Protein AF-A0AA36BBN9-F1 (afdb_monomer_lite)

pLDDT: mean 85.28, std 12.27, range [26.47, 97.06]

Secondary structure (DSSP, 8-state):
-HHHHHHHHHHHHHHHHHHHHHHHHHHHTT--TTHHHHHHHHHHHHHHHH-GGGHHHHHTS---HHHHHHHHHHHHHHHHHHHHHHHTTEEEEEEEEEEEE-TTS-EEEEEEEEEEETT--EEEEEEEEEEEPS---HHHHHHHHHHHHHHTT--GGGEEEEEE---HHHH-TTTSHHHHHHHHHHHTTPPPPEEEE-HHHHHHHHHHTS--HHHHHHHHHHHHHHHSSHHHHHHHHHHHHHTT-S-S-PPPP-TT-TTHHHHHHHHHHHTHHHHHHHHHHTT---GGGG-HHHHHHHHHHHHHHHHHHHHHHHT-STT--HHHHHHHHHHHHHHHHHHHHHHHTT--TT-HHHHHHHTT-SS---HHHHHHHHHHHHHHHHHHTHHHHSS-S--EEEE-SSPPPHHHHHHHHHHHHTHHHHHHS-TT-----TTTEEEE--GGGGT-TTS---HHHHHHT-HHHHHHHHHHHTTS--EE--SS--HHHHHHHHHHT-EESS--HHHHHHHTSHHHHHHHHHHTT----SEEEEE-SHHHHHHHHHHHHHHTTT--EEEEEETT--GGGGEEEEEGGG-TTHHHHHHHHHHHGGGGGSGGGTHHHHHHHHHHHHHHHHHH-EES-TTT-SSHHHHHHHHHHH-EEEEEPPSSS-EEEEEEEEEE-TTS-EEEEEEEEEE--SSTT---EEEES--SS-HHHHHHHHHHHHHHHHHTT--EEEEEEEEEEE-TTT-PEEEEEEEEEES--HHHHHHHHHHHHHTEEE-TTT--EEEPP-----TTS------------PPP-EEEEEEEEEEEBGGGGGS-HHHHHHHHHHTT-SEETTTTEEEEEEE---TT--EEEEEEEESSHHHHHHHHHHHHHHHHHHH--TT----BSHHHHHHHHHHHHHHHHHHHHHHHHHTT-

Organism: Octopus vulgaris (NCBI:txid6645)

Radius of gyration: 38.48 Å; chains: 1; bounding box: 110×72×120 Å

Structure (mmCIF, N/CA/C/O backbone):
data_AF-A0AA36BBN9-F1
#
_entry.id   AF-A0AA36BBN9-F1
#
loop_
_atom_site.group_PDB
_atom_site.id
_atom_site.type_symbol
_atom_site.label_atom_id
_atom_site.label_alt_id
_atom_site.label_comp_id
_atom_site.label_asym_id
_atom_site.label_entity_id
_atom_site.label_seq_id
_atom_site.pdbx_PDB_ins_code
_atom_site.Cartn_x
_atom_site.Cartn_y
_atom_site.Cartn_z
_atom_site.occupancy
_atom_site.B_iso_or_equiv
_atom_site.auth_seq_id
_atom_site.auth_comp_id
_atom_site.auth_asym_id
_atom_site.auth_atom_id
_atom_site.pdbx_PDB_model_num
ATOM 1 N N . MET A 1 1 ? -50.040 -32.870 63.887 1.00 47.56 1 MET A N 1
ATOM 2 C CA . MET A 1 1 ? -49.467 -31.504 63.994 1.00 47.56 1 MET A CA 1
ATOM 3 C C . MET A 1 1 ? -48.294 -31.247 63.038 1.00 47.56 1 MET A C 1
ATOM 5 O O . MET A 1 1 ? -48.384 -30.289 62.285 1.00 47.56 1 MET A O 1
ATOM 9 N N . GLN A 1 2 ? -47.247 -32.084 62.971 1.00 43.38 2 GLN A N 1
ATOM 10 C CA . GLN A 1 2 ? -46.068 -31.866 62.095 1.00 43.38 2 GLN A CA 1
ATOM 11 C C . GLN A 1 2 ? -46.368 -31.659 60.588 1.00 43.38 2 GLN A C 1
ATOM 13 O O . GLN A 1 2 ? -45.693 -30.866 59.936 1.00 43.38 2 GLN A O 1
ATOM 18 N N . PHE A 1 3 ? -47.399 -32.311 60.034 1.00 49.91 3 PHE A N 1
ATOM 19 C CA . PHE A 1 3 ? -47.783 -32.176 58.615 1.00 49.91 3 PHE A CA 1
ATOM 20 C C . PHE A 1 3 ? -48.389 -30.798 58.272 1.00 49.91 3 PHE A C 1
ATOM 22 O O . PHE A 1 3 ? -48.121 -30.241 57.210 1.00 49.91 3 PHE A O 1
ATOM 29 N N . VAL A 1 4 ? -49.153 -30.210 59.201 1.00 56.53 4 VAL A N 1
ATOM 30 C CA . VAL A 1 4 ? -49.790 -28.888 59.038 1.00 56.53 4 VAL A CA 1
ATOM 31 C C . VAL A 1 4 ? -48.747 -27.768 59.097 1.00 56.53 4 VAL A C 1
ATOM 33 O O . VAL A 1 4 ? -48.808 -26.825 58.310 1.00 56.53 4 VAL A O 1
ATOM 36 N N . PHE A 1 5 ? -47.742 -27.903 59.971 1.00 54.38 5 PHE A N 1
ATOM 37 C CA . PHE A 1 5 ? -46.622 -26.959 60.050 1.00 54.38 5 PHE A CA 1
ATOM 38 C C . PHE A 1 5 ? -45.726 -27.005 58.803 1.00 54.38 5 PHE A C 1
ATOM 40 O O . PHE A 1 5 ? -45.338 -25.949 58.308 1.00 54.38 5 PHE A O 1
ATOM 47 N N . LYS A 1 6 ? -45.466 -28.194 58.233 1.00 59.38 6 LYS A N 1
ATOM 48 C CA . LYS A 1 6 ? -44.752 -28.318 56.947 1.00 59.38 6 LYS A CA 1
ATOM 49 C C . LYS A 1 6 ? -45.527 -27.681 55.788 1.00 59.38 6 LYS A C 1
ATOM 51 O O . LYS A 1 6 ? -44.927 -26.963 54.995 1.00 59.38 6 LYS A O 1
ATOM 56 N N . LYS A 1 7 ? -46.850 -27.880 55.709 1.00 67.12 7 LYS A N 1
ATOM 57 C CA . LYS A 1 7 ? -47.692 -27.302 54.644 1.00 67.12 7 LYS A CA 1
ATOM 58 C C . LYS A 1 7 ? -47.706 -25.764 54.680 1.00 67.12 7 LYS A C 1
ATOM 60 O O . LYS A 1 7 ? -47.400 -25.138 53.668 1.00 67.12 7 LYS A O 1
ATOM 65 N N . LYS A 1 8 ? -47.938 -25.160 55.855 1.00 66.06 8 LYS A N 1
ATOM 66 C CA . LYS A 1 8 ? -47.917 -23.692 56.025 1.00 66.06 8 LYS A CA 1
ATOM 67 C C . LYS A 1 8 ? -46.544 -23.067 55.743 1.00 66.06 8 LYS A C 1
ATOM 69 O O . LYS A 1 8 ? -46.470 -21.956 55.224 1.00 66.06 8 LYS A O 1
ATOM 74 N N . ALA A 1 9 ? -45.452 -23.764 56.067 1.00 69.25 9 ALA A N 1
ATOM 75 C CA . ALA A 1 9 ? -44.100 -23.297 55.756 1.00 69.25 9 ALA A CA 1
ATOM 76 C C . ALA A 1 9 ? -43.848 -23.230 54.236 1.00 69.25 9 ALA A C 1
ATOM 78 O O . ALA A 1 9 ? -43.342 -22.222 53.745 1.00 69.25 9 ALA A O 1
ATOM 79 N N . VAL A 1 10 ? -44.276 -24.256 53.491 1.00 75.69 10 VAL A N 1
ATOM 80 C CA . VAL A 1 10 ? -44.154 -24.313 52.023 1.00 75.69 10 VAL A CA 1
ATOM 81 C C . VAL A 1 10 ? -45.016 -23.245 51.339 1.00 75.69 10 VAL A C 1
ATOM 83 O O . VAL A 1 10 ? -44.577 -22.618 50.377 1.00 75.69 10 VAL A O 1
ATOM 86 N N . GLU A 1 11 ? -46.229 -22.991 51.834 1.00 78.69 11 GLU A N 1
ATOM 87 C CA . GLU A 1 11 ? -47.109 -21.933 51.310 1.00 78.69 11 GLU A CA 1
ATOM 88 C C . GLU A 1 11 ? -46.493 -20.535 51.493 1.00 78.69 11 GLU A C 1
ATOM 90 O O . GLU A 1 11 ? -46.463 -19.739 50.552 1.00 78.69 11 GLU A O 1
ATOM 95 N N . LYS A 1 12 ? -45.900 -20.260 52.663 1.00 80.25 12 LYS A N 1
ATOM 96 C CA . LYS A 1 12 ? -45.196 -18.996 52.939 1.00 80.25 12 LYS A CA 1
ATOM 97 C C . LYS A 1 12 ? -43.953 -18.809 52.060 1.00 80.25 12 LYS A C 1
ATOM 99 O O . LYS A 1 12 ? -43.673 -17.697 51.601 1.00 80.25 12 LYS A O 1
ATOM 104 N N . GLU A 1 13 ? -43.212 -19.884 51.801 1.00 86.06 13 GLU A N 1
ATOM 105 C CA . GLU A 1 13 ? -42.072 -19.871 50.880 1.00 86.06 13 GLU A CA 1
ATOM 106 C C . GLU A 1 13 ? -42.516 -19.562 49.442 1.00 86.06 13 GLU A C 1
ATOM 108 O O . GLU A 1 13 ? -41.934 -18.695 48.785 1.00 86.06 13 GLU A O 1
ATOM 113 N N . ARG A 1 14 ? -43.594 -20.199 48.965 1.00 87.19 14 ARG A N 1
ATOM 114 C CA . ARG A 1 14 ? -44.168 -19.942 47.633 1.00 87.19 14 ARG A CA 1
ATOM 115 C C . ARG A 1 14 ? -44.644 -18.500 47.481 1.00 87.19 14 ARG A C 1
ATOM 117 O O . ARG A 1 14 ? -44.308 -17.870 46.481 1.00 87.19 14 ARG A O 1
ATOM 124 N N . ALA A 1 15 ? -45.344 -17.953 48.476 1.00 88.12 15 ALA A N 1
ATOM 125 C CA . ALA A 1 15 ? -45.773 -16.552 48.468 1.00 88.12 15 ALA A CA 1
ATOM 126 C C . ALA A 1 15 ? -44.571 -15.589 48.433 1.00 88.12 15 ALA A C 1
ATOM 128 O O . ALA A 1 15 ? -44.564 -14.601 47.696 1.00 88.12 15 ALA A O 1
ATOM 129 N N . THR A 1 16 ? -43.504 -15.917 49.169 1.00 90.81 16 THR A N 1
ATOM 130 C CA . THR A 1 16 ? -42.250 -15.154 49.143 1.00 90.81 16 THR A CA 1
ATOM 131 C C . THR A 1 16 ? -41.602 -15.196 47.760 1.00 90.81 16 THR A C 1
ATOM 133 O O . THR A 1 16 ? -41.263 -14.146 47.214 1.00 90.81 16 THR A O 1
ATOM 136 N N . ARG A 1 17 ? -41.485 -16.376 47.142 1.00 91.25 17 ARG A N 1
ATOM 137 C CA . ARG A 1 17 ? -40.959 -16.520 45.775 1.00 91.25 17 ARG A CA 1
ATOM 138 C C . ARG A 1 17 ? -41.800 -15.759 44.752 1.00 91.25 17 ARG A C 1
ATOM 140 O O . ARG A 1 17 ? -41.236 -15.058 43.917 1.00 91.25 17 ARG A O 1
ATOM 147 N N . ALA A 1 18 ? -43.127 -15.832 44.851 1.00 92.19 18 ALA A N 1
ATOM 148 C CA . ALA A 1 18 ? -44.029 -15.061 43.999 1.00 92.19 18 ALA A CA 1
ATOM 149 C C . ALA A 1 18 ? -43.763 -13.550 44.125 1.00 92.19 18 ALA A C 1
ATOM 151 O O . ALA A 1 18 ? -43.643 -12.870 43.107 1.00 92.19 18 ALA A O 1
ATOM 152 N N . SER A 1 19 ? -43.554 -13.040 45.348 1.00 94.50 19 SER A N 1
ATOM 153 C CA . SER A 1 19 ? -43.208 -11.625 45.555 1.00 94.50 19 SER A CA 1
ATOM 154 C C . SER A 1 19 ? -41.896 -11.217 44.869 1.00 94.50 19 SER A C 1
ATOM 156 O O . SER A 1 19 ? -41.828 -10.146 44.272 1.00 94.50 19 SER A O 1
ATOM 158 N N . PHE A 1 20 ? -40.876 -12.086 44.871 1.00 94.94 20 PHE A N 1
ATOM 159 C CA . PHE A 1 20 ? -39.622 -11.854 44.144 1.00 94.94 20 PHE A CA 1
ATOM 160 C C . PHE A 1 20 ? -39.825 -11.824 42.625 1.00 94.94 20 PHE A C 1
ATOM 162 O O . PHE A 1 20 ? -39.244 -10.974 41.953 1.00 94.94 20 PHE A O 1
ATOM 169 N N . HIS A 1 21 ? -40.651 -12.718 42.074 1.00 93.75 21 HIS A N 1
ATOM 170 C CA . HIS A 1 21 ? -40.939 -12.740 40.638 1.00 93.75 21 HIS A CA 1
ATOM 171 C C . HIS A 1 21 ? -41.651 -11.463 40.176 1.00 93.75 21 HIS A C 1
ATOM 173 O O . HIS A 1 21 ? -41.251 -10.879 39.170 1.00 93.75 21 HIS A O 1
ATOM 179 N N . VAL A 1 22 ? -42.649 -10.993 40.933 1.00 93.88 22 VAL A N 1
ATOM 180 C CA . VAL A 1 22 ? -43.354 -9.737 40.630 1.00 93.88 22 VAL A CA 1
ATOM 181 C C . VAL A 1 22 ? -42.412 -8.536 40.758 1.00 93.88 22 VAL A C 1
ATOM 183 O O . VAL A 1 22 ? -42.361 -7.708 39.852 1.00 93.88 22 VAL A O 1
ATOM 186 N N . ALA A 1 23 ? -41.612 -8.465 41.826 1.00 94.50 23 ALA A N 1
ATOM 187 C CA . ALA A 1 23 ? -40.644 -7.383 42.014 1.00 94.50 23 ALA A CA 1
ATOM 188 C C . ALA A 1 23 ? -39.592 -7.327 40.889 1.00 94.50 23 ALA A C 1
ATOM 190 O O . ALA A 1 23 ? -39.297 -6.253 40.373 1.00 94.50 23 ALA A O 1
ATOM 191 N N . ASN A 1 24 ? -39.080 -8.482 40.447 1.00 93.69 24 ASN A N 1
ATOM 192 C CA . ASN A 1 24 ? -38.149 -8.569 39.318 1.00 93.69 24 ASN A CA 1
ATOM 193 C C . ASN A 1 24 ? -38.784 -8.081 38.003 1.00 93.69 24 ASN A C 1
ATOM 195 O O . ASN A 1 24 ? -38.138 -7.391 37.218 1.00 93.69 24 ASN A O 1
ATOM 199 N N . LEU A 1 25 ? -40.056 -8.416 37.757 1.00 93.56 25 LEU A N 1
ATOM 200 C CA . LEU A 1 25 ? -40.788 -7.940 36.578 1.00 93.56 25 LEU A CA 1
ATOM 201 C C . LEU A 1 25 ? -40.968 -6.419 36.596 1.00 93.56 25 LEU A C 1
ATOM 203 O O . LEU A 1 25 ? -40.727 -5.775 35.576 1.00 93.56 25 LEU A O 1
ATOM 207 N N . LEU A 1 26 ? -41.347 -5.853 37.746 1.00 92.94 26 LEU A N 1
ATOM 208 C CA . LEU A 1 26 ? -41.465 -4.404 37.923 1.00 92.94 26 LEU A CA 1
ATOM 209 C C . LEU A 1 26 ? -40.129 -3.702 37.656 1.00 92.94 26 LEU A C 1
ATOM 211 O O . LEU A 1 26 ? -40.083 -2.768 36.855 1.00 92.94 26 LEU A O 1
ATOM 215 N N . ALA A 1 27 ? -39.040 -4.206 38.246 1.00 90.50 27 ALA A N 1
ATOM 216 C CA . ALA A 1 27 ? -37.698 -3.660 38.061 1.00 90.50 27 ALA A CA 1
ATOM 217 C C . ALA A 1 27 ? -37.250 -3.707 36.590 1.00 90.50 27 ALA A C 1
ATOM 219 O O . ALA A 1 27 ? -36.863 -2.684 36.030 1.00 90.50 27 ALA A O 1
ATOM 220 N N . LYS A 1 28 ? -37.398 -4.857 35.915 1.00 89.00 28 LYS A N 1
ATOM 221 C CA . LYS A 1 28 ? -37.046 -5.014 34.489 1.00 89.00 28 LYS A CA 1
ATOM 222 C C . LYS A 1 28 ? -37.841 -4.108 33.548 1.00 89.00 28 LYS A C 1
ATOM 224 O O . LYS A 1 28 ? -37.398 -3.852 32.432 1.00 89.00 28 LYS A O 1
ATOM 229 N N . LYS A 1 29 ? -39.034 -3.668 33.954 1.00 92.19 29 LYS A N 1
ATOM 230 C CA . LYS A 1 29 ? -39.895 -2.770 33.171 1.00 92.19 29 LYS A CA 1
ATOM 231 C C . LYS A 1 29 ? -39.786 -1.304 33.600 1.00 92.19 29 LYS A C 1
ATOM 233 O O . LYS A 1 29 ? -40.516 -0.485 33.044 1.00 92.19 29 LYS A O 1
ATOM 238 N N . GLY A 1 30 ? -38.916 -0.978 34.562 1.00 88.75 30 GLY A N 1
ATOM 239 C CA . GLY A 1 30 ? -38.740 0.383 35.075 1.00 88.75 30 GLY A CA 1
ATOM 240 C C . GLY A 1 30 ? -40.017 0.962 35.688 1.00 88.75 30 GLY A C 1
ATOM 241 O O . GLY A 1 30 ? -40.307 2.142 35.504 1.00 88.75 30 GLY A O 1
ATOM 242 N N . LYS A 1 31 ? -40.836 0.124 36.337 1.00 92.88 31 LYS A N 1
ATOM 243 C CA . LYS A 1 31 ? -42.114 0.543 36.928 1.00 92.88 31 LYS A CA 1
ATOM 244 C C . LYS A 1 31 ? -41.944 1.011 38.380 1.00 92.88 31 LYS A C 1
ATOM 246 O O . LYS A 1 31 ? -41.100 0.455 39.085 1.00 92.88 31 LYS A O 1
ATOM 251 N N . PRO A 1 32 ? -42.740 1.996 38.845 1.00 92.06 32 PRO A N 1
ATOM 252 C CA . PRO A 1 32 ? -42.718 2.441 40.236 1.00 92.06 32 PRO A CA 1
ATOM 253 C C . PRO A 1 32 ? -42.975 1.294 41.221 1.00 92.06 32 PRO A C 1
ATOM 255 O O . PRO A 1 32 ? -43.804 0.420 40.971 1.00 92.06 32 PRO A O 1
ATOM 258 N N . PHE A 1 33 ? -42.327 1.316 42.389 1.00 92.06 33 PHE A N 1
ATOM 259 C CA . PHE A 1 33 ? -42.532 0.280 43.414 1.00 92.06 33 PHE A CA 1
ATOM 260 C C . PHE A 1 33 ? -43.967 0.244 43.959 1.00 92.06 33 PHE A C 1
ATOM 262 O O . PHE A 1 33 ? -44.446 -0.812 44.373 1.00 92.06 33 PHE A O 1
ATOM 269 N N . THR A 1 34 ? -44.668 1.377 43.914 1.00 92.50 34 THR A N 1
ATOM 270 C CA . THR A 1 34 ? -46.082 1.513 44.289 1.00 92.50 34 THR A CA 1
ATOM 271 C C . THR A 1 34 ? -47.017 0.665 43.428 1.00 92.50 34 THR A C 1
ATOM 273 O O . THR A 1 34 ? -48.067 0.246 43.910 1.00 92.50 34 THR A O 1
ATOM 276 N N . ASP A 1 35 ? -46.629 0.332 42.191 1.00 93.69 35 ASP A N 1
ATOM 277 C CA . ASP A 1 35 ? -47.438 -0.508 41.298 1.00 93.69 35 ASP A CA 1
ATOM 278 C C . ASP A 1 35 ? -47.636 -1.923 41.868 1.00 93.69 35 ASP A C 1
ATOM 280 O O . ASP A 1 35 ? -48.617 -2.592 41.540 1.00 93.69 35 ASP A O 1
ATOM 284 N N . GLY A 1 36 ? -46.757 -2.375 42.773 1.00 92.56 36 GLY A N 1
ATOM 285 C CA . GLY A 1 36 ? -46.918 -3.643 43.486 1.00 92.56 36 GLY A CA 1
ATOM 286 C C . GLY A 1 36 ? -48.242 -3.740 44.253 1.00 92.56 36 GLY A C 1
ATOM 287 O O . GLY A 1 36 ? -48.868 -4.803 44.275 1.00 92.56 36 GLY A O 1
ATOM 288 N N . GLU A 1 37 ? -48.724 -2.630 44.813 1.00 92.69 37 GLU A N 1
ATOM 289 C CA . GLU A 1 37 ? -49.988 -2.589 45.553 1.00 92.69 37 GLU A CA 1
ATOM 290 C C . GLU A 1 37 ? -51.193 -2.719 44.622 1.00 92.69 37 GLU A C 1
ATOM 292 O O . GLU A 1 37 ? -52.156 -3.418 44.949 1.00 92.69 37 GLU A O 1
ATOM 297 N N . LEU A 1 38 ? -51.127 -2.096 43.441 1.00 92.69 38 LEU A N 1
ATOM 298 C CA . LEU A 1 38 ? -52.146 -2.245 42.405 1.00 92.69 38 LEU A CA 1
ATOM 299 C C . LEU A 1 38 ? -52.182 -3.684 41.886 1.00 92.69 38 LEU A C 1
ATOM 301 O O . LEU A 1 38 ? -53.251 -4.285 41.835 1.00 92.69 38 LEU A O 1
ATOM 305 N N . ILE A 1 39 ? -51.019 -4.269 41.583 1.00 93.94 39 ILE A N 1
ATOM 306 C CA . ILE A 1 39 ? -50.917 -5.668 41.147 1.00 93.94 39 ILE A CA 1
ATOM 307 C C . ILE A 1 39 ? -51.513 -6.600 42.202 1.00 93.94 39 ILE A C 1
ATOM 309 O O . ILE A 1 39 ? -52.266 -7.508 41.858 1.00 93.94 39 ILE A O 1
ATOM 313 N N . LYS A 1 40 ? -51.238 -6.359 43.489 1.00 92.88 40 LYS A N 1
ATOM 314 C CA . LYS A 1 40 ? -51.826 -7.146 44.577 1.00 92.88 40 LYS A CA 1
ATOM 315 C C . LYS A 1 40 ? -53.352 -7.058 44.598 1.00 92.88 40 LYS A C 1
ATOM 317 O O . LYS A 1 40 ? -54.009 -8.085 44.753 1.00 92.88 40 LYS A O 1
ATOM 322 N N . LYS A 1 41 ? -53.918 -5.858 44.426 1.00 92.31 41 LYS A N 1
ATOM 323 C CA . LYS A 1 41 ? -55.375 -5.674 44.326 1.00 92.31 41 LYS A CA 1
ATOM 324 C C . LYS A 1 41 ? -55.944 -6.457 43.142 1.00 92.31 41 LYS A C 1
ATOM 326 O O . LYS A 1 41 ? -56.886 -7.216 43.335 1.00 92.31 41 LYS A O 1
ATOM 331 N N . CYS A 1 42 ? -55.327 -6.352 41.964 1.00 93.44 42 CYS A N 1
ATOM 332 C CA . CYS A 1 42 ? -55.748 -7.096 40.776 1.00 93.44 42 CYS A CA 1
ATOM 333 C C . CYS A 1 42 ? -55.704 -8.616 40.996 1.00 93.44 42 CYS A C 1
ATOM 335 O O . CYS A 1 42 ? -56.669 -9.304 40.680 1.00 93.44 42 CYS A O 1
ATOM 337 N N . LEU A 1 43 ? -54.616 -9.141 41.573 1.00 92.38 43 LEU A N 1
ATOM 338 C CA . LEU A 1 43 ? -54.477 -10.572 41.870 1.00 92.38 43 LEU A CA 1
ATOM 339 C C . LEU A 1 43 ? -55.568 -11.068 42.826 1.00 92.38 43 LEU A C 1
ATOM 341 O O . LEU A 1 43 ? -56.098 -12.156 42.626 1.00 92.38 43 LEU A O 1
ATOM 345 N N . ASN A 1 44 ? -55.921 -10.269 43.834 1.00 91.00 44 ASN A N 1
ATOM 346 C CA . ASN A 1 44 ? -56.964 -10.627 44.790 1.00 91.00 44 ASN A CA 1
ATOM 347 C C . ASN A 1 44 ? -58.366 -10.625 44.166 1.00 91.00 44 ASN A C 1
ATOM 349 O O . ASN A 1 44 ? -59.130 -11.544 44.443 1.00 91.00 44 ASN A O 1
ATOM 353 N N . GLU A 1 45 ? -58.713 -9.642 43.328 1.00 93.69 45 GLU A N 1
ATOM 354 C CA . GLU A 1 45 ? -60.015 -9.635 42.637 1.00 93.69 45 GLU A CA 1
ATOM 355 C C . GLU A 1 45 ? -60.144 -10.809 41.657 1.00 93.69 45 GLU A C 1
ATOM 357 O O . GLU A 1 45 ? -61.165 -11.491 41.650 1.00 93.69 45 GLU A O 1
ATOM 362 N N . VAL A 1 46 ? -59.082 -11.127 40.906 1.00 92.94 46 VAL A N 1
ATOM 363 C CA . VAL A 1 46 ? -59.063 -12.303 40.016 1.00 92.94 46 VAL A CA 1
ATOM 364 C C . VAL A 1 46 ? -59.196 -13.607 40.808 1.00 92.94 46 VAL A C 1
ATOM 366 O O . VAL A 1 46 ? -59.936 -14.499 40.396 1.00 92.94 46 VAL A O 1
ATOM 369 N N . ALA A 1 47 ? -58.507 -13.729 41.947 1.00 92.19 47 ALA A N 1
ATOM 370 C CA . ALA A 1 47 ? -58.569 -14.929 42.780 1.00 92.19 47 ALA A CA 1
ATOM 371 C C . ALA A 1 47 ? -59.963 -15.153 43.384 1.00 92.19 47 ALA A C 1
ATOM 373 O O . ALA A 1 47 ? -60.401 -16.296 43.465 1.00 92.19 47 ALA A O 1
ATOM 374 N N . LYS A 1 48 ? -60.676 -14.086 43.775 1.00 92.19 48 LYS A N 1
ATOM 375 C CA . LYS A 1 48 ? -62.045 -14.192 44.311 1.00 92.19 48 LYS A CA 1
ATOM 376 C C . LYS A 1 48 ? -63.012 -14.831 43.316 1.00 92.19 48 LYS A C 1
ATOM 378 O O . LYS A 1 48 ? -63.859 -15.608 43.738 1.00 92.19 48 LYS A O 1
ATOM 383 N N . GLU A 1 49 ? -62.868 -14.513 42.033 1.00 93.31 49 GLU A N 1
ATOM 384 C CA . GLU A 1 49 ? -63.759 -15.019 40.986 1.00 93.31 49 GLU A CA 1
ATOM 385 C C . GLU A 1 49 ? -63.331 -16.404 40.479 1.00 93.31 49 GLU A C 1
ATOM 387 O O . GLU A 1 49 ? -64.149 -17.308 40.342 1.00 93.31 49 GLU A O 1
ATOM 392 N N . MET A 1 50 ? -62.034 -16.593 40.211 1.00 92.31 50 MET A N 1
ATOM 393 C CA . MET A 1 50 ? -61.530 -17.794 39.531 1.00 92.31 50 MET A CA 1
ATOM 394 C C . MET A 1 50 ? -61.208 -18.957 40.480 1.00 92.31 50 MET A C 1
ATOM 396 O O . MET A 1 50 ? -61.251 -20.111 40.058 1.00 92.31 50 MET A O 1
ATOM 400 N N . CYS A 1 51 ? -60.810 -18.671 41.724 1.00 90.06 51 CYS A N 1
ATOM 401 C CA . CYS A 1 51 ? -60.393 -19.678 42.707 1.00 90.06 51 CYS A CA 1
ATOM 402 C C . CYS A 1 51 ? -60.622 -19.204 44.160 1.00 90.06 51 CYS A C 1
ATOM 404 O O . CYS A 1 51 ? -59.661 -19.033 44.928 1.00 90.06 51 CYS A O 1
ATOM 406 N N . PRO A 1 52 ? -61.890 -18.982 44.563 1.00 86.31 52 PRO A N 1
ATOM 407 C CA . PRO A 1 52 ? -62.254 -18.419 45.865 1.00 86.31 52 PRO A CA 1
ATOM 408 C C . PRO A 1 52 ? -61.681 -19.203 47.055 1.00 86.31 52 PRO A C 1
ATOM 410 O O . PRO A 1 52 ? -61.318 -18.613 48.072 1.00 86.31 52 PRO A O 1
ATOM 413 N N . GLU A 1 53 ? -61.517 -20.521 46.922 1.00 86.75 53 GLU A N 1
ATOM 414 C CA . GLU A 1 53 ? -60.923 -21.392 47.942 1.00 86.75 53 GLU A CA 1
ATOM 415 C C . GLU A 1 53 ? -59.431 -21.122 48.215 1.00 86.75 53 GLU A C 1
ATOM 417 O O . GLU A 1 53 ? -58.895 -21.585 49.221 1.00 86.75 53 GLU A O 1
ATOM 422 N N . ASN A 1 54 ? -58.759 -20.359 47.346 1.00 84.50 54 ASN A N 1
ATOM 423 C CA . ASN A 1 54 ? -57.327 -20.067 47.412 1.00 84.50 54 ASN A CA 1
ATOM 424 C C . ASN A 1 54 ? -57.002 -18.574 47.620 1.00 84.50 54 ASN A C 1
ATOM 426 O O . ASN A 1 54 ? -55.828 -18.200 47.604 1.00 84.50 54 ASN A O 1
ATOM 430 N N . VAL A 1 55 ? -57.996 -17.707 47.845 1.00 85.62 55 VAL A N 1
ATOM 431 C CA . VAL A 1 55 ? -57.818 -16.240 47.966 1.00 85.62 55 VAL A CA 1
ATOM 432 C C . VAL A 1 55 ? -56.816 -15.843 49.056 1.00 85.62 55 VAL A C 1
ATOM 434 O O . VAL A 1 55 ? -56.024 -14.910 48.872 1.00 85.62 55 VAL A O 1
ATOM 437 N N . ASP A 1 56 ? -56.788 -16.579 50.167 1.00 84.62 56 ASP A N 1
ATOM 438 C CA . ASP A 1 56 ? -55.849 -16.337 51.268 1.00 84.62 56 ASP A CA 1
ATOM 439 C C . ASP A 1 56 ? -54.383 -16.522 50.838 1.00 84.62 56 ASP A C 1
ATOM 441 O O . ASP A 1 56 ? -53.498 -15.808 51.320 1.00 84.62 56 ASP A O 1
ATOM 445 N N . LEU A 1 57 ? -54.110 -17.420 49.880 1.00 85.44 57 LEU A N 1
ATOM 446 C CA . LEU A 1 57 ? -52.762 -17.649 49.346 1.00 85.44 57 LEU A CA 1
ATOM 447 C C . LEU A 1 57 ? -52.260 -16.446 48.534 1.00 85.44 57 LEU A C 1
ATOM 449 O O . LEU A 1 57 ? -51.086 -16.087 48.640 1.00 85.44 57 LEU A O 1
ATOM 453 N N . PHE A 1 58 ? -53.136 -15.799 47.759 1.00 87.69 58 PHE A N 1
ATOM 454 C CA . PHE A 1 58 ? -52.805 -14.589 46.994 1.00 87.69 58 PHE A CA 1
ATOM 455 C C . PHE A 1 58 ? -52.679 -13.365 47.907 1.00 87.69 58 PHE A C 1
ATOM 457 O O . PHE A 1 58 ? -51.733 -12.582 47.785 1.00 87.69 58 PHE A O 1
ATOM 464 N N . SER A 1 59 ? -53.560 -13.258 48.904 1.00 86.19 59 SER A N 1
ATOM 465 C CA . SER A 1 59 ? -53.524 -12.186 49.903 1.00 86.19 59 SER A CA 1
ATOM 466 C C . SER A 1 59 ? -52.245 -12.211 50.748 1.00 86.19 59 SER A C 1
ATOM 468 O O . SER A 1 59 ? -51.741 -11.150 51.142 1.00 86.19 59 SER A O 1
ATOM 470 N N . ALA A 1 60 ? -51.673 -13.399 50.969 1.00 87.94 60 ALA A N 1
ATOM 471 C CA . ALA A 1 60 ? -50.409 -13.595 51.673 1.00 87.94 60 ALA A CA 1
ATOM 472 C C . ALA A 1 60 ? -49.167 -13.094 50.904 1.00 87.94 60 ALA A C 1
ATOM 474 O O . ALA A 1 60 ? -48.099 -12.958 51.505 1.00 87.94 60 ALA A O 1
ATOM 475 N N . ILE A 1 61 ? -49.266 -12.791 49.603 1.00 91.56 61 ILE A N 1
ATOM 476 C CA . ILE A 1 61 ? -48.142 -12.250 48.825 1.00 91.56 61 ILE A CA 1
ATOM 477 C C . ILE A 1 61 ? -47.909 -10.785 49.227 1.00 91.56 61 ILE A C 1
ATOM 479 O O . ILE A 1 61 ? -48.765 -9.916 49.044 1.00 91.56 61 ILE A O 1
ATOM 483 N N . SER A 1 62 ? -46.740 -10.479 49.785 1.00 91.31 62 SER A N 1
ATOM 484 C CA . SER A 1 62 ? -46.375 -9.108 50.170 1.00 91.31 62 SER A CA 1
ATOM 485 C C . SER A 1 62 ? -45.830 -8.325 48.974 1.00 91.31 62 SER A C 1
ATOM 487 O O . SER A 1 62 ? -44.768 -8.658 48.456 1.00 91.31 62 SER A O 1
ATOM 489 N N . LEU A 1 63 ? -46.545 -7.274 48.563 1.00 93.31 63 LEU A N 1
ATOM 490 C CA . LEU A 1 63 ? -46.197 -6.401 47.430 1.00 93.31 63 LEU A CA 1
ATOM 491 C C . LEU A 1 63 ? -46.359 -4.907 47.768 1.00 93.31 63 LEU A C 1
ATOM 493 O O . LEU A 1 63 ? -46.637 -4.105 46.885 1.00 93.31 63 LEU A O 1
ATOM 497 N N . SER A 1 64 ? -46.210 -4.518 49.041 1.00 93.50 64 SER A N 1
ATOM 498 C CA . SER A 1 64 ? -46.126 -3.087 49.378 1.00 93.50 64 SER A CA 1
ATOM 499 C C . SER A 1 64 ? -44.901 -2.457 48.718 1.00 93.50 64 SER A C 1
ATOM 501 O O . SER A 1 64 ? -43.919 -3.164 48.470 1.00 93.50 64 SER A O 1
ATOM 503 N N . ALA A 1 65 ? -44.916 -1.140 48.501 1.00 92.25 65 ALA A N 1
ATOM 504 C CA . ALA A 1 65 ? -43.788 -0.436 47.883 1.00 92.25 65 ALA A CA 1
ATOM 505 C C . ALA A 1 65 ? -42.441 -0.756 48.569 1.00 92.25 65 ALA A C 1
ATOM 507 O O . ALA A 1 65 ? -41.482 -1.141 47.901 1.00 92.25 65 ALA A O 1
ATOM 508 N N . ASN A 1 66 ? -42.400 -0.732 49.908 1.00 94.38 66 ASN A N 1
ATOM 509 C CA . ASN A 1 66 ? -41.208 -1.095 50.691 1.00 94.38 66 ASN A CA 1
ATOM 510 C C . ASN A 1 66 ? -40.800 -2.562 50.504 1.00 94.38 66 ASN A C 1
ATOM 512 O O . ASN A 1 66 ? -39.615 -2.880 50.453 1.00 94.38 66 ASN A O 1
ATOM 516 N N . THR A 1 67 ? -41.772 -3.475 50.390 1.00 92.56 67 THR A N 1
ATOM 517 C CA . THR A 1 67 ? -41.460 -4.887 50.139 1.00 92.56 67 THR A CA 1
ATOM 518 C C . THR A 1 67 ? -40.837 -5.049 48.761 1.00 92.56 67 THR A C 1
ATOM 520 O O . THR A 1 67 ? -39.809 -5.705 48.644 1.00 92.56 67 THR A O 1
ATOM 523 N N . VAL A 1 68 ? -41.436 -4.452 47.727 1.00 93.31 68 VAL A N 1
ATOM 524 C CA . VAL A 1 68 ? -40.911 -4.515 46.358 1.00 93.31 68 VAL A CA 1
ATOM 525 C C . VAL A 1 68 ? -39.489 -3.956 46.316 1.00 93.31 68 VAL A C 1
ATOM 527 O O . VAL A 1 68 ? -38.608 -4.650 45.815 1.00 93.31 68 VAL A O 1
ATOM 530 N N . ALA A 1 69 ? -39.243 -2.791 46.924 1.00 93.25 69 ALA A N 1
ATOM 531 C CA . ALA A 1 69 ? -37.907 -2.204 47.033 1.00 93.25 69 ALA A CA 1
ATOM 532 C C . ALA A 1 69 ? -36.902 -3.174 47.683 1.00 93.25 69 ALA A C 1
ATOM 534 O O . ALA A 1 69 ? -35.905 -3.537 47.062 1.00 93.25 69 ALA A O 1
ATOM 535 N N . HIS A 1 70 ? -37.210 -3.720 48.864 1.00 94.12 70 HIS A N 1
ATOM 536 C CA . HIS A 1 70 ? -36.333 -4.688 49.534 1.00 94.12 70 HIS A CA 1
ATOM 537 C C . HIS A 1 70 ? -36.107 -5.982 48.738 1.00 94.12 70 HIS A C 1
ATOM 539 O O . HIS A 1 70 ? -35.031 -6.584 48.814 1.00 94.12 70 HIS A O 1
ATOM 545 N N . ARG A 1 71 ? -37.110 -6.454 47.984 1.00 94.00 71 ARG A N 1
ATOM 546 C CA . ARG A 1 71 ? -36.954 -7.620 47.100 1.00 94.00 71 ARG A CA 1
ATOM 547 C C . ARG A 1 71 ? -35.996 -7.308 45.956 1.00 94.00 71 ARG A C 1
ATOM 549 O O . ARG A 1 71 ? -35.151 -8.151 45.663 1.00 94.00 71 ARG A O 1
ATOM 556 N N . VAL A 1 72 ? -36.095 -6.121 45.359 1.00 93.00 72 VAL A N 1
ATOM 557 C CA . VAL A 1 72 ? -35.170 -5.648 44.320 1.00 93.00 72 VAL A CA 1
ATOM 558 C C . VAL A 1 72 ? -33.749 -5.526 44.874 1.00 93.00 72 VAL A C 1
ATOM 560 O O . VAL A 1 72 ? -32.846 -6.109 44.285 1.00 93.00 72 VAL A O 1
ATOM 563 N N . GLU A 1 73 ? -33.550 -4.917 46.046 1.00 92.81 73 GLU A N 1
ATOM 564 C CA . GLU A 1 73 ? -32.232 -4.839 46.707 1.00 92.81 73 GLU A CA 1
ATOM 565 C C . GLU A 1 73 ? -31.628 -6.226 46.983 1.00 92.81 73 GLU A C 1
ATOM 567 O O . GLU A 1 73 ? -30.422 -6.440 46.889 1.00 92.81 73 GLU A O 1
ATOM 572 N N . HIS A 1 74 ? -32.453 -7.207 47.360 1.00 93.00 74 HIS A N 1
ATOM 573 C CA . HIS A 1 74 ? -31.968 -8.565 47.597 1.00 93.00 74 HIS A CA 1
ATOM 574 C C . HIS A 1 74 ? -31.595 -9.283 46.290 1.00 93.00 74 HIS A C 1
ATOM 576 O O . HIS A 1 74 ? -30.643 -10.065 46.273 1.00 93.00 74 HIS A O 1
ATOM 582 N N . ILE A 1 75 ? -32.318 -9.019 45.196 1.00 92.94 75 ILE A N 1
ATOM 583 C CA . ILE A 1 75 ? -31.946 -9.495 43.856 1.00 92.94 75 ILE A CA 1
ATOM 584 C C . ILE A 1 75 ? -30.623 -8.850 43.424 1.00 92.94 75 ILE A C 1
ATOM 586 O O . ILE A 1 75 ? -29.712 -9.568 43.020 1.00 92.94 75 ILE A O 1
ATOM 590 N N . GLU A 1 76 ? -30.494 -7.532 43.574 1.00 90.31 76 GLU A N 1
ATOM 591 C CA . GLU A 1 76 ? -29.281 -6.766 43.275 1.00 90.31 76 GLU A CA 1
ATOM 592 C C . GLU A 1 76 ? -28.071 -7.315 44.041 1.00 90.31 76 GLU A C 1
ATOM 594 O O . GLU A 1 76 ? -27.067 -7.667 43.426 1.00 90.31 76 GLU A O 1
ATOM 599 N N . ARG A 1 77 ? -28.180 -7.492 45.367 1.00 91.50 77 ARG A N 1
ATOM 600 C CA . ARG A 1 77 ? -27.104 -8.060 46.201 1.00 91.50 77 ARG A CA 1
ATOM 601 C C . ARG A 1 77 ? -26.656 -9.442 45.725 1.00 91.50 77 ARG A C 1
ATOM 603 O O . ARG A 1 77 ? -25.461 -9.730 45.728 1.00 91.50 77 ARG A O 1
ATOM 610 N N . ASN A 1 78 ? -27.595 -10.287 45.297 1.00 92.00 78 ASN A N 1
ATOM 611 C CA . ASN A 1 78 ? -27.278 -11.604 44.746 1.00 92.00 78 ASN A CA 1
ATOM 612 C C . ASN A 1 78 ? -26.538 -11.491 43.399 1.00 92.00 78 ASN A C 1
ATOM 614 O O . ASN A 1 78 ? -25.472 -12.083 43.239 1.00 92.00 78 ASN A O 1
ATOM 618 N N . ILE A 1 79 ? -27.050 -10.684 42.462 1.00 90.19 79 ILE A N 1
ATOM 619 C CA . ILE A 1 79 ? -26.403 -10.440 41.159 1.00 90.19 79 ILE A CA 1
ATOM 620 C C . ILE A 1 79 ? -24.987 -9.889 41.363 1.00 90.19 79 ILE A C 1
ATOM 622 O O . ILE A 1 79 ? -24.034 -10.389 40.766 1.00 90.19 79 ILE A O 1
ATOM 626 N N . LYS A 1 80 ? -24.829 -8.922 42.272 1.00 90.25 80 LYS A N 1
ATOM 627 C CA . LYS A 1 80 ? -23.541 -8.327 42.626 1.00 90.25 80 LYS A CA 1
ATOM 628 C C . LYS A 1 80 ? -22.562 -9.366 43.173 1.00 90.25 80 LYS A C 1
ATOM 630 O O . LYS A 1 80 ? -21.407 -9.375 42.760 1.00 90.25 80 LYS A O 1
ATOM 635 N N . SER A 1 81 ? -23.012 -10.273 44.044 1.00 91.56 81 SER A N 1
ATOM 636 C CA . SER A 1 81 ? -22.182 -11.381 44.542 1.00 91.56 81 SER A CA 1
ATOM 637 C C . SER A 1 81 ? -21.708 -12.294 43.409 1.00 91.56 81 SER A C 1
ATOM 639 O O . SER A 1 81 ? -20.516 -12.568 43.305 1.00 91.56 81 SER A O 1
ATOM 641 N N . GLN A 1 82 ? -22.614 -12.707 42.517 1.00 92.56 82 GLN A N 1
ATOM 642 C CA . GLN A 1 82 ? -22.261 -13.546 41.365 1.00 92.56 82 GLN A CA 1
ATOM 643 C C . GLN A 1 82 ? -21.267 -12.845 40.428 1.00 92.56 82 GLN A C 1
ATOM 645 O O . GLN A 1 82 ? -20.361 -13.481 39.888 1.00 92.56 82 GLN A O 1
ATOM 650 N N . LEU A 1 83 ? -21.416 -11.532 40.239 1.00 91.44 83 LEU A N 1
ATOM 651 C CA . LEU A 1 83 ? -20.504 -10.748 39.416 1.00 91.44 83 LEU A CA 1
ATOM 652 C C . LEU A 1 83 ? -19.117 -10.618 40.057 1.00 91.44 83 LEU A C 1
ATOM 654 O O . LEU A 1 83 ? -18.126 -10.750 39.346 1.00 91.44 83 LEU A O 1
ATOM 658 N N . LYS A 1 84 ? -19.022 -10.446 41.383 1.00 92.19 84 LYS A N 1
ATOM 659 C CA . LYS A 1 84 ? -17.736 -10.478 42.108 1.00 92.19 84 LYS A CA 1
ATOM 660 C C . LYS A 1 84 ? -17.025 -11.821 41.942 1.00 92.19 84 LYS A C 1
ATOM 662 O O . LYS A 1 84 ? -15.827 -11.852 41.656 1.00 92.19 84 LYS A O 1
ATOM 667 N N . ASP A 1 85 ? -17.767 -12.923 42.033 1.00 91.44 85 ASP A N 1
ATOM 668 C CA . ASP A 1 85 ? -17.213 -14.264 41.831 1.00 91.44 85 ASP A CA 1
ATOM 669 C C . ASP A 1 85 ? -16.660 -14.441 40.410 1.00 91.44 85 ASP A C 1
ATOM 671 O O . ASP A 1 85 ? -15.586 -15.018 40.231 1.00 91.44 85 ASP A O 1
ATOM 675 N N . LYS A 1 86 ? -17.350 -13.912 39.390 1.00 91.94 86 LYS A N 1
ATOM 676 C CA . LYS A 1 86 ? -16.852 -13.900 38.003 1.00 91.94 86 LYS A CA 1
ATOM 677 C C . LYS A 1 86 ? -15.633 -12.991 37.838 1.00 91.94 86 LYS A C 1
ATOM 679 O O . LYS A 1 86 ? -14.640 -13.424 37.258 1.00 91.94 86 LYS A O 1
ATOM 684 N N . ALA A 1 87 ? -15.689 -11.777 38.384 1.00 92.00 87 ALA A N 1
ATOM 685 C CA . ALA A 1 87 ? -14.638 -10.769 38.277 1.00 92.00 87 ALA A CA 1
ATOM 686 C C . ALA A 1 87 ? -13.295 -11.263 38.832 1.00 92.00 87 ALA A C 1
ATOM 688 O O . ALA A 1 87 ? -12.253 -11.070 38.205 1.00 92.00 87 ALA A O 1
ATOM 689 N N . SER A 1 88 ? -13.331 -12.002 39.947 1.00 90.06 88 SER A N 1
ATOM 690 C CA . SER A 1 88 ? -12.139 -12.610 40.553 1.00 90.06 88 SER A CA 1
ATOM 691 C C . SER A 1 88 ? -11.396 -13.587 39.624 1.00 90.06 88 SER A C 1
ATOM 693 O O . SER A 1 88 ? -10.189 -13.791 39.764 1.00 90.06 88 SER A O 1
ATOM 695 N N . LYS A 1 89 ? -12.097 -14.168 38.642 1.00 92.81 89 LYS A N 1
ATOM 696 C CA . LYS A 1 89 ? -11.566 -15.158 37.691 1.00 92.81 89 LYS A CA 1
ATOM 697 C C . LYS A 1 89 ? -11.070 -14.536 36.388 1.00 92.81 89 LYS A C 1
ATOM 699 O O . LYS A 1 89 ? -10.627 -15.268 35.500 1.00 92.81 89 LYS A O 1
ATOM 704 N N . PHE A 1 90 ? -11.148 -13.214 36.237 1.00 94.69 90 PHE A N 1
ATOM 705 C CA . PHE A 1 90 ? -10.668 -12.561 35.028 1.00 94.69 90 PHE A CA 1
ATOM 706 C C . PHE A 1 90 ? -9.146 -12.652 34.908 1.00 94.69 90 PHE A C 1
ATOM 708 O O . PHE A 1 90 ? -8.392 -12.358 35.843 1.00 94.69 90 PHE A O 1
ATOM 715 N N . VAL A 1 91 ? -8.703 -13.047 33.715 1.00 93.00 91 VAL A N 1
ATOM 716 C CA . VAL A 1 91 ? -7.301 -13.018 33.286 1.00 93.00 91 VAL A CA 1
ATOM 717 C C . VAL A 1 91 ? -6.931 -11.595 32.877 1.00 93.00 91 VAL A C 1
ATOM 719 O O . VAL A 1 91 ? -5.882 -11.082 33.264 1.00 93.00 91 VAL A O 1
ATOM 722 N N . CYS A 1 92 ? -7.827 -10.931 32.148 1.00 91.88 92 CYS A N 1
ATOM 723 C CA . CYS A 1 92 ? -7.767 -9.508 31.857 1.00 91.88 92 CYS A CA 1
ATOM 724 C C . CYS A 1 92 ? -9.173 -8.910 31.756 1.00 91.88 92 CYS A C 1
ATOM 726 O O . CYS A 1 92 ? -10.162 -9.629 31.588 1.00 91.88 92 CYS A O 1
ATOM 728 N N . PHE A 1 93 ? -9.253 -7.588 31.882 1.00 94.00 93 PHE A N 1
ATOM 729 C CA . PHE A 1 93 ? -10.502 -6.854 31.723 1.00 94.00 93 PHE A CA 1
ATOM 730 C C . PHE A 1 93 ? -10.272 -5.472 31.109 1.00 94.00 93 PHE A C 1
ATOM 732 O O . PHE A 1 93 ? -9.148 -4.966 31.049 1.00 94.00 93 PHE A O 1
ATOM 739 N N . SER A 1 94 ? -11.356 -4.862 30.655 1.00 92.75 94 SER A N 1
ATOM 740 C CA . SER A 1 94 ? -11.431 -3.481 30.201 1.00 92.75 94 SER A CA 1
ATOM 741 C C . SER A 1 94 ? -12.582 -2.761 30.882 1.00 92.75 94 SER A C 1
ATOM 743 O O . SER A 1 94 ? -13.552 -3.398 31.298 1.00 92.75 94 SER A O 1
ATOM 745 N N . VAL A 1 95 ? -12.483 -1.438 30.955 1.00 93.75 95 VAL A N 1
ATOM 746 C CA . VAL A 1 95 ? -13.543 -0.580 31.487 1.00 93.75 95 VAL A CA 1
ATOM 747 C C . VAL A 1 95 ? -14.025 0.395 30.424 1.00 93.75 95 VAL A C 1
ATOM 749 O O . VAL A 1 95 ? -13.223 0.922 29.651 1.00 93.75 95 VAL A O 1
ATOM 752 N N . ALA A 1 96 ? -15.329 0.637 30.392 1.00 91.56 96 ALA A N 1
ATOM 753 C CA . ALA A 1 96 ? -15.926 1.726 29.633 1.00 91.56 96 ALA A CA 1
ATOM 754 C C . ALA A 1 96 ? -16.668 2.644 30.601 1.00 91.56 96 ALA A C 1
ATOM 756 O O . ALA A 1 96 ? -17.367 2.173 31.500 1.00 91.56 96 ALA A O 1
ATOM 757 N N . LEU A 1 97 ? -16.454 3.945 30.442 1.00 91.25 97 LEU A N 1
ATOM 758 C CA . LEU A 1 97 ? -16.936 4.964 31.358 1.00 91.25 97 LEU A CA 1
ATOM 759 C C . LEU A 1 97 ? -17.724 6.014 30.598 1.00 91.25 97 LEU A C 1
ATOM 761 O O . LEU A 1 97 ? -17.254 6.508 29.571 1.00 91.25 97 LEU A O 1
ATOM 765 N N . ASP A 1 98 ? -18.875 6.373 31.149 1.00 87.56 98 ASP A N 1
ATOM 766 C CA . ASP A 1 98 ? -19.723 7.432 30.617 1.00 87.56 98 ASP A CA 1
ATOM 767 C C . ASP A 1 98 ? -20.231 8.311 31.761 1.00 87.56 98 ASP A C 1
ATOM 769 O O . ASP A 1 98 ? -20.647 7.802 32.805 1.00 87.56 98 ASP A O 1
ATOM 773 N N . GLU A 1 99 ? -20.155 9.625 31.579 1.00 86.88 99 GLU A N 1
ATOM 774 C CA . GLU A 1 99 ? -20.635 10.615 32.541 1.00 86.88 99 GLU A CA 1
ATOM 775 C C . GLU A 1 99 ? -21.869 11.304 31.952 1.00 86.88 99 GLU A C 1
ATOM 777 O O . GLU A 1 99 ? -21.821 11.858 30.855 1.00 86.88 99 GLU A O 1
ATOM 782 N N . SER A 1 100 ? -22.982 11.296 32.683 1.00 80.94 100 SER A N 1
ATOM 783 C CA . SER A 1 100 ? -24.212 11.971 32.253 1.00 80.94 100 SER A CA 1
ATOM 784 C C . SER A 1 100 ? -24.841 12.759 33.394 1.00 80.94 100 SER A C 1
ATOM 786 O O . SER A 1 100 ? -24.707 12.384 34.553 1.00 80.94 100 SER A O 1
ATOM 788 N N . ILE A 1 101 ? -25.530 13.855 33.080 1.00 77.75 101 ILE A N 1
ATOM 789 C CA . ILE A 1 101 ? -26.244 14.668 34.073 1.00 77.75 101 ILE A CA 1
ATOM 790 C C . ILE A 1 101 ? -27.695 14.188 34.133 1.00 77.75 101 ILE A C 1
ATOM 792 O O . ILE A 1 101 ? -28.361 14.085 33.099 1.00 77.75 101 ILE A O 1
ATOM 796 N N . ASP A 1 102 ? -28.175 13.871 35.333 1.00 74.62 102 ASP A N 1
ATOM 797 C CA . ASP A 1 102 ? -29.564 13.478 35.548 1.00 74.62 102 ASP A CA 1
ATOM 798 C C . ASP A 1 102 ? -30.522 14.682 35.632 1.00 74.62 102 ASP A C 1
ATOM 800 O O . ASP A 1 102 ? -30.126 15.843 35.590 1.00 74.62 102 ASP A O 1
ATOM 804 N N . VAL A 1 103 ? -31.825 14.410 35.744 1.00 70.94 103 VAL A N 1
ATOM 805 C CA . VAL A 1 103 ? -32.874 15.449 35.812 1.00 70.94 103 VAL A CA 1
ATOM 806 C C . VAL A 1 103 ? -32.811 16.331 37.065 1.00 70.94 103 VAL A C 1
ATOM 808 O O . VAL A 1 103 ? -33.540 17.316 37.144 1.00 70.94 103 VAL A O 1
ATOM 811 N N . SER A 1 104 ? -31.994 15.958 38.052 1.00 74.81 104 SER A N 1
ATOM 812 C CA . SER A 1 104 ? -31.753 16.709 39.286 1.00 74.81 104 SER A CA 1
ATOM 813 C C . SER A 1 104 ? -30.426 17.473 39.261 1.00 74.81 104 SER A C 1
ATOM 815 O O . SER A 1 104 ? -29.938 17.879 40.314 1.00 74.81 104 SER A O 1
ATOM 817 N N . ASP A 1 105 ? -29.838 17.642 38.070 1.00 76.56 105 ASP A N 1
ATOM 818 C CA . ASP A 1 105 ? -28.536 18.272 37.833 1.00 76.56 105 ASP A CA 1
ATOM 819 C C . ASP A 1 105 ? -27.367 17.581 38.566 1.00 76.56 105 ASP A C 1
ATOM 821 O O . ASP A 1 105 ? -26.310 18.175 38.786 1.00 76.56 105 ASP A O 1
ATOM 825 N N . THR A 1 106 ? -27.525 16.301 38.925 1.00 82.69 106 THR A N 1
ATOM 826 C CA . THR A 1 106 ? -26.459 15.494 39.531 1.00 82.69 106 THR A CA 1
ATOM 827 C C . THR A 1 106 ? -25.753 14.675 38.453 1.00 82.69 106 THR A C 1
ATOM 829 O O . THR A 1 106 ? -26.394 14.007 37.639 1.00 82.69 106 THR A O 1
ATOM 832 N N . SER A 1 107 ? -24.418 14.717 38.436 1.00 84.75 107 SER A N 1
ATOM 833 C CA . SER A 1 107 ? -23.618 13.911 37.509 1.00 84.75 107 SER A CA 1
ATOM 834 C C . SER A 1 107 ? -23.604 12.447 37.957 1.00 84.75 107 SER A C 1
ATOM 836 O O . SER A 1 107 ? -23.373 12.142 39.126 1.00 84.75 107 SER A O 1
ATOM 838 N N . GLN A 1 108 ? -23.871 11.539 37.027 1.00 89.38 108 GLN A N 1
ATOM 839 C CA . GLN A 1 108 ? -23.899 10.097 37.216 1.00 89.38 108 GLN A CA 1
ATOM 840 C C . GLN A 1 108 ? -22.787 9.475 36.370 1.00 89.38 108 GLN A C 1
ATOM 842 O O . GLN A 1 108 ? -22.808 9.557 35.138 1.00 89.38 108 GLN A O 1
ATOM 847 N N . LEU A 1 109 ? -21.829 8.831 37.035 1.00 90.81 109 LEU A N 1
ATOM 848 C CA . LEU A 1 109 ? -20.755 8.077 36.398 1.00 90.81 109 LEU A CA 1
ATOM 849 C C . LEU A 1 109 ? -21.166 6.610 36.253 1.00 90.81 109 LEU A C 1
ATOM 851 O O . LEU A 1 109 ? -21.336 5.897 37.245 1.00 90.81 109 LEU A O 1
ATOM 855 N N . LEU A 1 110 ? -21.270 6.149 35.012 1.00 91.88 110 LEU A N 1
ATOM 856 C CA . LEU A 1 110 ? -21.515 4.757 34.662 1.00 91.88 110 LEU A CA 1
ATOM 857 C C . LEU A 1 110 ? -20.182 4.047 34.422 1.00 91.88 110 LEU A C 1
ATOM 859 O O . LEU A 1 110 ? -19.356 4.514 33.640 1.00 91.88 110 LEU A O 1
ATOM 863 N N . LEU A 1 111 ? -19.984 2.898 35.070 1.00 92.50 111 LEU A N 1
ATOM 864 C CA . LEU A 1 111 ? -18.819 2.038 34.869 1.00 92.50 111 LEU A CA 1
ATOM 865 C C . LEU A 1 111 ? -19.262 0.670 34.358 1.00 92.50 111 LEU A C 1
ATOM 867 O O . LEU A 1 111 ? -19.839 -0.129 35.100 1.00 92.50 111 LEU A O 1
ATOM 871 N N . PHE A 1 112 ? -18.915 0.376 33.114 1.00 92.12 112 PHE A N 1
ATOM 872 C CA . PHE A 1 112 ? -19.073 -0.941 32.511 1.00 92.12 112 PHE A CA 1
ATOM 873 C C . PHE A 1 112 ? -17.750 -1.693 32.551 1.00 92.12 112 PHE A C 1
ATOM 875 O O . PHE A 1 112 ? -16.687 -1.098 32.347 1.00 92.12 112 PHE A O 1
ATOM 882 N N . ILE A 1 113 ? -17.809 -3.007 32.763 1.00 92.19 113 ILE A N 1
ATOM 883 C CA . ILE A 1 113 ? -16.634 -3.873 32.648 1.00 92.19 113 ILE A CA 1
ATOM 884 C C . ILE A 1 113 ? -16.868 -4.923 31.577 1.00 92.19 113 ILE A C 1
ATOM 886 O O . ILE A 1 113 ? -17.955 -5.484 31.468 1.00 92.19 113 ILE A O 1
ATOM 890 N N . ARG A 1 114 ? -15.805 -5.230 30.837 1.00 91.38 114 ARG A N 1
ATOM 891 C CA . ARG A 1 114 ? -15.715 -6.406 29.974 1.00 91.38 114 ARG A CA 1
ATOM 892 C C . ARG A 1 114 ? -14.523 -7.233 30.425 1.00 91.38 114 ARG A C 1
ATOM 894 O O . ARG A 1 114 ? -13.387 -6.774 30.334 1.00 91.38 114 ARG A O 1
ATOM 901 N N . GLY A 1 115 ? -14.772 -8.425 30.949 1.00 91.75 115 GLY A N 1
ATOM 902 C CA . GLY A 1 115 ? -13.741 -9.334 31.450 1.00 91.75 115 GLY A CA 1
ATOM 903 C C . GLY A 1 115 ? -13.730 -10.661 30.709 1.00 91.75 115 GLY A C 1
ATOM 904 O O . GLY A 1 115 ? -14.767 -11.110 30.222 1.00 91.75 115 GLY A O 1
ATOM 905 N N . ILE A 1 116 ? -12.557 -11.288 30.638 1.00 90.88 116 ILE A N 1
ATOM 906 C CA . ILE A 1 116 ? -12.382 -12.626 30.068 1.00 90.88 116 ILE A CA 1
ATOM 907 C C . ILE A 1 116 ? -11.711 -13.544 31.085 1.00 90.88 116 ILE A C 1
ATOM 909 O O . ILE A 1 116 ? -10.728 -13.168 31.733 1.00 90.88 116 ILE A O 1
ATOM 913 N N . ASN A 1 117 ? -12.249 -14.749 31.249 1.00 90.12 117 ASN A N 1
ATOM 914 C CA . ASN A 1 117 ? -11.655 -15.768 32.112 1.00 90.12 117 ASN A CA 1
ATOM 915 C C . ASN A 1 117 ? -10.722 -16.710 31.326 1.00 90.12 117 ASN A C 1
ATOM 917 O O . ASN A 1 117 ? -10.561 -16.594 30.112 1.00 90.12 117 ASN A O 1
ATOM 921 N N . ALA A 1 118 ? -10.094 -17.660 32.022 1.00 88.12 118 ALA A N 1
ATOM 922 C CA . ALA A 1 118 ? -9.163 -18.615 31.410 1.00 88.12 118 ALA A CA 1
ATOM 923 C C . ALA A 1 118 ? -9.812 -19.553 30.369 1.00 88.12 118 ALA A C 1
ATOM 925 O O . ALA A 1 118 ? -9.104 -20.128 29.548 1.00 88.12 118 ALA A O 1
ATOM 926 N N . ASN A 1 119 ? -11.143 -19.673 30.376 1.00 86.69 119 ASN A N 1
ATOM 927 C CA . ASN A 1 119 ? -11.912 -20.478 29.426 1.00 86.69 119 ASN A CA 1
ATOM 928 C C . ASN A 1 119 ? -12.388 -19.661 28.211 1.00 86.69 119 ASN A C 1
ATOM 930 O O . ASN A 1 119 ? -13.183 -20.161 27.422 1.00 86.69 119 ASN A O 1
ATOM 934 N N . PHE A 1 120 ? -11.918 -18.416 28.059 1.00 79.75 120 PHE A N 1
ATOM 935 C CA . PHE A 1 120 ? -12.351 -17.471 27.025 1.00 79.75 120 PHE A CA 1
ATOM 936 C C . PHE A 1 120 ? -13.834 -17.067 27.103 1.00 79.75 120 PHE A C 1
ATOM 938 O O . PHE A 1 120 ? -14.391 -16.550 26.136 1.00 79.75 120 PHE A O 1
ATOM 945 N N . GLU A 1 121 ? -14.477 -17.238 28.261 1.00 83.06 121 GLU A N 1
ATOM 946 C CA . GLU A 1 121 ? -15.835 -16.740 28.474 1.00 83.06 121 GLU A CA 1
ATOM 947 C C . GLU A 1 121 ? -15.787 -15.236 28.755 1.00 83.06 121 GLU A C 1
ATOM 949 O O . GLU A 1 121 ? -15.073 -14.776 29.654 1.00 83.06 121 GLU A O 1
ATOM 954 N N . ILE A 1 122 ? -16.558 -14.475 27.979 1.00 86.50 122 ILE A N 1
ATOM 955 C CA . ILE A 1 122 ? -16.649 -13.019 28.087 1.00 86.50 122 ILE A CA 1
ATOM 956 C C . ILE A 1 122 ? -17.815 -12.667 29.010 1.00 86.50 122 ILE A C 1
ATOM 958 O O . ILE A 1 122 ? -18.912 -13.203 28.881 1.00 86.50 122 ILE A O 1
ATOM 962 N N . THR A 1 123 ? -17.578 -11.756 29.948 1.00 88.94 123 THR A N 1
ATOM 963 C CA . THR A 1 123 ? -18.620 -11.152 30.786 1.00 88.94 123 THR A CA 1
ATOM 964 C C . THR A 1 123 ? -18.618 -9.649 30.556 1.00 88.94 123 THR A C 1
ATOM 966 O O . THR A 1 123 ? -17.586 -9.013 30.765 1.00 88.94 123 THR A O 1
ATOM 969 N N . GLU A 1 124 ? -19.757 -9.099 30.137 1.00 89.12 124 GLU A N 1
ATOM 970 C CA . GLU A 1 124 ? -19.980 -7.666 29.919 1.00 89.12 124 GLU A CA 1
ATOM 971 C C . GLU A 1 124 ? -21.130 -7.208 30.808 1.00 89.12 124 GLU A C 1
ATOM 973 O O . GLU A 1 124 ? -22.244 -7.691 30.644 1.00 89.12 124 GLU A O 1
ATOM 978 N N . GLU A 1 125 ? -20.870 -6.324 31.769 1.00 89.94 125 GLU A N 1
ATOM 979 C CA . GLU A 1 125 ? -21.890 -5.897 32.733 1.00 89.94 125 GLU A CA 1
ATOM 980 C C . GLU A 1 125 ? -21.688 -4.440 33.165 1.00 89.94 125 GLU A C 1
ATOM 982 O O . GLU A 1 125 ? -20.563 -3.928 33.190 1.00 89.94 125 GLU A O 1
ATOM 987 N N . LEU A 1 126 ? -22.786 -3.783 33.553 1.00 90.56 126 LEU A N 1
ATOM 988 C CA . LEU A 1 126 ? -22.749 -2.523 34.296 1.00 90.56 126 LEU A CA 1
ATOM 989 C C . LEU A 1 126 ? -22.446 -2.825 35.766 1.00 90.56 126 LEU A C 1
ATOM 991 O O . LEU A 1 126 ? -23.157 -3.584 36.419 1.00 90.56 126 LEU A O 1
ATOM 995 N N . VAL A 1 127 ? -21.389 -2.217 36.291 1.00 88.50 127 VAL A N 1
ATOM 996 C CA . VAL A 1 127 ? -20.788 -2.623 37.569 1.00 88.50 127 VAL A CA 1
ATOM 997 C C . VAL A 1 127 ? -21.032 -1.609 38.671 1.00 88.50 127 VAL A C 1
ATOM 999 O O . VAL A 1 127 ? -21.220 -1.981 39.832 1.00 88.50 127 VAL A O 1
ATOM 1002 N N . SER A 1 128 ? -21.075 -0.329 38.319 1.00 88.81 128 SER A N 1
ATOM 1003 C CA . SER A 1 128 ? -21.440 0.726 39.255 1.00 88.81 128 SER A CA 1
ATOM 1004 C C . SER A 1 128 ? -22.054 1.917 38.537 1.00 88.81 128 SER A C 1
ATOM 1006 O O . SER A 1 128 ? -21.650 2.261 37.425 1.00 88.81 128 SER A O 1
ATOM 1008 N N . VAL A 1 129 ? -22.993 2.556 39.228 1.00 90.88 129 VAL A N 1
ATOM 1009 C CA . VAL A 1 129 ? -23.503 3.892 38.926 1.00 90.88 129 VAL A CA 1
ATOM 1010 C C . VAL A 1 129 ? -23.179 4.748 40.142 1.00 90.88 129 VAL A C 1
ATOM 1012 O O . VAL A 1 129 ? -23.662 4.448 41.234 1.00 90.88 129 VAL A O 1
ATOM 1015 N N . HIS A 1 130 ? -22.332 5.759 39.975 1.00 89.69 130 HIS A N 1
ATOM 1016 C CA . HIS A 1 130 ? -21.920 6.639 41.069 1.00 89.69 130 HIS A CA 1
ATOM 1017 C C . HIS A 1 130 ? -22.480 8.037 40.867 1.00 89.69 130 HIS A C 1
ATOM 1019 O O . HIS A 1 130 ? -22.168 8.690 39.872 1.00 89.69 130 HIS A O 1
ATOM 1025 N N . SER A 1 131 ? -23.263 8.507 41.834 1.00 88.75 131 SER A N 1
ATOM 1026 C CA . SER A 1 131 ? -23.699 9.900 41.887 1.00 88.75 131 SER A CA 1
ATOM 1027 C C . SER A 1 131 ? -22.557 10.772 42.401 1.00 88.75 131 SER A C 1
ATOM 1029 O O . SER A 1 131 ? -22.069 10.580 43.515 1.00 88.75 131 SER A O 1
ATOM 1031 N N . MET A 1 132 ? -22.117 11.724 41.584 1.00 86.69 132 MET A N 1
ATOM 1032 C CA . MET A 1 132 ? -21.032 12.645 41.898 1.00 86.69 132 MET A CA 1
ATOM 1033 C C . MET A 1 132 ? -21.602 13.989 42.355 1.00 86.69 132 MET A C 1
ATOM 1035 O O . MET A 1 132 ? -22.274 14.691 41.598 1.00 86.69 132 MET A O 1
ATOM 1039 N N . HIS A 1 133 ? -21.320 14.358 43.606 1.00 81.75 133 HIS A N 1
ATOM 1040 C CA . HIS A 1 133 ? -21.772 15.613 44.204 1.00 81.75 133 HIS A CA 1
ATOM 1041 C C . HIS A 1 133 ? -20.643 16.654 44.199 1.00 81.75 133 HIS A C 1
ATOM 1043 O O . HIS A 1 133 ? -19.556 16.404 44.718 1.00 81.75 133 HIS A O 1
ATOM 1049 N N . GLY A 1 134 ? -20.906 17.844 43.651 1.00 81.81 134 GLY A N 1
ATOM 1050 C CA . GLY A 1 134 ? -19.941 18.947 43.615 1.00 81.81 134 GLY A CA 1
ATOM 1051 C C . GLY A 1 134 ? -19.137 19.004 42.315 1.00 81.81 134 GLY A C 1
ATOM 1052 O O . GLY A 1 134 ? -19.639 19.511 41.315 1.00 81.81 134 GLY A O 1
ATOM 1053 N N . THR A 1 135 ? -17.876 18.556 42.333 1.00 82.00 135 THR A N 1
ATOM 1054 C CA . THR A 1 135 ? -16.962 18.640 41.179 1.00 82.00 135 THR A CA 1
ATOM 1055 C C . THR A 1 135 ? -16.810 17.307 40.449 1.00 82.00 135 THR A C 1
ATOM 1057 O O . THR A 1 135 ? -16.805 16.247 41.063 1.00 82.00 135 THR A O 1
ATOM 1060 N N . THR A 1 136 ? -16.619 17.366 39.129 1.00 83.75 136 THR A N 1
ATOM 1061 C CA . THR A 1 136 ? -16.423 16.194 38.254 1.00 83.75 136 THR A CA 1
ATOM 1062 C C . THR A 1 136 ? -15.025 16.199 37.628 1.00 83.75 136 THR A C 1
ATOM 1064 O O . THR A 1 136 ? -14.826 16.011 36.424 1.00 83.75 136 THR A O 1
ATOM 1067 N N . THR A 1 137 ? -14.003 16.484 38.442 1.00 88.25 137 THR A N 1
ATOM 1068 C CA . THR A 1 137 ? -12.620 16.500 37.951 1.00 88.25 137 THR A CA 1
ATOM 1069 C C . THR A 1 137 ? -12.098 15.079 37.738 1.00 88.25 137 THR A C 1
ATOM 1071 O O . THR A 1 137 ? -12.582 14.124 38.340 1.00 88.25 137 THR A O 1
ATOM 1074 N N . GLY A 1 138 ? -11.047 14.914 36.930 1.00 87.06 138 GLY A N 1
ATOM 1075 C CA . GLY A 1 138 ? -10.480 13.587 36.665 1.00 87.06 138 GLY A CA 1
ATOM 1076 C C . GLY A 1 138 ? -9.995 12.832 37.907 1.00 87.06 138 GLY A C 1
ATOM 1077 O O . GLY A 1 138 ? -9.934 11.607 37.878 1.00 87.06 138 GLY A O 1
ATOM 1078 N N . ILE A 1 139 ? -9.681 13.534 39.005 1.00 89.00 139 ILE A N 1
ATOM 1079 C CA . ILE A 1 139 ? -9.331 12.887 40.276 1.00 89.00 139 ILE A CA 1
ATOM 1080 C C . ILE A 1 139 ? -10.565 12.421 41.051 1.00 89.00 139 ILE A C 1
ATOM 1082 O O . ILE A 1 139 ? -10.498 11.386 41.705 1.00 89.00 139 ILE A O 1
ATOM 1086 N N . ASP A 1 140 ? -11.679 13.149 40.958 1.00 90.44 140 ASP A N 1
ATOM 1087 C CA . ASP A 1 140 ? -12.941 12.765 41.597 1.00 90.44 140 ASP A CA 1
ATOM 1088 C C . ASP A 1 140 ? -13.482 11.498 40.928 1.00 90.44 140 ASP A C 1
ATOM 1090 O O . ASP A 1 140 ? -13.755 10.507 41.601 1.00 90.44 140 ASP A O 1
ATOM 1094 N N . ILE A 1 141 ? -13.467 11.477 39.591 1.00 91.38 141 ILE A N 1
ATOM 1095 C CA . ILE A 1 141 ? -13.836 10.303 38.793 1.00 91.38 141 ILE A CA 1
ATOM 1096 C C . ILE A 1 141 ? -12.911 9.123 39.111 1.00 91.38 141 ILE A C 1
ATOM 1098 O O . ILE A 1 141 ? -13.375 8.003 39.306 1.00 91.38 141 ILE A O 1
ATOM 1102 N N . PHE A 1 142 ? -11.598 9.359 39.216 1.00 93.19 142 PHE A N 1
ATOM 1103 C CA . PHE A 1 142 ? -10.641 8.306 39.558 1.00 93.19 142 PHE A CA 1
ATOM 1104 C C . PHE A 1 142 ? -10.947 7.647 40.908 1.00 93.19 142 PHE A C 1
ATOM 1106 O O . PHE A 1 142 ? -10.885 6.424 40.991 1.00 93.19 142 PHE A O 1
ATOM 1113 N N . ARG A 1 143 ? -11.319 8.418 41.939 1.00 92.56 143 ARG A N 1
ATOM 1114 C CA . ARG A 1 143 ? -11.664 7.867 43.262 1.00 92.56 143 ARG A CA 1
ATOM 1115 C C . ARG A 1 143 ? -12.880 6.944 43.203 1.00 92.56 143 ARG A C 1
ATOM 1117 O O . ARG A 1 143 ? -12.861 5.878 43.813 1.00 92.56 143 ARG A O 1
ATOM 1124 N N . GLU A 1 144 ? -13.912 7.316 42.449 1.00 92.94 144 GLU A N 1
ATOM 1125 C CA . GLU A 1 144 ? -15.097 6.464 42.286 1.00 92.94 144 GLU A CA 1
ATOM 1126 C C . GLU A 1 144 ? -14.788 5.194 41.474 1.00 92.94 144 GLU A C 1
ATOM 1128 O O . GLU A 1 144 ? -15.258 4.104 41.810 1.00 92.94 144 GLU A O 1
ATOM 1133 N N . VAL A 1 145 ? -13.923 5.287 40.455 1.00 93.62 145 VAL A N 1
ATOM 1134 C CA . VAL A 1 145 ? -13.435 4.106 39.720 1.00 93.62 145 VAL A CA 1
ATOM 1135 C C . VAL A 1 145 ? -12.588 3.204 40.619 1.00 93.62 145 VAL A C 1
ATOM 1137 O O . VAL A 1 145 ? -12.771 1.989 40.606 1.00 93.62 145 VAL A O 1
ATOM 1140 N N . GLU A 1 146 ? -11.693 3.771 41.428 1.00 93.81 146 GLU A N 1
ATOM 1141 C CA . GLU A 1 146 ? -10.854 3.031 42.374 1.00 93.81 146 GLU A CA 1
ATOM 1142 C C . GLU A 1 146 ? -11.695 2.279 43.409 1.00 93.81 146 GLU A C 1
ATOM 1144 O O . GLU A 1 146 ? -11.456 1.095 43.660 1.00 93.81 146 GLU A O 1
ATOM 1149 N N . LYS A 1 147 ? -12.743 2.921 43.931 1.00 93.38 147 LYS A N 1
ATOM 1150 C CA . LYS A 1 147 ? -13.725 2.297 44.820 1.00 93.38 147 LYS A CA 1
ATOM 1151 C C . LYS A 1 147 ? -14.415 1.101 44.163 1.00 93.38 147 LYS A C 1
ATOM 1153 O O . LYS A 1 147 ? -14.529 0.056 44.801 1.00 93.38 147 LYS A O 1
ATOM 1158 N N . SER A 1 148 ? -14.823 1.208 42.897 1.00 92.88 148 SER A N 1
ATOM 1159 C CA . SER A 1 148 ? -15.406 0.076 42.161 1.00 92.88 148 SER A CA 1
ATOM 1160 C C . SER A 1 148 ? -14.398 -1.042 41.904 1.00 92.88 148 SER A C 1
ATOM 1162 O O . SER A 1 148 ? -14.708 -2.211 42.116 1.00 92.88 148 SER A O 1
ATOM 1164 N N . VAL A 1 149 ? -13.176 -0.714 41.484 1.00 92.00 149 VAL A N 1
ATOM 1165 C CA . VAL A 1 149 ? -12.116 -1.709 41.258 1.00 92.00 149 VAL A CA 1
ATOM 1166 C C . VAL A 1 149 ? -11.827 -2.490 42.545 1.00 92.00 149 VAL A C 1
ATOM 1168 O O . VAL A 1 149 ? -11.768 -3.721 42.510 1.00 92.00 149 VAL A O 1
ATOM 1171 N N . ALA A 1 150 ? -11.744 -1.798 43.685 1.00 91.94 150 ALA A N 1
ATOM 1172 C CA . ALA A 1 150 ? -11.588 -2.420 44.995 1.00 91.94 150 ALA A CA 1
ATOM 1173 C C . ALA A 1 150 ? -12.812 -3.264 45.388 1.00 91.94 150 ALA A C 1
ATOM 1175 O O . ALA A 1 150 ? -12.662 -4.401 45.830 1.00 91.94 150 ALA A O 1
ATOM 1176 N N . GLU A 1 151 ? -14.030 -2.753 45.189 1.00 90.88 151 GLU A N 1
ATOM 1177 C CA . GLU A 1 151 ? -15.261 -3.455 45.560 1.00 90.88 151 GLU A CA 1
ATOM 1178 C C . GLU A 1 151 ? -15.426 -4.806 44.838 1.00 90.88 151 GLU A C 1
ATOM 1180 O O . GLU A 1 151 ? -15.961 -5.758 45.424 1.00 90.88 151 GLU A O 1
ATOM 1185 N N . TYR A 1 152 ? -14.974 -4.888 43.585 1.00 90.69 152 TYR A N 1
ATOM 1186 C CA . TYR A 1 152 ? -15.051 -6.087 42.749 1.00 90.69 152 TYR A CA 1
ATOM 1187 C C . TYR A 1 152 ? -13.768 -6.934 42.757 1.00 90.69 152 TYR A C 1
ATOM 1189 O O . TYR A 1 152 ? -13.678 -7.895 41.994 1.00 90.69 152 TYR A O 1
ATOM 1197 N N . ASN A 1 153 ? -12.805 -6.629 43.639 1.00 89.19 153 ASN A N 1
ATOM 1198 C CA . ASN A 1 153 ? -11.522 -7.334 43.760 1.00 89.19 153 ASN A CA 1
ATOM 1199 C C . ASN A 1 153 ? -10.755 -7.434 42.427 1.00 89.19 153 ASN A C 1
ATOM 1201 O O . ASN A 1 153 ? -10.138 -8.456 42.118 1.00 89.19 153 ASN A O 1
ATOM 1205 N N . LEU A 1 154 ? -10.818 -6.378 41.615 1.00 92.06 154 LEU A N 1
ATOM 1206 C CA . LEU A 1 154 ? -10.129 -6.304 40.334 1.00 92.06 154 LEU A CA 1
ATOM 1207 C C . LEU A 1 154 ? -8.693 -5.805 40.534 1.00 92.06 154 LEU A C 1
ATOM 1209 O O . LEU A 1 154 ? -8.433 -4.860 41.274 1.00 92.06 154 LEU A O 1
ATOM 1213 N N . GLU A 1 155 ? -7.739 -6.425 39.843 1.00 91.00 155 GLU A N 1
ATOM 1214 C CA . GLU A 1 155 ? -6.326 -6.043 39.931 1.00 91.00 155 GLU A CA 1
ATOM 1215 C C . GLU A 1 155 ? -5.949 -5.077 38.801 1.00 91.00 155 GLU A C 1
ATOM 1217 O O . GLU A 1 155 ? -6.052 -5.430 37.626 1.00 91.00 155 GLU A O 1
ATOM 1222 N N . TRP A 1 156 ? -5.406 -3.901 39.128 1.00 92.38 156 TRP A N 1
ATOM 1223 C CA . TRP A 1 156 ? -5.022 -2.878 38.142 1.00 92.38 156 TRP A CA 1
ATOM 1224 C C . TRP A 1 156 ? -4.113 -3.392 37.011 1.00 92.38 156 TRP A C 1
ATOM 1226 O O . TRP A 1 156 ? -4.320 -3.044 35.852 1.00 92.38 156 TRP A O 1
ATOM 1236 N N . LYS A 1 157 ? -3.171 -4.303 37.294 1.00 90.06 157 LYS A N 1
ATOM 1237 C CA . LYS A 1 157 ? -2.280 -4.913 36.279 1.00 90.06 157 LYS A CA 1
ATOM 1238 C C . LYS A 1 157 ? -3.012 -5.718 35.186 1.00 90.06 157 LYS A C 1
ATOM 1240 O O . LYS A 1 157 ? -2.456 -5.970 34.108 1.00 90.06 157 LYS A O 1
ATOM 1245 N N . LYS A 1 158 ? -4.242 -6.163 35.469 1.00 91.69 158 LYS A N 1
ATOM 1246 C CA . LYS A 1 158 ? -5.101 -6.920 34.547 1.00 91.69 158 LYS A CA 1
ATOM 1247 C C . LYS A 1 158 ? -5.964 -6.011 33.665 1.00 91.69 158 LYS A C 1
ATOM 1249 O O . LYS A 1 158 ? -6.550 -6.518 32.708 1.00 91.69 158 LYS A O 1
ATOM 1254 N N . LEU A 1 159 ? -6.008 -4.703 33.934 1.00 93.31 159 LEU A N 1
ATOM 1255 C CA . LEU A 1 159 ? -6.699 -3.730 33.092 1.00 93.31 159 LEU A CA 1
ATOM 1256 C C . LEU A 1 159 ? -5.932 -3.546 31.776 1.00 93.31 159 LEU A C 1
ATOM 1258 O O . LEU A 1 159 ? -4.755 -3.191 31.781 1.00 93.31 159 LEU A O 1
ATOM 1262 N N . LYS A 1 160 ? -6.586 -3.814 30.642 1.00 88.88 160 LYS A N 1
ATOM 1263 C CA . LYS A 1 160 ? -5.967 -3.738 29.306 1.00 88.88 160 LYS A CA 1
ATOM 1264 C C . LYS A 1 160 ? -6.521 -2.637 28.423 1.00 88.88 160 LYS A C 1
ATOM 1266 O O . LYS A 1 160 ? -5.825 -2.236 27.497 1.00 88.88 160 LYS A O 1
ATOM 1271 N N . CYS A 1 161 ? -7.723 -2.144 28.698 1.00 88.25 161 CYS A N 1
ATOM 1272 C CA . CYS A 1 161 ? -8.332 -1.093 27.896 1.00 88.25 161 CYS A CA 1
ATOM 1273 C C . CYS A 1 161 ? -9.260 -0.208 28.733 1.00 88.25 161 CYS A C 1
ATOM 1275 O O . CYS A 1 161 ? -9.957 -0.700 29.621 1.00 88.25 161 CYS A O 1
ATOM 1277 N N . ILE A 1 162 ? -9.275 1.083 28.418 1.00 90.19 162 ILE A N 1
ATOM 1278 C CA . ILE A 1 162 ? -10.147 2.109 28.982 1.00 90.19 162 ILE A CA 1
ATOM 1279 C C . ILE A 1 162 ? -10.850 2.785 27.809 1.00 90.19 162 ILE A C 1
ATOM 1281 O O . ILE A 1 162 ? -10.185 3.265 26.897 1.00 90.19 162 ILE A O 1
ATOM 1285 N N . THR A 1 163 ? -12.177 2.835 27.839 1.00 89.25 163 THR A N 1
ATOM 1286 C CA . THR A 1 163 ? -12.974 3.589 26.865 1.00 89.25 163 THR A CA 1
ATOM 1287 C C . THR A 1 163 ? -13.653 4.754 27.568 1.00 89.25 163 THR A C 1
ATOM 1289 O O . THR A 1 163 ? -14.312 4.541 28.585 1.00 89.25 163 THR A O 1
ATOM 1292 N N . THR A 1 164 ? -13.492 5.972 27.055 1.00 89.75 164 THR A N 1
ATOM 1293 C CA . THR A 1 164 ? -14.117 7.183 27.619 1.00 89.75 164 THR A CA 1
ATOM 1294 C C . THR A 1 164 ? -14.765 8.025 26.527 1.00 89.75 164 THR A C 1
ATOM 1296 O O . THR A 1 164 ? -14.514 7.838 25.336 1.00 89.75 164 THR A O 1
ATOM 1299 N N . ASP A 1 165 ? -15.582 8.994 26.915 1.00 82.94 165 ASP A N 1
ATOM 1300 C CA . ASP A 1 165 ? -16.197 9.970 26.016 1.00 82.94 165 ASP A CA 1
ATOM 1301 C C . ASP A 1 165 ? -15.218 11.037 25.477 1.00 82.94 165 ASP A C 1
ATOM 1303 O O . ASP A 1 165 ? -15.625 11.913 24.720 1.00 82.94 165 ASP A O 1
ATOM 1307 N N . GLY A 1 166 ? -13.926 10.996 25.810 1.00 77.62 166 GLY A N 1
ATOM 1308 C CA . GLY A 1 166 ? -12.973 12.004 25.337 1.00 77.62 166 GLY A CA 1
ATOM 1309 C C . GLY A 1 166 ? -12.993 13.331 26.111 1.00 77.62 166 GLY A C 1
ATOM 1310 O O . GLY A 1 166 ? -12.253 14.247 25.746 1.00 77.62 166 GLY A O 1
ATOM 1311 N N . GLY A 1 167 ? -13.796 13.461 27.175 1.00 81.56 167 GLY A N 1
ATOM 1312 C CA . GLY A 1 167 ? -13.843 14.660 28.014 1.00 81.56 167 GLY A CA 1
ATOM 1313 C C . GLY A 1 167 ? -12.474 15.021 28.608 1.00 81.56 167 GLY A C 1
ATOM 1314 O O . GLY A 1 167 ? -11.642 14.155 28.889 1.00 81.56 167 GLY A O 1
ATOM 1315 N N . ARG A 1 168 ? -12.194 16.317 28.830 1.00 80.94 168 ARG A N 1
ATOM 1316 C CA . ARG A 1 168 ? -10.885 16.756 29.377 1.00 80.94 168 ARG A CA 1
ATOM 1317 C C . ARG A 1 168 ? -10.613 16.189 30.775 1.00 80.94 168 ARG A C 1
ATOM 1319 O O . ARG A 1 168 ? -9.463 15.891 31.106 1.00 80.94 168 ARG A O 1
ATOM 1326 N N . ASN A 1 169 ? -11.658 16.052 31.587 1.00 83.44 169 ASN A N 1
ATOM 1327 C CA . ASN A 1 169 ? -11.628 15.398 32.895 1.00 83.44 169 ASN A CA 1
ATOM 1328 C C . ASN A 1 169 ? -11.320 13.892 32.783 1.00 83.44 169 ASN A C 1
ATOM 1330 O O . ASN A 1 169 ? -10.651 13.351 33.659 1.00 83.44 169 ASN A O 1
ATOM 1334 N N . MET A 1 170 ? -11.692 13.239 31.682 1.00 85.25 170 MET A N 1
ATOM 1335 C CA . MET A 1 170 ? -11.418 11.823 31.428 1.00 85.25 170 MET A CA 1
ATOM 1336 C C . MET A 1 170 ? -10.019 11.586 30.841 1.00 85.25 170 MET A C 1
ATOM 1338 O O . MET A 1 170 ? -9.224 10.828 31.397 1.00 85.25 170 MET A O 1
ATOM 1342 N N . CYS A 1 171 ? -9.678 12.265 29.745 1.00 81.38 171 CYS A N 1
ATOM 1343 C CA . CYS A 1 171 ? -8.504 11.946 28.919 1.00 81.38 171 CYS A CA 1
ATOM 1344 C C . CYS A 1 171 ? -7.219 12.702 29.284 1.00 81.38 171 CYS A C 1
ATOM 1346 O O . CYS A 1 171 ? -6.163 12.442 28.707 1.00 81.38 171 CYS A O 1
ATOM 1348 N N . GLY A 1 172 ? -7.268 13.649 30.225 1.00 78.06 172 GLY A N 1
ATOM 1349 C CA . GLY A 1 172 ? -6.094 14.433 30.612 1.00 78.06 172 GLY A CA 1
ATOM 1350 C C . GLY A 1 172 ? -4.916 13.567 31.091 1.00 78.06 172 GLY A C 1
ATOM 1351 O O . GLY A 1 172 ? -5.038 12.803 32.044 1.00 78.06 172 GLY A O 1
ATOM 1352 N N . THR A 1 173 ? -3.733 13.757 30.500 1.00 70.94 173 THR A N 1
ATOM 1353 C CA . THR A 1 173 ? -2.534 12.927 30.752 1.00 70.94 173 THR A CA 1
ATOM 1354 C C . THR A 1 173 ? -1.966 13.038 32.169 1.00 70.94 173 THR A C 1
ATOM 1356 O O . THR A 1 173 ? -1.342 12.101 32.658 1.00 70.94 173 THR A O 1
ATOM 1359 N N . LYS A 1 174 ? -2.171 14.178 32.847 1.00 74.12 174 LYS A N 1
ATOM 1360 C CA . LYS A 1 174 ? -1.659 14.425 34.210 1.00 74.12 174 LYS A CA 1
ATOM 1361 C C . LYS A 1 174 ? -2.737 14.374 35.290 1.00 74.12 174 LYS A C 1
ATOM 1363 O O . LYS A 1 174 ? -2.511 13.766 36.334 1.00 74.12 174 LYS A O 1
ATOM 1368 N N . LYS A 1 175 ? -3.850 15.081 35.065 1.00 81.06 175 LYS A N 1
ATOM 1369 C CA . LYS A 1 175 ? -4.946 15.270 36.035 1.00 81.06 175 LYS A CA 1
ATOM 1370 C C . LYS A 1 175 ? -6.258 14.597 35.619 1.00 81.06 175 LYS A C 1
ATOM 1372 O O . LYS A 1 175 ? -7.183 14.579 36.423 1.00 81.06 175 LYS A O 1
ATOM 1377 N N . GLY A 1 176 ? -6.349 14.097 34.387 1.00 86.75 176 GLY A N 1
ATOM 1378 C CA . GLY A 1 176 ? -7.524 13.367 33.923 1.00 86.75 176 GLY A CA 1
ATOM 1379 C C . GLY A 1 176 ? -7.535 11.935 34.450 1.00 86.75 176 GLY A C 1
ATOM 1380 O O . GLY A 1 176 ? -6.488 11.423 34.853 1.00 86.75 176 GLY A O 1
ATOM 1381 N N . LEU A 1 177 ? -8.704 11.297 34.424 1.00 89.69 177 LEU A N 1
ATOM 1382 C CA . LEU A 1 177 ? -8.910 9.918 34.874 1.00 89.69 177 LEU A CA 1
ATOM 1383 C C . LEU A 1 177 ? -7.862 8.953 34.304 1.00 89.69 177 LEU A C 1
ATOM 1385 O O . LEU A 1 177 ? -7.191 8.250 35.055 1.00 89.69 177 LEU A O 1
ATOM 1389 N N . VAL A 1 178 ? -7.686 8.954 32.980 1.00 89.19 178 VAL A N 1
ATOM 1390 C CA . VAL A 1 178 ? -6.728 8.090 32.272 1.00 89.19 178 VAL A CA 1
ATOM 1391 C C . VAL A 1 178 ? -5.306 8.314 32.786 1.00 89.19 178 VAL A C 1
ATOM 1393 O O . VAL A 1 178 ? -4.573 7.359 33.037 1.00 89.19 178 VAL A O 1
ATOM 1396 N N . GLY A 1 179 ? -4.915 9.575 32.997 1.00 87.31 179 GLY A N 1
ATOM 1397 C CA . GLY A 1 179 ? -3.617 9.923 33.569 1.00 87.31 179 GLY A CA 1
ATOM 1398 C C . GLY A 1 179 ? -3.419 9.378 34.986 1.00 87.31 179 GLY A C 1
ATOM 1399 O O . GLY A 1 179 ? -2.320 8.934 35.315 1.00 87.31 179 GLY A O 1
ATOM 1400 N N . GLN A 1 180 ? -4.465 9.374 35.817 1.00 91.25 180 GLN A N 1
ATOM 1401 C CA . GLN A 1 180 ? -4.400 8.807 37.170 1.00 91.25 180 GLN A CA 1
ATOM 1402 C C . GLN A 1 180 ? -4.333 7.277 37.150 1.00 91.25 180 GLN A C 1
ATOM 1404 O O . GLN A 1 180 ? -3.475 6.704 37.819 1.00 91.25 180 GLN A O 1
ATOM 1409 N N . ILE A 1 181 ? -5.155 6.617 36.326 1.00 91.56 181 ILE A N 1
ATOM 1410 C CA . ILE A 1 181 ? -5.120 5.156 36.168 1.00 91.56 181 ILE A CA 1
ATOM 1411 C C . ILE A 1 181 ? -3.738 4.701 35.683 1.00 91.56 181 ILE A C 1
ATOM 1413 O O . ILE A 1 181 ? -3.167 3.763 36.238 1.00 91.56 181 ILE A O 1
ATOM 1417 N N . ASN A 1 182 ? -3.158 5.400 34.702 1.00 88.62 182 ASN A N 1
ATOM 1418 C CA . ASN A 1 182 ? -1.824 5.086 34.192 1.00 88.62 182 ASN A CA 1
ATOM 1419 C C . ASN A 1 182 ? -0.753 5.137 35.287 1.00 88.62 182 ASN A C 1
ATOM 1421 O O . ASN A 1 182 ? 0.066 4.225 35.356 1.00 88.62 182 ASN A O 1
ATOM 1425 N N . LYS A 1 183 ? -0.784 6.143 36.171 1.00 88.62 183 LYS A N 1
ATOM 1426 C CA . LYS A 1 183 ? 0.160 6.241 37.299 1.00 88.62 183 LYS A CA 1
ATOM 1427 C C . LYS A 1 183 ? 0.031 5.065 38.262 1.00 88.62 183 LYS A C 1
ATOM 1429 O O . LYS A 1 183 ? 1.038 4.524 38.708 1.00 88.62 183 LYS A O 1
ATOM 1434 N N . VAL A 1 184 ? -1.195 4.658 38.593 1.00 90.75 184 VAL A N 1
ATOM 1435 C CA . VAL A 1 184 ? -1.422 3.519 39.498 1.00 90.75 184 VAL A CA 1
ATOM 1436 C C . VAL A 1 184 ? -0.942 2.212 38.871 1.00 90.75 184 VAL A C 1
ATOM 1438 O O . VAL A 1 184 ? -0.308 1.400 39.545 1.00 90.75 184 VAL A O 1
ATOM 1441 N N . ILE A 1 185 ? -1.167 2.031 37.570 1.00 87.88 185 ILE A N 1
ATOM 1442 C CA . ILE A 1 185 ? -0.697 0.852 36.839 1.00 87.88 185 ILE A CA 1
ATOM 1443 C C . ILE A 1 185 ? 0.832 0.817 36.763 1.00 87.88 185 ILE A C 1
ATOM 1445 O O . ILE A 1 185 ? 1.412 -0.225 37.072 1.00 87.88 185 ILE A O 1
ATOM 1449 N N . GLU A 1 186 ? 1.481 1.939 36.436 1.00 85.06 186 GLU A N 1
ATOM 1450 C CA . GLU A 1 186 ? 2.946 2.069 36.432 1.00 85.06 186 GLU A CA 1
ATOM 1451 C C . GLU A 1 186 ? 3.542 1.720 37.804 1.00 85.06 186 GLU A C 1
ATOM 1453 O O . GLU A 1 186 ? 4.443 0.885 37.886 1.00 85.06 186 GLU A O 1
ATOM 1458 N N . ASN A 1 187 ? 2.983 2.268 38.889 1.00 84.81 187 ASN A N 1
ATOM 1459 C CA . ASN A 1 187 ? 3.421 1.973 40.258 1.00 84.81 187 ASN A CA 1
ATOM 1460 C C . ASN A 1 187 ? 3.250 0.492 40.638 1.00 84.81 187 ASN A C 1
ATOM 1462 O O . ASN A 1 187 ? 3.983 -0.022 41.478 1.00 84.81 187 ASN A O 1
ATOM 1466 N N . SER A 1 188 ? 2.291 -0.203 40.020 1.00 80.38 188 SER A N 1
ATOM 1467 C CA . SER A 1 188 ? 2.053 -1.638 40.220 1.00 80.38 188 SER A CA 1
ATOM 1468 C C . SER A 1 188 ? 2.882 -2.553 39.300 1.00 80.38 188 SER A C 1
ATOM 1470 O O . SER A 1 188 ? 2.715 -3.772 39.348 1.00 80.38 188 SER A O 1
ATOM 1472 N N . GLY A 1 189 ? 3.759 -1.992 38.454 1.00 76.00 189 GLY A N 1
ATOM 1473 C CA . GLY A 1 189 ? 4.573 -2.740 37.486 1.00 76.00 189 GLY A CA 1
ATOM 1474 C C . GLY A 1 189 ? 3.792 -3.265 36.273 1.00 76.00 189 GLY A C 1
ATOM 1475 O O . GLY A 1 189 ? 4.235 -4.200 35.605 1.00 76.00 189 GLY A O 1
ATOM 1476 N N . GLY A 1 190 ? 2.607 -2.712 36.002 1.00 75.44 190 GLY A N 1
ATOM 1477 C CA . GLY A 1 190 ? 1.759 -3.093 34.874 1.00 75.44 190 GLY A CA 1
ATOM 1478 C C . GLY A 1 190 ? 2.057 -2.303 33.595 1.00 75.44 190 GLY A C 1
ATOM 1479 O O . GLY A 1 190 ? 2.624 -1.214 33.619 1.00 75.44 190 GLY A O 1
ATOM 1480 N N . LEU A 1 191 ? 1.631 -2.847 32.453 1.00 76.81 191 LEU A N 1
ATOM 1481 C CA . LEU A 1 191 ? 1.664 -2.145 31.167 1.00 76.81 191 LEU A CA 1
ATOM 1482 C C . LEU A 1 191 ? 0.494 -1.165 31.061 1.00 76.81 191 LEU A C 1
ATOM 1484 O O . LEU A 1 191 ? -0.625 -1.516 31.440 1.00 76.81 191 LEU A O 1
ATOM 1488 N N . LYS A 1 192 ? 0.738 0.015 30.477 1.00 81.06 192 LYS A N 1
ATOM 1489 C CA . LYS A 1 192 ? -0.313 1.007 30.213 1.00 81.06 192 LYS A CA 1
ATOM 1490 C C . LYS A 1 192 ? -1.461 0.389 29.402 1.00 81.06 192 LYS A C 1
ATOM 1492 O O . LYS A 1 192 ? -1.189 -0.265 28.391 1.00 81.06 192 LYS A O 1
ATOM 1497 N N . PRO A 1 193 ? -2.721 0.585 29.822 1.00 83.69 193 PRO A N 1
ATOM 1498 C CA . PRO A 1 193 ? -3.879 0.118 29.082 1.00 83.69 193 PRO A CA 1
ATOM 1499 C C . PRO A 1 193 ? -4.053 0.919 27.790 1.00 83.69 193 PRO A C 1
ATOM 1501 O O . PRO A 1 193 ? -3.670 2.086 27.700 1.00 83.69 193 PRO A O 1
ATOM 1504 N N . LEU A 1 194 ? -4.674 0.283 26.800 1.00 80.94 194 LEU A N 1
ATOM 1505 C CA . LEU A 1 194 ? -5.172 0.952 25.606 1.00 80.94 194 LEU A CA 1
ATOM 1506 C C . LEU A 1 194 ? -6.226 1.990 26.010 1.00 80.94 194 LEU A C 1
ATOM 1508 O O . LEU A 1 194 ? -7.080 1.702 26.847 1.00 80.94 194 LEU A O 1
ATOM 1512 N N . VAL A 1 195 ? -6.174 3.186 25.431 1.00 84.31 195 VAL A N 1
ATOM 1513 C CA . VAL A 1 195 ? -7.151 4.247 25.698 1.00 84.31 195 VAL A CA 1
ATOM 1514 C C . VAL A 1 195 ? -7.895 4.517 24.408 1.00 84.31 195 VAL A C 1
ATOM 1516 O O . VAL A 1 195 ? -7.287 4.924 23.424 1.00 84.31 195 VAL A O 1
ATOM 1519 N N . LEU A 1 196 ? -9.197 4.268 24.427 1.00 81.31 196 LEU A N 1
ATOM 1520 C CA . LEU A 1 196 ? -10.082 4.456 23.291 1.00 81.31 196 LEU A CA 1
ATOM 1521 C C . LEU A 1 196 ? -11.046 5.588 23.589 1.00 81.31 196 LEU A C 1
ATOM 1523 O O . LEU A 1 196 ? -11.635 5.660 24.672 1.00 81.31 196 LEU A O 1
ATOM 1527 N N . HIS A 1 197 ? -11.255 6.446 22.604 1.00 84.12 197 HIS A N 1
ATOM 1528 C CA . HIS A 1 197 ? -12.383 7.355 22.639 1.00 84.12 197 HIS A CA 1
ATOM 1529 C C . HIS A 1 197 ? -13.610 6.623 22.079 1.00 84.12 197 HIS A C 1
ATOM 1531 O O . HIS A 1 197 ? -13.547 5.905 21.084 1.00 84.12 197 HIS A O 1
ATOM 1537 N N . CYS A 1 198 ? -14.732 6.730 22.787 1.00 85.94 198 CYS A N 1
ATOM 1538 C CA . CYS A 1 198 ? -15.986 6.070 22.464 1.00 85.94 198 CYS A CA 1
ATOM 1539 C C . CYS A 1 198 ? -16.392 6.317 21.002 1.00 85.94 198 CYS A C 1
ATOM 1541 O O . CYS A 1 198 ? -16.688 7.447 20.611 1.00 85.94 198 CYS A O 1
ATOM 1543 N N . ILE A 1 199 ? -16.474 5.235 20.221 1.00 85.38 199 ILE A N 1
ATOM 1544 C CA . ILE A 1 199 ? -16.793 5.251 18.782 1.00 85.38 199 ILE A CA 1
ATOM 1545 C C . ILE A 1 199 ? -18.153 5.917 18.524 1.00 85.38 199 ILE A C 1
ATOM 1547 O O . ILE A 1 199 ? -18.304 6.675 17.566 1.00 85.38 199 ILE A O 1
ATOM 1551 N N . LEU A 1 200 ? -19.137 5.688 19.402 1.00 85.38 200 LEU A N 1
ATOM 1552 C CA . LEU A 1 200 ? -20.457 6.322 19.302 1.00 85.38 200 LEU A CA 1
ATOM 1553 C C . LEU A 1 200 ? -20.372 7.836 19.474 1.00 85.38 200 LEU A C 1
ATOM 1555 O O . LEU A 1 200 ? -21.021 8.579 18.738 1.00 85.38 200 LEU A O 1
ATOM 1559 N N . HIS A 1 201 ? -19.559 8.295 20.425 1.00 83.31 201 HIS A N 1
ATOM 1560 C CA . HIS A 1 201 ? -19.379 9.719 20.648 1.00 83.31 201 HIS A CA 1
ATOM 1561 C C . HIS A 1 201 ? -18.572 10.365 19.514 1.00 83.31 201 HIS A C 1
ATOM 1563 O O . HIS A 1 201 ? -18.977 11.412 19.015 1.00 83.31 201 HIS A O 1
ATOM 1569 N N . GLN A 1 202 ? -17.496 9.726 19.040 1.00 85.31 202 GLN A N 1
ATOM 1570 C CA . GLN A 1 202 ? -16.742 10.200 17.875 1.00 85.31 202 GLN A CA 1
ATOM 1571 C C . GLN A 1 202 ? -17.639 10.360 16.641 1.00 85.31 202 GLN A C 1
ATOM 1573 O O . GLN A 1 202 ? -17.645 11.426 16.027 1.00 85.31 202 GLN A O 1
ATOM 1578 N N . GLN A 1 203 ? -18.458 9.350 16.328 1.00 87.38 203 GLN A N 1
ATOM 1579 C CA . GLN A 1 203 ? -19.413 9.408 15.220 1.00 87.38 203 GLN A CA 1
ATOM 1580 C C . GLN A 1 203 ? -20.401 10.572 15.384 1.00 87.38 203 GLN A C 1
ATOM 1582 O O . GLN A 1 203 ? -20.668 11.298 14.425 1.00 87.38 203 GLN A O 1
ATOM 1587 N N . ALA A 1 204 ? -20.934 10.773 16.593 1.00 83.88 204 ALA A N 1
ATOM 1588 C CA . ALA A 1 204 ? -21.855 11.871 16.871 1.00 83.88 204 ALA A CA 1
ATOM 1589 C C . ALA A 1 204 ? -21.185 13.244 16.690 1.00 83.88 204 ALA A C 1
ATOM 1591 O O . ALA A 1 204 ? -21.811 14.184 16.193 1.00 83.88 204 ALA A O 1
ATOM 1592 N N . LEU A 1 205 ? -19.904 13.363 17.050 1.00 83.00 205 LEU A N 1
ATOM 1593 C CA . LEU A 1 205 ? -19.121 14.575 16.823 1.00 83.00 205 LEU A CA 1
ATOM 1594 C C . LEU A 1 205 ? -18.894 14.845 15.333 1.00 83.00 205 LEU A C 1
ATOM 1596 O O . LEU A 1 205 ? -18.959 16.013 14.953 1.00 83.00 205 LEU A O 1
ATOM 1600 N N . CYS A 1 206 ? -18.715 13.818 14.490 1.00 84.88 206 CYS A N 1
ATOM 1601 C CA . CYS A 1 206 ? -18.629 14.004 13.036 1.00 84.88 206 CYS A CA 1
ATOM 1602 C C . CYS A 1 206 ? -19.869 14.729 12.492 1.00 84.88 206 CYS A C 1
ATOM 1604 O O . CYS A 1 206 ? -19.734 15.667 11.718 1.00 84.88 206 CYS A O 1
ATOM 1606 N N . GLY A 1 207 ? -21.070 14.342 12.942 1.00 77.81 207 GLY A N 1
ATOM 1607 C CA . GLY A 1 207 ? -22.319 14.988 12.523 1.00 77.81 207 GLY A CA 1
ATOM 1608 C C . GLY A 1 207 ? -22.491 16.416 13.054 1.00 77.81 207 GLY A C 1
ATOM 1609 O O . GLY A 1 207 ? -23.022 17.266 12.348 1.00 77.81 207 GLY A O 1
ATOM 1610 N N . LYS A 1 208 ? -22.018 16.707 14.276 1.00 76.31 208 LYS A N 1
ATOM 1611 C CA . LYS A 1 208 ? -22.113 18.051 14.884 1.00 76.31 208 LYS A CA 1
ATOM 1612 C C . LYS A 1 208 ? -21.231 19.107 14.213 1.00 76.31 208 LYS A C 1
ATOM 1614 O O . LYS A 1 208 ? -21.525 20.286 14.354 1.00 76.31 208 LYS A O 1
ATOM 1619 N N . HIS A 1 209 ? -20.155 18.696 13.544 1.00 76.38 209 HIS A N 1
ATOM 1620 C CA . HIS A 1 209 ? -19.226 19.610 12.866 1.00 76.38 209 HIS A CA 1
ATOM 1621 C C . HIS A 1 209 ? -19.619 19.887 11.407 1.00 76.38 209 HIS A C 1
ATOM 1623 O O . HIS A 1 209 ? -18.930 20.643 10.731 1.00 76.38 209 HIS A O 1
ATOM 1629 N N . LEU A 1 210 ? -20.717 19.298 10.918 1.00 82.19 210 LEU A N 1
ATOM 1630 C CA . LEU A 1 210 ? -21.253 19.607 9.595 1.00 82.19 210 LEU A CA 1
ATOM 1631 C C . LEU A 1 210 ? -22.023 20.927 9.626 1.00 82.19 210 LEU A C 1
ATOM 1633 O O . LEU A 1 210 ? -22.943 21.091 10.431 1.00 82.19 210 LEU A O 1
ATOM 1637 N N . ASP A 1 211 ? -21.708 21.835 8.702 1.00 81.88 211 ASP A N 1
ATOM 1638 C CA . ASP A 1 211 ? -22.494 23.053 8.512 1.00 81.88 211 ASP A CA 1
ATOM 1639 C C . ASP A 1 211 ? -23.782 22.760 7.730 1.00 81.88 211 ASP A C 1
ATOM 1641 O O . ASP A 1 211 ? -23.870 22.890 6.510 1.00 81.88 211 ASP A O 1
ATOM 1645 N N . LEU A 1 212 ? -24.802 22.330 8.467 1.00 85.69 212 LEU A N 1
ATOM 1646 C CA . LEU A 1 212 ? -26.166 22.146 7.969 1.00 85.69 212 LEU A CA 1
ATOM 1647 C C . LEU A 1 212 ? -27.128 23.204 8.535 1.00 85.69 212 LEU A C 1
ATOM 1649 O O . LEU A 1 212 ? -28.346 23.032 8.467 1.00 85.69 212 LEU A O 1
ATOM 1653 N N . SER A 1 213 ? -26.593 24.291 9.102 1.00 85.62 213 SER A N 1
ATOM 1654 C CA . SER A 1 213 ? -27.353 25.363 9.768 1.00 85.62 213 SER A CA 1
ATOM 1655 C C . SER A 1 213 ? -28.435 25.961 8.860 1.00 85.62 213 SER A C 1
ATOM 1657 O O . SER A 1 213 ? -29.597 26.076 9.252 1.00 85.62 213 SER A O 1
ATOM 1659 N N . SER A 1 214 ? -28.083 26.199 7.592 1.00 88.44 214 SER A N 1
ATOM 1660 C CA . SER A 1 214 ? -28.978 26.731 6.552 1.00 88.44 214 SER A CA 1
ATOM 1661 C C . SER A 1 214 ? -30.253 25.904 6.313 1.00 88.44 214 SER A C 1
ATOM 1663 O O . SER A 1 214 ? -31.271 26.446 5.880 1.00 88.44 214 SER A O 1
ATOM 1665 N N . VAL A 1 215 ? -30.226 24.602 6.607 1.00 90.69 215 VAL A N 1
ATOM 1666 C CA . VAL A 1 215 ? -31.391 23.706 6.520 1.00 90.69 215 VAL A CA 1
ATOM 1667 C C . VAL A 1 215 ? -32.026 23.516 7.894 1.00 90.69 215 VAL A C 1
ATOM 1669 O O . VAL A 1 215 ? -33.248 23.523 8.031 1.00 90.69 215 VAL A O 1
ATOM 1672 N N . LEU A 1 216 ? -31.204 23.356 8.925 1.00 87.56 216 LEU A N 1
ATOM 1673 C CA . LEU A 1 216 ? -31.662 23.018 10.262 1.00 87.56 216 LEU A CA 1
ATOM 1674 C C . LEU A 1 216 ? -32.431 24.103 10.966 1.00 87.56 216 LEU A C 1
ATOM 1676 O O . LEU A 1 216 ? -33.478 23.814 11.538 1.00 87.56 216 LEU A O 1
ATOM 1680 N N . ASP A 1 217 ? -31.887 25.313 10.992 1.00 88.88 217 ASP A N 1
ATOM 1681 C CA . ASP A 1 217 ? -32.436 26.382 11.810 1.00 88.88 217 ASP A CA 1
ATOM 1682 C C . ASP A 1 217 ? -33.863 26.730 11.356 1.00 88.88 217 ASP A C 1
ATOM 1684 O O . ASP A 1 217 ? -34.751 26.817 12.214 1.00 88.88 217 ASP A O 1
ATOM 1688 N N . PRO A 1 218 ? -34.163 26.796 10.038 1.00 90.62 218 PRO A N 1
ATOM 1689 C CA . PRO A 1 218 ? -35.538 26.925 9.566 1.00 90.62 218 PRO A CA 1
ATOM 1690 C C . PRO A 1 218 ? -36.446 25.756 9.971 1.00 90.62 218 PRO A C 1
ATOM 1692 O O . PRO A 1 218 ? -37.586 25.985 10.388 1.00 90.62 218 PRO A O 1
ATOM 1695 N N . VAL A 1 219 ? -35.962 24.511 9.884 1.00 90.56 219 VAL A N 1
ATOM 1696 C CA . VAL A 1 219 ? -36.740 23.317 10.262 1.00 90.56 219 VAL A CA 1
ATOM 1697 C C . VAL A 1 219 ? -37.038 23.319 11.760 1.00 90.56 219 VAL A C 1
ATOM 1699 O O . VAL A 1 219 ? -38.191 23.160 12.158 1.00 90.56 219 VAL A O 1
ATOM 1702 N N . ILE A 1 220 ? -36.029 23.547 12.602 1.00 87.88 220 ILE A N 1
ATOM 1703 C CA . ILE A 1 220 ? -36.160 23.587 14.062 1.00 87.88 220 ILE A CA 1
ATOM 1704 C C . ILE A 1 220 ? -37.094 24.722 14.476 1.00 87.88 220 ILE A C 1
ATOM 1706 O O . ILE A 1 220 ? -37.978 24.502 15.302 1.00 87.88 220 ILE A O 1
ATOM 1710 N N . SER A 1 221 ? -36.949 25.912 13.887 1.00 88.94 221 SER A N 1
ATOM 1711 C CA . SER A 1 221 ? -37.841 27.049 14.140 1.00 88.94 221 SER A CA 1
ATOM 1712 C C . SER A 1 221 ? -39.301 26.696 13.838 1.00 88.94 221 SER A C 1
ATOM 1714 O O . SER A 1 221 ? -40.185 26.892 14.675 1.00 88.94 221 SER A O 1
ATOM 1716 N N . THR A 1 222 ? -39.543 26.061 12.689 1.00 89.50 222 THR A N 1
ATOM 1717 C CA . THR A 1 222 ? -40.883 25.640 12.262 1.00 89.50 222 THR A CA 1
ATOM 1718 C C . THR A 1 222 ? -41.465 24.564 13.184 1.00 89.50 222 THR A C 1
ATOM 1720 O O . THR A 1 222 ? -42.598 24.678 13.655 1.00 89.50 222 THR A O 1
ATOM 1723 N N . VAL A 1 223 ? -40.679 23.536 13.514 1.00 88.62 223 VAL A N 1
ATOM 1724 C CA . VAL A 1 223 ? -41.088 22.469 14.440 1.00 88.62 223 VAL A CA 1
ATOM 1725 C C . VAL A 1 223 ? -41.381 23.039 15.828 1.00 88.62 223 VAL A C 1
ATOM 1727 O O . VAL A 1 223 ? -42.386 22.675 16.439 1.00 88.62 223 VAL A O 1
ATOM 1730 N N . ASN A 1 224 ? -40.558 23.967 16.321 1.00 87.62 224 ASN A N 1
ATOM 1731 C CA . ASN A 1 224 ? -40.778 24.631 17.603 1.00 87.62 224 ASN A CA 1
ATOM 1732 C C . ASN A 1 224 ? -42.050 25.477 17.584 1.00 87.62 224 ASN A C 1
ATOM 1734 O O . ASN A 1 224 ? -42.801 25.449 18.557 1.00 87.62 224 ASN A O 1
ATOM 1738 N N . TYR A 1 225 ? -42.352 26.180 16.492 1.00 87.44 225 TYR A N 1
ATOM 1739 C CA . TYR A 1 225 ? -43.604 26.927 16.362 1.00 87.44 225 TYR A CA 1
ATOM 1740 C C . TYR A 1 225 ? -44.835 26.017 16.506 1.00 87.44 225 TYR A C 1
ATOM 1742 O O . TYR A 1 225 ? -45.770 26.354 17.240 1.00 87.44 225 TYR A O 1
ATOM 1750 N N . ILE A 1 226 ? -44.810 24.846 15.861 1.00 87.06 226 ILE A N 1
ATOM 1751 C CA . ILE A 1 226 ? -45.903 23.864 15.901 1.00 87.06 226 ILE A CA 1
ATOM 1752 C C . ILE A 1 226 ? -45.994 23.193 17.281 1.00 87.06 226 ILE A C 1
ATOM 1754 O O . ILE A 1 226 ? -47.085 23.048 17.834 1.00 87.06 226 ILE A O 1
ATOM 1758 N N . ARG A 1 227 ? -44.855 22.796 17.862 1.00 85.06 227 ARG A N 1
ATOM 1759 C CA . ARG A 1 227 ? -44.809 21.923 19.047 1.00 85.06 227 ARG A CA 1
ATOM 1760 C C . ARG A 1 227 ? -44.713 22.629 20.398 1.00 85.06 227 ARG A C 1
ATOM 1762 O O . ARG A 1 227 ? -45.065 22.017 21.402 1.00 85.06 227 ARG A O 1
ATOM 1769 N N . SER A 1 228 ? -44.246 23.875 20.458 1.00 78.81 228 SER A N 1
ATOM 1770 C CA . SER A 1 228 ? -44.057 24.602 21.729 1.00 78.81 228 SER A CA 1
ATOM 1771 C C . SER A 1 228 ? -45.367 24.900 22.465 1.00 78.81 228 SER A C 1
ATOM 1773 O O . SER A 1 228 ? -45.366 25.040 23.684 1.00 78.81 228 SER A O 1
ATOM 1775 N N . HIS A 1 229 ? -46.491 24.980 21.745 1.00 79.25 229 HIS A N 1
ATOM 1776 C CA . HIS A 1 229 ? -47.801 25.298 22.308 1.00 79.25 229 HIS A CA 1
ATOM 1777 C C . HIS A 1 229 ? -48.766 24.122 22.128 1.00 79.25 229 HIS A C 1
ATOM 1779 O O . HIS A 1 229 ? -49.146 23.791 21.005 1.00 79.25 229 HIS A O 1
ATOM 1785 N N . GLY A 1 230 ? -49.244 23.538 23.232 1.00 80.06 230 GLY A N 1
ATOM 1786 C CA . GLY A 1 230 ? -50.095 22.338 23.204 1.00 80.06 230 GLY A CA 1
ATOM 1787 C C . GLY A 1 230 ? -51.424 22.484 22.444 1.00 80.06 230 GLY A C 1
ATOM 1788 O O . GLY A 1 230 ? -52.002 21.486 22.021 1.00 80.06 230 GLY A O 1
ATOM 1789 N N . LEU A 1 231 ? -51.927 23.708 22.239 1.00 84.62 231 LEU A N 1
ATOM 1790 C CA . LEU A 1 231 ? -53.081 23.951 21.363 1.00 84.62 231 LEU A CA 1
ATOM 1791 C C . LEU A 1 231 ? -52.711 23.823 19.877 1.00 84.62 231 LEU A C 1
ATOM 1793 O O . LEU A 1 231 ? -53.416 23.141 19.144 1.00 84.62 231 LEU A O 1
ATOM 1797 N N . LYS A 1 232 ? -51.595 24.429 19.447 1.00 84.25 232 LYS A N 1
ATOM 1798 C CA . LYS A 1 232 ? -51.125 24.372 18.052 1.00 84.25 232 LYS A CA 1
ATOM 1799 C C . LYS A 1 232 ? -50.738 22.953 17.650 1.00 84.25 232 LYS A C 1
ATOM 1801 O O . LYS A 1 232 ? -51.067 22.528 16.551 1.00 84.25 232 LYS A O 1
ATOM 1806 N N . HIS A 1 233 ? -50.106 22.213 18.561 1.00 87.62 233 HIS A N 1
ATOM 1807 C CA . HIS A 1 233 ? -49.731 20.821 18.323 1.00 87.62 233 HIS A CA 1
ATOM 1808 C C . HIS A 1 233 ? -50.951 19.920 18.107 1.00 87.62 233 HIS A C 1
ATOM 1810 O O . HIS A 1 233 ? -50.956 19.131 17.170 1.00 87.62 233 HIS A O 1
ATOM 1816 N N . ARG A 1 234 ? -52.005 20.075 18.923 1.00 89.19 234 ARG A N 1
ATOM 1817 C CA . ARG A 1 234 ? -53.269 19.345 18.727 1.00 89.19 234 ARG A CA 1
ATOM 1818 C C . ARG A 1 234 ? -53.924 19.702 17.395 1.00 89.19 234 ARG A C 1
ATOM 1820 O O . ARG A 1 234 ? -54.190 18.803 16.619 1.00 89.19 234 ARG A O 1
ATOM 1827 N N . GLN A 1 235 ? -54.042 20.995 17.088 1.00 89.25 235 GLN A N 1
ATOM 1828 C CA . GLN A 1 235 ? -54.589 21.455 15.805 1.00 89.25 235 GLN A CA 1
ATOM 1829 C C . GLN A 1 235 ? -53.819 20.911 14.596 1.00 89.25 235 GLN A C 1
ATOM 1831 O O . GLN A 1 235 ? -54.431 20.569 13.597 1.00 89.25 235 GLN A O 1
ATOM 1836 N N . PHE A 1 236 ? -52.489 20.829 14.677 1.00 90.12 236 PHE A N 1
ATOM 1837 C CA . PHE A 1 236 ? -51.679 20.255 13.606 1.00 90.12 236 PHE A CA 1
ATOM 1838 C C . PHE A 1 236 ? -51.898 18.744 13.462 1.00 90.12 236 PHE A C 1
ATOM 1840 O O . PHE A 1 236 ? -51.973 18.246 12.347 1.00 90.12 236 PHE A O 1
ATOM 1847 N N . ARG A 1 237 ? -52.029 18.008 14.572 1.00 90.69 237 ARG A N 1
ATOM 1848 C CA . ARG A 1 237 ? -52.329 16.569 14.533 1.00 90.69 237 ARG A CA 1
ATOM 1849 C C . ARG A 1 237 ? -53.706 16.279 13.945 1.00 90.69 237 ARG A C 1
ATOM 1851 O O . ARG A 1 237 ? -53.804 15.398 13.101 1.00 90.69 237 ARG A O 1
ATOM 1858 N N . ASP A 1 238 ? -54.717 17.033 14.366 1.00 89.62 238 ASP A N 1
ATOM 1859 C CA . ASP A 1 238 ? -56.079 16.908 13.840 1.00 89.62 238 ASP A CA 1
ATOM 1860 C C . ASP A 1 238 ? -56.081 17.209 12.326 1.00 89.62 238 ASP A C 1
ATOM 1862 O O . ASP A 1 238 ? -56.625 16.444 11.538 1.00 89.62 238 ASP A O 1
ATOM 1866 N N . PHE A 1 239 ? -55.350 18.248 11.900 1.00 91.00 239 PHE A N 1
ATOM 1867 C CA . PHE A 1 239 ? -55.164 18.591 10.487 1.00 91.00 239 PHE A CA 1
ATOM 1868 C C . PHE A 1 239 ? -54.476 17.479 9.671 1.00 91.00 239 PHE A C 1
ATOM 1870 O O . PHE A 1 239 ? -54.909 17.168 8.564 1.00 91.00 239 PHE A O 1
ATOM 1877 N N . LEU A 1 240 ? -53.422 16.847 10.201 1.00 91.25 240 LEU A N 1
ATOM 1878 C CA . LEU A 1 240 ? -52.761 15.721 9.526 1.00 91.25 240 LEU A CA 1
ATOM 1879 C C . LEU A 1 240 ? -53.687 14.504 9.380 1.00 91.25 240 LEU A C 1
ATOM 1881 O O . LEU A 1 240 ? -53.610 13.800 8.373 1.00 91.25 240 LEU A O 1
ATOM 1885 N N . GLU A 1 241 ? -54.551 14.260 10.367 1.00 90.06 241 GLU A N 1
ATOM 1886 C CA . GLU A 1 241 ? -55.558 13.197 10.316 1.00 90.06 241 GLU A CA 1
ATOM 1887 C C . GLU A 1 241 ? -56.633 13.500 9.260 1.00 90.06 241 GLU A C 1
ATOM 1889 O O . GLU A 1 241 ? -56.957 12.631 8.453 1.00 90.06 241 GLU A O 1
ATOM 1894 N N . GLU A 1 242 ? -57.107 14.747 9.181 1.00 89.88 242 GLU A N 1
ATOM 1895 C CA . GLU A 1 242 ? -58.044 15.204 8.144 1.00 89.88 242 GLU A CA 1
ATOM 1896 C C . GLU A 1 242 ? -57.455 15.108 6.726 1.00 89.88 242 GLU A C 1
ATOM 1898 O O . GLU A 1 242 ? -58.146 14.696 5.792 1.00 89.88 242 GLU A O 1
ATOM 1903 N N . MET A 1 243 ? -56.169 15.437 6.559 1.00 86.94 243 MET A N 1
ATOM 1904 C CA . MET A 1 243 ? -55.453 15.306 5.284 1.00 86.94 243 MET A CA 1
ATOM 1905 C C . MET A 1 243 ? -55.061 13.863 4.938 1.00 86.94 243 MET A C 1
ATOM 1907 O O . MET A 1 243 ? -54.557 13.622 3.840 1.00 86.94 243 MET A O 1
ATOM 1911 N N . ASN A 1 244 ? -55.301 12.901 5.837 1.00 86.31 244 ASN A N 1
ATOM 1912 C CA . ASN A 1 244 ? -54.906 11.501 5.673 1.00 86.31 244 ASN A CA 1
ATOM 1913 C C . ASN A 1 244 ? -53.387 11.345 5.417 1.00 86.31 244 ASN A C 1
ATOM 1915 O O . ASN A 1 244 ? -52.953 10.539 4.589 1.00 86.31 244 ASN A O 1
ATOM 1919 N N . ALA A 1 245 ? -52.578 12.158 6.106 1.00 86.12 245 ALA A N 1
ATOM 1920 C CA . ALA A 1 245 ? -51.132 12.222 5.914 1.00 86.12 245 ALA A CA 1
ATOM 1921 C C . ALA A 1 245 ? -50.425 10.919 6.339 1.00 86.12 245 ALA A C 1
ATOM 1923 O O . ALA A 1 245 ? -50.844 10.230 7.270 1.00 86.12 245 ALA A O 1
ATOM 1924 N N . GLU A 1 246 ? -49.290 10.607 5.701 1.00 85.81 246 GLU A N 1
ATOM 1925 C CA . GLU A 1 246 ? -48.522 9.374 5.965 1.00 85.81 246 GLU A CA 1
ATOM 1926 C C . GLU A 1 246 ? -48.034 9.276 7.424 1.00 85.81 246 GLU A C 1
ATOM 1928 O O . GLU A 1 246 ? -47.935 8.186 7.995 1.00 85.81 246 GLU A O 1
ATOM 1933 N N . PHE A 1 247 ? -47.736 10.419 8.048 1.00 87.69 247 PHE A N 1
ATOM 1934 C CA . PHE A 1 247 ? -47.276 10.485 9.431 1.00 87.69 247 PHE A CA 1
ATOM 1935 C C . PHE A 1 247 ? -48.264 11.258 10.308 1.00 87.69 247 PHE A C 1
ATOM 1937 O O . PHE A 1 247 ? -48.636 12.370 9.952 1.00 87.69 247 PHE A O 1
ATOM 1944 N N . PRO A 1 248 ? -48.603 10.747 11.508 1.00 86.44 248 PRO A N 1
ATOM 1945 C CA . PRO A 1 248 ? -49.605 11.369 12.377 1.00 86.44 248 PRO A CA 1
ATOM 1946 C C . PRO A 1 248 ? -49.074 12.547 13.214 1.00 86.44 248 PRO A C 1
ATOM 1948 O O . PRO A 1 248 ? -49.840 13.162 13.955 1.00 86.44 248 PRO A O 1
ATOM 1951 N N . ASP A 1 249 ? -47.757 12.807 13.207 1.00 87.25 249 ASP A N 1
ATOM 1952 C CA . ASP A 1 249 ? -47.128 13.876 13.998 1.00 87.25 249 ASP A CA 1
ATOM 1953 C C . ASP A 1 249 ? -45.674 14.170 13.564 1.00 87.25 249 ASP A C 1
ATOM 1955 O O . ASP A 1 249 ? -44.976 13.298 13.036 1.00 87.25 249 ASP A O 1
ATOM 1959 N N . LEU A 1 250 ? -45.168 15.364 13.895 1.00 85.44 250 LEU A N 1
ATOM 1960 C CA . LEU A 1 250 ? -43.757 15.757 13.771 1.00 85.44 250 LEU A CA 1
ATOM 1961 C C . LEU A 1 250 ? -42.976 15.462 15.061 1.00 85.44 250 LEU A C 1
ATOM 1963 O O . LEU A 1 250 ? -43.494 15.724 16.143 1.00 85.44 250 LEU A O 1
ATOM 1967 N N . PRO A 1 251 ? -41.713 14.990 15.028 1.00 82.56 251 PRO A N 1
ATOM 1968 C CA . PRO A 1 251 ? -40.915 14.777 16.241 1.00 82.56 251 PRO A CA 1
ATOM 1969 C C . PRO A 1 251 ? -40.423 16.109 16.845 1.00 82.56 251 PRO A C 1
ATOM 1971 O O . PRO A 1 251 ? -40.178 17.063 16.115 1.00 82.56 251 PRO A O 1
ATOM 1974 N N . TYR A 1 252 ? -40.238 16.179 18.171 1.00 76.38 252 TYR A N 1
ATOM 1975 C CA . TYR A 1 252 ? -39.613 17.340 18.827 1.00 76.38 252 TYR A CA 1
ATOM 1976 C C . TYR A 1 252 ? -38.095 17.273 18.687 1.00 76.38 252 TYR A C 1
ATOM 1978 O O . TYR A 1 252 ? -37.513 16.193 18.821 1.00 76.38 252 TYR A O 1
ATOM 1986 N N . TYR A 1 253 ? -37.456 18.424 18.489 1.00 71.62 253 TYR A N 1
ATOM 1987 C CA . TYR A 1 253 ? -36.002 18.521 18.476 1.00 71.62 253 TYR A CA 1
ATOM 1988 C C . TYR A 1 253 ? -35.414 18.397 19.882 1.00 71.62 253 TYR A C 1
ATOM 1990 O O . TYR A 1 253 ? -35.811 19.106 20.802 1.00 71.62 253 TYR A O 1
ATOM 1998 N N . THR A 1 254 ? -34.431 17.509 20.047 1.00 65.69 254 THR A N 1
ATOM 1999 C CA . THR A 1 254 ? -33.646 17.415 21.283 1.00 65.69 254 THR A CA 1
ATOM 2000 C C . THR A 1 254 ? -32.165 17.319 20.944 1.00 65.69 254 THR A C 1
ATOM 2002 O O . THR A 1 254 ? -31.731 16.313 20.383 1.00 65.69 254 THR A O 1
ATOM 2005 N N . SER A 1 255 ? -31.373 18.310 21.355 1.00 59.03 255 SER A N 1
ATOM 2006 C CA . SER A 1 255 ? -29.910 18.326 21.170 1.00 59.03 255 SER A CA 1
ATOM 2007 C C . SER A 1 255 ? -29.194 17.145 21.846 1.00 59.03 255 SER A C 1
ATOM 2009 O O . SER A 1 255 ? -28.096 16.764 21.444 1.00 59.03 255 SER A O 1
ATOM 2011 N N . VAL A 1 256 ? -29.831 16.548 22.859 1.00 55.00 256 VAL A N 1
ATOM 2012 C CA . VAL A 1 256 ? -29.281 15.458 23.679 1.00 55.00 256 VAL A CA 1
ATOM 2013 C C . VAL A 1 256 ? -29.407 14.085 23.001 1.00 55.00 256 VAL A C 1
ATOM 2015 O O . VAL A 1 256 ? -28.566 13.220 23.219 1.00 55.00 256 VAL A O 1
ATOM 2018 N N . ARG A 1 257 ? -30.417 13.857 22.145 1.00 62.91 257 ARG A N 1
ATOM 2019 C CA . ARG A 1 257 ? -30.642 12.551 21.488 1.00 62.91 257 ARG A CA 1
ATOM 2020 C C . ARG A 1 257 ? -30.192 12.605 20.035 1.00 62.91 257 ARG A C 1
ATOM 2022 O O . ARG A 1 257 ? -30.935 13.065 19.171 1.00 62.91 257 ARG A O 1
ATOM 2029 N N . TRP A 1 258 ? -28.995 12.101 19.761 1.00 64.12 258 TRP A N 1
ATOM 2030 C CA . TRP A 1 258 ? -28.283 12.303 18.491 1.00 64.12 258 TRP A CA 1
ATOM 2031 C C . TRP A 1 258 ? -29.033 11.793 17.249 1.00 64.12 258 TRP A C 1
ATOM 2033 O O . TRP A 1 258 ? -28.992 12.435 16.206 1.00 64.12 258 TRP A O 1
ATOM 2043 N N . LEU A 1 259 ? -29.828 10.724 17.377 1.00 74.44 259 LEU A N 1
ATOM 2044 C CA . LEU A 1 259 ? -30.651 10.191 16.278 1.00 74.44 259 LEU A CA 1
ATOM 2045 C C . LEU A 1 259 ? -31.863 11.072 15.910 1.00 74.44 259 LEU A C 1
ATOM 2047 O O . LEU A 1 259 ? -32.522 10.826 14.898 1.00 74.44 259 LEU A O 1
ATOM 2051 N N . SER A 1 260 ? -32.216 12.058 16.746 1.00 77.62 260 SER A N 1
ATOM 2052 C CA . SER A 1 260 ? -33.409 12.895 16.544 1.00 77.62 260 SER A CA 1
ATOM 2053 C C . SER A 1 260 ? -33.294 13.783 15.308 1.00 77.62 260 SER A C 1
ATOM 2055 O O . SER A 1 260 ? -34.278 13.956 14.597 1.00 77.62 260 SER A O 1
ATOM 2057 N N . TYR A 1 261 ? -32.083 14.250 15.011 1.00 78.62 261 TYR A N 1
ATOM 2058 C CA . TYR A 1 261 ? -31.770 15.129 13.894 1.00 78.62 261 TYR A CA 1
ATOM 2059 C C . TYR A 1 261 ? -32.264 14.577 12.551 1.00 78.62 261 TYR A C 1
ATOM 2061 O O . TYR A 1 261 ? -33.136 15.165 11.911 1.00 78.62 261 TYR A O 1
ATOM 2069 N N . GLY A 1 262 ? -31.772 13.393 12.164 1.00 83.88 262 GLY A N 1
ATOM 2070 C CA . GLY A 1 262 ? -32.136 12.789 10.882 1.00 83.88 262 GLY A CA 1
ATOM 2071 C C . GLY A 1 262 ? -33.610 12.402 10.816 1.00 83.88 262 GLY A C 1
ATOM 2072 O O . GLY A 1 262 ? -34.242 12.556 9.778 1.00 83.88 262 GLY A O 1
ATOM 2073 N N . LYS A 1 263 ? -34.206 11.992 11.947 1.00 87.38 263 LYS A N 1
ATOM 2074 C CA . LYS A 1 263 ? -35.641 11.672 12.019 1.00 87.38 263 LYS A CA 1
ATOM 2075 C C . LYS A 1 263 ? -36.523 12.901 11.801 1.00 87.38 263 LYS A C 1
ATOM 2077 O O . LYS A 1 263 ? -37.578 12.775 11.185 1.00 87.38 263 LYS A O 1
ATOM 2082 N N . ILE A 1 264 ? -36.114 14.063 12.311 1.00 89.69 264 ILE A N 1
ATOM 2083 C CA . ILE A 1 264 ? -36.848 15.320 12.137 1.00 89.69 264 ILE A CA 1
ATOM 2084 C C . ILE A 1 264 ? -36.746 15.789 10.696 1.00 89.69 264 ILE A C 1
ATOM 2086 O O . ILE A 1 264 ? -37.787 16.018 10.097 1.00 89.69 264 ILE A O 1
ATOM 2090 N N . LEU A 1 265 ? -35.540 15.864 10.123 1.00 91.19 265 LEU A N 1
ATOM 2091 C CA . LEU A 1 265 ? -35.370 16.268 8.724 1.00 91.19 265 LEU A CA 1
ATOM 2092 C C . LEU A 1 265 ? -36.121 15.338 7.771 1.00 91.19 265 LEU A C 1
ATOM 2094 O O . LEU A 1 265 ? -36.846 15.810 6.900 1.00 91.19 265 LEU A O 1
ATOM 2098 N N . ALA A 1 266 ? -36.007 14.023 7.982 1.00 91.81 266 ALA A N 1
ATOM 2099 C CA . ALA A 1 266 ? -36.731 13.035 7.198 1.00 91.81 266 ALA A CA 1
ATOM 2100 C C . ALA A 1 266 ? -38.243 13.260 7.273 1.00 91.81 266 ALA A C 1
ATOM 2102 O O . ALA A 1 266 ? -38.888 13.338 6.235 1.00 91.81 266 ALA A O 1
ATOM 2103 N N . ARG A 1 267 ? -38.812 13.408 8.478 1.00 92.31 267 ARG A N 1
ATOM 2104 C CA . ARG A 1 267 ? -40.263 13.579 8.635 1.00 92.31 267 ARG A CA 1
ATOM 2105 C C . ARG A 1 267 ? -40.766 14.939 8.164 1.00 92.31 267 ARG A C 1
ATOM 2107 O O . ARG A 1 267 ? -41.850 15.016 7.603 1.00 92.31 267 ARG A O 1
ATOM 2114 N N . PHE A 1 268 ? -39.984 15.990 8.378 1.00 93.69 268 PHE A N 1
ATOM 2115 C CA . PHE A 1 268 ? -40.293 17.331 7.898 1.00 93.69 268 PHE A CA 1
ATOM 2116 C C . PHE A 1 268 ? -40.332 17.374 6.368 1.00 93.69 268 PHE A C 1
ATOM 2118 O O . PHE A 1 268 ? -41.220 17.999 5.805 1.00 93.69 268 PHE A O 1
ATOM 2125 N N . PHE A 1 269 ? -39.412 16.673 5.695 1.00 94.06 269 PHE A N 1
ATOM 2126 C CA . PHE A 1 269 ? -39.415 16.567 4.237 1.00 94.06 269 PHE A CA 1
ATOM 2127 C C . PHE A 1 269 ? -40.663 15.847 3.700 1.00 94.06 269 PHE A C 1
ATOM 2129 O O . PHE A 1 269 ? -41.249 16.304 2.717 1.00 94.06 269 PHE A O 1
ATOM 2136 N N . GLU A 1 270 ? -41.091 14.751 4.340 1.00 93.06 270 GLU A N 1
ATOM 2137 C CA . GLU A 1 270 ? -42.299 14.030 3.910 1.00 93.06 270 GLU A CA 1
ATOM 2138 C C . GLU A 1 270 ? -43.570 14.861 4.114 1.00 93.06 270 GLU A C 1
ATOM 2140 O O . GLU A 1 270 ? -44.406 14.888 3.223 1.00 93.06 270 GLU A O 1
ATOM 2145 N N . LEU A 1 271 ? -43.672 15.586 5.235 1.00 92.81 271 LEU A N 1
ATOM 2146 C CA . LEU A 1 271 ? -44.833 16.418 5.583 1.00 92.81 271 LEU A CA 1
ATOM 2147 C C . LEU A 1 271 ? -44.752 17.860 5.048 1.00 92.81 271 LEU A C 1
ATOM 2149 O O . LEU A 1 271 ? -45.477 18.738 5.516 1.00 92.81 271 LEU A O 1
ATOM 2153 N N . ARG A 1 272 ? -43.817 18.168 4.140 1.00 92.12 272 ARG A N 1
ATOM 2154 C CA . ARG A 1 272 ? -43.513 19.560 3.749 1.00 92.12 272 ARG A CA 1
ATOM 2155 C C . ARG A 1 272 ? -44.732 20.299 3.187 1.00 92.12 272 ARG A C 1
ATOM 2157 O O . ARG A 1 272 ? -44.885 21.488 3.454 1.00 92.12 272 ARG A O 1
ATOM 2164 N N . THR A 1 273 ? -45.596 19.597 2.453 1.00 89.56 273 THR A N 1
ATOM 2165 C CA . THR A 1 273 ? -46.794 20.159 1.819 1.00 89.56 273 THR A CA 1
ATOM 2166 C C . THR A 1 273 ? -47.866 20.464 2.863 1.00 89.56 273 THR A C 1
ATOM 2168 O O . THR A 1 273 ? -48.412 21.563 2.888 1.00 89.56 273 THR A O 1
ATOM 2171 N N . GLU A 1 274 ? -48.117 19.537 3.783 1.00 91.88 274 GLU A N 1
ATOM 2172 C CA . GLU A 1 274 ? -49.054 19.700 4.894 1.00 91.88 274 GLU A CA 1
ATOM 2173 C C . GLU A 1 274 ? -48.592 20.812 5.842 1.00 91.88 274 GLU A C 1
ATOM 2175 O O . GLU A 1 274 ? -49.387 21.652 6.266 1.00 91.88 274 GLU A O 1
ATOM 2180 N N . ILE A 1 275 ? -47.289 20.866 6.138 1.00 91.44 275 ILE A N 1
ATOM 2181 C CA . ILE A 1 275 ? -46.688 21.934 6.943 1.00 91.44 275 ILE A CA 1
ATOM 2182 C C . ILE A 1 275 ? -46.889 23.286 6.259 1.00 91.44 275 ILE A C 1
ATOM 2184 O O . ILE A 1 275 ? -47.280 24.243 6.924 1.00 91.44 275 ILE A O 1
ATOM 2188 N N . GLU A 1 276 ? -46.654 23.384 4.950 1.00 90.38 276 GLU A N 1
ATOM 2189 C CA . GLU A 1 276 ? -46.852 24.630 4.209 1.00 90.38 276 GLU A CA 1
ATOM 2190 C C . GLU A 1 276 ? -48.307 25.114 4.288 1.00 90.38 276 GLU A C 1
ATOM 2192 O O . GLU A 1 276 ? -48.548 26.281 4.611 1.00 90.38 276 GLU A O 1
ATOM 2197 N N . ILE A 1 277 ? -49.276 24.226 4.045 1.00 89.25 277 ILE A N 1
ATOM 2198 C CA . ILE A 1 277 ? -50.707 24.559 4.097 1.00 89.25 277 ILE A CA 1
ATOM 2199 C C . ILE A 1 277 ? -51.092 25.026 5.504 1.00 89.25 277 ILE A C 1
ATOM 2201 O O . ILE A 1 277 ? -51.638 26.120 5.661 1.00 89.25 277 ILE A O 1
ATOM 2205 N N . PHE A 1 278 ? -50.730 24.257 6.533 1.00 89.94 278 PHE A N 1
ATOM 2206 C CA . PHE A 1 278 ? -51.041 24.595 7.921 1.00 89.94 278 PHE A CA 1
ATOM 2207 C C . PHE A 1 278 ? -50.431 25.938 8.344 1.00 89.94 278 PHE A C 1
ATOM 2209 O O . PHE A 1 278 ? -51.077 26.752 9.006 1.00 89.94 278 PHE A O 1
ATOM 2216 N N . LEU A 1 279 ? -49.183 26.212 7.959 1.00 89.38 279 LEU A N 1
ATOM 2217 C CA . LEU A 1 279 ? -48.529 27.484 8.262 1.00 89.38 279 LEU A CA 1
ATOM 2218 C C . LEU A 1 279 ? -49.207 28.667 7.563 1.00 89.38 279 LEU A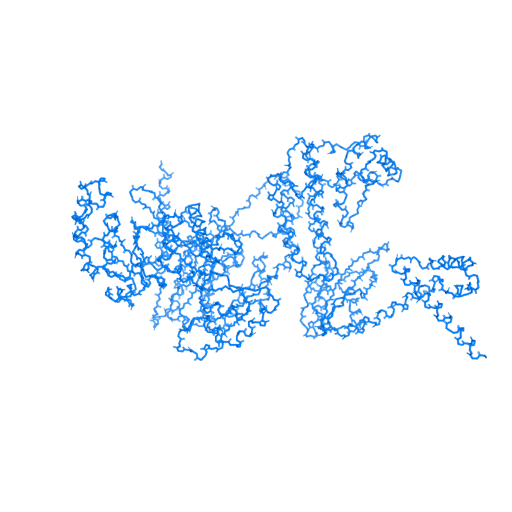 C 1
ATOM 2220 O O . LEU A 1 279 ? -49.333 29.734 8.172 1.00 89.38 279 LEU A O 1
ATOM 2224 N N . ASN A 1 280 ? -49.675 28.487 6.326 1.00 87.38 280 ASN A N 1
ATOM 2225 C CA . ASN A 1 280 ? -50.426 29.511 5.601 1.00 87.38 280 ASN A CA 1
ATOM 2226 C C . ASN A 1 280 ? -51.764 29.821 6.292 1.00 87.38 280 ASN A C 1
ATOM 2228 O O . ASN A 1 280 ? -52.069 30.994 6.502 1.00 87.38 280 ASN A O 1
ATOM 2232 N N . GLU A 1 281 ? -52.508 28.805 6.745 1.00 87.12 281 GLU A N 1
ATOM 2233 C CA . GLU A 1 281 ? -53.748 28.995 7.520 1.00 87.12 281 GLU A CA 1
ATOM 2234 C C . GLU A 1 281 ? -53.523 29.756 8.835 1.00 87.12 281 GLU A C 1
ATOM 2236 O O . GLU A 1 281 ? -54.383 30.512 9.293 1.00 87.12 281 GLU A O 1
ATOM 2241 N N . LYS A 1 282 ? -52.350 29.586 9.457 1.00 85.81 282 LYS A N 1
ATOM 2242 C CA . LYS A 1 282 ? -51.970 30.279 10.699 1.00 85.81 282 LYS A CA 1
ATOM 2243 C C . LYS A 1 282 ? -51.305 31.640 10.470 1.00 85.81 282 LYS A C 1
ATOM 2245 O O . LYS A 1 282 ? -50.813 32.225 11.436 1.00 85.81 282 LYS A O 1
ATOM 2250 N N . ASN A 1 283 ? -51.292 32.156 9.236 1.00 82.56 283 ASN A N 1
ATOM 2251 C CA . ASN A 1 283 ? -50.593 33.389 8.848 1.00 82.56 283 ASN A CA 1
ATOM 2252 C C . ASN A 1 283 ? -49.099 33.388 9.246 1.00 82.56 283 ASN A C 1
ATOM 2254 O O . ASN A 1 283 ? -48.539 34.418 9.621 1.00 82.56 283 ASN A O 1
ATOM 2258 N N . HIS A 1 284 ? -48.450 32.222 9.186 1.00 82.44 284 HIS A N 1
ATOM 2259 C CA . HIS A 1 284 ? -47.039 32.011 9.525 1.00 82.44 284 HIS A CA 1
ATOM 2260 C C . HIS A 1 284 ? -46.274 31.350 8.365 1.00 82.44 284 HIS A C 1
ATOM 2262 O O . HIS A 1 284 ? -45.493 30.424 8.569 1.00 82.44 284 HIS A O 1
ATOM 2268 N N . SER A 1 285 ? -46.533 31.809 7.135 1.00 76.44 285 SER A N 1
ATOM 2269 C CA . SER A 1 285 ? -45.927 31.278 5.905 1.00 76.44 285 SER A CA 1
ATOM 2270 C C . SER A 1 285 ? -44.397 31.255 5.986 1.00 76.44 285 SER A C 1
ATOM 2272 O O . SER A 1 285 ? -43.768 32.282 6.241 1.00 76.44 285 SER A O 1
ATOM 2274 N N . GLN A 1 286 ? -43.796 30.106 5.674 1.00 76.75 286 GLN A N 1
ATOM 2275 C CA . GLN A 1 286 ? -42.347 29.939 5.574 1.00 76.75 286 GLN A CA 1
ATOM 2276 C C . GLN A 1 286 ? -41.917 29.984 4.102 1.00 76.75 286 GLN A C 1
ATOM 2278 O O . GLN A 1 286 ? -42.208 29.065 3.340 1.00 76.75 286 GLN A O 1
ATOM 2283 N N . VAL A 1 287 ? -41.207 31.042 3.694 1.00 79.69 287 VAL A N 1
ATOM 2284 C CA . VAL A 1 287 ? -40.826 31.275 2.282 1.00 79.69 287 VAL A CA 1
ATOM 2285 C C . VAL A 1 287 ? -39.924 30.160 1.741 1.00 79.69 287 VAL A C 1
ATOM 2287 O O . VAL A 1 287 ? -40.037 29.788 0.577 1.00 79.69 287 VAL A O 1
ATOM 2290 N N . LEU A 1 288 ? -39.087 29.572 2.600 1.00 85.12 288 LEU A N 1
ATOM 2291 C CA . LEU A 1 288 ? -38.151 28.505 2.233 1.00 85.12 288 LEU A CA 1
ATOM 2292 C C . LEU A 1 288 ? -38.837 27.206 1.780 1.00 85.12 288 LEU A C 1
ATOM 2294 O O . LEU A 1 288 ? -38.245 26.458 1.012 1.00 85.12 288 LEU A O 1
ATOM 2298 N N . LEU A 1 289 ? -40.091 26.951 2.179 1.00 85.94 289 LEU A N 1
ATOM 2299 C CA . LEU A 1 289 ? -40.849 25.787 1.691 1.00 85.94 289 LEU A CA 1
ATOM 2300 C C . LEU A 1 289 ? -41.206 25.900 0.199 1.00 85.94 289 LEU A C 1
ATOM 2302 O O . LEU A 1 289 ? -41.497 24.887 -0.427 1.00 85.94 289 LEU A O 1
ATOM 2306 N N . LYS A 1 290 ? -41.128 27.108 -0.376 1.00 83.94 290 LYS A N 1
ATOM 2307 C CA . LYS A 1 290 ? -41.321 27.374 -1.811 1.00 83.94 290 LYS A CA 1
ATOM 2308 C C . LYS A 1 290 ? -40.002 27.485 -2.584 1.00 83.94 290 LYS A C 1
ATOM 2310 O O . LYS A 1 290 ? -40.025 27.588 -3.808 1.00 83.94 290 LYS A O 1
ATOM 2315 N N . ASP A 1 291 ? -38.860 27.491 -1.895 1.00 90.00 291 ASP A N 1
ATOM 2316 C CA . ASP A 1 291 ? -37.538 27.593 -2.512 1.00 90.00 291 ASP A CA 1
ATOM 2317 C C . ASP A 1 291 ? -37.053 26.208 -2.963 1.00 90.00 291 ASP A C 1
ATOM 2319 O O . ASP A 1 291 ? -36.745 25.328 -2.155 1.00 90.00 291 ASP A O 1
ATOM 2323 N N . SER A 1 292 ? -36.965 26.027 -4.283 1.00 90.50 292 SER A N 1
ATOM 2324 C CA . SER A 1 292 ? -36.570 24.751 -4.876 1.00 90.50 292 SER A CA 1
ATOM 2325 C C . SER A 1 292 ? -35.122 24.359 -4.558 1.00 90.50 292 SER A C 1
ATOM 2327 O O . SER A 1 292 ? -34.837 23.176 -4.373 1.00 90.50 292 SER A O 1
ATOM 2329 N N . GLU A 1 293 ? -34.201 25.322 -4.433 1.00 91.56 293 GLU A N 1
ATOM 2330 C CA . GLU A 1 293 ? -32.820 25.026 -4.037 1.00 91.56 293 GLU A CA 1
ATOM 2331 C C . GLU A 1 293 ? -32.754 24.599 -2.563 1.00 91.56 293 GLU A C 1
ATOM 2333 O O . GLU A 1 293 ? -32.040 23.653 -2.214 1.00 91.56 293 GLU A O 1
ATOM 2338 N N . TRP A 1 294 ? -33.526 25.249 -1.688 1.00 94.38 294 TRP A N 1
ATOM 2339 C CA . TRP A 1 294 ? -33.579 24.886 -0.270 1.00 94.38 294 TRP A CA 1
ATOM 2340 C C . TRP A 1 294 ? -34.177 23.489 -0.051 1.00 94.38 294 TRP A C 1
ATOM 2342 O O . TRP A 1 294 ? -33.632 22.703 0.727 1.00 94.38 294 TRP A O 1
ATOM 2352 N N . LEU A 1 295 ? -35.236 23.132 -0.785 1.00 94.50 295 LEU A N 1
ATOM 2353 C CA . LEU A 1 295 ? -35.838 21.795 -0.732 1.00 94.50 295 LEU A CA 1
ATOM 2354 C C . LEU A 1 295 ? -34.871 20.687 -1.179 1.00 94.50 295 LEU A C 1
ATOM 2356 O O . LEU A 1 295 ? -34.860 19.612 -0.574 1.00 94.50 295 LEU A O 1
ATOM 2360 N N . TRP A 1 296 ? -33.995 20.956 -2.154 1.00 94.50 296 TRP A N 1
ATOM 2361 C CA . TRP A 1 296 ? -32.902 20.041 -2.491 1.00 94.50 296 TRP A CA 1
ATOM 2362 C C . TRP A 1 296 ? -31.930 19.833 -1.327 1.00 94.50 296 TRP A C 1
ATOM 2364 O O . TRP A 1 296 ? -31.575 18.694 -1.012 1.00 94.50 296 TRP A O 1
ATOM 2374 N N . LYS A 1 297 ? -31.502 20.924 -0.676 1.00 94.62 297 LYS A N 1
ATOM 2375 C CA . LYS A 1 297 ? -30.602 20.859 0.488 1.00 94.62 297 LYS A CA 1
ATOM 2376 C C . LYS A 1 297 ? -31.259 20.107 1.645 1.00 94.62 297 LYS A C 1
ATOM 2378 O O . LYS A 1 297 ? -30.586 19.310 2.299 1.00 94.62 297 LYS A O 1
ATOM 2383 N N . LEU A 1 298 ? -32.564 20.294 1.859 1.00 95.00 298 LEU A N 1
ATOM 2384 C CA . LEU A 1 298 ? -33.354 19.549 2.840 1.00 95.00 298 LEU A CA 1
ATOM 2385 C C . LEU A 1 298 ? -33.390 18.048 2.526 1.00 95.00 298 LEU A C 1
ATOM 2387 O O . LEU A 1 298 ? -33.078 17.247 3.407 1.00 95.00 298 LEU A O 1
ATOM 2391 N N . ALA A 1 299 ? -33.721 17.667 1.288 1.00 95.00 299 ALA A N 1
ATOM 2392 C CA . ALA A 1 299 ? -33.775 16.270 0.855 1.00 95.00 299 ALA A CA 1
ATOM 2393 C C . ALA A 1 299 ? -32.425 15.559 1.055 1.00 95.00 299 ALA A C 1
ATOM 2395 O O . ALA A 1 299 ? -32.359 14.489 1.666 1.00 95.00 299 ALA A O 1
ATOM 2396 N N . PHE A 1 300 ? -31.338 16.203 0.621 1.00 95.19 300 PHE A N 1
ATOM 2397 C CA . PHE A 1 300 ? -29.977 15.696 0.783 1.00 95.19 300 PHE A CA 1
ATOM 2398 C C . PHE A 1 300 ? -29.583 15.558 2.256 1.00 95.19 300 PHE A C 1
ATOM 2400 O O . PHE A 1 300 ? -29.094 14.505 2.669 1.00 95.19 300 PHE A O 1
ATOM 2407 N N . SER A 1 301 ? -29.830 16.595 3.060 1.00 93.38 301 SER A N 1
ATOM 2408 C CA . SER A 1 301 ? -29.494 16.590 4.488 1.00 93.38 301 SER A CA 1
ATOM 2409 C C . SER A 1 301 ? -30.271 15.505 5.235 1.00 93.38 301 SER A C 1
ATOM 2411 O O . SER A 1 301 ? -29.710 14.820 6.093 1.00 93.38 301 SER A O 1
ATOM 2413 N N . ALA A 1 302 ? -31.545 15.297 4.890 1.00 93.31 302 ALA A N 1
ATOM 2414 C CA . ALA A 1 302 ? -32.368 14.238 5.458 1.00 93.31 302 ALA A CA 1
ATOM 2415 C C . ALA A 1 302 ? -31.801 12.844 5.145 1.00 93.31 302 ALA A C 1
ATOM 2417 O O . ALA A 1 302 ? -31.629 12.038 6.058 1.00 93.31 302 ALA A O 1
ATOM 2418 N N . ASP A 1 303 ? -31.455 12.562 3.888 1.00 95.06 303 ASP A N 1
ATOM 2419 C CA . ASP A 1 303 ? -30.902 11.259 3.505 1.00 95.06 303 ASP A CA 1
ATOM 2420 C C . ASP A 1 303 ? -29.505 11.016 4.099 1.00 95.06 303 ASP A C 1
ATOM 2422 O O . ASP A 1 303 ? -29.262 9.957 4.682 1.00 95.06 303 ASP A O 1
ATOM 2426 N N . LEU A 1 304 ? -28.597 11.999 4.038 1.00 93.06 304 LEU A N 1
ATOM 2427 C CA . LEU A 1 304 ? -27.250 11.874 4.607 1.00 93.06 304 LEU A CA 1
ATOM 2428 C C . LEU A 1 304 ? -27.297 11.604 6.116 1.00 93.06 304 LEU A C 1
ATOM 2430 O O . LEU A 1 304 ? -26.588 10.737 6.631 1.00 93.06 304 LEU A O 1
ATOM 2434 N N . THR A 1 305 ? -28.153 12.322 6.840 1.00 90.38 305 THR A N 1
ATOM 2435 C CA . THR A 1 305 ? -28.262 12.142 8.292 1.00 90.38 305 THR A CA 1
ATOM 2436 C C . THR A 1 305 ? -29.018 10.879 8.681 1.00 90.38 305 THR A C 1
ATOM 2438 O O . THR A 1 305 ? -28.739 10.304 9.734 1.00 90.38 305 THR A O 1
ATOM 2441 N N . MET A 1 306 ? -29.885 10.357 7.811 1.00 91.69 306 MET A N 1
ATOM 2442 C CA . MET A 1 306 ? -30.426 9.007 7.959 1.00 91.69 306 MET A CA 1
ATOM 2443 C C . MET A 1 306 ? -29.358 7.923 7.756 1.00 91.69 306 MET A C 1
ATOM 2445 O O . MET A 1 306 ? -29.346 6.960 8.522 1.00 91.69 306 MET A O 1
ATOM 2449 N N . HIS A 1 307 ? -28.414 8.096 6.824 1.00 93.31 307 HIS A N 1
ATOM 2450 C CA . HIS A 1 307 ? -27.251 7.199 6.705 1.00 93.31 307 HIS A CA 1
ATOM 2451 C C . HIS A 1 307 ? -26.361 7.239 7.948 1.00 93.31 307 HIS A C 1
ATOM 2453 O O . HIS A 1 307 ? -25.912 6.191 8.409 1.00 93.31 307 HIS A O 1
ATOM 2459 N N . LEU A 1 308 ? -26.137 8.424 8.527 1.00 90.31 308 LEU A N 1
ATOM 2460 C CA . LEU A 1 308 ? -25.417 8.565 9.798 1.00 90.31 308 LEU A CA 1
ATOM 2461 C C . LEU A 1 308 ? -26.159 7.883 10.956 1.00 90.31 308 LEU A C 1
ATOM 2463 O O . LEU A 1 308 ? -25.523 7.230 11.782 1.00 90.31 308 LEU A O 1
ATOM 2467 N N . ASN A 1 309 ? -27.490 7.981 10.999 1.00 89.69 309 ASN A N 1
ATOM 2468 C CA . ASN A 1 309 ? -28.316 7.294 11.992 1.00 89.69 309 ASN A CA 1
ATOM 2469 C C . ASN A 1 309 ? -28.243 5.766 11.852 1.00 89.69 309 ASN A C 1
ATOM 2471 O O . ASN A 1 309 ? -28.071 5.072 12.851 1.00 89.69 309 ASN A O 1
ATOM 2475 N N . ASP A 1 310 ? -28.362 5.239 10.631 1.00 90.69 310 ASP A N 1
ATOM 2476 C CA . ASP A 1 310 ? -28.223 3.804 10.352 1.00 90.69 310 ASP A CA 1
ATOM 2477 C C . ASP A 1 310 ? -26.822 3.306 10.725 1.00 90.69 310 ASP A C 1
ATOM 2479 O O . ASP A 1 310 ? -26.676 2.292 11.405 1.00 90.69 310 ASP A O 1
ATOM 2483 N N . PHE A 1 311 ? -25.780 4.061 10.366 1.00 90.69 311 PHE A N 1
ATOM 2484 C CA . PHE A 1 311 ? -24.416 3.748 10.774 1.00 90.69 311 PHE A CA 1
ATOM 2485 C C . PHE A 1 311 ? -24.267 3.717 12.298 1.00 90.69 311 PHE A C 1
ATOM 2487 O O . PHE A 1 311 ? -23.760 2.727 12.822 1.00 90.69 311 PHE A O 1
ATOM 2494 N N . ASN A 1 312 ? -24.764 4.740 13.003 1.00 89.25 312 ASN A N 1
ATOM 2495 C CA . ASN A 1 312 ? -24.743 4.807 14.464 1.00 89.25 312 ASN A CA 1
ATOM 2496 C C . ASN A 1 312 ? -25.424 3.581 15.098 1.00 89.25 312 ASN A C 1
ATOM 2498 O O . ASN A 1 312 ? -24.855 2.967 15.992 1.00 89.25 312 ASN A O 1
ATOM 2502 N N . LEU A 1 313 ? -26.589 3.164 14.594 1.00 88.19 313 LEU A N 1
ATOM 2503 C CA . LEU A 1 313 ? -27.281 1.967 15.083 1.00 88.19 313 LEU A CA 1
ATOM 2504 C C . LEU A 1 313 ? -26.489 0.675 14.821 1.00 88.19 313 LEU A C 1
ATOM 2506 O O . LEU A 1 313 ? -26.492 -0.220 15.659 1.00 88.19 313 LEU A O 1
ATOM 2510 N N . ARG A 1 314 ? -25.771 0.572 13.695 1.00 87.00 314 ARG A N 1
ATOM 2511 C CA . ARG A 1 314 ? -24.956 -0.613 13.356 1.00 87.00 314 ARG A CA 1
ATOM 2512 C C . ARG A 1 314 ? -23.700 -0.769 14.209 1.00 87.00 314 ARG A C 1
ATOM 2514 O O . ARG A 1 314 ? -23.181 -1.885 14.308 1.00 87.00 314 ARG A O 1
ATOM 2521 N N . ILE A 1 315 ? -23.168 0.324 14.752 1.00 85.94 315 ILE A N 1
ATOM 2522 C CA . ILE A 1 315 ? -22.012 0.302 15.663 1.00 85.94 315 ILE A CA 1
ATOM 2523 C C . ILE A 1 315 ? -22.426 0.160 17.137 1.00 85.94 315 ILE A C 1
ATOM 2525 O O . ILE A 1 315 ? -21.558 0.061 17.999 1.00 85.94 315 ILE A O 1
ATOM 2529 N N . GLN A 1 316 ? -23.731 0.111 17.425 1.00 84.31 316 GLN A N 1
ATOM 2530 C CA . GLN A 1 316 ? -24.273 -0.305 18.719 1.00 84.31 316 GLN A CA 1
ATOM 2531 C C . GLN A 1 316 ? -24.494 -1.823 18.754 1.00 84.31 316 GLN A C 1
ATOM 2533 O O . GLN A 1 316 ? -24.654 -2.470 17.717 1.00 84.31 316 GLN A O 1
ATOM 2538 N N . GLY A 1 317 ? -24.560 -2.379 19.962 1.00 73.69 317 GLY A N 1
ATOM 2539 C CA . GLY A 1 317 ? -24.945 -3.767 20.201 1.00 73.69 317 GLY A CA 1
ATOM 2540 C C . GLY A 1 317 ? -23.939 -4.534 21.049 1.00 73.69 317 GLY A C 1
ATOM 2541 O O . GLY A 1 317 ? -22.760 -4.190 21.128 1.00 73.69 317 GLY A O 1
ATOM 2542 N N . GLU A 1 318 ? -24.432 -5.592 21.681 1.00 68.44 318 GLU A N 1
ATOM 2543 C CA . GLU A 1 318 ? -23.624 -6.516 22.475 1.00 68.44 318 GLU A CA 1
ATOM 2544 C C . GLU A 1 318 ? -22.663 -7.306 21.568 1.00 68.44 318 GLU A C 1
ATOM 2546 O O . GLU A 1 318 ? -22.889 -7.436 20.362 1.00 68.44 318 GLU A O 1
ATOM 2551 N N . THR A 1 319 ? -21.587 -7.860 22.133 1.00 66.75 319 THR A N 1
ATOM 2552 C CA . THR A 1 319 ? -20.654 -8.803 21.473 1.00 66.75 319 THR A CA 1
ATOM 2553 C C . THR A 1 319 ? -19.787 -8.286 20.316 1.00 66.75 319 THR A C 1
ATOM 2555 O O . THR A 1 319 ? -18.869 -8.998 19.914 1.00 66.75 319 THR A O 1
ATOM 2558 N N . SER A 1 320 ? -19.971 -7.055 19.823 1.00 69.88 320 SER A N 1
ATOM 2559 C CA . SER A 1 320 ? -19.110 -6.503 18.761 1.00 69.88 320 SER A CA 1
ATOM 2560 C C . SER A 1 320 ? -17.675 -6.297 19.261 1.00 69.88 320 SER A C 1
ATOM 2562 O O . SER A 1 320 ? -17.457 -5.684 20.310 1.00 69.88 320 SER A O 1
ATOM 2564 N N . LEU A 1 321 ? -16.686 -6.800 18.520 1.00 75.44 321 LEU A N 1
ATOM 2565 C CA . LEU A 1 321 ? -15.276 -6.535 18.794 1.00 75.44 321 LEU A CA 1
ATOM 2566 C C . LEU A 1 321 ? -14.861 -5.195 18.182 1.00 75.44 321 LEU A C 1
ATOM 2568 O O . LEU A 1 321 ? -15.465 -4.698 17.232 1.00 75.44 321 LEU A O 1
ATOM 2572 N N . ILE A 1 322 ? -13.772 -4.619 18.691 1.00 74.56 322 ILE A N 1
ATOM 2573 C CA . ILE A 1 322 ? -13.237 -3.360 18.159 1.00 74.56 322 ILE A CA 1
ATOM 2574 C C . ILE A 1 322 ? -12.876 -3.459 16.668 1.00 74.56 322 ILE A C 1
ATOM 2576 O O . ILE A 1 322 ? -13.101 -2.510 15.924 1.00 74.56 322 ILE A O 1
ATOM 2580 N N . CYS A 1 323 ? -12.390 -4.618 16.212 1.00 70.12 323 CYS A N 1
ATOM 2581 C CA . CYS A 1 323 ? -12.091 -4.872 14.802 1.00 70.12 323 CYS A CA 1
ATOM 2582 C C . CYS A 1 323 ? -13.356 -4.867 13.930 1.00 70.12 323 CYS A C 1
ATOM 2584 O O . CYS A 1 323 ? -13.327 -4.329 12.821 1.00 70.12 323 CYS A O 1
ATOM 2586 N N . ASP A 1 324 ? -14.480 -5.380 14.438 1.00 74.75 324 ASP A N 1
ATOM 2587 C CA . ASP A 1 324 ? -15.767 -5.341 13.738 1.00 74.75 324 ASP A CA 1
ATOM 2588 C C . ASP A 1 324 ? -16.270 -3.901 13.617 1.00 74.75 324 ASP A C 1
ATOM 2590 O O . ASP A 1 324 ? -16.701 -3.463 12.548 1.00 74.75 324 ASP A O 1
ATOM 2594 N N . LEU A 1 325 ? -16.190 -3.141 14.714 1.00 81.00 325 LEU A N 1
ATOM 2595 C CA . LEU A 1 325 ? -16.594 -1.736 14.750 1.00 81.00 325 LEU A CA 1
ATOM 2596 C C . LEU A 1 325 ? -15.732 -0.890 13.808 1.00 81.00 325 LEU A C 1
ATOM 2598 O O . LEU A 1 325 ? -16.268 -0.105 13.028 1.00 81.00 325 LEU A O 1
ATOM 2602 N N . TYR A 1 326 ? -14.419 -1.111 13.804 1.00 80.00 326 TYR A N 1
ATOM 2603 C CA . TYR A 1 326 ? -13.497 -0.451 12.888 1.00 80.00 326 TYR A CA 1
ATOM 2604 C C . TYR A 1 326 ? -13.786 -0.796 11.421 1.00 80.00 326 TYR A C 1
ATOM 2606 O O . TYR A 1 326 ? -13.843 0.091 10.570 1.00 80.00 326 TYR A O 1
ATOM 2614 N N . SER A 1 327 ? -14.062 -2.067 11.118 1.00 77.56 327 SER A N 1
ATOM 2615 C CA . SER A 1 327 ? -14.450 -2.498 9.767 1.00 77.56 327 SER A CA 1
ATOM 2616 C C . SER A 1 327 ? -15.729 -1.798 9.302 1.00 77.56 327 SER A C 1
ATOM 2618 O O . SER A 1 327 ? -15.810 -1.345 8.159 1.00 77.56 327 SER A O 1
ATOM 2620 N N . LYS A 1 328 ? -16.711 -1.622 10.198 1.00 85.12 328 LYS A N 1
ATOM 2621 C CA . LYS A 1 328 ? -17.934 -0.847 9.926 1.00 85.12 328 LYS A CA 1
ATOM 2622 C C . LYS A 1 328 ? -17.624 0.632 9.663 1.00 85.12 328 LYS A C 1
ATOM 2624 O O . LYS A 1 328 ? -18.175 1.183 8.711 1.00 85.12 328 LYS A O 1
ATOM 2629 N N . VAL A 1 329 ? -16.743 1.260 10.453 1.00 85.19 329 VAL A N 1
ATOM 2630 C CA . VAL A 1 329 ? -16.279 2.648 10.235 1.00 85.19 329 VAL A CA 1
ATOM 2631 C C . VAL A 1 329 ? -15.650 2.777 8.847 1.00 85.19 329 VAL A C 1
ATOM 2633 O O . VAL A 1 329 ? -16.069 3.622 8.058 1.00 85.19 329 VAL A O 1
ATOM 2636 N N . LYS A 1 330 ? -14.714 1.890 8.490 1.00 83.19 330 LYS A N 1
ATOM 2637 C CA . LYS A 1 330 ? -14.054 1.919 7.177 1.00 83.19 330 LYS A CA 1
ATOM 2638 C C . LYS A 1 330 ? -15.003 1.656 6.021 1.00 83.19 330 LYS A C 1
ATOM 2640 O O . LYS A 1 330 ? -14.916 2.348 5.005 1.00 83.19 330 LYS A O 1
ATOM 2645 N N . ALA A 1 331 ? -15.946 0.733 6.175 1.00 82.25 331 ALA A N 1
ATOM 2646 C CA . ALA A 1 331 ? -17.001 0.533 5.191 1.00 82.25 331 ALA A CA 1
ATOM 2647 C C . ALA A 1 331 ? -17.841 1.807 4.997 1.00 82.25 331 ALA A C 1
ATOM 2649 O O . ALA A 1 331 ? -18.176 2.149 3.863 1.00 82.25 331 ALA A O 1
ATOM 2650 N N . PHE A 1 332 ? -18.144 2.545 6.070 1.00 89.38 332 PHE A N 1
ATOM 2651 C CA . PHE A 1 332 ? -18.857 3.818 5.971 1.00 89.38 332 PHE A CA 1
ATOM 2652 C C . PHE A 1 332 ? -18.022 4.904 5.277 1.00 89.38 332 PHE A C 1
ATOM 2654 O O . PHE A 1 332 ? -18.533 5.553 4.368 1.00 89.38 332 PHE A O 1
ATOM 2661 N N . CYS A 1 333 ? -16.725 5.034 5.579 1.00 86.31 333 CYS A N 1
ATOM 2662 C CA . CYS A 1 333 ? -15.827 5.937 4.841 1.00 86.31 333 CYS A CA 1
ATOM 2663 C C . CYS A 1 333 ? -15.820 5.627 3.331 1.00 86.31 333 CYS A C 1
ATOM 2665 O O . CYS A 1 333 ? -15.883 6.535 2.505 1.00 86.31 333 CYS A O 1
ATOM 2667 N N . LYS A 1 334 ? -15.808 4.340 2.946 1.00 85.94 334 LYS A N 1
ATOM 2668 C CA . LYS A 1 334 ? -15.920 3.932 1.533 1.00 85.94 334 LYS A CA 1
ATOM 2669 C C . LYS A 1 334 ? -17.284 4.278 0.928 1.00 85.94 334 LYS A C 1
ATOM 2671 O O . LYS A 1 334 ? -17.332 4.695 -0.228 1.00 85.94 334 LYS A O 1
ATOM 2676 N N . LYS A 1 335 ? -18.376 4.172 1.694 1.00 90.88 335 LYS A N 1
ATOM 2677 C CA . LYS A 1 335 ? -19.700 4.646 1.255 1.00 90.88 335 LYS A CA 1
ATOM 2678 C C . LYS A 1 335 ? -19.714 6.150 0.996 1.00 90.88 335 LYS A C 1
ATOM 2680 O O . LYS A 1 335 ? -20.316 6.554 0.013 1.00 90.88 335 LYS A O 1
ATOM 2685 N N . LEU A 1 336 ? -19.030 6.967 1.800 1.00 89.38 336 LEU A N 1
ATOM 2686 C CA . LEU A 1 336 ? -18.952 8.414 1.557 1.00 89.38 336 LEU A CA 1
ATOM 2687 C C . LEU A 1 336 ? -18.290 8.740 0.210 1.00 89.38 336 LEU A C 1
ATOM 2689 O O . LEU A 1 336 ? -18.793 9.584 -0.525 1.00 89.38 336 LEU A O 1
ATOM 2693 N N . ILE A 1 337 ? -17.225 8.018 -0.157 1.00 87.50 337 ILE A N 1
ATOM 2694 C CA . ILE A 1 337 ? -16.580 8.145 -1.479 1.00 87.50 337 ILE A CA 1
ATOM 2695 C C . ILE A 1 337 ? -17.551 7.745 -2.601 1.00 87.50 337 ILE A C 1
ATOM 2697 O O . ILE A 1 337 ? -17.648 8.417 -3.628 1.00 87.50 337 ILE A O 1
ATOM 2701 N N . LEU A 1 338 ? -18.303 6.657 -2.402 1.00 88.12 338 LEU A N 1
ATOM 2702 C CA . LEU A 1 338 ? -19.335 6.237 -3.349 1.00 88.12 338 LEU A CA 1
ATOM 2703 C C . LEU A 1 338 ? -20.433 7.304 -3.496 1.00 88.12 338 LEU A C 1
ATOM 2705 O O . LEU A 1 338 ? -20.825 7.615 -4.619 1.00 88.12 338 LEU A O 1
ATOM 2709 N N . PHE A 1 339 ? -20.906 7.874 -2.386 1.00 92.62 339 PHE A N 1
ATOM 2710 C CA . PHE A 1 339 ? -21.936 8.912 -2.370 1.00 92.62 339 PHE A CA 1
ATOM 2711 C C . PHE A 1 339 ? -21.482 10.169 -3.114 1.00 92.62 339 PHE A C 1
ATOM 2713 O O . PHE A 1 339 ? -22.218 10.665 -3.960 1.00 92.62 339 PHE A O 1
ATOM 2720 N N . GLU A 1 340 ? -20.258 10.637 -2.870 1.00 88.50 340 GLU A N 1
ATOM 2721 C CA . GLU A 1 340 ? -19.653 11.767 -3.584 1.00 88.50 340 GLU A CA 1
ATOM 2722 C C . GLU A 1 340 ? -19.632 11.537 -5.106 1.00 88.50 340 GLU A C 1
ATOM 2724 O O . GLU A 1 340 ? -20.082 12.384 -5.886 1.00 88.50 340 GLU A O 1
ATOM 2729 N N . SER A 1 341 ? -19.173 10.356 -5.534 1.00 87.81 341 SER A N 1
ATOM 2730 C CA . SER A 1 341 ? -19.115 9.979 -6.951 1.00 87.81 341 SER A CA 1
ATOM 2731 C C . SER A 1 341 ? -20.503 9.916 -7.598 1.00 87.81 341 SER A C 1
ATOM 2733 O O . SER A 1 341 ? -20.699 10.407 -8.712 1.00 87.81 341 SER A O 1
ATOM 2735 N N . GLN A 1 342 ? -21.481 9.333 -6.900 1.00 88.12 342 GLN A N 1
ATOM 2736 C CA . GLN A 1 342 ? -22.853 9.202 -7.388 1.00 88.12 342 GLN A CA 1
ATOM 2737 C C . GLN A 1 342 ? -23.563 10.555 -7.484 1.00 88.12 342 GLN A C 1
ATOM 2739 O O . GLN A 1 342 ? -24.155 10.851 -8.522 1.00 88.12 342 GLN A O 1
ATOM 2744 N N . LEU A 1 343 ? -23.461 11.401 -6.457 1.00 88.00 343 LEU A N 1
ATOM 2745 C CA . LEU A 1 343 ? -24.097 12.720 -6.448 1.00 88.00 343 LEU A CA 1
ATOM 2746 C C . LEU A 1 343 ? -23.529 13.632 -7.537 1.00 88.00 343 LEU A C 1
ATOM 2748 O O . LEU A 1 343 ? -24.304 14.262 -8.251 1.00 88.00 343 LEU A O 1
ATOM 2752 N N . THR A 1 344 ? -22.212 13.593 -7.767 1.00 84.56 344 THR A N 1
ATOM 2753 C CA . THR A 1 344 ? -21.559 14.333 -8.867 1.00 84.56 344 THR A CA 1
ATOM 2754 C C . THR A 1 344 ? -22.108 13.933 -10.244 1.00 84.56 344 THR A C 1
ATOM 2756 O O . THR A 1 344 ? -22.147 14.743 -11.166 1.00 84.56 344 THR A O 1
ATOM 2759 N N . ARG A 1 345 ? -22.585 12.690 -10.387 1.00 86.19 345 ARG A N 1
ATOM 2760 C CA . ARG A 1 345 ? -23.240 12.170 -11.600 1.00 86.19 345 ARG A CA 1
ATOM 2761 C C . ARG A 1 345 ? -24.768 12.302 -11.569 1.00 86.19 345 ARG A C 1
ATOM 2763 O O . ARG A 1 345 ? -25.438 11.732 -12.426 1.00 86.19 345 ARG A O 1
ATOM 2770 N N . SER A 1 346 ? -25.325 12.999 -10.575 1.00 85.62 346 SER A N 1
ATOM 2771 C CA . SER A 1 346 ? -26.772 13.110 -10.324 1.00 85.62 346 SER A CA 1
ATOM 2772 C C . SER A 1 346 ? -27.480 11.749 -10.234 1.00 85.62 346 SER A C 1
ATOM 2774 O O . SER A 1 346 ? -28.604 11.567 -10.706 1.00 85.62 346 SER A O 1
ATOM 2776 N N . CYS A 1 347 ? -26.795 10.771 -9.641 1.00 88.81 347 CYS A N 1
ATOM 2777 C CA . CYS A 1 347 ? -27.289 9.427 -9.385 1.00 88.81 347 CYS A CA 1
ATOM 2778 C C . CYS A 1 347 ? -27.751 9.325 -7.924 1.00 88.81 347 CYS A C 1
ATOM 2780 O O . CYS A 1 347 ? -26.930 9.337 -7.010 1.00 88.81 347 CYS A O 1
ATOM 2782 N N . PHE A 1 348 ? -29.060 9.194 -7.696 1.00 92.62 348 PHE A N 1
ATOM 2783 C CA . PHE A 1 348 ? -29.665 9.242 -6.355 1.00 92.62 348 PHE A CA 1
ATOM 2784 C C . PHE A 1 348 ? -30.053 7.867 -5.791 1.00 92.62 348 PHE A C 1
ATOM 2786 O O . PHE A 1 348 ? -30.863 7.780 -4.877 1.00 92.62 348 PHE A O 1
ATOM 2793 N N . THR A 1 349 ? -29.448 6.778 -6.274 1.00 90.44 349 THR A N 1
ATOM 2794 C CA . THR A 1 349 ? -29.762 5.393 -5.858 1.00 90.44 349 THR A CA 1
ATOM 2795 C C . THR A 1 349 ? -29.740 5.173 -4.339 1.00 90.44 349 THR A C 1
ATOM 2797 O O . THR A 1 349 ? -30.481 4.341 -3.823 1.00 90.44 349 THR A O 1
ATOM 2800 N N . HIS A 1 350 ? -28.890 5.901 -3.607 1.00 91.25 350 HIS A N 1
ATOM 2801 C CA . HIS A 1 350 ? -28.802 5.841 -2.141 1.00 91.25 350 HIS A CA 1
ATOM 2802 C C . HIS A 1 350 ? -29.441 7.046 -1.432 1.00 91.25 350 HIS A C 1
ATOM 2804 O O . HIS A 1 350 ? -29.348 7.151 -0.213 1.00 91.25 350 HIS A O 1
ATOM 2810 N N . PHE A 1 351 ? -30.090 7.940 -2.172 1.00 94.88 351 PHE A N 1
ATOM 2811 C CA . PHE A 1 351 ? -30.688 9.181 -1.686 1.00 94.88 351 PHE A CA 1
ATOM 2812 C C . PHE A 1 351 ? -32.162 9.235 -2.107 1.00 94.88 351 PHE A C 1
ATOM 2814 O O . PHE A 1 351 ? -32.540 9.936 -3.043 1.00 94.88 351 PHE A O 1
ATOM 2821 N N . SER A 1 352 ? -32.999 8.449 -1.421 1.00 93.56 352 SER A N 1
ATOM 2822 C CA . SER A 1 352 ? -34.422 8.278 -1.743 1.00 93.56 352 SER A CA 1
ATOM 2823 C C . SER A 1 352 ? -35.229 9.578 -1.762 1.00 93.56 352 SER A C 1
ATOM 2825 O O . SER A 1 352 ? -36.125 9.724 -2.588 1.00 93.56 352 SER A O 1
ATOM 2827 N N . ARG A 1 353 ? -34.933 10.534 -0.872 1.00 94.56 353 ARG A N 1
ATOM 2828 C CA . ARG A 1 353 ? -35.644 11.820 -0.818 1.00 94.56 353 ARG A CA 1
ATOM 2829 C C . ARG A 1 353 ? -35.179 12.745 -1.920 1.00 94.56 353 ARG A C 1
ATOM 2831 O O . ARG A 1 353 ? -36.010 13.431 -2.505 1.00 94.56 353 ARG A O 1
ATOM 2838 N N . CYS A 1 354 ? -33.885 12.731 -2.239 1.00 94.38 354 CYS A N 1
ATOM 2839 C CA . CYS A 1 354 ? -33.384 13.422 -3.425 1.00 94.38 354 CYS A CA 1
ATOM 2840 C C . CYS A 1 354 ? -34.042 12.869 -4.695 1.00 94.38 354 CYS A C 1
ATOM 2842 O O . CYS A 1 354 ? -34.468 13.647 -5.541 1.00 94.38 354 CYS A O 1
ATOM 2844 N N . ASP A 1 355 ? -34.172 11.545 -4.816 1.00 92.69 355 ASP A N 1
ATOM 2845 C CA . ASP A 1 355 ? -34.818 10.917 -5.972 1.00 92.69 355 ASP A CA 1
ATOM 2846 C C . ASP A 1 355 ? -36.320 11.243 -6.053 1.00 92.69 355 ASP A C 1
ATOM 2848 O O . ASP A 1 355 ? -36.824 11.564 -7.128 1.00 92.69 355 ASP A O 1
ATOM 2852 N N . LYS A 1 356 ? -37.019 11.268 -4.908 1.00 92.06 356 LYS A N 1
ATOM 2853 C CA . LYS A 1 356 ? -38.418 11.720 -4.813 1.00 92.06 356 LYS A CA 1
ATOM 2854 C C . LYS A 1 356 ? -38.556 13.185 -5.239 1.00 92.06 356 LYS A C 1
ATOM 2856 O O . LYS A 1 356 ? -39.371 13.495 -6.102 1.00 92.06 356 LYS A O 1
ATOM 2861 N N . TYR A 1 357 ? -37.725 14.079 -4.696 1.00 93.50 357 TYR A N 1
ATOM 2862 C CA . TYR A 1 357 ? -37.791 15.508 -5.019 1.00 93.50 357 TYR A CA 1
ATOM 2863 C C . TYR A 1 357 ? -37.397 15.818 -6.464 1.00 93.50 357 TYR A C 1
ATOM 2865 O O . TYR A 1 357 ? -37.911 16.765 -7.052 1.00 93.50 357 TYR A O 1
ATOM 2873 N N . ARG A 1 358 ? -36.533 14.998 -7.076 1.00 91.06 358 ARG A N 1
ATOM 2874 C CA . ARG A 1 358 ? -36.110 15.149 -8.474 1.00 91.06 358 ARG A CA 1
ATOM 2875 C C . ARG A 1 358 ? -37.283 15.274 -9.447 1.00 91.06 358 ARG A C 1
ATOM 2877 O O . ARG A 1 358 ? -37.147 15.949 -10.460 1.00 91.06 358 ARG A O 1
ATOM 2884 N N . GLN A 1 359 ? -38.400 14.610 -9.157 1.00 87.94 359 GLN A N 1
ATOM 2885 C CA . GLN A 1 359 ? -39.593 14.609 -10.007 1.00 87.94 359 GLN A CA 1
ATOM 2886 C C . GLN A 1 359 ? -40.374 15.932 -9.933 1.00 87.94 359 GLN A C 1
ATOM 2888 O O . GLN A 1 359 ? -41.117 16.255 -10.854 1.00 87.94 359 GLN A O 1
ATOM 2893 N N . GLU A 1 360 ? -40.187 16.698 -8.857 1.00 88.12 360 GLU A N 1
ATOM 2894 C CA . GLU A 1 360 ? -40.917 17.934 -8.552 1.00 88.12 360 GLU A CA 1
ATOM 2895 C C . GLU A 1 360 ? -40.038 19.194 -8.673 1.00 88.12 360 GLU A C 1
ATOM 2897 O O . GLU A 1 360 ? -40.548 20.314 -8.694 1.00 88.12 360 GLU A O 1
ATOM 2902 N N . ALA A 1 361 ? -38.714 19.031 -8.711 1.00 86.25 361 ALA A N 1
ATOM 2903 C CA . ALA A 1 361 ? -37.762 20.128 -8.616 1.00 86.25 361 ALA A CA 1
ATOM 2904 C C . ALA A 1 361 ? -37.738 21.024 -9.866 1.00 86.25 361 ALA A C 1
ATOM 2906 O O . ALA A 1 361 ? -37.654 20.548 -10.998 1.00 86.25 361 ALA A O 1
ATOM 2907 N N . ALA A 1 362 ? -37.712 22.342 -9.647 1.00 83.38 362 ALA A N 1
ATOM 2908 C CA . ALA A 1 362 ? -37.565 23.340 -10.708 1.00 83.38 362 ALA A CA 1
ATOM 2909 C C . ALA A 1 362 ? -36.092 23.692 -10.994 1.00 83.38 362 ALA A C 1
ATOM 2911 O O . ALA A 1 362 ? -35.768 24.177 -12.078 1.00 83.38 362 ALA A O 1
ATOM 2912 N N . THR A 1 363 ? -35.197 23.464 -10.029 1.00 89.62 363 THR A N 1
ATOM 2913 C CA . THR A 1 363 ? -33.758 23.757 -10.121 1.00 89.62 363 THR A CA 1
ATOM 2914 C C . THR A 1 363 ? -32.920 22.472 -10.136 1.00 89.62 363 THR A C 1
ATOM 2916 O O . THR A 1 363 ? -33.384 21.423 -9.681 1.00 89.62 363 THR A O 1
ATOM 2919 N N . PRO A 1 364 ? -31.682 22.499 -10.670 1.00 90.00 364 PRO A N 1
ATOM 2920 C CA . PRO A 1 364 ? -30.778 21.353 -10.601 1.00 90.00 364 PRO A CA 1
ATOM 2921 C C . PRO A 1 364 ? -30.281 21.099 -9.169 1.00 90.00 364 PRO A C 1
ATOM 2923 O O . PRO A 1 364 ? -30.254 21.998 -8.330 1.00 90.00 364 PRO A O 1
ATOM 2926 N N . PHE A 1 365 ? -29.828 19.869 -8.912 1.00 93.25 365 PHE A N 1
ATOM 2927 C CA . PHE A 1 365 ? -29.266 19.475 -7.620 1.00 93.25 365 PHE A CA 1
ATOM 2928 C C . PHE A 1 365 ? -28.035 20.334 -7.243 1.00 93.25 365 PHE A C 1
ATOM 2930 O O . PHE A 1 365 ? -27.124 20.479 -8.068 1.00 93.25 365 PHE A O 1
ATOM 2937 N N . PRO A 1 366 ? -27.952 20.871 -6.007 1.00 92.00 366 PRO A N 1
ATOM 2938 C CA . PRO A 1 366 ? -26.863 21.734 -5.557 1.00 92.00 366 PRO A CA 1
ATOM 2939 C C . PRO A 1 366 ? -25.596 20.918 -5.248 1.00 92.00 366 PRO A C 1
ATOM 2941 O O . PRO A 1 366 ? -25.242 20.685 -4.092 1.00 92.00 366 PRO A O 1
ATOM 2944 N N . ASN A 1 367 ? -24.892 20.497 -6.304 1.00 89.94 367 ASN A N 1
ATOM 2945 C CA . ASN A 1 367 ? -23.697 19.650 -6.217 1.00 89.94 367 ASN A CA 1
ATOM 2946 C C . ASN A 1 367 ? -22.611 20.216 -5.295 1.00 89.94 367 ASN A C 1
ATOM 2948 O O . ASN A 1 367 ? -22.049 19.461 -4.513 1.00 89.94 367 ASN A O 1
ATOM 2952 N N . LEU A 1 368 ? -22.345 21.526 -5.360 1.00 89.06 368 LEU A N 1
ATOM 2953 C CA . LEU A 1 368 ? -21.306 22.163 -4.540 1.00 89.06 368 LEU A CA 1
ATOM 2954 C C . LEU A 1 368 ? -21.601 22.012 -3.043 1.00 89.06 368 LEU A C 1
ATOM 2956 O O . LEU A 1 368 ? -20.750 21.545 -2.299 1.00 89.06 368 LEU A O 1
ATOM 2960 N N . PHE A 1 369 ? -22.839 22.293 -2.623 1.00 90.88 369 PHE A N 1
ATOM 2961 C CA . PHE A 1 369 ? -23.255 22.123 -1.229 1.00 90.88 369 PHE A CA 1
ATOM 2962 C C . PHE A 1 369 ? -23.104 20.669 -0.763 1.00 90.88 369 PHE A C 1
ATOM 2964 O O . PHE A 1 369 ? -22.576 20.407 0.314 1.00 90.88 369 PHE A O 1
ATOM 2971 N N . ALA A 1 370 ? -23.543 19.708 -1.581 1.00 91.00 370 ALA A N 1
ATOM 2972 C CA . ALA A 1 370 ? -23.445 18.296 -1.229 1.00 91.00 370 ALA A CA 1
ATOM 2973 C C . ALA A 1 370 ? -21.989 17.801 -1.156 1.00 91.00 370 ALA A C 1
ATOM 2975 O O . ALA A 1 370 ? -21.656 17.014 -0.268 1.00 91.00 370 ALA A O 1
ATOM 2976 N N . GLN A 1 371 ? -21.128 18.267 -2.066 1.00 88.56 371 GLN A N 1
ATOM 2977 C CA . GLN A 1 371 ? -19.697 17.959 -2.072 1.00 88.56 371 GLN A CA 1
ATOM 2978 C C . GLN A 1 371 ? -19.001 18.532 -0.837 1.00 88.56 371 GLN A C 1
ATOM 2980 O O . GLN A 1 371 ? -18.309 17.780 -0.158 1.00 88.56 371 GLN A O 1
ATOM 2985 N N . ASP A 1 372 ? -19.248 19.798 -0.494 1.00 89.44 372 ASP A N 1
ATOM 2986 C CA . ASP A 1 372 ? -18.660 20.444 0.686 1.00 89.44 372 ASP A CA 1
ATOM 2987 C C . ASP A 1 372 ? -19.035 19.695 1.976 1.00 89.44 372 ASP A C 1
ATOM 2989 O O . ASP A 1 372 ? -18.176 19.392 2.806 1.00 89.44 372 ASP A O 1
ATOM 2993 N N . VAL A 1 373 ? -20.308 19.303 2.118 1.00 90.75 373 VAL A N 1
ATOM 2994 C CA . VAL A 1 373 ? -20.785 18.542 3.284 1.00 90.75 373 VAL A CA 1
ATOM 2995 C C . VAL A 1 373 ? -20.166 17.140 3.344 1.00 90.75 373 VAL A C 1
ATOM 2997 O O . VAL A 1 373 ? -19.756 16.700 4.420 1.00 90.75 373 VAL A O 1
ATOM 3000 N N . ILE A 1 374 ? -20.091 16.410 2.223 1.00 90.56 374 ILE A N 1
ATOM 3001 C CA . ILE A 1 374 ? -19.489 15.064 2.208 1.00 90.56 374 ILE A CA 1
ATOM 3002 C C . ILE A 1 374 ? -17.983 15.133 2.452 1.00 90.56 374 ILE A C 1
ATOM 3004 O O . ILE A 1 374 ? -17.454 14.283 3.170 1.00 90.56 374 ILE A O 1
ATOM 3008 N N . LEU A 1 375 ? -17.299 16.128 1.891 1.00 86.69 375 LEU A N 1
ATOM 3009 C CA . LEU A 1 375 ? -15.875 16.346 2.108 1.00 86.69 375 LEU A CA 1
ATOM 3010 C C . LEU A 1 375 ? -15.590 16.624 3.586 1.00 86.69 375 LEU A C 1
ATOM 3012 O O . LEU A 1 375 ? -14.779 15.917 4.183 1.00 86.69 375 LEU A O 1
ATOM 3016 N N . ALA A 1 376 ? -16.334 17.552 4.199 1.00 86.88 376 ALA A N 1
ATOM 3017 C CA . ALA A 1 376 ? -16.237 17.832 5.629 1.00 86.88 376 ALA A CA 1
ATOM 3018 C C . ALA A 1 376 ? -16.512 16.576 6.473 1.00 86.88 376 ALA A C 1
ATOM 3020 O O . ALA A 1 376 ? -15.807 16.297 7.441 1.00 86.88 376 ALA A O 1
ATOM 3021 N N . LEU A 1 377 ? -17.502 15.763 6.088 1.00 89.12 377 LEU A N 1
ATOM 3022 C CA . LEU A 1 377 ? -17.800 14.515 6.785 1.00 89.12 377 LEU A CA 1
ATOM 3023 C C . LEU A 1 377 ? -16.660 13.494 6.667 1.00 89.12 377 LEU A C 1
ATOM 3025 O O . LEU A 1 377 ? -16.315 12.862 7.662 1.00 89.12 377 LEU A O 1
ATOM 3029 N N . LYS A 1 378 ? -16.061 13.335 5.480 1.00 87.19 378 LYS A N 1
ATOM 3030 C CA . LYS A 1 378 ? -14.900 12.456 5.264 1.00 87.19 378 LYS A CA 1
ATOM 3031 C C . LYS A 1 378 ? -13.729 12.885 6.146 1.00 87.19 378 LYS A C 1
ATOM 3033 O O . LYS A 1 378 ? -13.218 12.048 6.885 1.00 87.19 378 LYS A O 1
ATOM 3038 N N . GLN A 1 379 ? -13.394 14.175 6.139 1.00 82.06 379 GLN A N 1
ATOM 3039 C CA . GLN A 1 379 ? -12.348 14.752 6.984 1.00 82.06 379 GLN A CA 1
ATOM 3040 C C . GLN A 1 379 ? -12.619 14.481 8.469 1.00 82.06 379 GLN A C 1
ATOM 3042 O O . GLN A 1 379 ? -11.762 13.958 9.175 1.00 82.06 379 GLN A O 1
ATOM 3047 N N . GLN A 1 380 ? -13.842 14.736 8.946 1.00 84.31 380 GLN A N 1
ATOM 3048 C CA . GLN A 1 380 ? -14.197 14.481 10.343 1.00 84.31 380 GLN A CA 1
ATOM 3049 C C . GLN A 1 380 ? -14.105 13.001 10.726 1.00 84.31 380 GLN A C 1
ATOM 3051 O O . GLN A 1 380 ? -13.776 12.693 11.870 1.00 84.31 380 GLN A O 1
ATOM 3056 N N . PHE A 1 381 ? -14.409 12.077 9.813 1.00 84.31 381 PHE A N 1
ATOM 3057 C CA . PHE A 1 381 ? -14.206 10.651 10.061 1.00 84.31 381 PHE A CA 1
ATOM 3058 C C . PHE A 1 381 ? -12.711 10.293 10.095 1.00 84.31 381 PHE A C 1
ATOM 3060 O O . PHE A 1 381 ? -12.285 9.550 10.974 1.00 84.31 381 PHE A O 1
ATOM 3067 N N . GLU A 1 382 ? -11.900 10.824 9.183 1.00 77.88 382 GLU A N 1
ATOM 3068 C CA . GLU A 1 382 ? -10.453 10.570 9.159 1.00 77.88 382 GLU A CA 1
ATOM 3069 C C . GLU A 1 382 ? -9.746 11.122 10.403 1.00 77.88 382 GLU A C 1
ATOM 3071 O O . GLU A 1 382 ? -8.969 10.412 11.036 1.00 77.88 382 GLU A O 1
ATOM 3076 N N . GLU A 1 383 ? -10.061 12.351 10.812 1.00 77.25 383 GLU A N 1
ATOM 3077 C CA . GLU A 1 383 ? -9.480 12.980 12.000 1.00 77.25 383 GLU A CA 1
ATOM 3078 C C . GLU A 1 383 ? -9.894 12.270 13.290 1.00 77.25 383 GLU A C 1
ATOM 3080 O O . GLU A 1 383 ? -9.057 12.000 14.155 1.00 77.25 383 GLU A O 1
ATOM 3085 N N . ARG A 1 384 ? -11.191 11.977 13.456 1.00 77.69 384 ARG A N 1
ATOM 3086 C CA . ARG A 1 384 ? -11.719 11.497 14.742 1.00 77.69 384 ARG A CA 1
ATOM 3087 C C . ARG A 1 384 ? -11.418 10.036 14.992 1.00 77.69 384 ARG A C 1
ATOM 3089 O O . ARG A 1 384 ? -11.035 9.722 16.109 1.00 77.69 384 ARG A O 1
ATOM 3096 N N . PHE A 1 385 ? -11.511 9.202 13.959 1.00 75.25 385 PHE A N 1
ATOM 3097 C CA . PHE A 1 385 ? -11.153 7.785 14.039 1.00 75.25 385 PHE A CA 1
ATOM 3098 C C . PHE A 1 385 ? -9.658 7.548 13.765 1.00 75.25 385 PHE A C 1
ATOM 3100 O O . PHE A 1 385 ? -9.236 6.404 13.574 1.00 75.25 385 PHE A O 1
ATOM 3107 N N . SER A 1 386 ? -8.841 8.611 13.754 1.00 65.69 386 SER A N 1
ATOM 3108 C CA . SER A 1 386 ? -7.390 8.513 13.566 1.00 65.69 386 SER A CA 1
ATOM 3109 C C . SER A 1 386 ? -6.705 7.722 14.678 1.00 65.69 386 SER A C 1
ATOM 3111 O O . SER A 1 386 ? -5.654 7.135 14.444 1.00 65.69 386 SER A O 1
ATOM 3113 N N . ASP A 1 387 ? -7.295 7.658 15.874 1.00 57.22 387 ASP A N 1
ATOM 3114 C CA . ASP A 1 387 ? -6.825 6.815 16.971 1.00 57.22 387 ASP A CA 1
ATOM 3115 C C . ASP A 1 387 ? -6.958 5.329 16.633 1.00 57.22 387 ASP A C 1
ATOM 3117 O O . ASP A 1 387 ? -6.062 4.557 16.953 1.00 57.22 387 ASP A O 1
ATOM 3121 N N . LEU A 1 388 ? -8.005 4.935 15.906 1.00 58.53 388 LEU A N 1
ATOM 3122 C CA . LEU A 1 388 ? -8.139 3.586 15.360 1.00 58.53 388 LEU A CA 1
ATOM 3123 C C . LEU A 1 388 ? -7.222 3.346 14.141 1.00 58.53 388 LEU A C 1
ATOM 3125 O O . LEU A 1 388 ? -6.822 2.210 13.906 1.00 58.53 388 LEU A O 1
ATOM 3129 N N . ASP A 1 389 ? -6.859 4.397 13.393 1.00 53.00 389 ASP A N 1
ATOM 3130 C CA . ASP A 1 389 ? -5.938 4.341 12.236 1.00 53.00 389 ASP A CA 1
ATOM 3131 C C . ASP A 1 389 ? -4.453 4.397 12.605 1.00 53.00 389 ASP A C 1
ATOM 3133 O O . ASP A 1 389 ? -3.604 3.897 11.861 1.00 53.00 389 ASP A O 1
ATOM 3137 N N . ALA A 1 390 ? -4.129 4.959 13.772 1.00 46.53 390 ALA A N 1
ATOM 3138 C CA . ALA A 1 390 ? -2.799 4.942 14.380 1.00 46.53 390 ALA A CA 1
ATOM 3139 C C . ALA A 1 390 ? -2.316 3.512 14.672 1.00 46.53 390 ALA A C 1
ATOM 3141 O O . ALA A 1 390 ? -1.144 3.293 14.989 1.00 46.53 390 ALA A O 1
ATOM 3142 N N . TYR A 1 391 ? -3.205 2.536 14.504 1.00 53.34 391 TYR A N 1
ATOM 3143 C CA . TYR A 1 391 ? -2.914 1.121 14.477 1.00 53.34 391 TYR A CA 1
ATOM 3144 C C . TYR A 1 391 ? -3.108 0.607 13.044 1.00 53.34 391 TYR A C 1
ATOM 3146 O O . TYR A 1 391 ? -4.188 0.133 12.698 1.00 53.34 391 TYR A O 1
ATOM 3154 N N . PRO A 1 392 ? -2.084 0.672 12.169 1.00 50.78 392 PRO A N 1
ATOM 3155 C CA . PRO A 1 392 ? -2.181 0.001 10.887 1.00 50.78 392 PRO A CA 1
ATOM 3156 C C . PRO A 1 392 ? -2.364 -1.494 11.165 1.00 50.78 392 PRO A C 1
ATOM 3158 O O . PRO A 1 392 ? -1.451 -2.130 11.698 1.00 50.78 392 PRO A O 1
ATOM 3161 N N . ASN A 1 393 ? -3.541 -2.021 10.806 1.00 53.91 393 ASN A N 1
ATOM 3162 C CA . ASN A 1 393 ? -4.032 -3.401 10.983 1.00 53.91 393 ASN A CA 1
ATOM 3163 C C . ASN A 1 393 ? -3.187 -4.491 10.289 1.00 53.91 393 ASN A C 1
ATOM 3165 O O . ASN A 1 393 ? -3.680 -5.579 10.002 1.00 53.91 393 ASN A O 1
ATOM 3169 N N . VAL A 1 394 ? -1.934 -4.198 9.953 1.00 65.56 394 VAL A N 1
ATOM 3170 C CA . VAL A 1 394 ? -1.060 -5.061 9.166 1.00 65.56 394 VAL A CA 1
ATOM 3171 C C . VAL A 1 394 ? 0.252 -5.234 9.912 1.00 65.56 394 VAL A C 1
ATOM 3173 O O . VAL A 1 394 ? 1.113 -4.348 9.887 1.00 65.56 394 VAL A O 1
ATOM 3176 N N . ASP A 1 395 ? 0.400 -6.378 10.569 1.00 77.69 395 ASP A N 1
ATOM 3177 C CA . ASP A 1 395 ? 1.692 -6.839 11.070 1.00 77.69 395 ASP A CA 1
ATOM 3178 C C . ASP A 1 395 ? 2.535 -7.342 9.891 1.00 77.69 395 ASP A C 1
ATOM 3180 O O . ASP A 1 395 ? 2.030 -8.009 8.987 1.00 77.69 395 ASP A O 1
ATOM 3184 N N . VAL A 1 396 ? 3.828 -7.022 9.892 1.00 81.94 396 VAL A N 1
ATOM 3185 C CA . VAL A 1 396 ? 4.768 -7.431 8.844 1.00 81.94 396 VAL A CA 1
ATOM 3186 C C . VAL A 1 396 ? 5.731 -8.457 9.419 1.00 81.94 396 VAL A C 1
ATOM 3188 O O . VAL A 1 396 ? 6.459 -8.185 10.372 1.00 81.94 396 VAL A O 1
ATOM 3191 N N . ILE A 1 397 ? 5.768 -9.641 8.816 1.00 88.69 397 ILE A N 1
ATOM 3192 C CA . ILE A 1 397 ? 6.782 -10.653 9.109 1.00 88.69 397 ILE A CA 1
ATOM 3193 C C . ILE A 1 397 ? 7.819 -10.584 7.993 1.00 88.69 397 ILE A C 1
ATOM 3195 O O . ILE A 1 397 ? 7.532 -10.957 6.857 1.00 88.69 397 ILE A O 1
ATOM 3199 N N . TYR A 1 398 ? 9.015 -10.096 8.308 1.00 87.38 398 TYR A N 1
ATOM 3200 C CA . TYR A 1 398 ? 10.111 -10.021 7.350 1.00 87.38 398 TYR A CA 1
ATOM 3201 C C . TYR A 1 398 ? 11.018 -11.239 7.507 1.00 87.38 398 TYR A C 1
ATOM 3203 O O . TYR A 1 398 ? 11.604 -11.465 8.570 1.00 87.38 398 TYR A O 1
ATOM 3211 N N . ILE A 1 399 ? 11.136 -12.030 6.444 1.00 88.44 399 ILE A N 1
ATOM 3212 C CA . ILE A 1 399 ? 12.041 -13.176 6.407 1.00 88.44 399 ILE A CA 1
ATOM 3213 C C . ILE A 1 399 ? 13.380 -12.675 5.874 1.00 88.44 399 ILE A C 1
ATOM 3215 O O . ILE A 1 399 ? 13.447 -12.148 4.766 1.00 88.44 399 ILE A O 1
ATOM 3219 N N . SER A 1 400 ? 14.441 -12.832 6.661 1.00 85.75 400 SER A N 1
ATOM 3220 C CA . SER A 1 400 ? 15.773 -12.334 6.314 1.00 85.75 400 SER A CA 1
ATOM 3221 C C . SER A 1 400 ? 16.760 -13.485 6.076 1.00 85.75 400 SER A C 1
ATOM 3223 O O . SER A 1 400 ? 16.743 -14.456 6.836 1.00 85.75 400 SER A O 1
ATOM 3225 N N . PRO A 1 401 ? 17.652 -13.396 5.066 1.00 81.06 401 PRO A N 1
ATOM 3226 C CA . PRO A 1 401 ? 18.730 -14.368 4.851 1.00 81.06 401 PRO A CA 1
ATOM 3227 C C . PRO A 1 401 ? 19.882 -14.238 5.866 1.00 81.06 401 PRO A C 1
ATOM 3229 O O . PRO A 1 401 ? 20.812 -15.042 5.859 1.00 81.06 401 PRO A O 1
ATOM 3232 N N . THR A 1 402 ? 19.867 -13.214 6.712 1.00 79.62 402 THR A N 1
ATOM 3233 C CA . THR A 1 402 ? 20.905 -12.927 7.709 1.00 79.62 402 THR A CA 1
ATOM 3234 C C . THR A 1 402 ? 20.272 -12.304 8.949 1.00 79.62 402 THR A C 1
ATOM 3236 O O . THR A 1 402 ? 19.216 -11.673 8.877 1.00 79.62 402 THR A O 1
ATOM 3239 N N . HIS A 1 403 ? 20.913 -12.476 10.106 1.00 80.81 403 HIS A N 1
ATOM 3240 C CA . HIS A 1 403 ? 20.550 -11.702 11.292 1.00 80.81 403 HIS A CA 1
ATOM 3241 C C . HIS A 1 403 ? 20.919 -10.238 11.062 1.00 80.81 403 HIS A C 1
ATOM 3243 O O . HIS A 1 403 ? 22.051 -9.945 10.674 1.00 80.81 403 HIS A O 1
ATOM 3249 N N . LEU A 1 404 ? 19.955 -9.346 11.282 1.00 79.62 404 LEU A N 1
ATOM 3250 C CA . LEU A 1 404 ? 20.199 -7.912 11.268 1.00 79.62 404 LEU A CA 1
ATOM 3251 C C . LEU A 1 404 ? 21.093 -7.548 12.452 1.00 79.62 404 LEU A C 1
ATOM 3253 O O . LEU A 1 404 ? 21.022 -8.157 13.522 1.00 79.62 404 LEU A O 1
ATOM 3257 N N . THR A 1 405 ? 21.960 -6.563 12.248 1.00 83.44 405 THR A N 1
ATOM 3258 C CA . THR A 1 405 ? 22.722 -5.988 13.356 1.00 83.44 405 THR A CA 1
ATOM 3259 C C . THR A 1 405 ? 21.786 -5.217 14.290 1.00 83.44 405 THR A C 1
ATOM 3261 O O . THR A 1 405 ? 20.818 -4.610 13.834 1.00 83.44 405 THR A O 1
ATOM 3264 N N . GLU A 1 406 ? 22.087 -5.186 15.592 1.00 82.88 406 GLU A N 1
ATOM 3265 C CA . GLU A 1 406 ? 21.285 -4.434 16.573 1.00 82.88 406 GLU A CA 1
ATOM 3266 C C . GLU A 1 406 ? 21.166 -2.947 16.183 1.00 82.88 406 GLU A C 1
ATOM 3268 O O . GLU A 1 406 ? 20.104 -2.341 16.308 1.00 82.88 406 GLU A O 1
ATOM 3273 N N . GLU A 1 407 ? 22.232 -2.369 15.613 1.00 83.88 407 GLU A N 1
ATOM 3274 C CA . GLU A 1 407 ? 22.228 -1.000 15.081 1.00 83.88 407 GLU A CA 1
ATOM 3275 C C . GLU A 1 407 ? 21.218 -0.822 13.928 1.00 83.88 407 GLU A C 1
ATOM 3277 O O . GLU A 1 407 ? 20.540 0.207 13.863 1.00 83.88 407 GLU A O 1
ATOM 3282 N N . ALA A 1 408 ? 21.091 -1.810 13.034 1.00 83.62 408 ALA A N 1
ATOM 3283 C CA . ALA A 1 408 ? 20.152 -1.767 11.916 1.00 83.62 408 ALA A CA 1
ATOM 3284 C C . ALA A 1 408 ? 18.700 -1.978 12.365 1.00 83.62 408 ALA A C 1
ATOM 3286 O O . ALA A 1 408 ? 17.813 -1.260 11.900 1.00 83.62 408 ALA A O 1
ATOM 3287 N N . GLU A 1 409 ? 18.452 -2.905 13.295 1.00 81.06 409 GLU A N 1
ATOM 3288 C CA . GLU A 1 409 ? 17.121 -3.102 13.888 1.00 81.06 409 GLU A CA 1
ATOM 3289 C C . GLU A 1 409 ? 16.644 -1.816 14.572 1.00 81.06 409 GLU A C 1
ATOM 3291 O O . GLU A 1 409 ? 15.584 -1.292 14.226 1.00 81.06 409 GLU A O 1
ATOM 3296 N N . GLN A 1 410 ? 17.479 -1.220 15.431 1.00 83.69 410 GLN A N 1
ATOM 3297 C CA . GLN A 1 410 ? 17.168 0.050 16.094 1.00 83.69 410 GLN A CA 1
ATOM 3298 C C . GLN A 1 410 ? 16.941 1.199 15.099 1.00 83.69 410 GLN A C 1
ATOM 3300 O O . GLN A 1 410 ? 16.122 2.087 15.353 1.00 83.69 410 GLN A O 1
ATOM 3305 N N . TYR A 1 411 ? 17.671 1.224 13.978 1.00 86.56 411 TYR A N 1
ATOM 3306 C CA . TYR A 1 411 ? 17.482 2.228 12.931 1.00 86.56 411 TYR A CA 1
ATOM 3307 C C . TYR A 1 411 ? 16.099 2.109 12.281 1.00 86.56 411 TYR A C 1
ATOM 3309 O O . TYR A 1 411 ? 15.362 3.098 12.223 1.00 86.56 411 TYR A O 1
ATOM 3317 N N . TYR A 1 412 ? 15.721 0.909 11.832 1.00 81.75 412 TYR A N 1
ATOM 3318 C CA . TYR A 1 412 ? 14.433 0.688 11.176 1.00 81.75 412 TYR A CA 1
ATOM 3319 C C . TYR A 1 412 ? 13.252 0.804 12.145 1.00 81.75 412 TYR A C 1
ATOM 3321 O O . TYR A 1 412 ? 12.226 1.368 11.769 1.00 81.75 412 TYR A O 1
ATOM 3329 N N . GLU A 1 413 ? 13.393 0.368 13.399 1.00 79.38 413 GLU A N 1
ATOM 3330 C CA . GLU A 1 413 ? 12.381 0.589 14.438 1.00 79.38 413 GLU A CA 1
ATOM 3331 C C . GLU A 1 413 ? 12.111 2.079 14.647 1.00 79.38 413 GLU A C 1
ATOM 3333 O O . GLU A 1 413 ? 10.956 2.509 14.598 1.00 79.38 413 GLU A O 1
ATOM 3338 N N . LYS A 1 414 ? 13.171 2.886 14.802 1.00 81.75 414 LYS A N 1
ATOM 3339 C CA . LYS A 1 414 ? 13.047 4.344 14.923 1.00 81.75 414 LYS A CA 1
ATOM 3340 C C . LYS A 1 414 ? 12.401 4.946 13.687 1.00 81.75 414 LYS A C 1
ATOM 3342 O O . LYS A 1 414 ? 11.479 5.736 13.834 1.00 81.75 414 LYS A O 1
ATOM 3347 N N . LEU A 1 415 ? 12.849 4.568 12.489 1.00 82.12 415 LEU A N 1
ATOM 3348 C CA . LEU A 1 415 ? 12.326 5.102 11.232 1.00 82.12 415 LEU A CA 1
ATOM 3349 C C . LEU A 1 415 ? 10.827 4.818 11.079 1.00 82.12 415 LEU A C 1
ATOM 3351 O O . LEU A 1 415 ? 10.051 5.715 10.746 1.00 82.12 415 LEU A O 1
ATOM 3355 N N . LEU A 1 416 ? 10.404 3.584 11.353 1.00 77.56 416 LEU A N 1
ATOM 3356 C CA . LEU A 1 416 ? 9.002 3.189 11.265 1.00 77.56 416 LEU A CA 1
ATOM 3357 C C . LEU A 1 416 ? 8.154 3.887 12.335 1.00 77.56 416 LEU A C 1
ATOM 3359 O O . LEU A 1 416 ? 7.007 4.246 12.066 1.00 77.56 416 LEU A O 1
ATOM 3363 N N . ALA A 1 417 ? 8.724 4.143 13.512 1.00 76.44 417 ALA A N 1
ATOM 3364 C CA . ALA A 1 417 ? 8.075 4.838 14.617 1.00 76.44 417 ALA A CA 1
ATOM 3365 C C . ALA A 1 417 ? 7.818 6.339 14.370 1.00 76.44 417 ALA A C 1
ATOM 3367 O O . ALA A 1 417 ? 7.050 6.953 15.114 1.00 76.44 417 ALA A O 1
ATOM 3368 N N . LEU A 1 418 ? 8.407 6.934 13.322 1.00 75.12 418 LEU A N 1
ATOM 3369 C CA . LEU A 1 418 ? 8.233 8.353 12.978 1.00 75.12 418 LEU A CA 1
ATOM 3370 C C . LEU A 1 418 ? 6.880 8.683 12.337 1.00 75.12 418 LEU A C 1
ATOM 3372 O O . LEU A 1 418 ? 6.567 9.860 12.162 1.00 75.12 418 LEU A O 1
ATOM 3376 N N . ARG A 1 419 ? 6.067 7.690 11.954 1.00 73.25 419 ARG A N 1
ATOM 3377 C CA . ARG A 1 419 ? 4.830 7.935 11.190 1.00 73.25 419 ARG A CA 1
ATOM 3378 C C . ARG A 1 419 ? 3.867 8.917 11.870 1.00 73.25 419 ARG A C 1
ATOM 3380 O O . ARG A 1 419 ? 3.416 9.824 11.172 1.00 73.25 419 ARG A O 1
ATOM 3387 N N . PRO A 1 420 ? 3.578 8.828 13.182 1.00 66.88 420 PRO A N 1
ATOM 3388 C CA . PRO A 1 420 ? 2.719 9.810 13.836 1.00 66.88 420 PRO A CA 1
ATOM 3389 C C . PRO A 1 420 ? 3.339 11.211 13.832 1.00 66.88 420 PRO A C 1
ATOM 3391 O O . PRO A 1 420 ? 2.635 12.170 13.536 1.00 66.88 420 PRO A O 1
ATOM 3394 N N . ALA A 1 421 ? 4.652 11.328 14.066 1.00 67.94 421 ALA A N 1
ATOM 3395 C CA . ALA A 1 421 ? 5.372 12.601 14.007 1.00 67.94 421 ALA A CA 1
ATOM 3396 C C . ALA A 1 421 ? 5.311 13.249 12.613 1.00 67.94 421 ALA A C 1
ATOM 3398 O O . ALA A 1 421 ? 5.141 14.460 12.503 1.00 67.94 421 ALA A O 1
ATOM 3399 N N . ILE A 1 422 ? 5.394 12.452 11.544 1.00 68.69 422 ILE A N 1
ATOM 3400 C CA . ILE A 1 422 ? 5.282 12.916 10.150 1.00 68.69 422 ILE A CA 1
ATOM 3401 C C . ILE A 1 422 ? 3.860 13.405 9.829 1.00 68.69 422 ILE A C 1
ATOM 3403 O O . ILE A 1 422 ? 3.683 14.391 9.106 1.00 68.69 422 ILE A O 1
ATOM 3407 N N . LEU A 1 423 ? 2.841 12.719 10.354 1.00 66.88 423 LEU A N 1
ATOM 3408 C CA . LEU A 1 423 ? 1.439 13.095 10.166 1.00 66.88 423 LEU A CA 1
ATOM 3409 C C . LEU A 1 423 ? 1.060 14.331 10.992 1.00 66.88 423 LEU A C 1
ATOM 3411 O O . LEU A 1 423 ? 0.317 15.175 10.510 1.00 66.88 423 LEU A O 1
ATOM 3415 N N . SER A 1 424 ? 1.592 14.488 12.204 1.00 63.06 424 SER A N 1
ATOM 3416 C CA . SER A 1 424 ? 1.225 15.602 13.085 1.00 63.06 424 SER A CA 1
ATOM 3417 C C . SER A 1 424 ? 2.178 16.800 13.044 1.00 63.06 424 SER A C 1
ATOM 3419 O O . SER A 1 424 ? 1.876 17.818 13.657 1.00 63.06 424 SER A O 1
ATOM 3421 N N . GLY A 1 425 ? 3.357 16.669 12.426 1.00 60.41 425 GLY A N 1
ATOM 3422 C CA . GLY A 1 425 ? 4.427 17.678 12.468 1.00 60.41 425 GLY A CA 1
ATOM 3423 C C . GLY A 1 425 ? 5.106 17.844 13.839 1.00 60.41 425 GLY A C 1
ATOM 3424 O O . GLY A 1 425 ? 5.909 18.759 14.021 1.00 60.41 425 GLY A O 1
ATOM 3425 N N . ASP A 1 426 ? 4.806 16.969 14.806 1.00 61.97 426 ASP A N 1
ATOM 3426 C CA . ASP A 1 426 ? 5.313 17.033 16.185 1.00 61.97 426 ASP A CA 1
ATOM 3427 C C . ASP A 1 426 ? 6.323 15.909 16.422 1.00 61.97 426 ASP A C 1
ATOM 3429 O O . ASP A 1 426 ? 5.971 14.731 16.448 1.00 61.97 426 ASP A O 1
ATOM 3433 N N . ILE A 1 427 ? 7.583 16.289 16.628 1.00 62.12 427 ILE A N 1
ATOM 3434 C CA . ILE A 1 427 ? 8.720 15.371 16.777 1.00 62.12 427 ILE A CA 1
ATOM 3435 C C . ILE A 1 427 ? 8.571 14.472 18.019 1.00 62.12 427 ILE A C 1
ATOM 3437 O O . ILE A 1 427 ? 9.138 13.383 18.058 1.00 62.12 427 ILE A O 1
ATOM 3441 N N . ASN A 1 428 ? 7.782 14.880 19.019 1.00 59.34 428 ASN A N 1
ATOM 3442 C CA . ASN A 1 428 ? 7.616 14.114 20.256 1.00 59.34 428 ASN A CA 1
ATOM 3443 C C . ASN A 1 428 ? 6.595 12.969 20.141 1.00 59.34 428 ASN A C 1
ATOM 3445 O O . ASN A 1 428 ? 6.486 12.151 21.057 1.00 59.34 428 ASN A O 1
ATOM 3449 N N . LYS A 1 429 ? 5.837 12.891 19.039 1.00 59.81 429 LYS A N 1
ATOM 3450 C CA . LYS A 1 429 ? 4.837 11.840 18.808 1.00 59.81 429 LYS A CA 1
ATOM 3451 C C . LYS A 1 429 ? 5.460 10.652 18.077 1.00 59.81 429 LYS A C 1
ATOM 3453 O O . LYS A 1 429 ? 5.385 10.539 16.859 1.00 59.81 429 LYS A O 1
ATOM 3458 N N . ILE A 1 430 ? 6.062 9.751 18.845 1.00 60.75 430 ILE A N 1
ATOM 3459 C CA . ILE A 1 430 ? 6.677 8.516 18.345 1.00 60.75 430 ILE A CA 1
ATOM 3460 C C . ILE A 1 430 ? 5.793 7.327 18.747 1.00 60.75 430 ILE A C 1
ATOM 3462 O O . ILE A 1 430 ? 5.409 7.210 19.912 1.00 60.75 430 ILE A O 1
ATOM 3466 N N . SER A 1 431 ? 5.445 6.455 17.796 1.00 63.59 431 SER A N 1
ATOM 3467 C CA . SER A 1 431 ? 4.696 5.216 18.072 1.00 63.59 431 SER A CA 1
ATOM 3468 C C . SER A 1 431 ? 5.634 4.062 18.409 1.00 63.59 431 SER A C 1
ATOM 3470 O O . SER A 1 431 ? 6.652 3.890 17.748 1.00 63.59 431 SER A O 1
ATOM 3472 N N . ASP A 1 432 ? 5.263 3.208 19.360 1.00 60.12 432 ASP A N 1
ATOM 3473 C CA . ASP A 1 432 ? 5.982 1.953 19.590 1.00 60.12 432 ASP A CA 1
ATOM 3474 C C . ASP A 1 432 ? 5.669 0.939 18.473 1.00 60.12 432 ASP A C 1
ATOM 3476 O O . ASP A 1 432 ? 4.528 0.500 18.316 1.00 60.12 432 ASP A O 1
ATOM 3480 N N . MET A 1 433 ? 6.686 0.592 17.679 1.00 57.94 433 MET A N 1
ATOM 3481 C CA . MET A 1 433 ? 6.578 -0.310 16.524 1.00 57.94 433 MET A CA 1
ATOM 3482 C C . MET A 1 433 ? 7.151 -1.708 16.787 1.00 57.94 433 MET A C 1
ATOM 3484 O O . MET A 1 433 ? 7.011 -2.574 15.922 1.00 57.94 433 MET A O 1
ATOM 3488 N N . THR A 1 434 ? 7.726 -1.965 17.973 1.00 54.78 434 THR A N 1
ATOM 3489 C CA . THR A 1 434 ? 8.390 -3.245 18.317 1.00 54.78 434 THR A CA 1
ATOM 3490 C C . THR A 1 434 ? 7.477 -4.469 18.201 1.00 54.78 434 THR A C 1
ATOM 3492 O O . THR A 1 434 ? 7.949 -5.593 18.062 1.00 54.78 434 THR A O 1
ATOM 3495 N N . LYS A 1 435 ? 6.151 -4.280 18.219 1.00 58.91 435 LYS A N 1
ATOM 3496 C CA . LYS A 1 435 ? 5.167 -5.367 18.066 1.00 58.91 435 LYS A CA 1
ATOM 3497 C C . LYS A 1 435 ? 4.667 -5.586 16.635 1.00 58.91 435 LYS A C 1
ATOM 3499 O O . LYS A 1 435 ? 4.005 -6.590 16.399 1.00 58.91 435 LYS A O 1
ATOM 3504 N N . ARG A 1 436 ? 4.957 -4.669 15.703 1.00 69.62 436 ARG A N 1
ATOM 3505 C CA . ARG A 1 436 ? 4.374 -4.641 14.347 1.00 69.62 436 ARG A CA 1
ATOM 3506 C C . ARG A 1 436 ? 5.251 -5.274 13.274 1.00 69.62 436 ARG A C 1
ATOM 3508 O O . ARG A 1 436 ? 4.724 -5.758 12.276 1.00 69.62 436 ARG A O 1
ATOM 3515 N N . VAL A 1 437 ? 6.572 -5.236 13.438 1.00 74.75 437 VAL A N 1
ATOM 3516 C CA . VAL A 1 437 ? 7.514 -5.868 12.506 1.00 74.75 437 VAL A CA 1
ATOM 3517 C C . VAL A 1 437 ? 8.228 -6.991 13.232 1.00 74.75 437 VAL A C 1
ATOM 3519 O O . VAL A 1 437 ? 8.866 -6.767 14.252 1.00 74.75 437 VAL A O 1
ATOM 3522 N N . THR A 1 438 ? 8.104 -8.211 12.720 1.00 83.62 438 THR A N 1
ATOM 3523 C CA . THR A 1 438 ? 8.825 -9.370 13.248 1.00 83.62 438 THR A CA 1
ATOM 3524 C C . THR A 1 438 ? 9.841 -9.842 12.225 1.00 83.62 438 THR A C 1
ATOM 3526 O O . THR A 1 438 ? 9.471 -10.300 11.145 1.00 83.62 438 THR A O 1
ATOM 3529 N N . PHE A 1 439 ? 11.119 -9.784 12.583 1.00 83.62 439 PHE A N 1
ATOM 3530 C CA . PHE A 1 439 ? 12.191 -10.370 11.788 1.00 83.62 439 PHE A CA 1
ATOM 3531 C C . PHE A 1 439 ? 12.341 -11.857 12.118 1.00 83.62 439 PHE A C 1
ATOM 3533 O O . PHE A 1 439 ? 12.401 -12.259 13.287 1.00 83.62 439 PHE A O 1
ATOM 3540 N N . ILE A 1 440 ? 12.376 -12.695 11.083 1.00 89.06 440 ILE A N 1
ATOM 3541 C CA . ILE A 1 440 ? 12.599 -14.136 11.210 1.00 89.06 440 ILE A CA 1
ATOM 3542 C C . ILE A 1 440 ? 13.737 -14.537 10.287 1.00 89.06 440 ILE A C 1
ATOM 3544 O O . ILE A 1 440 ? 13.692 -14.320 9.080 1.00 89.06 440 ILE A O 1
ATOM 3548 N N . VAL A 1 441 ? 14.743 -15.169 10.878 1.00 88.88 441 VAL A N 1
ATOM 3549 C CA . VAL A 1 441 ? 15.858 -15.768 10.153 1.00 88.88 441 VAL A CA 1
ATOM 3550 C C . VAL A 1 441 ? 15.663 -17.284 10.168 1.00 88.88 441 VAL A C 1
ATOM 3552 O O . VAL A 1 441 ? 15.546 -17.854 11.257 1.00 88.88 441 VAL A O 1
ATOM 3555 N N . PRO A 1 442 ? 15.579 -17.943 8.999 1.00 90.12 442 PRO A N 1
ATOM 3556 C CA . PRO A 1 442 ? 15.569 -19.400 8.905 1.00 90.12 442 PRO A CA 1
ATOM 3557 C C . PRO A 1 442 ? 16.754 -20.022 9.669 1.00 90.12 442 PRO A C 1
ATOM 3559 O O . PRO A 1 442 ? 17.907 -19.662 9.444 1.00 90.12 442 PRO A O 1
ATOM 3562 N N . GLU A 1 443 ? 16.513 -20.972 10.573 1.00 88.31 443 GLU A N 1
ATOM 3563 C CA . GLU A 1 443 ? 17.587 -21.550 11.402 1.00 88.31 443 GLU A CA 1
ATOM 3564 C C . GLU A 1 443 ? 18.634 -22.331 10.582 1.00 88.31 443 GLU A C 1
ATOM 3566 O O . GLU A 1 443 ? 19.805 -22.444 10.957 1.00 88.31 443 GLU A O 1
ATOM 3571 N N . VAL A 1 444 ? 18.225 -22.819 9.411 1.00 85.88 444 VAL A N 1
ATOM 3572 C CA . VAL A 1 444 ? 19.022 -23.644 8.495 1.00 85.88 444 VAL A CA 1
ATOM 3573 C C . VAL A 1 444 ? 20.195 -22.890 7.859 1.00 85.88 444 VAL A C 1
ATOM 3575 O O . VAL A 1 444 ? 21.125 -23.514 7.342 1.00 85.88 444 VAL A O 1
ATOM 3578 N N . ILE A 1 445 ? 20.216 -21.558 7.949 1.00 78.06 445 ILE A N 1
ATOM 3579 C CA . ILE A 1 445 ? 21.285 -20.706 7.403 1.00 78.06 445 ILE A CA 1
ATOM 3580 C C . ILE A 1 445 ? 22.660 -21.085 7.963 1.00 78.06 445 ILE A C 1
ATOM 3582 O O . ILE A 1 445 ? 23.649 -21.105 7.229 1.00 78.06 445 ILE A O 1
ATOM 3586 N N . THR A 1 446 ? 22.717 -21.476 9.235 1.00 73.31 446 THR A N 1
ATOM 3587 C CA . THR A 1 446 ? 23.955 -21.931 9.886 1.00 73.31 446 THR A CA 1
ATOM 3588 C C . THR A 1 446 ? 24.475 -23.258 9.319 1.00 73.31 446 THR A C 1
ATOM 3590 O O . THR A 1 446 ? 25.685 -23.468 9.238 1.00 73.31 446 THR A O 1
ATOM 3593 N N . HIS A 1 447 ? 23.576 -24.132 8.855 1.00 73.81 447 HIS A N 1
ATOM 3594 C CA . HIS A 1 447 ? 23.896 -25.477 8.373 1.00 73.81 447 HIS A CA 1
ATOM 3595 C C . HIS A 1 447 ? 24.270 -25.527 6.885 1.00 73.81 447 HIS A C 1
ATOM 3597 O O . HIS A 1 447 ? 25.071 -26.369 6.482 1.00 73.81 447 HIS A O 1
ATOM 3603 N N . PHE A 1 448 ? 23.732 -24.618 6.064 1.00 69.69 448 PHE A N 1
ATOM 3604 C CA . PHE A 1 448 ? 23.975 -24.578 4.614 1.00 69.69 448 PHE A CA 1
ATOM 3605 C C . PHE A 1 448 ? 24.817 -23.382 4.161 1.00 69.69 448 PHE A C 1
ATOM 3607 O O . PHE A 1 448 ? 24.797 -23.035 2.984 1.00 69.69 448 PHE A O 1
ATOM 3614 N N . SER A 1 449 ? 25.630 -22.806 5.047 1.00 61.94 449 SER A N 1
ATOM 3615 C CA . SER A 1 449 ? 26.480 -21.631 4.776 1.00 61.94 449 SER A CA 1
ATOM 3616 C C . SER A 1 449 ? 27.361 -21.727 3.515 1.00 61.94 449 SER A C 1
ATOM 3618 O O . SER A 1 449 ? 27.752 -20.705 2.956 1.00 61.94 449 SER A O 1
ATOM 3620 N N . ARG A 1 450 ? 27.652 -22.941 3.021 1.00 59.62 450 ARG A N 1
ATOM 3621 C CA . ARG A 1 450 ? 28.424 -23.186 1.786 1.00 59.62 450 ARG A CA 1
ATOM 3622 C C . ARG A 1 450 ? 27.584 -23.390 0.515 1.00 59.62 450 ARG A C 1
ATOM 3624 O O . ARG A 1 450 ? 28.153 -23.368 -0.575 1.00 59.62 450 ARG A O 1
ATOM 3631 N N . LYS A 1 451 ? 26.266 -23.608 0.608 1.00 61.88 451 LYS A N 1
ATOM 3632 C CA . LYS A 1 451 ? 25.375 -23.790 -0.555 1.00 61.88 451 LYS A CA 1
ATOM 3633 C C . LYS A 1 451 ? 24.549 -22.523 -0.785 1.00 61.88 451 LYS A C 1
ATOM 3635 O O . LYS A 1 451 ? 23.836 -22.072 0.101 1.00 61.88 451 LYS A O 1
ATOM 3640 N N . LYS A 1 452 ? 24.608 -21.975 -2.001 1.00 64.75 452 LYS A N 1
ATOM 3641 C CA . LYS A 1 452 ? 23.758 -20.851 -2.420 1.00 64.75 452 LYS A CA 1
ATOM 3642 C C . LYS A 1 452 ? 22.348 -21.375 -2.707 1.00 64.75 452 LYS A C 1
ATOM 3644 O O . LYS A 1 452 ? 22.111 -21.918 -3.780 1.00 64.75 452 LYS A O 1
ATOM 3649 N N . MET A 1 453 ? 21.448 -21.261 -1.737 1.00 76.62 453 MET A N 1
ATOM 3650 C CA . MET A 1 453 ? 20.021 -21.564 -1.893 1.00 76.62 453 MET A CA 1
ATOM 3651 C C . MET A 1 453 ? 19.225 -20.257 -1.855 1.00 76.62 453 MET A C 1
ATOM 3653 O O . MET A 1 453 ? 19.678 -19.289 -1.242 1.00 76.62 453 MET A O 1
ATOM 3657 N N . CYS A 1 454 ? 18.067 -20.201 -2.518 1.00 83.19 454 CYS A N 1
ATOM 3658 C CA . CYS A 1 454 ? 17.190 -19.041 -2.377 1.00 83.19 454 CYS A CA 1
ATOM 3659 C C . CYS A 1 454 ? 16.520 -19.051 -0.994 1.00 83.19 454 CYS A C 1
ATOM 3661 O O . CYS A 1 454 ? 16.417 -20.092 -0.338 1.00 83.19 454 CYS A O 1
ATOM 3663 N N . LEU A 1 455 ? 16.064 -17.881 -0.546 1.00 87.62 455 LEU A N 1
ATOM 3664 C CA . LEU A 1 455 ? 15.501 -17.708 0.792 1.00 87.62 455 LEU A CA 1
ATOM 3665 C C . LEU A 1 455 ? 14.270 -18.597 1.034 1.00 87.62 455 LEU A C 1
ATOM 3667 O O . LEU A 1 455 ? 14.123 -19.150 2.123 1.00 87.62 455 LEU A O 1
ATOM 3671 N N . ALA A 1 456 ? 13.441 -18.799 0.007 1.00 89.88 456 ALA A N 1
ATOM 3672 C CA . ALA A 1 456 ? 12.295 -19.702 0.062 1.00 89.88 456 ALA A CA 1
ATOM 3673 C C . ALA A 1 456 ? 12.720 -21.153 0.339 1.00 89.88 456 ALA A C 1
ATOM 3675 O O . ALA A 1 456 ? 12.163 -21.790 1.232 1.00 89.88 456 ALA A O 1
ATOM 3676 N N . SER A 1 457 ? 13.763 -21.660 -0.335 1.00 90.06 457 SER A N 1
ATOM 3677 C CA . SER A 1 457 ? 14.309 -22.992 -0.044 1.00 90.06 457 SER A CA 1
ATOM 3678 C C . SER A 1 457 ? 14.835 -23.081 1.389 1.00 90.06 457 SER A C 1
ATOM 3680 O O . SER A 1 457 ? 14.609 -24.077 2.072 1.00 90.06 457 SER A O 1
ATOM 3682 N N . MET A 1 458 ? 15.534 -22.046 1.867 1.00 89.25 458 MET A N 1
ATOM 3683 C CA . MET A 1 458 ? 16.055 -22.025 3.239 1.00 89.25 458 MET A CA 1
ATOM 3684 C C . MET A 1 458 ? 14.920 -22.073 4.263 1.00 89.25 458 MET A C 1
ATOM 3686 O O . MET A 1 458 ? 15.000 -22.828 5.233 1.00 89.25 458 MET A O 1
ATOM 3690 N N . LEU A 1 459 ? 13.847 -21.313 4.033 1.00 91.50 459 LEU A N 1
ATOM 3691 C CA . LEU A 1 459 ? 12.672 -21.304 4.894 1.00 91.50 459 LEU A CA 1
ATOM 3692 C C . LEU A 1 459 ? 11.914 -22.637 4.848 1.00 91.50 459 LEU A C 1
ATOM 3694 O O . LEU A 1 459 ? 11.548 -23.156 5.898 1.00 91.50 459 LEU A O 1
ATOM 3698 N N . LYS A 1 460 ? 11.745 -23.230 3.662 1.00 91.88 460 LYS A N 1
ATOM 3699 C CA . LYS A 1 460 ? 11.118 -24.548 3.466 1.00 91.88 460 LYS A CA 1
ATOM 3700 C C . LYS A 1 460 ? 11.763 -25.643 4.314 1.00 91.88 460 LYS A C 1
ATOM 3702 O O . LYS A 1 460 ? 11.063 -26.499 4.845 1.00 91.88 460 LYS A O 1
ATOM 3707 N N . TYR A 1 461 ? 13.087 -25.620 4.456 1.00 90.38 461 TYR A N 1
ATOM 3708 C CA . TYR A 1 461 ? 13.809 -26.590 5.282 1.00 90.38 461 TYR A CA 1
ATOM 3709 C C . TYR A 1 461 ? 13.924 -26.188 6.760 1.00 90.38 461 TYR A C 1
ATOM 3711 O O . TYR A 1 461 ? 14.524 -26.937 7.526 1.00 90.38 461 TYR A O 1
ATOM 3719 N N . SER A 1 462 ? 13.348 -25.051 7.170 1.00 92.38 462 SER A N 1
ATOM 3720 C CA . SER A 1 462 ? 13.451 -24.473 8.518 1.00 92.38 462 SER A CA 1
ATOM 3721 C C . SER A 1 462 ? 12.160 -24.669 9.337 1.00 92.38 462 SER A C 1
ATOM 3723 O O . SER A 1 462 ? 11.317 -23.765 9.401 1.00 92.38 462 SER A O 1
ATOM 3725 N N . PRO A 1 463 ? 11.949 -25.843 9.971 1.00 91.81 463 PRO A N 1
ATOM 3726 C CA . PRO A 1 463 ? 10.719 -26.156 10.699 1.00 91.81 463 PRO A CA 1
ATOM 3727 C C . PRO A 1 463 ? 10.452 -25.254 11.915 1.00 91.81 463 PRO A C 1
ATOM 3729 O O . PRO A 1 463 ? 9.290 -25.055 12.277 1.00 91.81 463 PRO A O 1
ATOM 3732 N N . VAL A 1 464 ? 11.484 -24.722 12.574 1.00 92.81 464 VAL A N 1
ATOM 3733 C CA . VAL A 1 464 ? 11.348 -23.813 13.722 1.00 92.81 464 VAL A CA 1
ATOM 3734 C C . VAL A 1 464 ? 10.850 -22.453 13.245 1.00 92.81 464 VAL A C 1
ATOM 3736 O O . VAL A 1 464 ? 9.851 -21.960 13.778 1.00 92.81 464 VAL A O 1
ATOM 3739 N N . ALA A 1 465 ? 11.473 -21.881 12.210 1.00 92.94 465 ALA A N 1
ATOM 3740 C CA . ALA A 1 465 ? 11.009 -20.646 11.585 1.00 92.94 465 ALA A CA 1
ATOM 3741 C C . ALA A 1 465 ? 9.575 -20.784 11.052 1.00 92.94 465 ALA A C 1
ATOM 3743 O O . ALA A 1 465 ? 8.728 -19.950 11.372 1.00 92.94 465 ALA A O 1
ATOM 3744 N N . LEU A 1 466 ? 9.259 -21.866 10.332 1.00 94.19 466 LEU A N 1
ATOM 3745 C CA . LEU A 1 466 ? 7.906 -22.124 9.824 1.00 94.19 466 LEU A CA 1
ATOM 3746 C C . LEU A 1 466 ? 6.872 -22.243 10.947 1.00 94.19 466 LEU A C 1
ATOM 3748 O O . LEU A 1 466 ? 5.797 -21.654 10.860 1.00 94.19 466 LEU A O 1
ATOM 3752 N N . ARG A 1 467 ? 7.190 -22.949 12.041 1.00 92.94 467 ARG A N 1
ATOM 3753 C CA . ARG A 1 467 ? 6.293 -23.049 13.205 1.00 92.94 467 ARG A CA 1
ATOM 3754 C C . ARG A 1 467 ? 6.073 -21.689 13.863 1.00 92.94 467 ARG A C 1
ATOM 3756 O O . ARG A 1 467 ? 4.953 -21.384 14.266 1.00 92.94 467 ARG A O 1
ATOM 3763 N N . ARG A 1 468 ? 7.122 -20.866 13.955 1.00 94.19 468 ARG A N 1
ATOM 3764 C CA . ARG A 1 468 ? 7.027 -19.497 14.473 1.00 94.19 468 ARG A CA 1
ATOM 3765 C C . ARG A 1 468 ? 6.119 -18.641 13.592 1.00 94.19 468 ARG A C 1
ATOM 3767 O O . ARG A 1 468 ? 5.209 -18.020 14.130 1.00 94.19 468 ARG A O 1
ATOM 3774 N N . ILE A 1 469 ? 6.303 -18.665 12.270 1.00 93.88 469 ILE A N 1
ATOM 3775 C CA . ILE A 1 469 ? 5.437 -17.948 11.320 1.00 93.88 469 ILE A CA 1
ATOM 3776 C C . ILE A 1 469 ? 3.994 -18.433 11.459 1.00 93.88 469 ILE A C 1
ATOM 3778 O O . ILE A 1 469 ? 3.102 -17.619 11.671 1.00 93.88 469 ILE A O 1
ATOM 3782 N N . LYS A 1 470 ? 3.771 -19.753 11.446 1.00 93.38 470 LYS A N 1
ATOM 3783 C CA . LYS A 1 470 ? 2.443 -20.363 11.590 1.00 93.38 470 LYS A CA 1
ATOM 3784 C C . LYS A 1 470 ? 1.731 -19.917 12.866 1.00 93.38 470 LYS A C 1
ATOM 3786 O O . LYS A 1 470 ? 0.533 -19.666 12.835 1.00 93.38 470 LYS A O 1
ATOM 3791 N N . ASN A 1 471 ? 2.457 -19.782 13.975 1.00 90.88 471 ASN A N 1
ATOM 3792 C CA . ASN A 1 471 ? 1.901 -19.270 15.227 1.00 90.88 471 ASN A CA 1
ATOM 3793 C C . ASN A 1 471 ? 1.554 -17.776 15.156 1.00 90.88 471 ASN A C 1
ATOM 3795 O O . ASN A 1 471 ? 0.540 -17.378 15.721 1.00 90.88 471 ASN A O 1
ATOM 3799 N N . LEU A 1 472 ? 2.368 -16.963 14.474 1.00 87.19 472 LEU A N 1
ATOM 3800 C CA . LEU A 1 472 ? 2.136 -15.521 14.325 1.00 87.19 472 LEU A CA 1
ATOM 3801 C C . LEU A 1 472 ? 0.933 -15.208 13.426 1.00 87.19 472 LEU A C 1
ATOM 3803 O O . LEU A 1 472 ? 0.214 -14.249 13.692 1.00 87.19 472 LEU A O 1
ATOM 3807 N N . VAL A 1 473 ? 0.698 -16.019 12.390 1.00 87.94 473 VAL A N 1
ATOM 3808 C CA . VAL A 1 473 ? -0.419 -15.829 11.444 1.00 87.94 473 VAL A CA 1
ATOM 3809 C C . VAL A 1 473 ? -1.695 -16.573 11.849 1.00 87.94 473 VAL A C 1
ATOM 3811 O O . VAL A 1 473 ? -2.741 -16.387 11.235 1.00 87.94 473 VAL A O 1
ATOM 3814 N N . LYS A 1 474 ? -1.648 -17.424 12.882 1.00 84.81 474 LYS A N 1
ATOM 3815 C CA . LYS A 1 474 ? -2.786 -18.264 13.277 1.00 84.81 474 LYS A CA 1
ATOM 3816 C C . LYS A 1 474 ? -4.016 -17.416 13.617 1.00 84.81 474 LYS A C 1
ATOM 3818 O O . LYS A 1 474 ? -3.986 -16.620 14.552 1.00 84.81 474 LYS A O 1
ATOM 3823 N N . GLY A 1 475 ? -5.118 -17.659 12.905 1.00 77.38 475 GLY A N 1
ATOM 3824 C CA . GLY A 1 475 ? -6.388 -16.955 13.114 1.00 77.38 475 GLY A CA 1
ATOM 3825 C C . GLY A 1 475 ? -6.400 -15.517 12.588 1.00 77.38 475 GLY A C 1
ATOM 3826 O O . GLY A 1 475 ? -7.239 -14.732 13.021 1.00 77.38 475 GLY A O 1
ATOM 3827 N N . ARG A 1 476 ? -5.467 -15.162 11.694 1.00 81.38 476 ARG A N 1
ATOM 3828 C CA . ARG A 1 476 ? -5.368 -13.848 11.052 1.00 81.38 476 ARG A CA 1
ATOM 3829 C C . ARG A 1 476 ? -5.400 -14.004 9.535 1.00 81.38 476 ARG A C 1
ATOM 3831 O O . ARG A 1 476 ? -4.904 -14.997 9.008 1.00 81.38 476 ARG A O 1
ATOM 3838 N N . GLU A 1 477 ? -5.945 -13.013 8.839 1.00 80.31 477 GLU A N 1
ATOM 3839 C CA . GLU A 1 477 ? -5.815 -12.921 7.384 1.00 80.31 477 GLU A CA 1
ATOM 3840 C C . GLU A 1 477 ? -4.372 -12.534 7.038 1.00 80.31 477 GLU A C 1
ATOM 3842 O O . GLU A 1 477 ? -3.874 -11.497 7.481 1.00 80.31 477 GLU A O 1
ATOM 3847 N N . ALA A 1 478 ? -3.680 -13.388 6.286 1.00 88.25 478 ALA A N 1
ATOM 3848 C CA . ALA A 1 478 ? -2.285 -13.190 5.918 1.00 88.25 478 ALA A CA 1
ATOM 3849 C C . ALA A 1 478 ? -2.011 -13.711 4.503 1.00 88.25 478 ALA A C 1
ATOM 3851 O O . ALA A 1 478 ? -2.664 -14.635 4.017 1.00 88.25 478 ALA A O 1
ATOM 3852 N N . TYR A 1 479 ? -1.022 -13.115 3.845 1.00 91.06 479 TYR A N 1
ATOM 3853 C CA . TYR A 1 479 ? -0.536 -13.530 2.533 1.00 91.06 479 TYR A CA 1
ATOM 3854 C C . TYR A 1 479 ? 0.967 -13.259 2.425 1.00 91.06 479 TYR A C 1
ATOM 3856 O O . TYR A 1 479 ? 1.533 -12.480 3.193 1.00 91.06 479 TYR A O 1
ATOM 3864 N N . ILE A 1 480 ? 1.620 -13.928 1.479 1.00 91.56 480 ILE A N 1
ATOM 3865 C CA . ILE A 1 480 ? 3.058 -13.840 1.233 1.00 91.56 480 ILE A CA 1
ATOM 3866 C C . ILE A 1 480 ? 3.305 -12.898 0.055 1.00 91.56 480 ILE A C 1
ATOM 3868 O O . ILE A 1 480 ? 2.682 -13.036 -0.997 1.00 91.56 480 ILE A O 1
ATOM 3872 N N . VAL A 1 481 ? 4.249 -11.971 0.218 1.00 89.56 481 VAL A N 1
ATOM 3873 C CA . VAL A 1 481 ? 4.781 -11.138 -0.870 1.00 89.56 481 VAL A CA 1
ATOM 3874 C C . VAL A 1 481 ? 6.205 -11.608 -1.177 1.00 89.56 481 VAL A C 1
ATOM 3876 O O . VAL A 1 481 ? 7.126 -11.258 -0.437 1.00 89.56 481 VAL A O 1
ATOM 3879 N N . PRO A 1 482 ? 6.410 -12.434 -2.214 1.00 86.56 482 PRO A N 1
ATOM 3880 C CA . PRO A 1 482 ? 7.740 -12.889 -2.588 1.00 86.56 482 PRO A CA 1
ATOM 3881 C C . PRO A 1 482 ? 8.470 -11.818 -3.406 1.00 86.56 482 PRO A C 1
ATOM 3883 O O . PRO A 1 482 ? 7.852 -11.027 -4.120 1.00 86.56 482 PRO A O 1
ATOM 3886 N N . GLY A 1 483 ? 9.804 -11.824 -3.348 1.00 78.56 483 GLY A N 1
ATOM 3887 C CA . GLY A 1 483 ? 10.618 -10.996 -4.245 1.00 78.56 483 GLY A CA 1
ATOM 3888 C C . GLY A 1 483 ? 10.489 -11.454 -5.702 1.00 78.56 483 GLY A C 1
ATOM 3889 O O . GLY A 1 483 ? 10.246 -10.648 -6.591 1.00 78.56 483 GLY A O 1
ATOM 3890 N N . MET A 1 484 ? 10.584 -12.764 -5.930 1.00 81.44 484 MET A N 1
ATOM 3891 C CA . MET A 1 484 ? 10.313 -13.434 -7.202 1.00 81.44 484 MET A CA 1
ATOM 3892 C C . MET A 1 484 ? 9.638 -14.763 -6.877 1.00 81.44 484 MET A C 1
ATOM 3894 O O . MET A 1 484 ? 10.112 -15.472 -5.994 1.00 81.44 484 MET A O 1
ATOM 3898 N N . VAL A 1 485 ? 8.539 -15.090 -7.556 1.00 87.31 485 VAL A N 1
ATOM 3899 C CA . VAL A 1 485 ? 7.808 -16.336 -7.290 1.00 87.31 485 VAL A CA 1
ATOM 3900 C C . VAL A 1 485 ? 8.595 -17.529 -7.828 1.00 87.31 485 VAL A C 1
ATOM 3902 O O . VAL A 1 485 ? 8.927 -17.571 -9.013 1.00 87.31 485 VAL A O 1
ATOM 3905 N N . TYR A 1 486 ? 8.847 -18.519 -6.973 1.00 88.00 486 TYR A N 1
ATOM 3906 C CA . TYR A 1 486 ? 9.444 -19.793 -7.352 1.00 88.00 486 TYR A CA 1
ATOM 3907 C C . TYR A 1 486 ? 8.670 -20.989 -6.772 1.00 88.00 486 TYR A C 1
ATOM 3909 O O . TYR A 1 486 ? 7.799 -20.849 -5.914 1.00 88.00 486 TYR A O 1
ATOM 3917 N N . MET A 1 487 ? 9.002 -22.201 -7.226 1.00 90.19 487 MET A N 1
ATOM 3918 C CA . MET A 1 487 ? 8.360 -23.444 -6.770 1.00 90.19 487 MET A CA 1
ATOM 3919 C C . MET A 1 487 ? 8.463 -23.650 -5.252 1.00 90.19 487 MET A C 1
ATOM 3921 O O . MET A 1 487 ? 7.536 -24.160 -4.624 1.00 90.19 487 MET A O 1
ATOM 3925 N N . ASP A 1 488 ? 9.576 -23.234 -4.643 1.00 91.94 488 ASP A N 1
ATOM 3926 C CA . ASP A 1 488 ? 9.747 -23.337 -3.193 1.00 91.94 488 ASP A CA 1
ATOM 3927 C C . ASP A 1 488 ? 8.895 -22.318 -2.419 1.00 91.94 488 ASP A C 1
ATOM 3929 O O . ASP A 1 488 ? 8.477 -22.636 -1.307 1.00 91.94 488 ASP A O 1
ATOM 3933 N N . ASP A 1 489 ? 8.572 -21.147 -2.987 1.00 91.69 489 ASP A N 1
ATOM 3934 C CA . ASP A 1 489 ? 7.626 -20.205 -2.369 1.00 91.69 489 ASP A CA 1
ATOM 3935 C C . ASP A 1 489 ? 6.236 -20.831 -2.270 1.00 91.69 489 ASP A C 1
ATOM 3937 O O . ASP A 1 489 ? 5.589 -20.738 -1.228 1.00 91.69 489 ASP A O 1
ATOM 3941 N N . MET A 1 490 ? 5.805 -21.538 -3.321 1.00 91.50 490 MET A N 1
ATOM 3942 C CA . MET A 1 490 ? 4.527 -22.252 -3.331 1.00 91.50 490 MET A CA 1
ATOM 3943 C C . MET A 1 490 ? 4.480 -23.367 -2.281 1.00 91.50 490 MET A C 1
ATOM 3945 O O . MET A 1 490 ? 3.463 -23.555 -1.614 1.00 91.50 490 MET A O 1
ATOM 3949 N N . GLU A 1 491 ? 5.587 -24.081 -2.082 1.00 92.06 491 GLU A N 1
ATOM 3950 C CA . GLU A 1 491 ? 5.673 -25.112 -1.047 1.00 92.06 491 GLU A CA 1
ATOM 3951 C C . GLU A 1 491 ? 5.646 -24.510 0.369 1.00 92.06 491 GLU A C 1
ATOM 3953 O O . GLU A 1 491 ? 4.935 -25.014 1.238 1.00 92.06 491 GLU A O 1
ATOM 3958 N N . VAL A 1 492 ? 6.350 -23.395 0.603 1.00 94.06 492 VAL A N 1
ATOM 3959 C CA . VAL A 1 492 ? 6.263 -22.645 1.870 1.00 94.06 492 VAL A CA 1
ATOM 3960 C C . VAL A 1 492 ? 4.832 -22.164 2.119 1.00 94.06 492 VAL A C 1
ATOM 3962 O O . VAL A 1 492 ? 4.298 -22.361 3.212 1.00 94.06 492 VAL A O 1
ATOM 3965 N N . ALA A 1 493 ? 4.191 -21.579 1.106 1.00 93.75 493 ALA A N 1
ATOM 3966 C CA . ALA A 1 493 ? 2.815 -21.099 1.175 1.00 93.75 493 ALA A CA 1
ATOM 3967 C C . ALA A 1 493 ? 1.835 -22.225 1.527 1.00 93.75 493 ALA A C 1
ATOM 3969 O O . ALA A 1 493 ? 1.014 -22.068 2.430 1.00 93.75 493 ALA A O 1
ATOM 3970 N N . LYS A 1 494 ? 1.992 -23.400 0.906 1.00 92.50 494 LYS A N 1
ATOM 3971 C CA . LYS A 1 494 ? 1.200 -24.601 1.198 1.00 92.50 494 LYS A CA 1
ATOM 3972 C C . LYS A 1 494 ? 1.379 -25.093 2.637 1.00 92.50 494 LYS A C 1
ATOM 3974 O O . LYS A 1 494 ? 0.408 -25.498 3.269 1.00 92.50 494 LYS A O 1
ATOM 3979 N N . GLN A 1 495 ? 2.596 -25.060 3.180 1.00 92.69 495 GLN A N 1
ATOM 3980 C CA . GLN A 1 495 ? 2.849 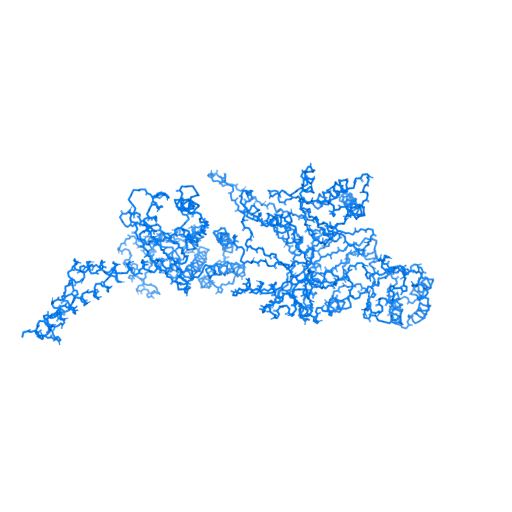-25.477 4.568 1.00 92.69 495 GLN A CA 1
ATOM 3981 C C . GLN A 1 495 ? 2.271 -24.500 5.605 1.00 92.69 495 GLN A C 1
ATOM 3983 O O . GLN A 1 495 ? 1.869 -24.914 6.705 1.00 92.69 495 GLN A O 1
ATOM 3988 N N . LEU A 1 496 ? 2.235 -23.211 5.261 1.00 93.19 496 LEU A N 1
ATOM 3989 C CA . LEU A 1 496 ? 1.682 -22.146 6.096 1.00 93.19 496 LEU A CA 1
ATOM 3990 C C . LEU A 1 496 ? 0.172 -21.939 5.906 1.00 93.19 496 LEU A C 1
ATOM 3992 O O . LEU A 1 496 ? -0.427 -21.303 6.769 1.00 93.19 496 LEU A O 1
ATOM 3996 N N . ASP A 1 497 ? -0.421 -22.515 4.855 1.00 92.00 497 ASP A N 1
ATOM 3997 C CA . ASP A 1 497 ? -1.811 -22.295 4.425 1.00 92.00 497 ASP A CA 1
ATOM 3998 C C . ASP A 1 497 ? -2.096 -20.816 4.104 1.00 92.00 497 ASP A C 1
ATOM 4000 O O . ASP A 1 497 ? -3.056 -20.217 4.581 1.00 92.00 497 ASP A O 1
ATOM 4004 N N . LEU A 1 498 ? -1.193 -20.196 3.334 1.00 93.31 498 LEU A N 1
ATOM 4005 C CA . LEU A 1 498 ? -1.251 -18.780 2.962 1.00 93.31 498 LEU A CA 1
ATOM 4006 C C . LEU A 1 498 ? -1.291 -18.603 1.444 1.00 93.31 498 LEU A C 1
ATOM 4008 O O . LEU A 1 498 ? -0.676 -19.365 0.701 1.00 93.31 498 LEU A O 1
ATOM 4012 N N . ALA A 1 499 ? -1.960 -17.546 0.981 1.00 91.00 499 ALA A N 1
ATOM 4013 C CA . ALA A 1 499 ? -1.919 -17.140 -0.421 1.00 91.00 499 ALA A CA 1
ATOM 4014 C C . ALA A 1 499 ? -0.608 -16.406 -0.755 1.00 91.00 499 ALA A C 1
ATOM 4016 O O . ALA A 1 499 ? -0.026 -15.736 0.100 1.00 91.00 499 ALA A O 1
ATOM 4017 N N . ILE A 1 500 ? -0.173 -16.484 -2.014 1.00 90.81 500 ILE A N 1
ATOM 4018 C CA . ILE A 1 500 ? 0.950 -15.705 -2.552 1.00 90.81 500 ILE A CA 1
ATOM 4019 C C . ILE A 1 500 ? 0.389 -14.565 -3.404 1.00 90.81 500 ILE A C 1
ATOM 4021 O O . ILE A 1 500 ? -0.437 -14.795 -4.285 1.00 90.81 500 ILE A O 1
ATOM 4025 N N . LEU A 1 501 ? 0.866 -13.341 -3.179 1.00 89.81 501 LEU A N 1
ATOM 4026 C CA . LEU A 1 501 ? 0.617 -12.216 -4.079 1.00 89.81 501 LEU A CA 1
ATOM 4027 C C . LEU A 1 501 ? 1.612 -12.264 -5.248 1.00 89.81 501 LEU A C 1
ATOM 4029 O O . LEU A 1 501 ? 2.626 -11.568 -5.256 1.00 89.81 501 LEU A O 1
ATOM 4033 N N . GLY A 1 502 ? 1.328 -13.117 -6.225 1.00 88.81 502 GLY A N 1
ATOM 4034 C CA . GLY A 1 502 ? 2.128 -13.286 -7.432 1.00 88.81 502 GLY A CA 1
ATOM 4035 C C . GLY A 1 502 ? 1.492 -14.286 -8.404 1.00 88.81 502 GLY A C 1
ATOM 4036 O O . GLY A 1 502 ? 0.533 -14.962 -8.025 1.00 88.81 502 GLY A O 1
ATOM 4037 N N . PRO A 1 503 ? 1.993 -14.383 -9.649 1.00 90.44 503 PRO A N 1
ATOM 4038 C CA . PRO A 1 503 ? 1.555 -15.414 -10.593 1.00 90.44 503 PRO A CA 1
ATOM 4039 C C . PRO A 1 503 ? 1.840 -16.822 -10.061 1.00 90.44 503 PRO A C 1
ATOM 4041 O O . PRO A 1 503 ? 2.642 -16.996 -9.142 1.00 90.44 503 PRO A O 1
ATOM 4044 N N . ASP A 1 504 ? 1.255 -17.842 -10.688 1.00 89.88 504 ASP A N 1
ATOM 4045 C CA . ASP A 1 504 ? 1.723 -19.210 -10.476 1.00 89.88 504 ASP A CA 1
ATOM 4046 C C . ASP A 1 504 ? 3.200 -19.355 -10.922 1.00 89.88 504 ASP A C 1
ATOM 4048 O O . ASP A 1 504 ? 3.643 -18.645 -11.832 1.00 89.88 504 ASP A O 1
ATOM 4052 N N . PRO A 1 505 ? 3.998 -20.246 -10.302 1.00 90.69 505 PRO A N 1
ATOM 4053 C CA . PRO A 1 505 ? 5.424 -20.361 -10.606 1.00 90.69 505 PRO A CA 1
ATOM 4054 C C . PRO A 1 505 ? 5.756 -20.740 -12.055 1.00 90.69 505 PRO A C 1
ATOM 4056 O O . PRO A 1 505 ? 6.819 -20.352 -12.535 1.00 90.69 505 PRO A O 1
ATOM 4059 N N . GLU A 1 506 ? 4.890 -21.475 -12.761 1.00 90.50 506 GLU A N 1
ATOM 4060 C CA . GLU A 1 506 ? 5.136 -21.867 -14.157 1.00 90.50 506 GLU A CA 1
ATOM 4061 C C . GLU A 1 506 ? 5.004 -20.651 -15.083 1.00 90.50 506 GLU A C 1
ATOM 4063 O O . GLU A 1 506 ? 5.907 -20.355 -15.873 1.00 90.50 506 GLU A O 1
ATOM 4068 N N . THR A 1 507 ? 3.936 -19.872 -14.903 1.00 91.50 507 THR A N 1
ATOM 4069 C CA . THR A 1 507 ? 3.736 -18.570 -15.550 1.00 91.50 507 THR A CA 1
ATOM 4070 C C . THR A 1 507 ? 4.851 -17.597 -15.177 1.00 91.50 507 THR A C 1
ATOM 4072 O O . THR A 1 507 ? 5.403 -16.926 -16.053 1.00 91.50 507 THR A O 1
ATOM 4075 N N . ALA A 1 508 ? 5.238 -17.539 -13.898 1.00 90.31 508 ALA A N 1
ATOM 4076 C CA . ALA A 1 508 ? 6.340 -16.705 -13.430 1.00 90.31 508 ALA A CA 1
ATOM 4077 C C . ALA A 1 508 ? 7.644 -17.058 -14.152 1.00 90.31 508 ALA A C 1
ATOM 4079 O O . ALA A 1 508 ? 8.333 -16.166 -14.644 1.00 90.31 508 ALA A O 1
ATOM 4080 N N . GLN A 1 509 ? 7.973 -18.347 -14.259 1.00 89.44 509 GLN A N 1
ATOM 4081 C CA . GLN A 1 509 ? 9.189 -18.820 -14.913 1.00 89.44 509 GLN A CA 1
ATOM 4082 C C . GLN A 1 509 ? 9.196 -18.484 -16.406 1.00 89.44 509 GLN A C 1
ATOM 4084 O O . GLN A 1 509 ? 10.212 -18.009 -16.913 1.00 89.44 509 GLN A O 1
ATOM 4089 N N . LEU A 1 510 ? 8.069 -18.669 -17.099 1.00 90.69 510 LEU A N 1
ATOM 4090 C CA . LEU A 1 510 ? 7.950 -18.350 -18.520 1.00 90.69 510 LEU A CA 1
ATOM 4091 C C . LEU A 1 510 ? 8.101 -16.845 -18.776 1.00 90.69 510 LEU A C 1
ATOM 4093 O O . LEU A 1 510 ? 8.891 -16.436 -19.628 1.00 90.69 510 LEU A O 1
ATOM 4097 N N . TYR A 1 511 ? 7.370 -16.012 -18.033 1.00 91.88 511 TYR A N 1
ATOM 4098 C CA . TYR A 1 511 ? 7.296 -14.566 -18.271 1.00 91.88 511 TYR A CA 1
ATOM 4099 C C . TYR A 1 511 ? 8.342 -13.737 -17.518 1.00 91.88 511 TYR A C 1
ATOM 4101 O O . TYR A 1 511 ? 8.419 -12.529 -17.725 1.00 91.88 511 TYR A O 1
ATOM 4109 N N . SER A 1 512 ? 9.198 -14.375 -16.716 1.00 89.44 512 SER A N 1
ATOM 4110 C CA . SER A 1 512 ? 10.437 -13.760 -16.217 1.00 89.44 512 SER A CA 1
ATOM 4111 C C . SER A 1 512 ? 11.572 -13.797 -17.247 1.00 89.44 512 SER A C 1
ATOM 4113 O O . SER A 1 512 ? 12.587 -13.128 -17.053 1.00 89.44 512 SER A O 1
ATOM 4115 N N . THR A 1 513 ? 11.423 -14.564 -18.337 1.00 92.56 513 THR A N 1
ATOM 4116 C CA . THR A 1 513 ? 12.396 -14.587 -19.442 1.00 92.56 513 THR A CA 1
ATOM 4117 C C . THR A 1 513 ? 12.226 -13.396 -20.381 1.00 92.56 513 THR A C 1
ATOM 4119 O O . THR A 1 513 ? 11.110 -12.913 -20.583 1.00 92.56 513 THR A O 1
ATOM 4122 N N . LYS A 1 514 ? 13.309 -12.947 -21.027 1.00 92.94 514 LYS A N 1
ATOM 4123 C CA . LYS A 1 514 ? 13.240 -11.872 -22.035 1.00 92.94 514 LYS A CA 1
ATOM 4124 C C . LYS A 1 514 ? 12.328 -12.236 -23.204 1.00 92.94 514 LYS A C 1
ATOM 4126 O O . LYS A 1 514 ? 11.483 -11.424 -23.578 1.00 92.94 514 LYS A O 1
ATOM 4131 N N . SER A 1 515 ? 12.425 -13.456 -23.721 1.00 94.38 515 SER A N 1
ATOM 4132 C CA . SER A 1 515 ? 11.540 -13.958 -24.776 1.00 94.38 515 SER A CA 1
ATOM 4133 C C . SER A 1 515 ? 10.073 -13.987 -24.324 1.00 94.38 515 SER A C 1
ATOM 4135 O O . SER A 1 515 ? 9.186 -13.530 -25.047 1.00 94.38 515 SER A O 1
ATOM 4137 N N . GLY A 1 516 ? 9.795 -14.414 -23.087 1.00 94.00 516 GLY A N 1
ATOM 4138 C CA . GLY A 1 516 ? 8.459 -14.347 -22.483 1.00 94.00 516 GLY A CA 1
ATOM 4139 C C . GLY A 1 516 ? 7.897 -12.926 -22.417 1.00 94.00 516 GLY A C 1
ATOM 4140 O O . GLY A 1 516 ? 6.755 -12.695 -22.823 1.00 94.00 516 GLY A O 1
ATOM 4141 N N . VAL A 1 517 ? 8.708 -11.961 -21.983 1.00 93.88 517 VAL A N 1
ATOM 4142 C CA . VAL A 1 517 ? 8.340 -10.538 -21.953 1.00 93.88 517 VAL A CA 1
ATOM 4143 C C . VAL A 1 517 ? 8.010 -10.015 -23.356 1.00 93.88 517 VAL A C 1
ATOM 4145 O O . VAL A 1 517 ? 7.001 -9.327 -23.529 1.00 93.88 517 VAL A O 1
ATOM 4148 N N . LYS A 1 518 ? 8.789 -10.383 -24.383 1.00 94.69 518 LYS A N 1
ATOM 4149 C CA . LYS A 1 518 ? 8.508 -9.971 -25.769 1.00 94.69 518 LYS A CA 1
ATOM 4150 C C . LYS A 1 518 ? 7.159 -10.481 -26.275 1.00 94.69 518 LYS A C 1
ATOM 4152 O O . LYS A 1 518 ? 6.443 -9.716 -26.918 1.00 94.69 518 LYS A O 1
ATOM 4157 N N . ARG A 1 519 ? 6.740 -11.697 -25.901 1.00 94.50 519 ARG A N 1
ATOM 4158 C CA . ARG A 1 519 ? 5.389 -12.207 -26.223 1.00 94.50 519 ARG A CA 1
ATOM 4159 C C . ARG A 1 519 ? 4.279 -11.351 -25.605 1.00 94.50 519 ARG A C 1
ATOM 4161 O O . ARG A 1 519 ? 3.244 -11.140 -26.238 1.00 94.50 519 ARG A O 1
ATOM 4168 N N . ILE A 1 520 ? 4.481 -10.844 -24.384 1.00 95.38 520 ILE A N 1
ATOM 4169 C CA . ILE A 1 520 ? 3.524 -9.933 -23.737 1.00 95.38 520 ILE A CA 1
ATOM 4170 C C . ILE A 1 520 ? 3.451 -8.625 -24.516 1.00 95.38 520 ILE A C 1
ATOM 4172 O O . ILE A 1 520 ? 2.351 -8.207 -24.880 1.00 95.38 520 ILE A O 1
ATOM 4176 N N . PHE A 1 521 ? 4.594 -8.011 -24.825 1.00 95.69 521 PHE A N 1
ATOM 4177 C CA . PHE A 1 521 ? 4.641 -6.750 -25.570 1.00 95.69 521 PHE A CA 1
ATOM 4178 C C . PHE A 1 521 ? 4.002 -6.870 -26.953 1.00 95.69 521 PHE A C 1
ATOM 4180 O O . PHE A 1 521 ? 3.143 -6.055 -27.286 1.00 95.69 521 PHE A O 1
ATOM 4187 N N . GLN A 1 522 ? 4.315 -7.934 -27.696 1.00 93.88 522 GLN A N 1
ATOM 4188 C CA . GLN A 1 522 ? 3.731 -8.190 -29.012 1.00 93.88 522 GLN A CA 1
ATOM 4189 C C . GLN A 1 522 ? 2.201 -8.292 -28.945 1.00 93.88 522 GLN A C 1
ATOM 4191 O O . GLN A 1 522 ? 1.509 -7.675 -29.746 1.00 93.88 522 GLN A O 1
ATOM 4196 N N . SER A 1 523 ? 1.658 -9.001 -27.951 1.00 93.44 523 SER A N 1
ATOM 4197 C CA . SER A 1 523 ? 0.200 -9.105 -27.776 1.00 93.44 523 SER A CA 1
ATOM 4198 C C . SER A 1 523 ? -0.473 -7.857 -27.203 1.00 93.44 523 SER A C 1
ATOM 4200 O O . SER A 1 523 ? -1.689 -7.737 -27.276 1.00 93.44 523 SER A O 1
ATOM 4202 N N . SER A 1 524 ? 0.305 -6.954 -26.601 1.00 93.94 524 SER A N 1
ATOM 4203 C CA . SER A 1 524 ? -0.201 -5.700 -26.034 1.00 93.94 524 SER A CA 1
ATOM 4204 C C . SER A 1 524 ? -0.273 -4.583 -27.070 1.00 93.94 524 SER A C 1
ATOM 4206 O O . SER A 1 524 ? -0.740 -3.496 -26.736 1.00 93.94 524 SER A O 1
ATOM 4208 N N . GLU A 1 525 ? 0.234 -4.817 -28.288 1.00 93.31 525 GLU A N 1
ATOM 4209 C CA . GLU A 1 525 ? 0.326 -3.813 -29.355 1.00 93.31 525 GLU A CA 1
ATOM 4210 C C . GLU A 1 525 ? 1.000 -2.519 -28.869 1.00 93.31 525 GLU A C 1
ATOM 4212 O O . GLU A 1 525 ? 0.558 -1.398 -29.145 1.00 93.31 525 GLU A O 1
ATOM 4217 N N . VAL A 1 526 ? 2.050 -2.680 -28.060 1.00 95.00 526 VAL A N 1
ATOM 4218 C CA . VAL A 1 526 ? 2.901 -1.577 -27.615 1.00 95.00 526 VAL A CA 1
ATOM 4219 C C . VAL A 1 526 ? 4.121 -1.479 -28.514 1.00 95.00 526 VAL A C 1
ATOM 4221 O O . VAL A 1 526 ? 4.646 -2.484 -28.991 1.00 95.00 526 VAL A O 1
ATOM 4224 N N . ASN A 1 527 ? 4.603 -0.257 -28.720 1.00 93.81 527 ASN A N 1
ATOM 4225 C CA . ASN A 1 527 ? 5.831 -0.039 -29.470 1.00 93.81 527 ASN A CA 1
ATOM 4226 C C . ASN A 1 527 ? 7.001 -0.700 -28.734 1.00 93.81 527 ASN A C 1
ATOM 4228 O O . ASN A 1 527 ? 7.234 -0.431 -27.554 1.00 93.81 527 ASN A O 1
ATOM 4232 N N . MET A 1 528 ? 7.747 -1.543 -29.437 1.00 93.94 528 MET A N 1
ATOM 4233 C CA . MET A 1 528 ? 8.934 -2.228 -28.934 1.00 93.94 528 MET A CA 1
ATOM 4234 C C . MET A 1 528 ? 10.069 -2.115 -29.959 1.00 93.94 528 MET A C 1
ATOM 4236 O O . MET A 1 528 ? 9.789 -1.899 -31.141 1.00 93.94 528 MET A O 1
ATOM 4240 N N . PRO A 1 529 ? 11.337 -2.250 -29.535 1.00 94.69 529 PRO A N 1
ATOM 4241 C CA . PRO A 1 529 ? 12.452 -2.266 -30.470 1.00 94.69 529 PRO A CA 1
ATOM 4242 C C . PRO A 1 529 ? 12.301 -3.431 -31.464 1.00 94.69 529 PRO A C 1
ATOM 4244 O O . PRO A 1 529 ? 11.892 -4.519 -31.035 1.00 94.69 529 PRO A O 1
ATOM 4247 N N . PRO A 1 530 ? 12.660 -3.243 -32.749 1.00 95.12 530 PRO A N 1
ATOM 4248 C CA . PRO A 1 530 ? 12.804 -4.346 -33.694 1.00 95.12 530 PRO A CA 1
ATOM 4249 C C . PRO A 1 530 ? 13.693 -5.441 -33.106 1.00 95.12 530 PRO A C 1
ATOM 4251 O O . PRO A 1 530 ? 14.752 -5.146 -32.548 1.00 95.12 530 PRO A O 1
ATOM 4254 N N . GLY A 1 531 ? 13.266 -6.697 -33.194 1.00 95.19 531 GLY A N 1
ATOM 4255 C CA . GLY A 1 531 ? 13.996 -7.795 -32.576 1.00 95.19 531 GLY A CA 1
ATOM 4256 C C . GLY A 1 531 ? 13.364 -9.163 -32.788 1.00 95.19 531 GLY A C 1
ATOM 4257 O O . GLY A 1 531 ? 12.190 -9.272 -33.139 1.00 95.19 531 GLY A O 1
ATOM 4258 N N . ILE A 1 532 ? 14.165 -10.197 -32.545 1.00 96.38 532 ILE A N 1
ATOM 4259 C CA . ILE A 1 532 ? 13.802 -11.617 -32.624 1.00 96.38 532 ILE A CA 1
ATOM 4260 C C . ILE A 1 532 ? 14.162 -12.272 -31.286 1.00 96.38 532 ILE A C 1
ATOM 4262 O O . ILE A 1 532 ? 15.154 -11.913 -30.652 1.00 96.38 532 ILE A O 1
ATOM 4266 N N . PHE A 1 533 ? 13.335 -13.207 -30.833 1.00 95.06 533 PHE A N 1
ATOM 4267 C CA . PHE A 1 533 ? 13.462 -13.894 -29.547 1.00 95.06 533 PHE A CA 1
ATOM 4268 C C . PHE A 1 533 ? 13.374 -15.418 -29.719 1.00 95.06 533 PHE A C 1
ATOM 4270 O O . PHE A 1 533 ? 13.152 -15.883 -30.833 1.00 95.06 533 PHE A O 1
ATOM 4277 N N . ASP A 1 534 ? 13.571 -16.186 -28.639 1.00 94.50 534 ASP A N 1
ATOM 4278 C CA . ASP A 1 534 ? 13.671 -17.658 -28.659 1.00 94.50 534 ASP A CA 1
ATOM 4279 C C . ASP A 1 534 ? 14.851 -18.200 -29.498 1.00 94.50 534 ASP A C 1
ATOM 4281 O O . ASP A 1 534 ? 14.722 -19.179 -30.235 1.00 94.50 534 ASP A O 1
ATOM 4285 N N . ILE A 1 535 ? 16.026 -17.570 -29.392 1.00 95.94 535 ILE A N 1
ATOM 4286 C CA . ILE A 1 535 ? 17.226 -17.985 -30.134 1.00 95.94 535 ILE A CA 1
ATOM 4287 C C . ILE A 1 535 ? 18.053 -18.960 -29.292 1.00 95.94 535 ILE A C 1
ATOM 4289 O O . ILE A 1 535 ? 18.586 -18.578 -28.248 1.00 95.94 535 ILE A O 1
ATOM 4293 N N . TYR A 1 536 ? 18.211 -20.197 -29.775 1.00 95.56 536 TYR A N 1
ATOM 4294 C CA . TYR A 1 536 ? 18.913 -21.276 -29.057 1.00 95.56 536 TYR A CA 1
ATOM 4295 C C . TYR A 1 536 ? 20.060 -21.910 -29.848 1.00 95.56 536 TYR A C 1
ATOM 4297 O O . TYR A 1 536 ? 20.888 -22.619 -29.277 1.00 95.56 536 TYR A O 1
ATOM 4305 N N . THR A 1 537 ? 20.134 -21.663 -31.157 1.00 96.81 537 THR A N 1
ATOM 4306 C CA . THR A 1 537 ? 21.170 -22.230 -32.031 1.00 96.81 537 THR A CA 1
ATOM 4307 C C . THR A 1 537 ? 22.000 -21.140 -32.698 1.00 96.81 537 THR A C 1
ATOM 4309 O O . THR A 1 537 ? 21.570 -19.996 -32.846 1.00 96.81 537 THR A O 1
ATOM 4312 N N . GLU A 1 538 ? 23.228 -21.491 -33.070 1.00 95.19 538 GLU A N 1
ATOM 4313 C CA . GLU A 1 538 ? 24.151 -20.560 -33.721 1.00 95.19 538 GLU A CA 1
ATOM 4314 C C . GLU A 1 538 ? 23.666 -20.150 -35.119 1.00 95.19 538 GLU A C 1
ATOM 4316 O O . GLU A 1 538 ? 23.795 -18.990 -35.496 1.00 95.19 538 GLU A O 1
ATOM 4321 N N . GLU A 1 539 ? 23.042 -21.072 -35.852 1.00 95.00 539 GLU A N 1
ATOM 4322 C CA . GLU A 1 539 ? 22.405 -20.795 -37.144 1.00 95.00 539 GLU A CA 1
ATOM 4323 C C . GLU A 1 539 ? 21.288 -19.757 -36.991 1.00 95.00 539 GLU A C 1
ATOM 4325 O O . GLU A 1 539 ? 21.354 -18.693 -37.604 1.00 95.00 539 GLU A O 1
ATOM 4330 N N . GLN A 1 540 ? 20.354 -19.985 -36.057 1.00 95.75 540 GLN A N 1
ATOM 4331 C CA . GLN A 1 540 ? 19.295 -19.020 -35.747 1.00 95.75 540 GLN A CA 1
ATOM 4332 C C . GLN A 1 540 ? 19.852 -17.653 -35.353 1.00 95.75 540 GLN A C 1
ATOM 4334 O O . GLN A 1 540 ? 19.282 -16.637 -35.738 1.00 95.75 540 GLN A O 1
ATOM 4339 N N . LEU A 1 541 ? 20.944 -17.606 -34.581 1.00 95.56 541 LEU A N 1
ATOM 4340 C CA . LEU A 1 541 ? 21.567 -16.350 -34.170 1.00 95.56 541 LEU A CA 1
ATOM 4341 C C . LEU A 1 541 ? 22.035 -15.535 -35.382 1.00 95.56 541 LEU A C 1
ATOM 4343 O O . LEU A 1 541 ? 21.737 -14.343 -35.468 1.00 95.56 541 LEU A O 1
ATOM 4347 N N . HIS A 1 542 ? 22.755 -16.168 -36.309 1.00 95.75 542 HIS A N 1
ATOM 4348 C CA . HIS A 1 542 ? 23.285 -15.497 -37.492 1.00 95.75 542 HIS A CA 1
ATOM 4349 C C . HIS A 1 542 ? 22.180 -15.104 -38.476 1.00 95.75 542 HIS A C 1
ATOM 4351 O O . HIS A 1 542 ? 22.158 -13.961 -38.929 1.00 95.75 542 HIS A O 1
ATOM 4357 N N . GLU A 1 543 ? 21.237 -16.004 -38.758 1.00 95.44 543 GLU A N 1
ATOM 4358 C CA . GLU A 1 543 ? 20.108 -15.731 -39.654 1.00 95.44 543 GLU A CA 1
ATOM 4359 C C . GLU A 1 543 ? 19.216 -14.607 -39.121 1.00 95.44 543 GLU A C 1
ATOM 4361 O O . GLU A 1 543 ? 18.888 -13.671 -39.853 1.00 95.44 543 GLU A O 1
ATOM 4366 N N . SER A 1 544 ? 18.886 -14.651 -37.825 1.00 96.12 544 SER A N 1
ATOM 4367 C CA . SER A 1 544 ? 18.058 -13.630 -37.177 1.00 96.12 544 SER A CA 1
ATOM 4368 C C . SER A 1 544 ? 18.739 -12.266 -37.205 1.00 96.12 544 SER A C 1
ATOM 4370 O O . SER A 1 544 ? 18.101 -11.264 -37.524 1.00 96.12 544 SER A O 1
ATOM 4372 N N . LEU A 1 545 ? 20.041 -12.208 -36.902 1.00 95.50 545 LEU A N 1
ATOM 4373 C CA . LEU A 1 545 ? 20.792 -10.955 -36.946 1.00 95.50 545 LEU A CA 1
ATOM 4374 C C . LEU A 1 545 ? 20.898 -10.405 -38.376 1.00 95.50 545 LEU A C 1
ATOM 4376 O O . LEU A 1 545 ? 20.716 -9.205 -38.576 1.00 95.50 545 LEU A O 1
ATOM 4380 N N . ALA A 1 546 ? 21.150 -11.266 -39.368 1.00 94.75 546 ALA A N 1
ATOM 4381 C CA . ALA A 1 546 ? 21.218 -10.867 -40.772 1.00 94.75 546 ALA A CA 1
ATOM 4382 C C . ALA A 1 546 ? 19.892 -10.267 -41.251 1.00 94.75 546 ALA A C 1
ATOM 4384 O O . ALA A 1 546 ? 19.875 -9.186 -41.844 1.00 94.75 546 ALA A O 1
ATOM 4385 N N . GLN A 1 547 ? 18.781 -10.943 -40.946 1.00 94.56 547 GLN A N 1
ATOM 4386 C CA . GLN A 1 547 ? 17.444 -10.479 -41.297 1.00 94.56 547 GLN A CA 1
ATOM 4387 C C . GLN A 1 547 ? 17.151 -9.119 -40.653 1.00 94.56 547 GLN A C 1
ATOM 4389 O O . GLN A 1 547 ? 16.750 -8.176 -41.336 1.00 94.56 547 GLN A O 1
ATOM 4394 N N . LEU A 1 548 ? 17.415 -8.997 -39.351 1.00 94.88 548 LEU A N 1
ATOM 4395 C CA . LEU A 1 548 ? 17.174 -7.777 -38.588 1.00 94.88 548 LEU A CA 1
ATOM 4396 C C . LEU A 1 548 ? 17.958 -6.574 -39.126 1.00 94.88 548 LEU A C 1
ATOM 4398 O O . LEU A 1 548 ? 17.382 -5.493 -39.267 1.00 94.88 548 LEU A O 1
ATOM 4402 N N . ILE A 1 549 ? 19.237 -6.762 -39.469 1.00 93.88 549 ILE A N 1
ATOM 4403 C CA . ILE A 1 549 ? 20.085 -5.716 -40.060 1.00 93.88 549 ILE A CA 1
ATOM 4404 C C . ILE A 1 549 ? 19.519 -5.243 -41.405 1.00 93.88 549 ILE A C 1
ATOM 4406 O O . ILE A 1 549 ? 19.455 -4.040 -41.648 1.00 93.88 549 ILE A O 1
ATOM 4410 N N . ILE A 1 550 ? 19.096 -6.166 -42.271 1.00 92.31 550 ILE A N 1
ATOM 4411 C CA . ILE A 1 550 ? 18.625 -5.844 -43.629 1.00 92.31 550 ILE A CA 1
ATOM 4412 C C . ILE A 1 550 ? 17.275 -5.132 -43.619 1.00 92.31 550 ILE A C 1
ATOM 4414 O O . ILE A 1 550 ? 17.061 -4.190 -44.388 1.00 92.31 550 ILE A O 1
ATOM 4418 N N . GLU A 1 551 ? 16.378 -5.559 -42.734 1.00 91.12 551 GLU A N 1
ATOM 4419 C CA . GLU A 1 551 ? 15.068 -4.935 -42.559 1.00 91.12 551 GLU A CA 1
ATOM 4420 C C . GLU A 1 551 ? 15.173 -3.556 -41.882 1.00 91.12 551 GLU A C 1
ATOM 4422 O O . GLU A 1 551 ? 14.314 -2.703 -42.096 1.00 91.12 551 GLU A O 1
ATOM 4427 N N . ASN A 1 552 ? 16.234 -3.302 -41.101 1.00 91.50 552 ASN A N 1
ATOM 4428 C CA . ASN A 1 552 ? 16.375 -2.102 -40.269 1.00 91.50 552 ASN A CA 1
ATOM 4429 C C . ASN A 1 552 ? 17.748 -1.422 -40.438 1.00 91.50 552 ASN A C 1
ATOM 4431 O O . ASN A 1 552 ? 18.486 -1.227 -39.471 1.00 91.50 552 ASN A O 1
ATOM 4435 N N . LEU A 1 553 ? 18.075 -1.001 -41.665 1.00 88.75 553 LEU A N 1
ATOM 4436 C CA . LEU A 1 553 ? 19.377 -0.405 -42.021 1.00 88.75 553 LEU A CA 1
ATOM 4437 C C . LEU A 1 553 ? 19.735 0.891 -41.269 1.00 88.75 553 LEU A C 1
ATOM 4439 O O . LEU A 1 553 ? 20.882 1.326 -41.307 1.00 88.75 553 LEU A O 1
ATOM 4443 N N . THR A 1 554 ? 18.771 1.535 -40.612 1.00 86.50 554 THR A N 1
ATOM 4444 C CA . THR A 1 554 ? 18.985 2.757 -39.821 1.00 86.50 554 THR A CA 1
ATOM 4445 C C . THR A 1 554 ? 19.507 2.481 -38.409 1.00 86.50 554 THR A C 1
ATOM 4447 O O . THR A 1 554 ? 19.967 3.404 -37.739 1.00 86.50 554 THR A O 1
ATOM 4450 N N . ILE A 1 555 ? 19.442 1.234 -37.934 1.00 91.12 555 ILE A N 1
ATOM 4451 C CA . ILE A 1 555 ? 19.897 0.852 -36.595 1.00 91.12 555 ILE A CA 1
ATOM 4452 C C . ILE A 1 555 ? 21.408 0.650 -36.611 1.00 91.12 555 ILE A C 1
ATOM 4454 O O . ILE A 1 555 ? 21.895 -0.240 -37.288 1.00 91.12 555 ILE A O 1
ATOM 4458 N N . GLY A 1 556 ? 22.164 1.432 -35.839 1.00 90.31 556 GLY A N 1
ATOM 4459 C CA . GLY A 1 556 ? 23.627 1.301 -35.785 1.00 90.31 556 GLY A CA 1
ATOM 4460 C C . GLY A 1 556 ? 24.139 0.187 -34.864 1.00 90.31 556 GLY A C 1
ATOM 4461 O O . GLY A 1 556 ? 25.230 -0.338 -35.089 1.00 90.31 556 GLY A O 1
ATOM 4462 N N . ARG A 1 557 ? 23.360 -0.184 -33.840 1.00 93.75 557 ARG A N 1
ATOM 4463 C CA . ARG A 1 557 ? 23.768 -1.096 -32.763 1.00 93.75 557 ARG A CA 1
ATOM 4464 C C . ARG A 1 557 ? 22.685 -2.124 -32.456 1.00 93.75 557 ARG A C 1
ATOM 4466 O O . ARG A 1 557 ? 21.528 -1.767 -32.238 1.00 93.75 557 ARG A O 1
ATOM 4473 N N . TRP A 1 558 ? 23.090 -3.384 -32.343 1.00 95.69 558 TRP A N 1
ATOM 4474 C CA . TRP A 1 558 ? 22.229 -4.497 -31.941 1.00 95.69 558 TRP A CA 1
ATOM 4475 C C . TRP A 1 558 ? 22.633 -5.032 -30.576 1.00 95.69 558 TRP A C 1
ATOM 4477 O O . TRP A 1 558 ? 23.821 -5.145 -30.274 1.00 95.69 558 TRP A O 1
ATOM 4487 N N . LEU A 1 559 ? 21.639 -5.359 -29.754 1.00 94.94 559 LEU A N 1
ATOM 4488 C CA . LEU A 1 559 ? 21.807 -5.940 -28.429 1.00 94.94 559 LEU A CA 1
ATOM 4489 C C . LEU A 1 559 ? 21.446 -7.418 -28.461 1.00 94.94 559 LEU A C 1
ATOM 4491 O O . LEU A 1 559 ? 20.394 -7.790 -28.968 1.00 94.94 559 LEU A O 1
ATOM 4495 N N . LEU A 1 560 ? 22.274 -8.233 -27.826 1.00 95.12 560 LEU A N 1
ATOM 4496 C CA . LEU A 1 560 ? 21.998 -9.625 -27.518 1.00 95.12 560 LEU A CA 1
ATOM 4497 C C . LEU A 1 560 ? 21.774 -9.742 -26.016 1.00 95.12 560 LEU A C 1
ATOM 4499 O O . LEU A 1 560 ? 22.592 -9.253 -25.235 1.00 95.12 560 LEU A O 1
ATOM 4503 N N . LYS A 1 561 ? 20.666 -10.355 -25.597 1.00 93.62 561 LYS A N 1
ATOM 4504 C CA . LYS A 1 561 ? 20.297 -10.471 -24.178 1.00 93.62 561 LYS A CA 1
ATOM 4505 C C . LYS A 1 561 ? 19.903 -11.902 -23.833 1.00 93.62 561 LYS A C 1
ATOM 4507 O O . LYS A 1 561 ? 19.068 -12.481 -24.518 1.00 93.62 561 LYS A O 1
ATOM 4512 N N . PHE A 1 562 ? 20.455 -12.45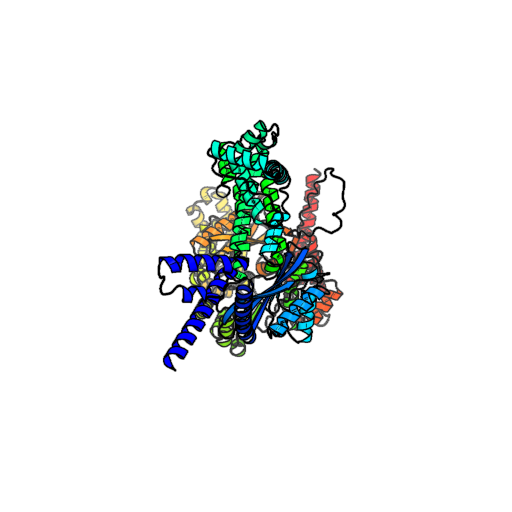5 -22.752 1.00 91.00 562 PHE A N 1
ATOM 4513 C CA . PHE A 1 562 ? 20.027 -13.767 -22.247 1.00 91.00 562 PHE A CA 1
ATOM 4514 C C . PHE A 1 562 ? 18.619 -13.705 -21.670 1.00 91.00 562 PHE A C 1
ATOM 4516 O O . PHE A 1 562 ? 18.245 -12.720 -21.030 1.00 91.00 562 PHE A O 1
ATOM 4523 N N . ASP A 1 563 ? 17.898 -14.816 -21.779 1.00 89.44 563 ASP A N 1
ATOM 4524 C CA . ASP A 1 563 ? 16.560 -14.931 -21.215 1.00 89.44 563 ASP A CA 1
ATOM 4525 C C . ASP A 1 563 ? 16.536 -14.811 -19.688 1.00 89.44 563 ASP A C 1
ATOM 4527 O O . ASP A 1 563 ? 15.669 -14.132 -19.148 1.00 89.44 563 ASP A O 1
ATOM 4531 N N . THR A 1 564 ? 17.490 -15.418 -18.976 1.00 81.31 564 THR A N 1
ATOM 4532 C CA . THR A 1 564 ? 17.394 -15.616 -17.515 1.00 81.31 564 THR A CA 1
ATOM 4533 C C . THR A 1 564 ? 18.299 -14.713 -16.668 1.00 81.31 564 THR A C 1
ATOM 4535 O O . THR A 1 564 ? 18.511 -14.981 -15.484 1.00 81.31 564 THR A O 1
ATOM 4538 N N . THR A 1 565 ? 18.889 -13.651 -17.228 1.00 68.69 565 THR A N 1
ATOM 4539 C CA . THR A 1 565 ? 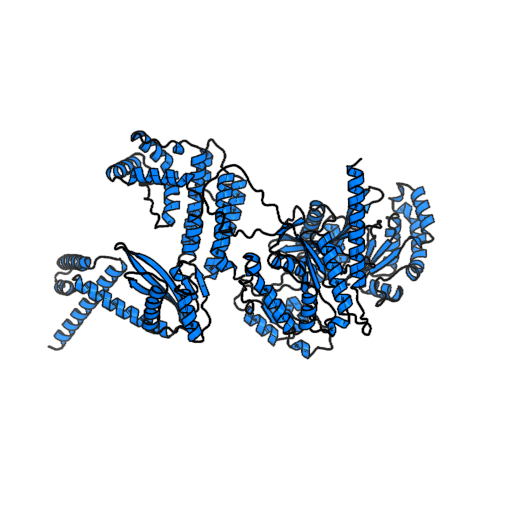19.853 -12.823 -16.475 1.00 68.69 565 THR A CA 1
ATOM 4540 C C . THR A 1 565 ? 19.281 -11.600 -15.788 1.00 68.69 565 THR A C 1
ATOM 4542 O O . THR A 1 565 ? 18.423 -10.893 -16.311 1.00 68.69 565 THR A O 1
ATOM 4545 N N . VAL A 1 566 ? 19.902 -11.285 -14.650 1.00 63.22 566 VAL A N 1
ATOM 4546 C CA . VAL A 1 566 ? 19.697 -10.051 -13.896 1.00 63.22 566 VAL A CA 1
ATOM 4547 C C . VAL A 1 566 ? 20.704 -8.983 -14.339 1.00 63.22 566 VAL A C 1
ATOM 4549 O O . VAL A 1 566 ? 21.920 -9.212 -14.311 1.00 63.22 566 VAL A O 1
ATOM 4552 N N . SER A 1 567 ? 20.185 -7.797 -14.661 1.00 68.56 567 SER A N 1
ATOM 4553 C CA . SER A 1 567 ? 20.939 -6.601 -15.074 1.00 68.56 567 SER A CA 1
ATOM 4554 C C . SER A 1 567 ? 21.755 -6.778 -16.369 1.00 68.56 567 SER A C 1
ATOM 4556 O O . SER A 1 567 ? 21.518 -7.697 -17.153 1.00 68.56 567 SER A O 1
ATOM 4558 N N . SER A 1 568 ? 22.739 -5.903 -16.575 1.00 73.88 568 SER A N 1
ATOM 4559 C CA . SER A 1 568 ? 23.699 -5.862 -17.690 1.00 73.88 568 SER A CA 1
ATOM 4560 C C . SER A 1 568 ? 24.521 -7.144 -17.910 1.00 73.88 568 SER A C 1
ATOM 4562 O O . SER A 1 568 ? 25.161 -7.313 -18.946 1.00 73.88 568 SER A O 1
ATOM 4564 N N . ASN A 1 569 ? 24.498 -8.086 -16.961 1.00 79.44 569 ASN A N 1
ATOM 4565 C CA . ASN A 1 569 ? 25.341 -9.283 -16.960 1.00 79.44 569 ASN A CA 1
ATOM 4566 C C . ASN A 1 569 ? 25.141 -10.210 -18.162 1.00 79.44 569 ASN A C 1
ATOM 4568 O O . ASN A 1 569 ? 26.058 -10.953 -18.490 1.00 79.44 569 ASN A O 1
ATOM 4572 N N . GLY A 1 570 ? 23.948 -10.242 -18.752 1.00 86.25 570 GLY A N 1
ATOM 4573 C CA . GLY A 1 570 ? 23.644 -11.088 -19.908 1.00 86.25 570 GLY A CA 1
ATOM 4574 C C . GLY A 1 570 ? 23.590 -10.331 -21.223 1.00 86.25 570 GLY A C 1
ATOM 4575 O O . GLY A 1 570 ? 23.042 -10.871 -22.178 1.00 86.25 570 GLY A O 1
ATOM 4576 N N . ILE A 1 571 ? 24.098 -9.098 -21.273 1.00 91.94 571 ILE A N 1
ATOM 4577 C CA . ILE A 1 571 ? 24.010 -8.241 -22.454 1.00 91.94 571 ILE A CA 1
ATOM 4578 C C . ILE A 1 571 ? 25.344 -8.254 -23.203 1.00 91.94 571 ILE A C 1
ATOM 4580 O O . ILE A 1 571 ? 26.408 -8.094 -22.601 1.00 91.94 571 ILE A O 1
ATOM 4584 N N . ALA A 1 572 ? 25.280 -8.430 -24.516 1.00 93.88 572 ALA A N 1
ATOM 4585 C CA . ALA A 1 572 ? 26.345 -8.086 -25.445 1.00 93.88 572 ALA A CA 1
ATOM 4586 C C . ALA A 1 572 ? 25.790 -7.139 -26.508 1.00 93.88 572 ALA A C 1
ATOM 4588 O O . ALA A 1 572 ? 24.583 -7.102 -26.737 1.00 93.88 572 ALA A O 1
ATOM 4589 N N . TYR A 1 573 ? 26.658 -6.368 -27.149 1.00 93.88 573 TYR A N 1
ATOM 4590 C CA . TYR A 1 573 ? 26.264 -5.518 -28.265 1.00 93.88 573 TYR A CA 1
ATOM 4591 C C . TYR A 1 573 ? 27.252 -5.627 -29.422 1.00 93.88 573 TYR A C 1
ATOM 4593 O O . TYR A 1 573 ? 28.420 -5.968 -29.224 1.00 93.88 573 TYR A O 1
ATOM 4601 N N . CYS A 1 574 ? 26.786 -5.326 -30.628 1.00 94.06 574 CYS A N 1
ATOM 4602 C CA . CYS A 1 574 ? 27.618 -5.230 -31.822 1.00 94.06 574 CYS A CA 1
ATOM 4603 C C . CYS A 1 574 ? 27.186 -4.039 -32.689 1.00 94.06 574 CYS A C 1
ATOM 4605 O O . CYS A 1 574 ? 25.989 -3.779 -32.844 1.00 94.06 574 CYS A O 1
ATOM 4607 N N . ASP A 1 575 ? 28.171 -3.328 -33.242 1.00 92.62 575 ASP A N 1
ATOM 4608 C CA . ASP A 1 575 ? 27.977 -2.104 -34.025 1.00 92.62 575 ASP A CA 1
ATOM 4609 C C . ASP A 1 575 ? 28.195 -2.358 -35.521 1.00 92.62 575 ASP A C 1
ATOM 4611 O O . ASP A 1 575 ? 29.262 -2.822 -35.943 1.00 92.62 575 ASP A O 1
ATOM 4615 N N . ILE A 1 576 ? 27.199 -2.022 -36.341 1.00 89.19 576 ILE A N 1
ATOM 4616 C CA . ILE A 1 576 ? 27.176 -2.329 -37.781 1.00 89.19 576 ILE A CA 1
ATOM 4617 C C . ILE A 1 576 ? 28.324 -1.656 -38.539 1.00 89.19 576 ILE A C 1
ATOM 4619 O O . ILE A 1 576 ? 28.771 -2.170 -39.558 1.00 89.19 576 ILE A O 1
ATOM 4623 N N . MET A 1 577 ? 28.860 -0.544 -38.030 1.00 84.81 577 MET A N 1
ATOM 4624 C CA . MET A 1 577 ? 29.934 0.223 -38.674 1.00 84.81 577 MET A CA 1
ATOM 4625 C C . MET A 1 577 ? 31.198 -0.588 -39.015 1.00 84.81 577 MET A C 1
ATOM 4627 O O . MET A 1 577 ? 31.989 -0.151 -39.848 1.00 84.81 577 MET A O 1
ATOM 4631 N N . HIS A 1 578 ? 31.399 -1.758 -38.398 1.00 85.44 578 HIS A N 1
ATOM 4632 C CA . HIS A 1 578 ? 32.532 -2.639 -38.693 1.00 85.44 578 HIS A CA 1
ATOM 4633 C C . HIS A 1 578 ? 32.237 -3.737 -39.736 1.00 85.44 578 HIS A C 1
ATOM 4635 O O . HIS A 1 578 ? 33.149 -4.482 -40.090 1.00 85.44 578 HIS A O 1
ATOM 4641 N N . LEU A 1 579 ? 31.004 -3.836 -40.249 1.00 88.38 579 LEU A N 1
ATOM 4642 C CA . LEU A 1 579 ? 30.631 -4.756 -41.331 1.00 88.38 579 LEU A CA 1
ATOM 4643 C C . LEU A 1 579 ? 31.071 -4.199 -42.689 1.00 88.38 579 LEU A C 1
ATOM 4645 O O . LEU A 1 579 ? 30.621 -3.136 -43.122 1.00 88.38 579 LEU A O 1
ATOM 4649 N N . LYS A 1 580 ? 31.918 -4.940 -43.406 1.00 88.62 580 LYS A N 1
ATOM 4650 C CA . LYS A 1 580 ? 32.460 -4.530 -44.710 1.00 88.62 580 LYS A CA 1
ATOM 4651 C C . LYS A 1 580 ? 31.384 -4.542 -45.788 1.00 88.62 580 LYS A C 1
ATOM 4653 O O . LYS A 1 580 ? 31.335 -3.627 -46.612 1.00 88.62 580 LYS A O 1
ATOM 4658 N N . CYS A 1 581 ? 30.502 -5.542 -45.772 1.00 89.31 581 CYS A N 1
ATOM 4659 C CA . CYS A 1 581 ? 29.396 -5.638 -46.721 1.00 89.31 581 CYS A CA 1
ATOM 4660 C C . CYS A 1 581 ? 28.340 -4.535 -46.554 1.00 89.31 581 CYS A C 1
ATOM 4662 O O . CYS A 1 581 ? 27.583 -4.283 -47.492 1.00 89.31 581 CYS A O 1
ATOM 4664 N N . PHE A 1 582 ? 28.296 -3.826 -45.419 1.00 88.25 582 PHE A N 1
ATOM 4665 C CA . PHE A 1 582 ? 27.208 -2.893 -45.119 1.00 88.25 582 PHE A CA 1
ATOM 4666 C C . PHE A 1 582 ? 27.093 -1.748 -46.134 1.00 88.25 582 PHE A C 1
ATOM 4668 O O . PHE A 1 582 ? 25.993 -1.404 -46.556 1.00 88.25 582 PHE A O 1
ATOM 4675 N N . VAL A 1 583 ? 28.218 -1.204 -46.613 1.00 86.81 583 VAL A N 1
ATOM 4676 C CA . VAL A 1 583 ? 28.211 -0.149 -47.646 1.00 86.81 583 VAL A CA 1
ATOM 4677 C C . VAL A 1 583 ? 27.599 -0.654 -48.957 1.00 86.81 583 VAL A C 1
ATOM 4679 O O . VAL A 1 583 ? 26.915 0.098 -49.654 1.00 86.81 583 VAL A O 1
ATOM 4682 N N . GLN A 1 584 ? 27.841 -1.918 -49.310 1.00 87.69 584 GLN A N 1
ATOM 4683 C CA . GLN A 1 584 ? 27.266 -2.540 -50.502 1.00 87.69 584 GLN A CA 1
ATOM 4684 C C . GLN A 1 584 ? 25.761 -2.764 -50.330 1.00 87.69 584 GLN A C 1
ATOM 4686 O O . GLN A 1 584 ? 24.998 -2.379 -51.214 1.00 87.69 584 GLN A O 1
ATOM 4691 N N . ILE A 1 585 ? 25.344 -3.302 -49.182 1.00 88.88 585 ILE A N 1
ATOM 4692 C CA . ILE A 1 585 ? 23.933 -3.534 -48.842 1.00 88.88 585 ILE A CA 1
ATOM 4693 C C . ILE A 1 585 ? 23.159 -2.211 -48.848 1.00 88.88 585 ILE A C 1
ATOM 4695 O O . ILE A 1 585 ? 22.096 -2.111 -49.452 1.00 88.88 585 ILE A O 1
ATOM 4699 N N . TYR A 1 586 ? 23.720 -1.153 -48.258 1.00 86.94 586 TYR A N 1
ATOM 4700 C CA . TYR A 1 586 ? 23.084 0.163 -48.212 1.00 86.94 586 TYR A CA 1
ATOM 4701 C C . TYR A 1 586 ? 22.895 0.774 -49.612 1.00 86.94 586 TYR A C 1
ATOM 4703 O O . TYR A 1 586 ? 21.844 1.336 -49.919 1.00 86.94 586 TYR A O 1
ATOM 4711 N N . LYS A 1 587 ? 23.881 0.620 -50.509 1.00 87.62 587 LYS A N 1
ATOM 4712 C CA . LYS A 1 587 ? 23.746 1.031 -51.920 1.00 87.62 587 LYS A CA 1
ATOM 4713 C C . LYS A 1 587 ? 22.684 0.219 -52.657 1.00 87.62 587 LYS A C 1
ATOM 4715 O O . LYS A 1 587 ? 21.964 0.770 -53.488 1.00 87.62 587 LYS A O 1
ATOM 4720 N N . GLU A 1 588 ? 22.599 -1.078 -52.376 1.00 87.69 588 GLU A N 1
ATOM 4721 C CA . GLU A 1 588 ? 21.595 -1.964 -52.960 1.00 87.69 588 GLU A CA 1
ATOM 4722 C C . GLU A 1 588 ? 20.181 -1.586 -52.484 1.00 87.69 588 GLU A C 1
ATOM 4724 O O . GLU A 1 588 ? 19.276 -1.460 -53.309 1.00 87.69 588 GLU A O 1
ATOM 4729 N N . ALA A 1 589 ? 20.015 -1.251 -51.204 1.00 88.38 589 ALA A N 1
ATOM 4730 C CA . ALA A 1 589 ? 18.762 -0.739 -50.655 1.00 88.38 589 ALA A CA 1
ATOM 4731 C C . ALA A 1 589 ? 18.309 0.565 -51.327 1.00 88.38 589 ALA A C 1
ATOM 4733 O O . ALA A 1 589 ? 17.160 0.678 -51.755 1.00 88.38 589 ALA A O 1
ATOM 4734 N N . ILE A 1 590 ? 19.228 1.520 -51.523 1.00 88.44 590 ILE A N 1
ATOM 4735 C CA . ILE A 1 590 ? 18.945 2.758 -52.269 1.00 88.44 590 ILE A CA 1
ATOM 4736 C C . ILE A 1 590 ? 18.530 2.449 -53.715 1.00 88.44 590 ILE A C 1
ATOM 4738 O O . ILE A 1 590 ? 17.628 3.093 -54.248 1.00 88.44 590 ILE A O 1
ATOM 4742 N N . ARG A 1 591 ? 19.160 1.457 -54.358 1.00 89.12 591 ARG A N 1
ATOM 4743 C CA . ARG A 1 591 ? 18.841 1.053 -55.737 1.00 89.12 591 ARG A CA 1
ATOM 4744 C C . ARG A 1 591 ? 17.427 0.482 -55.864 1.00 89.12 591 ARG A C 1
ATOM 4746 O O . ARG A 1 591 ? 16.764 0.749 -56.865 1.00 89.12 591 ARG A O 1
ATOM 4753 N N . TYR A 1 592 ? 16.984 -0.324 -54.901 1.00 87.62 592 TYR A N 1
ATOM 4754 C CA . TYR A 1 592 ? 15.642 -0.911 -54.913 1.00 87.62 592 TYR A CA 1
ATOM 4755 C C . TYR A 1 592 ? 14.553 0.059 -54.427 1.00 87.62 592 TYR A C 1
ATOM 4757 O O . TYR A 1 592 ? 13.391 -0.119 -54.805 1.00 87.62 592 TYR A O 1
ATOM 4765 N N . GLY A 1 593 ? 14.908 1.090 -53.651 1.00 88.44 593 GLY A N 1
ATOM 4766 C CA . GLY A 1 593 ? 13.968 2.093 -53.144 1.00 88.44 593 GLY A CA 1
ATOM 4767 C C . GLY A 1 593 ? 12.815 1.437 -52.381 1.00 88.44 593 GLY A C 1
ATOM 4768 O O . GLY A 1 593 ? 13.034 0.540 -51.570 1.00 88.44 593 GLY A O 1
ATOM 4769 N N . ASP A 1 594 ? 11.574 1.802 -52.705 1.00 85.56 594 ASP A N 1
ATOM 4770 C CA . ASP A 1 594 ? 10.370 1.259 -52.052 1.00 85.56 594 ASP A CA 1
ATOM 4771 C C . ASP A 1 594 ? 10.233 -0.271 -52.180 1.00 85.56 594 ASP A C 1
ATOM 4773 O O . ASP A 1 594 ? 9.631 -0.928 -51.326 1.00 85.56 594 ASP A O 1
ATOM 4777 N N . LYS A 1 595 ? 10.835 -0.872 -53.220 1.00 87.75 595 LYS A N 1
ATOM 4778 C CA . LYS A 1 595 ? 10.821 -2.331 -53.425 1.00 87.75 595 LYS A CA 1
ATOM 4779 C C . LYS A 1 595 ? 11.674 -3.080 -52.401 1.00 87.75 595 LYS A C 1
ATOM 4781 O O . LYS A 1 595 ? 11.506 -4.290 -52.273 1.00 87.75 595 LYS A O 1
ATOM 4786 N N . TRP A 1 596 ? 12.531 -2.382 -51.648 1.00 88.50 596 TRP A N 1
ATOM 4787 C CA . TRP A 1 596 ? 13.301 -2.949 -50.536 1.00 88.50 596 TRP A CA 1
ATOM 4788 C C . TRP A 1 596 ? 12.415 -3.448 -49.389 1.00 88.50 596 TRP A C 1
ATOM 4790 O O . TRP A 1 596 ? 12.881 -4.147 -48.504 1.00 88.50 596 TRP A O 1
ATOM 4800 N N . THR A 1 597 ? 11.121 -3.138 -49.390 1.00 84.31 597 THR A N 1
ATOM 4801 C CA . THR A 1 597 ? 10.169 -3.715 -48.430 1.00 84.31 597 THR A CA 1
ATOM 4802 C C . THR A 1 597 ? 9.840 -5.188 -48.716 1.00 84.31 597 THR A C 1
ATOM 4804 O O . THR A 1 597 ? 9.329 -5.886 -47.840 1.00 84.31 597 THR A O 1
ATOM 4807 N N . HIS A 1 598 ? 10.134 -5.699 -49.919 1.00 87.31 598 HIS A N 1
ATOM 4808 C CA . HIS A 1 598 ? 9.850 -7.082 -50.296 1.00 87.31 598 HIS A CA 1
ATOM 4809 C C . HIS A 1 598 ? 11.033 -8.025 -50.037 1.00 87.31 598 HIS A C 1
ATOM 4811 O O . HIS A 1 598 ? 12.149 -7.766 -50.474 1.00 87.31 598 HIS A O 1
ATOM 4817 N N . LYS A 1 599 ? 10.754 -9.200 -49.452 1.00 85.50 599 LYS A N 1
ATOM 4818 C CA . LYS A 1 599 ? 11.768 -10.212 -49.090 1.00 85.50 599 LYS A CA 1
ATOM 4819 C C . LYS A 1 599 ? 12.678 -10.664 -50.240 1.00 85.50 599 LYS A C 1
ATOM 4821 O O . LYS A 1 599 ? 13.848 -10.936 -50.015 1.00 85.50 599 LYS A O 1
ATOM 4826 N N . TRP A 1 600 ? 12.174 -10.734 -51.474 1.00 86.94 600 TRP A N 1
ATOM 4827 C CA . TRP A 1 600 ? 12.992 -11.142 -52.626 1.00 86.94 600 TRP A CA 1
ATOM 4828 C C . TRP A 1 600 ? 14.097 -10.122 -52.958 1.00 86.94 600 TRP A C 1
ATOM 4830 O O . TRP A 1 600 ? 15.123 -10.497 -53.514 1.00 86.94 600 TRP A O 1
ATOM 4840 N N . ALA A 1 601 ? 13.927 -8.844 -52.594 1.00 85.12 601 ALA A N 1
ATOM 4841 C CA . ALA A 1 601 ? 14.954 -7.819 -52.795 1.00 85.12 601 ALA A CA 1
ATOM 4842 C C . ALA A 1 601 ? 16.134 -7.981 -51.818 1.00 85.12 601 ALA A C 1
ATOM 4844 O O . ALA A 1 601 ? 17.207 -7.428 -52.050 1.00 85.12 601 ALA A O 1
ATOM 4845 N N . HIS A 1 602 ? 15.947 -8.754 -50.742 1.00 89.50 602 HIS A N 1
ATOM 4846 C CA . HIS A 1 602 ? 16.945 -8.976 -49.696 1.00 89.50 602 HIS A CA 1
ATOM 4847 C C . HIS A 1 602 ? 17.881 -10.143 -49.982 1.00 89.50 602 HIS A C 1
ATOM 4849 O O . HIS A 1 602 ? 18.962 -10.176 -49.414 1.00 89.50 602 HIS A O 1
ATOM 4855 N N . GLU A 1 603 ? 17.504 -11.088 -50.845 1.00 87.88 603 GLU A N 1
ATOM 4856 C CA . GLU A 1 603 ? 18.158 -12.401 -50.967 1.00 87.88 603 GLU A CA 1
ATOM 4857 C C . GLU A 1 603 ? 19.669 -12.311 -51.258 1.00 87.88 603 GLU A C 1
ATOM 4859 O O . GLU A 1 603 ? 20.481 -12.973 -50.609 1.00 87.88 603 GLU A O 1
ATOM 4864 N N . SER A 1 604 ? 20.065 -11.429 -52.180 1.00 87.31 604 SER A N 1
ATOM 4865 C CA . SER A 1 604 ? 21.475 -11.162 -52.504 1.00 87.31 604 SER A CA 1
ATOM 4866 C C . SER A 1 604 ? 22.240 -10.602 -51.297 1.00 87.31 604 SER A C 1
ATOM 4868 O O . SER A 1 604 ? 23.251 -11.162 -50.870 1.00 87.31 604 SER A O 1
ATOM 4870 N N . SER A 1 605 ? 21.718 -9.529 -50.697 1.00 89.75 605 SER A N 1
ATOM 4871 C CA . SER A 1 605 ? 22.311 -8.869 -49.529 1.00 89.75 605 SER A CA 1
ATOM 4872 C C . SER A 1 605 ? 22.343 -9.769 -48.283 1.00 89.75 605 SER A C 1
ATOM 4874 O O . SER A 1 605 ? 23.315 -9.734 -47.529 1.00 89.75 605 SER A O 1
ATOM 4876 N N . PHE A 1 606 ? 21.327 -10.613 -48.090 1.00 92.19 606 PHE A N 1
ATOM 4877 C CA . PHE A 1 606 ? 21.209 -11.563 -46.981 1.00 92.19 606 PHE A CA 1
ATOM 4878 C C . PHE A 1 606 ? 22.311 -12.609 -47.023 1.00 92.19 606 PHE A C 1
ATOM 4880 O O . PHE A 1 606 ? 23.013 -12.790 -46.032 1.00 92.19 606 PHE A O 1
ATOM 4887 N N . ASN A 1 607 ? 22.541 -13.224 -48.184 1.00 91.81 607 ASN A N 1
ATOM 4888 C CA . ASN A 1 607 ? 23.597 -14.222 -48.339 1.00 91.81 607 ASN A CA 1
ATOM 4889 C C . ASN A 1 607 ? 25.000 -13.628 -48.135 1.00 91.81 607 ASN A C 1
ATOM 4891 O O . ASN A 1 607 ? 25.872 -14.278 -47.558 1.00 91.81 607 ASN A O 1
ATOM 4895 N N . ILE A 1 608 ? 25.237 -12.390 -48.580 1.00 91.69 608 ILE A N 1
ATOM 4896 C CA . ILE A 1 608 ? 26.523 -11.709 -48.365 1.00 91.69 608 ILE A CA 1
ATOM 4897 C C . ILE A 1 608 ? 26.747 -11.457 -46.870 1.00 91.69 608 ILE A C 1
ATOM 4899 O O . ILE A 1 608 ? 27.815 -11.777 -46.348 1.00 91.69 608 ILE A O 1
ATOM 4903 N N . LEU A 1 609 ? 25.738 -10.919 -46.183 1.00 92.44 609 LEU A N 1
ATOM 4904 C CA . LEU A 1 609 ? 25.821 -10.615 -44.759 1.00 92.44 609 LEU A CA 1
ATOM 4905 C C . LEU A 1 609 ? 25.983 -11.884 -43.914 1.00 92.44 609 LEU A C 1
ATOM 4907 O O . LEU A 1 609 ? 26.854 -11.933 -43.047 1.00 92.44 609 LEU A O 1
ATOM 4911 N N . LEU A 1 610 ? 25.196 -12.926 -44.198 1.00 93.50 610 LEU A N 1
ATOM 4912 C CA . LEU A 1 610 ? 25.223 -14.193 -43.467 1.00 93.50 610 LEU A CA 1
ATOM 4913 C C . LEU A 1 610 ? 26.609 -14.856 -43.506 1.00 93.50 610 LEU A C 1
ATOM 4915 O O . LEU A 1 610 ? 27.051 -15.405 -42.500 1.00 93.50 610 LEU A O 1
ATOM 4919 N N . ASN A 1 611 ? 27.326 -14.742 -44.629 1.00 92.88 611 ASN A N 1
ATOM 4920 C CA . ASN A 1 611 ? 28.691 -15.255 -44.765 1.00 92.88 611 ASN A CA 1
ATOM 4921 C C . ASN A 1 611 ? 29.736 -14.446 -43.968 1.00 92.88 611 ASN A C 1
ATOM 4923 O O . ASN A 1 611 ? 30.752 -15.005 -43.558 1.00 92.88 611 ASN A O 1
ATOM 4927 N N . GLU A 1 612 ? 29.520 -13.143 -43.745 1.00 93.81 612 GLU A N 1
ATOM 4928 C CA . GLU A 1 612 ? 30.450 -12.278 -42.996 1.00 93.81 612 GLU A CA 1
ATOM 4929 C C . GLU A 1 612 ? 30.214 -12.325 -41.473 1.00 93.81 612 GLU A C 1
ATOM 4931 O O . GLU A 1 612 ? 31.163 -12.206 -40.691 1.00 93.81 612 GLU A O 1
ATOM 4936 N N . LEU A 1 613 ? 28.963 -12.520 -41.038 1.00 92.88 613 LEU A N 1
ATOM 4937 C CA . LEU A 1 613 ? 28.546 -12.399 -39.635 1.00 92.88 613 LEU A CA 1
ATOM 4938 C C . LEU A 1 613 ? 29.342 -13.243 -38.621 1.00 92.88 613 LEU A C 1
ATOM 4940 O O . LEU A 1 613 ? 29.696 -12.681 -37.582 1.00 92.88 613 LEU A O 1
ATOM 4944 N N . PRO A 1 614 ? 29.660 -14.534 -38.857 1.00 92.81 614 PRO A N 1
ATOM 4945 C CA . PRO A 1 614 ? 30.355 -15.351 -37.858 1.00 92.81 614 PRO A CA 1
ATOM 4946 C C . PRO A 1 614 ? 31.740 -14.801 -37.485 1.00 92.81 614 PRO A C 1
ATOM 4948 O O . PRO A 1 614 ? 32.072 -14.669 -36.304 1.00 92.81 614 PRO A O 1
ATOM 4951 N N . GLU A 1 615 ? 32.540 -14.420 -38.487 1.00 91.81 615 GLU A N 1
ATOM 4952 C CA . GLU A 1 615 ? 33.863 -13.820 -38.269 1.00 91.81 615 GLU A CA 1
ATOM 4953 C C . GLU A 1 615 ? 33.755 -12.392 -37.726 1.00 91.81 615 GLU A C 1
ATOM 4955 O O . GLU A 1 615 ? 34.548 -11.994 -36.869 1.00 91.81 615 GLU A O 1
ATOM 4960 N N . TYR A 1 616 ? 32.749 -11.628 -38.158 1.00 93.38 616 TYR A N 1
ATOM 4961 C CA . TYR A 1 616 ? 32.480 -10.299 -37.615 1.00 93.38 616 TYR A CA 1
ATOM 4962 C C . TYR A 1 616 ? 32.163 -10.349 -36.111 1.00 93.38 616 TYR A C 1
ATOM 4964 O O . TYR A 1 616 ? 32.804 -9.650 -35.324 1.00 93.38 616 TYR A O 1
ATOM 4972 N N . LEU A 1 617 ? 31.226 -11.201 -35.680 1.00 92.88 617 LEU A N 1
ATOM 4973 C CA . LEU A 1 617 ? 30.805 -11.277 -34.277 1.00 92.88 617 LEU A CA 1
ATOM 4974 C C . LEU A 1 617 ? 31.962 -11.681 -33.362 1.00 92.88 617 LEU A C 1
ATOM 4976 O O . LEU A 1 617 ? 32.121 -11.121 -32.280 1.00 92.88 617 LEU A O 1
ATOM 4980 N N . LYS A 1 618 ? 32.832 -12.580 -33.826 1.00 90.88 618 LYS A N 1
ATOM 4981 C CA . LYS A 1 618 ? 34.027 -13.002 -33.089 1.00 90.88 618 LYS A CA 1
ATOM 4982 C C . LYS A 1 618 ? 34.965 -11.846 -32.726 1.00 90.88 618 LYS A C 1
ATOM 4984 O O . LYS A 1 618 ? 35.594 -11.898 -31.670 1.00 90.88 618 LYS A O 1
ATOM 4989 N N . HIS A 1 619 ? 35.052 -10.822 -33.576 1.00 90.06 619 HIS A N 1
ATOM 4990 C CA . HIS A 1 619 ? 35.962 -9.688 -33.395 1.00 90.06 619 HIS A CA 1
ATOM 4991 C C . HIS A 1 619 ? 35.280 -8.437 -32.829 1.00 90.06 619 HIS A C 1
ATOM 4993 O O . HIS A 1 619 ? 35.924 -7.670 -32.116 1.00 90.06 619 HIS A O 1
ATOM 4999 N N . TYR A 1 620 ? 33.999 -8.221 -33.142 1.00 92.06 620 TYR A N 1
ATOM 5000 C CA . TYR A 1 620 ? 33.310 -6.951 -32.890 1.00 92.06 620 TYR A CA 1
ATOM 5001 C C . TYR A 1 620 ? 32.123 -7.049 -31.926 1.00 92.06 620 TYR A C 1
ATOM 5003 O O . TYR A 1 620 ? 31.620 -6.012 -31.487 1.00 92.06 620 TYR A O 1
ATOM 5011 N N . ALA A 1 621 ? 31.677 -8.252 -31.549 1.00 92.50 621 ALA A N 1
ATOM 5012 C CA . ALA A 1 621 ? 30.670 -8.390 -30.507 1.00 92.50 621 ALA A CA 1
ATOM 5013 C C . ALA A 1 621 ? 31.304 -8.222 -29.120 1.00 92.50 621 ALA A C 1
ATOM 5015 O O . ALA A 1 621 ? 32.274 -8.890 -28.758 1.00 92.50 621 ALA A O 1
ATOM 5016 N N . ASN A 1 622 ? 30.728 -7.328 -28.321 1.00 91.69 622 ASN A N 1
ATOM 5017 C CA . ASN A 1 622 ? 31.264 -6.912 -27.034 1.00 91.69 622 ASN A CA 1
ATOM 5018 C C . ASN A 1 622 ? 30.314 -7.314 -25.900 1.00 91.69 622 ASN A C 1
ATOM 5020 O O . ASN A 1 622 ? 29.261 -6.693 -25.734 1.00 91.69 622 ASN A O 1
ATOM 5024 N N . PRO A 1 623 ? 30.671 -8.319 -25.079 1.00 92.19 623 PRO A N 1
ATOM 5025 C CA . PRO A 1 623 ? 29.975 -8.576 -23.827 1.00 92.19 623 PRO A CA 1
ATOM 5026 C C . PRO A 1 623 ? 30.124 -7.382 -22.879 1.00 92.19 623 PRO A C 1
ATOM 5028 O O . PRO A 1 623 ? 31.234 -6.900 -22.643 1.00 92.19 623 PRO A O 1
ATOM 5031 N N . VAL A 1 624 ? 29.012 -6.927 -22.300 1.00 88.69 624 VAL A N 1
ATOM 5032 C CA . VAL A 1 624 ? 28.999 -5.786 -21.373 1.00 88.69 624 VAL A CA 1
ATOM 5033 C C . VAL A 1 624 ? 29.731 -6.145 -20.078 1.00 88.69 624 VAL A C 1
ATOM 5035 O O . VAL A 1 624 ? 30.579 -5.390 -19.605 1.00 88.69 624 VAL A O 1
ATOM 5038 N N . ASN A 1 625 ? 29.477 -7.337 -19.524 1.00 85.44 625 ASN A N 1
ATOM 5039 C CA . ASN A 1 625 ? 30.215 -7.825 -18.361 1.00 85.44 625 ASN A CA 1
ATOM 5040 C C . ASN A 1 625 ? 31.465 -8.626 -18.768 1.00 85.44 625 ASN A C 1
ATOM 5042 O O . ASN A 1 625 ? 31.459 -9.863 -18.787 1.00 85.44 625 ASN A O 1
ATOM 5046 N N . LYS A 1 626 ? 32.564 -7.902 -18.998 1.00 85.12 626 LYS A N 1
ATOM 5047 C CA . LYS A 1 626 ? 33.875 -8.478 -19.345 1.00 85.12 626 LYS A CA 1
ATOM 5048 C C . LYS A 1 626 ? 34.510 -9.311 -18.225 1.00 85.12 626 LYS A C 1
ATOM 5050 O O . LYS A 1 626 ? 35.322 -10.182 -18.515 1.00 85.12 626 LYS A O 1
ATOM 5055 N N . SER A 1 627 ? 34.121 -9.097 -16.961 1.00 84.00 627 SER A N 1
ATOM 5056 C CA . SER A 1 627 ? 34.641 -9.886 -15.828 1.00 84.00 627 SER A CA 1
ATOM 5057 C C . SER A 1 627 ? 34.164 -11.342 -15.858 1.00 84.00 627 SER A C 1
ATOM 5059 O O . SER A 1 627 ? 34.884 -12.241 -15.435 1.00 84.00 627 SER A O 1
ATOM 5061 N N . ARG A 1 628 ? 32.952 -11.584 -16.378 1.00 84.25 628 ARG A N 1
ATOM 5062 C CA . ARG A 1 628 ? 32.368 -12.929 -16.509 1.00 84.25 628 ARG A CA 1
ATOM 5063 C C . ARG A 1 628 ? 32.566 -13.521 -17.896 1.00 84.25 628 ARG A C 1
ATOM 5065 O O . ARG A 1 628 ? 32.767 -14.726 -18.016 1.00 84.25 628 ARG A O 1
ATOM 5072 N N . TYR A 1 629 ? 32.499 -12.683 -18.925 1.00 89.56 629 TYR A N 1
ATOM 5073 C CA . TYR A 1 629 ? 32.623 -13.091 -20.319 1.00 89.56 629 TYR A CA 1
ATOM 5074 C C . TYR A 1 629 ? 33.767 -12.317 -20.961 1.00 89.56 629 TYR A C 1
ATOM 5076 O O . TYR A 1 629 ? 33.566 -11.281 -21.590 1.00 89.56 629 TYR A O 1
ATOM 5084 N N . CYS A 1 630 ? 34.986 -12.821 -20.781 1.00 88.50 630 CYS A N 1
ATOM 5085 C CA . CYS A 1 630 ? 36.189 -12.177 -21.307 1.00 88.50 630 CYS A CA 1
ATOM 5086 C C . CYS A 1 630 ? 36.308 -12.257 -22.839 1.00 88.50 630 CYS A C 1
ATOM 5088 O O . CYS A 1 630 ? 37.094 -11.516 -23.421 1.00 88.50 630 CYS A O 1
ATOM 5090 N N . ALA A 1 631 ? 35.535 -13.134 -23.490 1.00 89.69 631 ALA A N 1
ATOM 5091 C CA . ALA A 1 631 ? 35.532 -13.324 -24.936 1.00 89.69 631 ALA A CA 1
ATOM 5092 C C . ALA A 1 631 ? 34.128 -13.648 -25.466 1.00 89.69 631 ALA A C 1
ATOM 5094 O O . ALA A 1 631 ? 33.304 -14.242 -24.758 1.00 89.69 631 ALA A O 1
ATOM 5095 N N . TRP A 1 632 ? 33.896 -13.319 -26.741 1.00 92.88 632 TRP A N 1
ATOM 5096 C CA . TRP A 1 632 ? 32.644 -13.592 -27.450 1.00 92.88 632 TRP A CA 1
ATOM 5097 C C . TRP A 1 632 ? 32.240 -15.067 -27.398 1.00 92.88 632 TRP A C 1
ATOM 5099 O O . TRP A 1 632 ? 31.102 -15.369 -27.069 1.00 92.88 632 TRP A O 1
ATOM 5109 N N . GLU A 1 633 ? 33.164 -16.001 -27.627 1.00 92.75 633 GLU A N 1
ATOM 5110 C CA . GLU A 1 633 ? 32.844 -17.437 -27.662 1.00 92.75 633 GLU A CA 1
ATOM 5111 C C . GLU A 1 633 ? 32.273 -17.966 -26.337 1.00 92.75 633 GLU A C 1
ATOM 5113 O O . GLU A 1 633 ? 31.368 -18.803 -26.322 1.00 92.75 633 GLU A O 1
ATOM 5118 N N . ILE A 1 634 ? 32.747 -17.437 -25.204 1.00 92.94 634 ILE A N 1
ATOM 5119 C CA . ILE A 1 634 ? 32.227 -17.799 -23.878 1.00 92.94 634 ILE A CA 1
ATOM 5120 C C . ILE A 1 634 ? 30.813 -17.237 -23.706 1.00 92.94 634 ILE A C 1
ATOM 5122 O O . ILE A 1 634 ? 29.923 -17.938 -23.219 1.00 92.94 634 ILE A O 1
ATOM 5126 N N . TYR A 1 635 ? 30.601 -15.988 -24.130 1.00 93.94 635 TYR A N 1
ATOM 5127 C CA . TYR A 1 635 ? 29.285 -15.358 -24.118 1.00 93.94 635 TYR A CA 1
ATOM 5128 C C . TYR A 1 635 ? 28.300 -16.107 -25.026 1.00 93.94 635 TYR A C 1
ATOM 5130 O O . TYR A 1 635 ? 27.233 -16.486 -24.557 1.00 93.94 635 TYR A O 1
ATOM 5138 N N . LYS A 1 636 ? 28.673 -16.395 -26.279 1.00 94.56 636 LYS A N 1
ATOM 5139 C CA . LYS A 1 636 ? 27.864 -17.121 -27.270 1.00 94.56 636 LYS A CA 1
ATOM 5140 C C . LYS A 1 636 ? 27.444 -18.489 -26.744 1.00 94.56 636 LYS A C 1
ATOM 5142 O O . LYS A 1 636 ? 26.265 -18.820 -26.765 1.00 94.56 636 LYS A O 1
ATOM 5147 N N . LYS A 1 637 ? 28.374 -19.265 -26.178 1.00 93.88 637 LYS A N 1
ATOM 5148 C CA . LYS A 1 637 ? 28.041 -20.565 -25.576 1.00 93.88 637 LYS A CA 1
ATOM 5149 C C . LYS A 1 637 ? 27.014 -20.432 -24.445 1.00 93.88 637 LYS A C 1
ATOM 5151 O O . LYS A 1 637 ? 26.117 -21.263 -24.331 1.00 93.88 637 LYS A O 1
ATOM 5156 N N . ALA A 1 638 ? 27.130 -19.393 -23.616 1.00 92.12 638 ALA A N 1
ATOM 5157 C CA . ALA A 1 638 ? 26.163 -19.116 -22.557 1.00 92.12 638 ALA A CA 1
ATOM 5158 C C . ALA A 1 638 ? 24.813 -18.604 -23.096 1.00 92.12 638 ALA A C 1
ATOM 5160 O O . ALA A 1 638 ? 23.780 -18.980 -22.543 1.00 92.12 638 ALA A O 1
ATOM 5161 N N . PHE A 1 639 ? 24.826 -17.801 -24.166 1.00 93.62 639 PHE A N 1
ATOM 5162 C CA . PHE A 1 639 ? 23.647 -17.305 -24.881 1.00 93.62 639 PHE A CA 1
ATOM 5163 C C . PHE A 1 639 ? 22.806 -18.474 -25.394 1.00 93.62 639 PHE A C 1
ATOM 5165 O O . PHE A 1 639 ? 21.651 -18.624 -25.012 1.00 93.62 639 PHE A O 1
ATOM 5172 N N . LEU A 1 640 ? 23.428 -19.360 -26.173 1.00 94.12 640 LEU A N 1
ATOM 5173 C CA . LEU A 1 640 ? 22.765 -20.500 -26.804 1.00 94.12 640 LEU A CA 1
ATOM 5174 C C . LEU A 1 640 ? 22.243 -21.513 -25.777 1.00 94.12 640 LEU A C 1
ATOM 5176 O O . LEU A 1 640 ? 21.160 -22.064 -25.940 1.00 94.12 640 LEU A O 1
ATOM 5180 N N . LEU A 1 641 ? 22.972 -21.717 -24.672 1.00 92.75 641 LEU A N 1
ATOM 5181 C CA . LEU A 1 641 ? 22.536 -22.613 -23.597 1.00 92.75 641 LEU A CA 1
ATOM 5182 C C . LEU A 1 641 ? 21.274 -22.112 -22.879 1.00 92.75 641 LEU A C 1
ATOM 5184 O O . LEU A 1 641 ? 20.485 -22.918 -22.392 1.00 92.75 641 LEU A O 1
ATOM 5188 N N . ARG A 1 642 ? 21.126 -20.793 -22.729 1.00 89.75 642 ARG A N 1
ATOM 5189 C CA . ARG A 1 642 ? 20.053 -20.186 -21.926 1.00 89.75 642 ARG A CA 1
ATOM 5190 C C . ARG A 1 642 ? 18.875 -19.706 -22.759 1.00 89.75 642 ARG A C 1
ATOM 5192 O O . ARG A 1 642 ? 17.829 -19.443 -22.174 1.00 89.75 642 ARG A O 1
ATOM 5199 N N . GLY A 1 643 ? 19.054 -19.585 -24.069 1.00 93.44 643 GLY A N 1
ATOM 5200 C CA . GLY A 1 643 ? 18.161 -18.810 -24.909 1.00 93.44 643 GLY A CA 1
ATOM 5201 C C . GLY A 1 643 ? 18.402 -17.314 -24.749 1.00 93.44 643 GLY A C 1
ATOM 5202 O O . GLY A 1 643 ? 18.901 -16.823 -23.721 1.00 93.44 643 GLY A O 1
ATOM 5203 N N . GLY A 1 644 ? 18.031 -16.569 -25.777 1.00 94.56 644 GLY A N 1
ATOM 5204 C CA . GLY A 1 644 ? 18.086 -15.126 -25.719 1.00 94.56 644 GLY A CA 1
ATOM 5205 C C . GLY A 1 644 ? 17.356 -14.445 -26.856 1.00 94.56 644 GLY A C 1
ATOM 5206 O O . GLY A 1 644 ? 16.732 -15.069 -27.715 1.00 94.56 644 GLY A O 1
ATOM 5207 N N . ILE A 1 645 ? 17.463 -13.124 -26.826 1.00 95.69 645 ILE A N 1
ATOM 5208 C CA . ILE A 1 645 ? 16.840 -12.221 -27.781 1.00 95.69 645 ILE A CA 1
ATOM 5209 C C . ILE A 1 645 ? 17.900 -11.346 -28.445 1.00 95.69 645 ILE A C 1
ATOM 5211 O O . ILE A 1 645 ? 18.912 -11.007 -27.821 1.00 95.69 645 ILE A O 1
ATOM 5215 N N . ILE A 1 646 ? 17.635 -10.956 -29.687 1.00 96.69 646 ILE A N 1
ATOM 5216 C CA . ILE A 1 646 ? 18.313 -9.863 -30.380 1.00 96.69 646 ILE A CA 1
ATOM 5217 C C . ILE A 1 646 ? 17.325 -8.706 -30.475 1.00 96.69 646 ILE A C 1
ATOM 5219 O O . ILE A 1 646 ? 16.188 -8.901 -30.899 1.00 96.69 646 ILE A O 1
ATOM 5223 N N . GLU A 1 647 ? 17.744 -7.499 -30.116 1.00 95.31 647 GLU A N 1
ATOM 5224 C CA . GLU A 1 647 ? 16.919 -6.302 -30.278 1.00 95.31 647 GLU A CA 1
ATOM 5225 C C . GLU A 1 647 ? 17.742 -5.068 -30.649 1.00 95.31 647 GLU A C 1
ATOM 5227 O O . GLU A 1 647 ? 18.925 -4.964 -30.320 1.00 95.31 647 GLU A O 1
ATOM 5232 N N . ALA A 1 648 ? 17.110 -4.122 -31.334 1.00 95.44 648 ALA A N 1
ATOM 5233 C CA . ALA A 1 648 ? 17.730 -2.868 -31.723 1.00 95.44 648 ALA A CA 1
ATOM 5234 C C . ALA A 1 648 ? 18.021 -1.982 -30.503 1.00 95.44 648 ALA A C 1
ATOM 5236 O O . ALA A 1 648 ? 17.177 -1.811 -29.618 1.00 95.44 648 ALA A O 1
ATOM 5237 N N . TYR A 1 649 ? 19.195 -1.352 -30.491 1.00 93.50 649 TYR A N 1
ATOM 5238 C CA . TYR A 1 649 ? 19.440 -0.196 -29.636 1.00 93.50 649 TYR A CA 1
ATOM 5239 C C . TYR A 1 649 ? 18.826 1.056 -30.291 1.00 93.50 649 TYR A C 1
ATOM 5241 O O . TYR A 1 649 ? 18.885 1.177 -31.519 1.00 93.50 649 TYR A O 1
ATOM 5249 N N . PRO A 1 650 ? 18.235 1.990 -29.522 1.00 91.44 650 PRO A N 1
ATOM 5250 C CA . PRO A 1 650 ? 17.685 3.220 -30.083 1.00 91.44 650 PRO A CA 1
ATOM 5251 C C . PRO A 1 650 ? 18.694 3.988 -30.955 1.00 91.44 650 PRO A C 1
ATOM 5253 O O . PRO A 1 650 ? 19.828 4.190 -30.523 1.00 91.44 650 PRO A O 1
ATOM 5256 N N . PRO A 1 651 ? 18.308 4.445 -32.162 1.00 87.44 651 PRO A N 1
ATOM 5257 C CA . PRO A 1 651 ? 19.180 5.196 -33.066 1.00 87.44 651 PRO A CA 1
ATOM 5258 C C . PRO A 1 651 ? 19.267 6.669 -32.633 1.00 87.44 651 PRO A C 1
ATOM 5260 O O . PRO A 1 651 ? 18.822 7.570 -33.341 1.00 87.44 651 PRO A O 1
ATOM 5263 N N . SER A 1 652 ? 19.750 6.907 -31.416 1.00 85.38 652 SER A N 1
ATOM 5264 C CA . SER A 1 652 ? 19.955 8.237 -30.848 1.00 85.38 652 SER A CA 1
ATOM 5265 C C . SER A 1 652 ? 21.062 8.188 -29.804 1.00 85.38 652 SER A C 1
ATOM 5267 O O . SER A 1 652 ? 21.154 7.225 -29.041 1.00 85.38 652 SER A O 1
ATOM 5269 N N . ASP A 1 653 ? 21.854 9.254 -29.737 1.00 78.25 653 ASP A N 1
ATOM 5270 C CA . ASP A 1 653 ? 22.867 9.429 -28.694 1.00 78.25 653 ASP A CA 1
ATOM 5271 C C . ASP A 1 653 ? 22.238 9.791 -27.335 1.00 78.25 653 ASP A C 1
ATOM 5273 O O . ASP A 1 653 ? 22.833 9.545 -26.288 1.00 78.25 653 ASP A O 1
ATOM 5277 N N . PHE A 1 654 ? 21.003 10.315 -27.333 1.00 82.50 654 PHE A N 1
ATOM 5278 C CA . PHE A 1 654 ? 20.277 10.732 -26.132 1.00 82.50 654 PHE A CA 1
ATOM 5279 C C . PHE A 1 654 ? 19.093 9.798 -25.863 1.00 82.50 654 PHE A C 1
ATOM 5281 O O . PHE A 1 654 ? 17.977 10.009 -26.347 1.00 82.50 654 PHE A O 1
ATOM 5288 N N . VAL A 1 655 ? 19.346 8.753 -25.075 1.00 88.44 655 VAL A N 1
ATOM 5289 C CA . VAL A 1 655 ? 18.335 7.774 -24.658 1.00 88.44 655 VAL A CA 1
ATOM 5290 C C . VAL A 1 655 ? 18.121 7.875 -23.157 1.00 88.44 655 VAL A C 1
ATOM 5292 O O . VAL A 1 655 ? 19.064 7.726 -22.383 1.00 88.44 655 VAL A O 1
ATOM 5295 N N . THR A 1 656 ? 16.870 8.048 -22.738 1.00 90.38 656 THR A N 1
ATOM 5296 C CA . THR A 1 656 ? 16.496 7.977 -21.323 1.00 90.38 656 THR A CA 1
ATOM 5297 C C . THR A 1 656 ? 15.669 6.727 -21.072 1.00 90.38 656 THR A C 1
ATOM 5299 O O . THR A 1 656 ? 14.680 6.470 -21.764 1.00 90.38 656 THR A O 1
ATOM 5302 N N . ALA A 1 657 ? 16.072 5.929 -20.085 1.00 93.00 657 ALA A N 1
ATOM 5303 C CA . ALA A 1 657 ? 15.294 4.779 -19.655 1.00 93.00 657 ALA A CA 1
ATOM 5304 C C . ALA A 1 657 ? 14.300 5.200 -18.565 1.00 93.00 657 ALA A C 1
ATOM 5306 O O . ALA A 1 657 ? 14.690 5.789 -17.561 1.00 93.00 657 ALA A O 1
ATOM 5307 N N . VAL A 1 658 ? 13.019 4.888 -18.750 1.00 95.19 658 VAL A N 1
ATOM 5308 C CA . VAL A 1 658 ? 11.944 5.212 -17.803 1.00 95.19 658 VAL A CA 1
ATOM 5309 C C . VAL A 1 658 ? 11.436 3.925 -17.171 1.00 95.19 658 VAL A C 1
ATOM 5311 O O . VAL A 1 658 ? 11.096 2.975 -17.873 1.00 95.19 658 VAL A O 1
ATOM 5314 N N . GLN A 1 659 ? 11.369 3.886 -15.848 1.00 95.50 659 GLN A N 1
ATOM 5315 C CA . GLN A 1 659 ? 10.854 2.766 -15.075 1.00 95.50 659 GLN A CA 1
ATOM 5316 C C . GLN A 1 659 ? 9.476 3.093 -14.502 1.00 95.50 659 GLN A C 1
ATOM 5318 O O . GLN A 1 659 ? 9.257 4.171 -13.948 1.00 95.50 659 GLN A O 1
ATOM 5323 N N . VAL A 1 660 ? 8.559 2.132 -14.593 1.00 97.06 660 VAL A N 1
ATOM 5324 C CA . VAL A 1 660 ? 7.224 2.215 -14.001 1.00 97.06 660 VAL A CA 1
ATOM 5325 C C . VAL A 1 660 ? 6.936 0.947 -13.217 1.00 97.06 660 VAL A C 1
ATOM 5327 O O . VAL A 1 660 ? 7.019 -0.150 -13.763 1.00 97.06 660 VAL A O 1
ATOM 5330 N N . ASP A 1 661 ? 6.570 1.090 -11.949 1.00 96.19 661 ASP A N 1
ATOM 5331 C CA . ASP A 1 661 ? 6.142 -0.024 -11.108 1.00 96.19 661 ASP A CA 1
ATOM 5332 C C . ASP A 1 661 ? 4.611 -0.053 -11.016 1.00 96.19 661 ASP A C 1
ATOM 5334 O O . ASP A 1 661 ? 3.964 0.945 -10.688 1.00 96.19 661 ASP A O 1
ATOM 5338 N N . LEU A 1 662 ? 4.033 -1.217 -11.299 1.00 95.81 662 LEU A N 1
ATOM 5339 C CA . LEU A 1 662 ? 2.603 -1.494 -11.357 1.00 95.81 662 LEU A CA 1
ATOM 5340 C C . LEU A 1 662 ? 2.214 -2.525 -10.293 1.00 95.81 662 LEU A C 1
ATOM 5342 O O . LEU A 1 662 ? 2.997 -3.413 -9.951 1.00 95.81 662 LEU A O 1
ATOM 5346 N N . LEU A 1 663 ? 0.968 -2.455 -9.832 1.00 93.56 663 LEU A N 1
ATOM 5347 C CA . LEU A 1 663 ? 0.300 -3.521 -9.091 1.00 93.56 663 LEU A CA 1
ATOM 5348 C C . LEU A 1 663 ? -0.929 -3.984 -9.868 1.00 93.56 663 LEU A C 1
ATOM 5350 O O . LEU A 1 663 ? -1.842 -3.200 -10.122 1.00 93.56 663 LEU A O 1
ATOM 5354 N N . ILE A 1 664 ? -0.955 -5.268 -10.214 1.00 93.69 664 ILE A N 1
ATOM 5355 C CA . ILE A 1 664 ? -2.136 -5.960 -10.725 1.00 93.69 664 ILE A CA 1
ATOM 5356 C C . ILE A 1 664 ? -2.776 -6.672 -9.535 1.00 93.69 664 ILE A C 1
ATOM 5358 O O . ILE A 1 664 ? -2.293 -7.710 -9.080 1.00 93.69 664 ILE A O 1
ATOM 5362 N N . ALA A 1 665 ? -3.828 -6.079 -8.983 1.00 83.94 665 ALA A N 1
ATOM 5363 C CA . ALA A 1 665 ? -4.489 -6.592 -7.795 1.00 83.94 665 ALA A CA 1
ATOM 5364 C C . ALA A 1 665 ? -5.305 -7.867 -8.104 1.00 83.94 665 ALA A C 1
ATOM 5366 O O . ALA A 1 665 ? -5.769 -8.044 -9.234 1.00 83.94 665 ALA A O 1
ATOM 5367 N N . PRO A 1 666 ? -5.546 -8.748 -7.110 1.00 79.62 666 PRO A N 1
ATOM 5368 C CA . PRO A 1 666 ? -6.325 -9.978 -7.305 1.00 79.62 666 PRO A CA 1
ATOM 5369 C C . PRO A 1 666 ? -7.762 -9.755 -7.805 1.00 79.62 666 PRO A C 1
ATOM 5371 O O . PRO A 1 666 ? -8.354 -10.646 -8.403 1.00 79.62 666 PRO A O 1
ATOM 5374 N N . ASN A 1 667 ? -8.326 -8.563 -7.586 1.00 79.81 667 ASN A N 1
ATOM 5375 C CA . ASN A 1 667 ? -9.638 -8.157 -8.103 1.00 79.81 667 ASN A CA 1
ATOM 5376 C C . ASN A 1 667 ? -9.607 -7.721 -9.588 1.00 79.81 667 ASN A C 1
ATOM 5378 O O . ASN A 1 667 ? -10.641 -7.336 -10.128 1.00 79.81 667 ASN A O 1
ATOM 5382 N N . GLY A 1 668 ? -8.438 -7.745 -10.239 1.00 76.56 668 GLY A N 1
ATOM 5383 C CA . GLY A 1 668 ? -8.233 -7.332 -11.631 1.00 76.56 668 GLY A CA 1
ATOM 5384 C C . GLY A 1 668 ? -7.958 -5.837 -11.833 1.00 76.56 668 GLY A C 1
ATOM 5385 O O . GLY A 1 668 ? -7.740 -5.409 -12.974 1.00 76.56 668 GLY A O 1
ATOM 5386 N N . GLU A 1 669 ? -7.944 -5.041 -10.761 1.00 84.50 669 GLU A N 1
ATOM 5387 C CA . GLU A 1 669 ? -7.597 -3.620 -10.803 1.00 84.50 669 GLU A CA 1
ATOM 5388 C C . GLU A 1 669 ? -6.092 -3.436 -11.050 1.00 84.50 669 GLU A C 1
ATOM 5390 O O . GLU A 1 669 ? -5.261 -4.196 -10.555 1.00 84.50 669 GLU A O 1
ATOM 5395 N N . THR A 1 670 ? -5.727 -2.427 -11.838 1.00 89.81 670 THR A N 1
ATOM 5396 C CA . THR A 1 670 ? -4.329 -2.098 -12.136 1.00 89.81 670 THR A CA 1
ATOM 5397 C C . THR A 1 670 ? -4.010 -0.718 -11.591 1.00 89.81 670 THR A C 1
ATOM 5399 O O . THR A 1 670 ? -4.699 0.244 -11.920 1.00 89.81 670 THR A O 1
ATOM 5402 N N . GLN A 1 671 ? -2.948 -0.618 -10.797 1.00 89.56 671 GLN A N 1
ATOM 5403 C CA . GLN A 1 671 ? -2.508 0.628 -10.178 1.00 89.56 671 GLN A CA 1
ATOM 5404 C C . GLN A 1 671 ? -1.062 0.935 -10.564 1.00 89.56 671 GLN A C 1
ATOM 5406 O O . GLN A 1 671 ? -0.199 0.062 -10.483 1.00 89.56 671 GLN A O 1
ATOM 5411 N N . ILE A 1 672 ? -0.797 2.181 -10.957 1.00 93.62 672 ILE A N 1
ATOM 5412 C CA . ILE A 1 672 ? 0.562 2.701 -11.142 1.00 93.62 672 ILE A CA 1
ATOM 5413 C C . ILE A 1 672 ? 1.057 3.175 -9.777 1.00 93.62 672 ILE A C 1
ATOM 5415 O O . ILE A 1 672 ? 0.439 4.038 -9.156 1.00 93.62 672 ILE A O 1
ATOM 5419 N N . LEU A 1 673 ? 2.141 2.578 -9.286 1.00 91.62 673 LEU A N 1
ATOM 5420 C CA . LEU A 1 673 ? 2.665 2.847 -7.948 1.00 91.62 673 LEU A CA 1
ATOM 5421 C C . LEU A 1 673 ? 3.810 3.854 -7.965 1.00 91.62 673 LEU A C 1
ATOM 5423 O O . LEU A 1 673 ? 3.830 4.752 -7.130 1.00 91.62 673 LEU A O 1
ATOM 5427 N N . CYS A 1 674 ? 4.758 3.686 -8.885 1.00 93.31 674 CYS A N 1
ATOM 5428 C CA . CYS A 1 674 ? 5.966 4.498 -8.996 1.00 93.31 674 CYS A CA 1
ATOM 5429 C C . CYS A 1 674 ? 6.271 4.760 -10.470 1.00 93.31 674 CYS A C 1
ATOM 5431 O O . CYS A 1 674 ? 6.088 3.878 -11.310 1.00 93.31 674 CYS A O 1
ATOM 5433 N N . THR A 1 675 ? 6.763 5.957 -10.771 1.00 95.81 675 THR A N 1
ATOM 5434 C CA . THR A 1 675 ? 7.306 6.336 -12.077 1.00 95.81 675 THR A CA 1
ATOM 5435 C C . THR A 1 675 ? 8.644 7.023 -11.845 1.00 95.81 675 THR A C 1
ATOM 5437 O O . THR A 1 675 ? 8.763 7.832 -10.928 1.00 95.81 675 THR A O 1
ATOM 5440 N N . GLY A 1 676 ? 9.668 6.708 -12.632 1.00 95.44 676 GLY A N 1
ATOM 5441 C CA . GLY A 1 676 ? 10.971 7.352 -12.483 1.00 95.44 676 GLY A CA 1
ATOM 5442 C C . GLY A 1 676 ? 11.883 7.205 -13.691 1.00 95.44 676 GLY A C 1
ATOM 5443 O O . GLY A 1 676 ? 11.748 6.262 -14.466 1.00 95.44 676 GLY A O 1
ATOM 5444 N N . ASP A 1 677 ? 12.832 8.123 -13.826 1.00 94.94 677 ASP A N 1
ATOM 5445 C CA . ASP A 1 677 ? 13.881 8.078 -14.843 1.00 94.94 677 ASP A CA 1
ATOM 5446 C C . ASP A 1 677 ? 15.113 7.370 -14.277 1.00 94.94 677 ASP A C 1
ATOM 5448 O O . ASP A 1 677 ? 15.617 7.710 -13.202 1.00 94.94 677 ASP A O 1
ATOM 5452 N N . GLN A 1 678 ? 15.588 6.341 -14.972 1.00 92.88 678 GLN A N 1
ATOM 5453 C CA . GLN A 1 678 ? 16.787 5.616 -14.580 1.00 92.88 678 GLN A CA 1
ATOM 5454 C C . GLN A 1 678 ? 18.016 6.487 -14.827 1.00 92.88 678 GLN A C 1
ATOM 5456 O O . GLN A 1 678 ? 18.220 7.011 -15.921 1.00 92.88 678 GLN A O 1
ATOM 5461 N N . ILE A 1 679 ? 18.855 6.599 -13.801 1.00 90.31 679 ILE A N 1
ATOM 5462 C CA . ILE A 1 679 ? 20.110 7.334 -13.866 1.00 90.31 679 ILE A CA 1
ATOM 5463 C C . ILE A 1 679 ? 21.191 6.356 -14.309 1.00 90.31 679 ILE A C 1
ATOM 5465 O O . ILE A 1 679 ? 21.499 5.367 -13.632 1.00 90.31 679 ILE A O 1
ATOM 5469 N N . ILE A 1 680 ? 21.715 6.637 -15.491 1.00 84.81 680 ILE A N 1
ATOM 5470 C CA . ILE A 1 680 ? 22.651 5.801 -16.226 1.00 84.81 680 ILE A CA 1
ATOM 5471 C C . ILE A 1 680 ? 24.064 6.359 -16.037 1.00 84.81 680 ILE A C 1
ATOM 5473 O O . ILE A 1 680 ? 24.236 7.561 -15.842 1.00 84.81 680 ILE A O 1
ATOM 5477 N N . SER A 1 681 ? 25.065 5.482 -16.070 1.00 76.00 681 SER A N 1
ATOM 5478 C CA . SER A 1 681 ? 26.475 5.865 -16.038 1.00 76.00 681 SER A CA 1
ATOM 5479 C C . SER A 1 681 ? 27.197 5.598 -17.360 1.00 76.00 681 SER A C 1
ATOM 5481 O O . SER A 1 681 ? 26.561 5.520 -18.406 1.00 76.00 681 SER A O 1
ATOM 5483 N N . GLN A 1 682 ? 28.529 5.453 -17.350 1.00 70.38 682 GLN A N 1
ATOM 5484 C CA . GLN A 1 682 ? 29.300 5.180 -18.572 1.00 70.38 682 GLN A CA 1
ATOM 5485 C C . GLN A 1 682 ? 28.839 3.895 -19.274 1.00 70.38 682 GLN A C 1
ATOM 5487 O O . GLN A 1 682 ? 28.987 3.755 -20.488 1.00 70.38 682 GLN A O 1
ATOM 5492 N N . ASN A 1 683 ? 28.272 2.950 -18.518 1.00 76.31 683 ASN A N 1
ATOM 5493 C CA . ASN A 1 683 ? 27.615 1.778 -19.067 1.00 76.31 683 ASN A CA 1
ATOM 5494 C C . ASN A 1 683 ? 26.105 2.038 -19.245 1.00 76.31 683 ASN A C 1
ATOM 5496 O O . ASN A 1 683 ? 25.373 2.030 -18.250 1.00 76.31 683 ASN A O 1
ATOM 5500 N N . PRO A 1 684 ? 25.596 2.156 -20.489 1.00 76.19 684 PRO A N 1
ATOM 5501 C CA . PRO A 1 684 ? 24.190 2.466 -20.745 1.00 76.19 684 PRO A CA 1
ATOM 5502 C C . PRO A 1 684 ? 23.211 1.362 -20.320 1.00 76.19 684 PRO A C 1
ATOM 5504 O O . PRO A 1 684 ? 21.997 1.549 -20.350 1.00 76.19 684 PRO A O 1
ATOM 5507 N N . PHE A 1 685 ? 23.725 0.193 -19.932 1.00 82.12 685 PHE A N 1
ATOM 5508 C CA . PHE A 1 685 ? 22.931 -0.996 -19.648 1.00 82.12 685 PHE A CA 1
ATOM 5509 C C . PHE A 1 685 ? 22.824 -1.344 -18.159 1.00 82.12 685 PHE A C 1
ATOM 5511 O O . PHE A 1 685 ? 22.152 -2.322 -17.820 1.00 82.12 685 PHE A O 1
ATOM 5518 N N . ASP A 1 686 ? 23.489 -0.601 -17.268 1.00 80.69 686 ASP A N 1
ATOM 5519 C CA . ASP A 1 686 ? 23.426 -0.836 -15.820 1.00 80.69 686 ASP A CA 1
ATOM 5520 C C . ASP A 1 686 ? 23.142 0.460 -15.052 1.00 80.69 686 ASP A C 1
ATOM 5522 O O . ASP A 1 686 ? 24.063 1.116 -14.568 1.00 80.69 686 ASP A O 1
ATOM 5526 N N . PRO A 1 687 ? 21.865 0.854 -14.924 1.00 87.62 687 PRO A N 1
ATOM 5527 C CA . PRO A 1 687 ? 21.514 2.045 -14.167 1.00 87.62 687 PRO A CA 1
ATOM 5528 C C . PRO A 1 687 ? 21.828 1.831 -12.686 1.00 87.62 687 PRO A C 1
ATOM 5530 O O . PRO A 1 687 ? 21.483 0.790 -12.105 1.00 87.62 687 PRO A O 1
ATOM 5533 N N . TRP A 1 688 ? 22.460 2.820 -12.062 1.00 89.19 688 TRP A N 1
ATOM 5534 C CA . TRP A 1 688 ? 22.819 2.769 -10.646 1.00 89.19 688 TRP A CA 1
ATOM 5535 C C . TRP A 1 688 ? 21.775 3.455 -9.754 1.00 89.19 688 TRP A C 1
ATOM 5537 O O . TRP A 1 688 ? 21.695 3.130 -8.568 1.00 89.19 688 TRP A O 1
ATOM 5547 N N . GLY A 1 689 ? 20.953 4.358 -10.298 1.00 91.75 689 GLY A N 1
ATOM 5548 C CA . GLY A 1 689 ? 19.957 5.126 -9.545 1.00 91.75 689 GLY A CA 1
ATOM 5549 C C . GLY A 1 689 ? 18.650 5.358 -10.305 1.00 91.75 689 GLY A C 1
ATOM 5550 O O . GLY A 1 689 ? 18.521 5.001 -11.475 1.00 91.75 689 GLY A O 1
ATOM 5551 N N . LEU A 1 690 ? 17.671 5.948 -9.621 1.00 95.12 690 LEU A N 1
ATOM 5552 C CA . LEU A 1 690 ? 16.358 6.312 -10.155 1.00 95.12 690 LEU A CA 1
ATOM 5553 C C . LEU A 1 690 ? 15.952 7.689 -9.612 1.00 95.12 690 LEU A C 1
ATOM 5555 O O . LEU A 1 690 ? 15.949 7.883 -8.394 1.00 95.12 690 LEU A O 1
ATOM 5559 N N . SER A 1 691 ? 15.578 8.625 -10.482 1.00 95.81 691 SER A N 1
ATOM 5560 C CA . SER A 1 691 ? 14.901 9.862 -10.080 1.00 95.81 691 SER A CA 1
ATOM 5561 C C . SER A 1 691 ? 13.390 9.712 -10.200 1.00 95.81 691 SER A C 1
ATOM 5563 O O . SER A 1 691 ? 12.898 9.220 -11.210 1.00 95.81 691 SER A O 1
ATOM 5565 N N . VAL A 1 692 ? 12.653 10.133 -9.175 1.00 95.56 692 VAL A N 1
ATOM 5566 C CA . VAL A 1 692 ? 11.191 10.034 -9.093 1.00 95.56 692 VAL A CA 1
ATOM 5567 C C . VAL A 1 692 ? 10.569 11.410 -8.798 1.00 95.56 692 VAL A C 1
ATOM 5569 O O . VAL A 1 692 ? 11.114 12.155 -7.980 1.00 95.56 692 VAL A O 1
ATOM 5572 N N . PRO A 1 693 ? 9.422 11.762 -9.400 1.00 94.69 693 PRO A N 1
ATOM 5573 C CA . PRO A 1 693 ? 8.760 11.029 -10.475 1.00 94.69 693 PRO A CA 1
ATOM 5574 C C . PRO A 1 693 ? 9.540 11.134 -11.802 1.00 94.69 693 PRO A C 1
ATOM 5576 O O . PRO A 1 693 ? 10.555 11.826 -11.867 1.00 94.69 693 PRO A O 1
ATOM 5579 N N . GLN A 1 694 ? 9.081 10.452 -12.855 1.00 93.38 694 GLN A N 1
ATOM 5580 C CA . GLN A 1 694 ? 9.658 10.628 -14.195 1.00 93.38 694 GLN A CA 1
ATOM 5581 C C . GLN A 1 694 ? 9.296 12.002 -14.779 1.00 93.38 694 GLN A C 1
ATOM 5583 O O . GLN A 1 694 ? 8.144 12.434 -14.667 1.00 93.38 694 GLN A O 1
ATOM 5588 N N . CYS A 1 695 ? 10.245 12.634 -15.464 1.00 90.56 695 CYS A N 1
ATOM 5589 C CA . CYS A 1 695 ? 10.088 13.930 -16.131 1.00 90.56 695 CYS A CA 1
ATOM 5590 C C . CYS A 1 695 ? 10.376 13.868 -17.642 1.00 90.56 695 CYS A C 1
ATOM 5592 O O . CYS A 1 695 ? 10.264 14.885 -18.325 1.00 90.56 695 CYS A O 1
ATOM 5594 N N . SER A 1 696 ? 10.755 12.701 -18.174 1.00 90.06 696 SER A N 1
ATOM 5595 C CA . SER A 1 696 ? 11.272 12.582 -19.544 1.00 90.06 696 SER A CA 1
ATOM 5596 C C . SER A 1 696 ? 10.207 12.555 -20.637 1.00 90.06 696 SER A C 1
ATOM 5598 O O . SER A 1 696 ? 10.508 12.883 -21.783 1.00 90.06 696 SER A O 1
ATOM 5600 N N . ILE A 1 697 ? 8.981 12.117 -20.343 1.00 91.69 697 ILE A N 1
ATOM 5601 C CA . ILE A 1 697 ? 7.911 11.994 -21.342 1.00 91.69 697 ILE A CA 1
ATOM 5602 C C . ILE A 1 697 ? 6.539 12.306 -20.734 1.00 91.69 697 ILE A C 1
ATOM 5604 O O . ILE A 1 697 ? 6.314 12.180 -19.529 1.00 91.69 697 ILE A O 1
ATOM 5608 N N . GLU A 1 698 ? 5.602 12.712 -21.588 1.00 91.62 698 GLU A N 1
ATOM 5609 C CA . GLU A 1 698 ? 4.226 13.006 -21.197 1.00 91.62 698 GLU A CA 1
ATOM 5610 C C . GLU A 1 698 ? 3.526 11.790 -20.544 1.00 91.62 698 GLU A C 1
ATOM 5612 O O . GLU A 1 698 ? 3.467 10.711 -21.157 1.00 91.62 698 GLU A O 1
ATOM 5617 N N . PRO A 1 699 ? 2.926 11.956 -19.346 1.00 94.00 699 PRO A N 1
ATOM 5618 C CA . PRO A 1 699 ? 2.290 10.870 -18.594 1.00 94.00 699 PRO A CA 1
ATOM 5619 C C . PRO A 1 699 ? 1.262 10.030 -19.372 1.00 94.00 699 PRO A C 1
ATOM 5621 O O . PRO A 1 699 ? 1.341 8.800 -19.301 1.00 94.00 699 PRO A O 1
ATOM 5624 N N . PRO A 1 700 ? 0.347 10.609 -20.187 1.00 94.00 700 PRO A N 1
ATOM 5625 C CA . PRO A 1 700 ? -0.674 9.822 -20.883 1.00 94.00 700 PRO A CA 1
ATOM 5626 C C . PRO A 1 700 ? -0.102 8.746 -21.816 1.00 94.00 700 PRO A C 1
ATOM 5628 O O . PRO A 1 700 ? -0.702 7.679 -21.972 1.00 94.00 700 PRO A O 1
ATOM 5631 N N . ARG A 1 701 ? 1.073 8.990 -22.416 1.00 93.19 701 ARG A N 1
ATOM 5632 C CA . ARG A 1 701 ? 1.727 8.041 -23.333 1.00 93.19 701 ARG A CA 1
ATOM 5633 C C . ARG A 1 701 ? 2.232 6.805 -22.594 1.00 93.19 701 ARG A C 1
ATOM 5635 O O . ARG A 1 701 ? 2.002 5.688 -23.058 1.00 93.19 701 ARG A O 1
ATOM 5642 N N . ILE A 1 702 ? 2.872 7.005 -21.441 1.00 94.56 702 ILE A N 1
ATOM 5643 C CA . ILE A 1 702 ? 3.311 5.914 -20.562 1.00 94.56 702 ILE A CA 1
ATOM 5644 C C . ILE A 1 702 ? 2.097 5.174 -20.005 1.00 94.56 702 ILE A C 1
ATOM 5646 O O . ILE A 1 702 ? 2.037 3.950 -20.098 1.00 94.56 702 ILE A O 1
ATOM 5650 N N . ASN A 1 703 ? 1.115 5.903 -19.468 1.00 95.06 703 ASN A N 1
ATOM 5651 C CA . ASN A 1 703 ? -0.059 5.314 -18.825 1.00 95.06 703 ASN A CA 1
ATOM 5652 C C . ASN A 1 703 ? -0.811 4.387 -19.781 1.00 95.06 703 ASN A C 1
ATOM 5654 O O . ASN A 1 703 ? -1.108 3.245 -19.431 1.00 95.06 703 ASN A O 1
ATOM 5658 N N . CYS A 1 704 ? -1.043 4.834 -21.019 1.00 95.06 704 CYS A N 1
ATOM 5659 C CA . CYS A 1 704 ? -1.674 4.019 -22.054 1.00 95.06 704 CYS A CA 1
ATOM 5660 C C . CYS A 1 704 ? -0.900 2.713 -22.317 1.00 95.06 704 CYS A C 1
ATOM 5662 O O . CYS A 1 704 ? -1.499 1.635 -22.332 1.00 95.06 704 CYS A O 1
ATOM 5664 N N . ALA A 1 705 ? 0.428 2.782 -22.466 1.00 96.19 705 ALA A N 1
ATOM 5665 C CA . ALA A 1 705 ? 1.260 1.596 -22.672 1.00 96.19 705 ALA A CA 1
ATOM 5666 C C . ALA A 1 705 ? 1.230 0.648 -21.458 1.00 96.19 705 ALA A C 1
ATOM 5668 O O . ALA A 1 705 ? 1.041 -0.558 -21.622 1.00 96.19 705 ALA A O 1
ATOM 5669 N N . CYS A 1 706 ? 1.335 1.187 -20.240 1.00 96.38 706 CYS A N 1
ATOM 5670 C CA . CYS A 1 706 ? 1.263 0.423 -18.995 1.00 96.38 706 CYS A CA 1
ATOM 5671 C C . CYS A 1 706 ? -0.071 -0.315 -18.840 1.00 96.38 706 CYS A C 1
ATOM 5673 O O . CYS A 1 706 ? -0.072 -1.502 -18.521 1.00 96.38 706 CYS A O 1
ATOM 5675 N N . PHE A 1 707 ? -1.204 0.342 -19.108 1.00 95.50 707 PHE A N 1
ATOM 5676 C CA . PHE A 1 707 ? -2.517 -0.304 -19.012 1.00 95.50 707 PHE A CA 1
ATOM 5677 C C . PHE A 1 707 ? -2.719 -1.389 -20.077 1.00 95.50 707 PHE A C 1
ATOM 5679 O O . PHE A 1 707 ? -3.294 -2.436 -19.770 1.00 95.50 707 PHE A O 1
ATOM 5686 N N . LYS A 1 708 ? -2.206 -1.200 -21.302 1.00 96.75 708 LYS A N 1
ATOM 5687 C CA . LYS A 1 708 ? -2.201 -2.253 -22.334 1.00 96.75 708 LYS A CA 1
ATOM 5688 C C . LYS A 1 708 ? -1.391 -3.476 -21.893 1.00 96.75 708 LYS A C 1
ATOM 5690 O O . LYS A 1 708 ? -1.898 -4.594 -21.959 1.00 96.75 708 LYS A O 1
ATOM 5695 N N . ILE A 1 709 ? -0.177 -3.261 -21.380 1.00 96.94 709 ILE A N 1
ATOM 5696 C CA . ILE A 1 709 ? 0.685 -4.336 -20.862 1.00 96.94 709 ILE A CA 1
ATOM 5697 C C . ILE A 1 709 ? 0.010 -5.045 -19.684 1.00 96.94 709 ILE A C 1
ATOM 5699 O O . ILE A 1 709 ? -0.070 -6.270 -19.670 1.00 96.94 709 ILE A O 1
ATOM 5703 N N . ALA A 1 710 ? -0.550 -4.297 -18.731 1.00 95.69 710 ALA A N 1
ATOM 5704 C CA . ALA A 1 710 ? -1.244 -4.867 -17.582 1.00 95.69 710 ALA A CA 1
ATOM 5705 C C . ALA A 1 710 ? -2.469 -5.704 -17.985 1.00 95.69 710 ALA A C 1
ATOM 5707 O O . ALA A 1 710 ? -2.704 -6.766 -17.411 1.00 95.69 710 ALA A O 1
ATOM 5708 N N . ASN A 1 711 ? -3.231 -5.279 -18.998 1.00 95.12 711 ASN A N 1
ATOM 5709 C CA . ASN A 1 711 ? -4.326 -6.079 -19.547 1.00 95.12 711 ASN A CA 1
ATOM 5710 C C . ASN A 1 711 ? -3.823 -7.396 -20.156 1.00 95.12 711 ASN A C 1
ATOM 5712 O O . ASN A 1 711 ? -4.376 -8.453 -19.852 1.00 95.12 711 ASN A O 1
ATOM 5716 N N . SER A 1 712 ? -2.739 -7.361 -20.932 1.00 95.56 712 SER A N 1
ATOM 5717 C CA . SER A 1 712 ? -2.112 -8.572 -21.477 1.00 95.56 712 SER A CA 1
ATOM 5718 C C . SER A 1 712 ? -1.550 -9.503 -20.404 1.00 95.56 712 SER A C 1
ATOM 5720 O O . SER A 1 712 ? -1.595 -10.723 -20.582 1.00 95.56 712 SER A O 1
ATOM 5722 N N . CYS A 1 713 ? -1.039 -8.947 -19.303 1.00 94.81 713 CYS A N 1
ATOM 5723 C CA . CYS A 1 713 ? -0.606 -9.696 -18.127 1.00 94.81 713 CYS A CA 1
ATOM 5724 C C . CYS A 1 713 ? -1.790 -10.409 -17.455 1.00 94.81 713 CYS A C 1
ATOM 5726 O O . CYS A 1 713 ? -1.713 -11.611 -17.208 1.00 94.81 713 CYS A O 1
ATOM 5728 N N . LYS A 1 714 ? -2.916 -9.711 -17.250 1.00 92.75 714 LYS A N 1
ATOM 5729 C CA . LYS A 1 714 ? -4.132 -10.288 -16.646 1.00 92.75 714 LYS A CA 1
ATOM 5730 C C . LYS A 1 714 ? -4.673 -11.483 -17.427 1.00 92.75 714 LYS A C 1
ATOM 5732 O O . LYS A 1 714 ? -4.982 -12.507 -16.829 1.00 92.75 714 LYS A O 1
ATOM 5737 N N . VAL A 1 715 ? -4.737 -11.384 -18.759 1.00 92.00 715 VAL A N 1
ATOM 5738 C CA . VAL A 1 715 ? -5.199 -12.485 -19.633 1.00 92.00 715 VAL A CA 1
ATOM 5739 C C . VAL A 1 715 ? -4.329 -13.743 -19.487 1.00 92.00 715 VAL A C 1
ATOM 5741 O O . VAL A 1 715 ? -4.798 -14.851 -19.725 1.00 92.00 715 VAL A O 1
ATOM 5744 N N . ARG A 1 716 ? -3.073 -13.582 -19.061 1.00 91.62 716 ARG A N 1
ATOM 5745 C CA . ARG A 1 716 ? -2.092 -14.660 -18.873 1.00 91.62 716 ARG A CA 1
ATOM 5746 C C . ARG A 1 716 ? -1.957 -15.127 -17.425 1.00 91.62 716 ARG A C 1
ATOM 5748 O O . ARG A 1 716 ? -1.029 -15.864 -17.127 1.00 91.62 716 ARG A O 1
ATOM 5755 N N . GLY A 1 717 ? -2.833 -14.678 -16.525 1.00 89.75 717 GLY A N 1
ATOM 5756 C CA . GLY A 1 717 ? -2.770 -15.049 -15.109 1.00 89.75 717 GLY A CA 1
ATOM 5757 C C . GLY A 1 717 ? -1.642 -14.371 -14.323 1.00 89.75 717 GLY A C 1
ATOM 5758 O O . GLY A 1 717 ? -1.338 -14.786 -13.208 1.00 89.75 717 GLY A O 1
ATOM 5759 N N . ILE A 1 718 ? -1.020 -13.317 -14.864 1.00 91.62 718 ILE A N 1
ATOM 5760 C CA . ILE A 1 718 ? 0.006 -12.557 -14.144 1.00 91.62 718 ILE A CA 1
ATOM 5761 C C . ILE A 1 718 ? -0.672 -11.574 -13.185 1.00 91.62 718 ILE A C 1
ATOM 5763 O O . ILE A 1 718 ? -1.383 -10.664 -13.617 1.00 91.62 718 ILE A O 1
ATOM 5767 N N . LEU A 1 719 ? -0.410 -11.745 -11.888 1.00 90.50 719 LEU A N 1
ATOM 5768 C CA . LEU A 1 719 ? -0.927 -10.915 -10.796 1.00 90.50 719 LEU A CA 1
ATOM 5769 C C . LEU A 1 719 ? 0.203 -10.476 -9.853 1.00 90.50 719 LEU A C 1
ATOM 5771 O O . LEU A 1 719 ? 1.256 -11.105 -9.804 1.00 90.50 719 LEU A O 1
ATOM 5775 N N . GLY A 1 720 ? -0.011 -9.410 -9.085 1.00 89.44 720 GLY A N 1
ATOM 5776 C CA . GLY A 1 720 ? 0.986 -8.849 -8.171 1.00 89.44 720 GLY A CA 1
ATOM 5777 C C . GLY A 1 720 ? 1.804 -7.716 -8.794 1.00 89.44 720 GLY A C 1
ATOM 5778 O O . GLY A 1 720 ? 1.306 -6.954 -9.627 1.00 89.44 720 GLY A O 1
ATOM 5779 N N . TYR A 1 721 ? 3.042 -7.558 -8.331 1.00 93.62 721 TYR A N 1
ATOM 5780 C CA . TYR A 1 721 ? 3.908 -6.443 -8.714 1.00 93.62 721 TYR A CA 1
ATOM 5781 C C . TYR A 1 721 ? 4.607 -6.691 -10.051 1.00 93.62 721 TYR A C 1
ATOM 5783 O O . TYR A 1 721 ? 5.133 -7.779 -10.298 1.00 93.62 721 TYR A O 1
ATOM 5791 N N . VAL A 1 722 ? 4.624 -5.668 -10.905 1.00 94.81 722 VAL A N 1
ATOM 5792 C CA . VAL A 1 722 ? 5.260 -5.707 -12.226 1.00 94.81 722 VAL A CA 1
ATOM 5793 C C . VAL A 1 722 ? 5.994 -4.397 -12.470 1.00 94.81 722 VAL A C 1
ATOM 5795 O O . VAL A 1 722 ? 5.389 -3.332 -12.433 1.00 94.81 722 VAL A O 1
ATOM 5798 N N . THR A 1 723 ? 7.282 -4.463 -12.780 1.00 95.12 723 THR A N 1
ATOM 5799 C CA . THR A 1 723 ? 8.069 -3.309 -13.220 1.00 95.12 723 THR A CA 1
ATOM 5800 C C . THR A 1 723 ? 8.194 -3.337 -14.737 1.00 95.12 723 THR A C 1
ATOM 5802 O O . THR A 1 723 ? 8.673 -4.322 -15.293 1.00 95.12 723 THR A O 1
ATOM 5805 N N . VAL A 1 724 ? 7.820 -2.258 -15.416 1.00 96.12 724 VAL A N 1
ATOM 5806 C CA . VAL A 1 724 ? 8.005 -2.074 -16.862 1.00 96.12 724 VAL A CA 1
ATOM 5807 C C . VAL A 1 724 ? 9.090 -1.028 -17.094 1.00 96.12 724 VAL A C 1
ATOM 5809 O O . VAL A 1 724 ? 9.128 -0.003 -16.415 1.00 96.12 724 VAL A O 1
ATOM 5812 N N . ILE A 1 725 ? 9.984 -1.291 -18.045 1.00 94.75 725 ILE A N 1
ATOM 5813 C CA . ILE A 1 725 ? 11.068 -0.388 -18.425 1.00 94.75 725 ILE A CA 1
ATOM 5814 C C . ILE A 1 725 ? 10.881 0.019 -19.886 1.00 94.75 725 ILE A C 1
ATOM 5816 O O . ILE A 1 725 ? 10.740 -0.823 -20.780 1.00 94.75 725 ILE A O 1
ATOM 5820 N N . PHE A 1 726 ? 10.923 1.323 -20.119 1.00 95.75 726 PHE A N 1
ATOM 5821 C CA . PHE A 1 726 ? 10.823 1.954 -21.423 1.00 95.75 726 PHE A CA 1
ATOM 5822 C C . PHE A 1 726 ? 12.129 2.659 -21.788 1.00 95.75 726 PHE A C 1
ATOM 5824 O O . PHE A 1 726 ? 12.876 3.070 -20.908 1.00 95.75 726 PHE A O 1
ATOM 5831 N N . ALA A 1 727 ? 12.373 2.847 -23.080 1.00 94.56 727 ALA A N 1
ATOM 5832 C CA . ALA A 1 727 ? 13.372 3.768 -23.605 1.00 94.56 727 ALA A CA 1
ATOM 5833 C C . ALA A 1 727 ? 12.659 4.887 -24.368 1.00 94.56 727 ALA A C 1
ATOM 5835 O O . ALA A 1 727 ? 11.855 4.609 -25.262 1.00 94.56 727 ALA A O 1
ATOM 5836 N N . THR A 1 728 ? 12.952 6.136 -24.017 1.00 93.81 728 THR A N 1
ATOM 5837 C CA . THR A 1 728 ? 12.485 7.323 -24.734 1.00 93.81 728 THR A CA 1
ATOM 5838 C C . THR A 1 728 ? 13.660 8.042 -25.382 1.00 93.81 728 THR A C 1
ATOM 5840 O O . THR A 1 728 ? 14.734 8.151 -24.790 1.00 93.81 728 THR A O 1
ATOM 5843 N N . PHE A 1 729 ? 13.473 8.472 -26.626 1.00 92.25 729 PHE A N 1
ATOM 5844 C CA . PHE A 1 729 ? 14.489 9.156 -27.425 1.00 92.25 729 PHE A CA 1
ATOM 5845 C C . PHE A 1 729 ? 13.825 9.938 -28.560 1.00 92.25 729 PHE A C 1
ATOM 5847 O O . PHE A 1 729 ? 12.683 9.666 -28.942 1.00 92.25 729 PHE A O 1
ATOM 5854 N N . ILE A 1 730 ? 14.536 10.916 -29.115 1.00 89.31 730 ILE A N 1
ATOM 5855 C CA . ILE A 1 730 ? 14.052 11.705 -30.251 1.00 89.31 730 ILE A CA 1
ATOM 5856 C C . ILE A 1 730 ? 14.560 11.059 -31.537 1.00 89.31 730 ILE A C 1
ATOM 5858 O O . ILE A 1 730 ? 15.762 10.899 -31.731 1.00 89.31 730 ILE A O 1
ATOM 5862 N N . CYS A 1 731 ? 13.645 10.698 -32.433 1.00 84.56 731 CYS A N 1
ATOM 5863 C CA . CYS A 1 731 ? 14.017 10.196 -33.749 1.00 84.56 731 CYS A CA 1
ATOM 5864 C C . CYS A 1 731 ? 14.566 11.344 -34.606 1.00 84.56 731 CYS A C 1
ATOM 5866 O O . CYS A 1 731 ? 13.874 12.337 -34.835 1.00 84.56 731 CYS A O 1
ATOM 5868 N N . GLU A 1 732 ? 15.792 11.214 -35.118 1.00 78.38 732 GLU A N 1
ATOM 5869 C CA . GLU A 1 732 ? 16.425 12.285 -35.899 1.00 78.38 732 GLU A CA 1
ATOM 5870 C C . GLU A 1 732 ? 15.671 12.630 -37.186 1.00 78.38 732 GLU A C 1
ATOM 5872 O O . GLU A 1 732 ? 15.631 13.802 -37.568 1.00 78.38 732 GLU A O 1
ATOM 5877 N N . GLN A 1 733 ? 15.055 11.623 -37.814 1.00 74.88 733 GLN A N 1
ATOM 5878 C CA . GLN A 1 733 ? 14.342 11.733 -39.088 1.00 74.88 733 GLN A CA 1
ATOM 5879 C C . GLN A 1 733 ? 12.988 12.432 -38.932 1.00 74.88 733 GLN A C 1
ATOM 5881 O O . GLN A 1 733 ? 12.657 13.319 -39.713 1.00 74.88 733 GLN A O 1
ATOM 5886 N N . THR A 1 734 ? 12.202 12.047 -37.922 1.00 80.19 734 THR A N 1
ATOM 5887 C CA . THR A 1 734 ? 10.836 12.565 -37.721 1.00 80.19 734 THR A CA 1
ATOM 5888 C C . THR A 1 734 ? 10.771 13.717 -36.724 1.00 80.19 734 THR A C 1
ATOM 5890 O O . THR A 1 734 ? 9.739 14.376 -36.626 1.00 80.19 734 THR A O 1
ATOM 5893 N N . LYS A 1 735 ? 11.848 13.948 -35.957 1.00 84.12 735 LYS A N 1
ATOM 5894 C CA . LYS A 1 735 ? 11.910 14.864 -34.803 1.00 84.12 735 LYS A CA 1
ATOM 5895 C C . LYS A 1 735 ? 10.847 14.589 -33.733 1.00 84.12 735 LYS A C 1
ATOM 5897 O O . LYS A 1 735 ? 10.616 15.423 -32.863 1.00 84.12 735 LYS A O 1
ATOM 5902 N N . GLN A 1 736 ? 10.218 13.415 -33.765 1.00 86.31 736 GLN A N 1
ATOM 5903 C CA . GLN A 1 736 ? 9.238 12.994 -32.771 1.00 86.31 736 GLN A CA 1
ATOM 5904 C C . GLN A 1 736 ? 9.913 12.212 -31.646 1.00 86.31 736 GLN A C 1
ATOM 5906 O O . GLN A 1 736 ? 10.811 11.400 -31.883 1.00 86.31 736 GLN A O 1
ATOM 5911 N N . GLN A 1 737 ? 9.436 12.421 -30.420 1.00 89.75 737 GLN A N 1
ATOM 5912 C CA . GLN A 1 737 ? 9.834 11.612 -29.276 1.00 89.75 737 GLN A CA 1
ATOM 5913 C C . GLN A 1 737 ? 9.148 10.243 -29.352 1.00 89.75 737 GLN A C 1
ATOM 5915 O O . GLN A 1 737 ? 7.914 10.151 -29.324 1.00 89.75 737 GLN A O 1
ATOM 5920 N N . LEU A 1 738 ? 9.935 9.178 -29.449 1.00 91.69 738 LEU A N 1
ATOM 5921 C CA . LEU A 1 738 ? 9.468 7.796 -29.485 1.00 91.69 738 LEU A CA 1
ATOM 5922 C C . LEU A 1 738 ? 9.577 7.154 -28.102 1.00 91.69 738 LEU A C 1
ATOM 5924 O O . LEU A 1 738 ? 10.398 7.555 -27.286 1.00 91.69 738 LEU A O 1
ATOM 5928 N N . LEU A 1 739 ? 8.735 6.149 -27.855 1.00 94.69 739 LEU A N 1
ATOM 5929 C CA . LEU A 1 739 ? 8.719 5.363 -26.623 1.00 94.69 739 LEU A CA 1
ATOM 5930 C C . LEU A 1 739 ? 8.729 3.881 -26.995 1.00 94.69 739 LEU A C 1
ATOM 5932 O O . LEU A 1 739 ? 7.805 3.416 -27.665 1.00 94.69 739 LEU A O 1
ATOM 5936 N N . TRP A 1 740 ? 9.758 3.155 -26.570 1.00 95.56 740 TRP A N 1
ATOM 5937 C CA . TRP A 1 740 ? 9.912 1.719 -26.797 1.00 95.56 740 TRP A CA 1
ATOM 5938 C C . TRP A 1 740 ? 9.857 0.945 -25.484 1.00 95.56 740 TRP A C 1
ATOM 5940 O O . TRP A 1 740 ? 10.543 1.293 -24.529 1.00 95.56 740 TRP A O 1
ATOM 5950 N N . CYS A 1 741 ? 9.085 -0.139 -25.445 1.00 95.31 741 CYS A N 1
ATOM 5951 C CA . CYS A 1 741 ? 9.054 -1.076 -24.324 1.00 95.31 741 CYS A CA 1
ATOM 5952 C C . CYS A 1 741 ? 10.265 -2.009 -24.420 1.00 95.31 741 CYS A C 1
ATOM 5954 O O . CYS A 1 741 ? 10.331 -2.863 -25.311 1.00 95.31 741 CYS A O 1
ATOM 5956 N N . ILE A 1 742 ? 11.236 -1.834 -23.524 1.00 92.44 742 ILE A N 1
ATOM 5957 C CA . ILE A 1 742 ? 12.512 -2.556 -23.595 1.00 92.44 742 ILE A CA 1
ATOM 5958 C C . ILE A 1 742 ? 12.538 -3.782 -22.689 1.00 92.44 742 ILE A C 1
ATOM 5960 O O . ILE A 1 742 ? 13.106 -4.802 -23.075 1.00 92.44 742 ILE A O 1
ATOM 5964 N N . ASP A 1 743 ? 11.915 -3.716 -21.510 1.00 92.25 743 ASP A N 1
ATOM 5965 C CA . ASP A 1 743 ? 12.010 -4.790 -20.522 1.00 92.25 743 ASP A CA 1
ATOM 5966 C C . ASP A 1 743 ? 10.838 -4.790 -19.533 1.00 92.25 743 ASP A C 1
ATOM 5968 O O . ASP A 1 743 ? 10.165 -3.779 -19.337 1.00 92.25 743 ASP A O 1
ATOM 5972 N N . MET A 1 744 ? 10.611 -5.929 -18.887 1.00 93.25 744 MET A N 1
ATOM 5973 C CA . MET A 1 744 ? 9.629 -6.094 -17.820 1.00 93.25 744 MET A CA 1
ATOM 5974 C C . MET A 1 744 ? 10.173 -7.074 -16.780 1.00 93.25 744 MET A C 1
ATOM 5976 O O . MET A 1 744 ? 10.842 -8.049 -17.120 1.00 93.25 744 MET A O 1
ATOM 5980 N N . LYS A 1 745 ? 9.893 -6.821 -15.503 1.00 91.81 745 LYS A N 1
ATOM 5981 C CA . LYS A 1 745 ? 10.262 -7.690 -14.385 1.00 91.81 745 LYS A CA 1
ATOM 5982 C C . LYS A 1 745 ? 9.032 -7.972 -13.538 1.00 91.81 745 LYS A C 1
ATOM 5984 O O . LYS A 1 745 ? 8.273 -7.060 -13.226 1.00 91.81 745 LYS A O 1
ATOM 5989 N N . LEU A 1 746 ? 8.855 -9.232 -13.170 1.00 91.38 746 LEU A N 1
ATOM 5990 C CA . LEU A 1 746 ? 7.817 -9.660 -12.240 1.00 91.38 746 LEU A CA 1
ATOM 5991 C C . LEU A 1 746 ? 8.386 -9.641 -10.820 1.00 91.38 746 LEU A C 1
ATOM 5993 O O . LEU A 1 746 ? 9.515 -10.086 -10.610 1.00 91.38 746 LEU A O 1
ATOM 5997 N N . GLY A 1 747 ? 7.600 -9.155 -9.862 1.00 87.94 747 GLY A N 1
ATOM 5998 C CA . GLY A 1 747 ? 7.972 -9.111 -8.451 1.00 87.94 747 GLY A CA 1
ATOM 5999 C C . GLY A 1 747 ? 8.110 -7.703 -7.877 1.00 87.94 747 GLY A C 1
ATOM 6000 O O . GLY A 1 747 ? 8.005 -6.694 -8.575 1.00 87.94 747 GLY A O 1
ATOM 6001 N N . TYR A 1 748 ? 8.305 -7.645 -6.562 1.00 88.06 748 TYR A N 1
ATOM 6002 C CA . TYR A 1 748 ? 8.428 -6.394 -5.818 1.00 88.06 748 TYR A CA 1
ATOM 6003 C C . TYR A 1 748 ? 9.850 -5.833 -5.957 1.00 88.06 748 TYR A C 1
ATOM 6005 O O . TYR A 1 748 ? 10.807 -6.450 -5.492 1.00 88.06 748 TYR A O 1
ATOM 6013 N N . SER A 1 749 ? 9.999 -4.689 -6.630 1.00 88.62 749 SER A N 1
ATOM 6014 C CA . SER A 1 749 ? 11.311 -4.129 -6.972 1.00 88.62 749 SER A CA 1
ATOM 6015 C C . SER A 1 749 ? 11.951 -3.339 -5.821 1.00 88.62 749 SER A C 1
ATOM 6017 O O . SER A 1 749 ? 11.266 -2.705 -5.016 1.00 88.62 749 SER A O 1
ATOM 6019 N N . ASP A 1 750 ? 13.287 -3.309 -5.779 1.00 88.06 750 ASP A N 1
ATOM 6020 C CA . ASP A 1 750 ? 14.042 -2.498 -4.810 1.00 88.06 750 ASP A CA 1
ATOM 6021 C C . ASP A 1 750 ? 13.714 -1.003 -4.943 1.00 88.06 750 ASP A C 1
ATOM 6023 O O . ASP A 1 750 ? 13.570 -0.288 -3.952 1.00 88.06 750 ASP A O 1
ATOM 6027 N N . SER A 1 751 ? 13.552 -0.525 -6.180 1.00 89.06 751 SER A N 1
ATOM 6028 C CA . SER A 1 751 ? 13.149 0.853 -6.466 1.00 89.06 751 SER A CA 1
ATOM 6029 C C . SER A 1 751 ? 11.764 1.168 -5.905 1.00 89.06 751 SER A C 1
ATOM 6031 O O . SER A 1 751 ? 11.580 2.228 -5.308 1.00 89.06 751 SER A O 1
ATOM 6033 N N . LEU A 1 752 ? 10.808 0.242 -6.044 1.00 91.19 752 LEU A N 1
ATOM 6034 C CA . LEU A 1 752 ? 9.480 0.381 -5.457 1.00 91.19 752 LEU A CA 1
ATOM 6035 C C . LEU A 1 752 ? 9.559 0.392 -3.929 1.00 91.19 752 LEU A C 1
ATOM 6037 O O . LEU A 1 752 ? 8.895 1.214 -3.306 1.00 91.19 752 LEU A O 1
ATOM 6041 N N . ALA A 1 753 ? 10.396 -0.447 -3.314 1.00 89.44 753 ALA A N 1
ATOM 6042 C CA . ALA A 1 753 ? 10.609 -0.431 -1.867 1.00 89.44 753 ALA A CA 1
ATOM 6043 C C . ALA A 1 753 ? 11.139 0.931 -1.376 1.00 89.44 753 ALA A C 1
ATOM 6045 O O . ALA A 1 753 ? 10.596 1.501 -0.427 1.00 89.44 753 ALA A O 1
ATOM 6046 N N . MET A 1 754 ? 12.140 1.488 -2.066 1.00 91.69 754 MET A N 1
ATOM 6047 C CA . MET A 1 754 ? 12.687 2.824 -1.788 1.00 91.69 754 MET A CA 1
ATOM 6048 C C . MET A 1 754 ? 11.634 3.924 -1.974 1.00 91.69 754 MET A C 1
ATOM 6050 O O . MET A 1 754 ? 11.536 4.847 -1.163 1.00 91.69 754 MET A O 1
ATOM 6054 N N . PHE A 1 755 ? 10.803 3.812 -3.010 1.00 93.25 755 PHE A N 1
ATOM 6055 C CA . PHE A 1 755 ? 9.701 4.737 -3.243 1.00 93.25 755 PHE A CA 1
ATOM 6056 C C . PHE A 1 755 ? 8.610 4.632 -2.166 1.00 93.25 755 PHE A C 1
ATOM 6058 O O . PHE A 1 755 ? 8.124 5.653 -1.686 1.00 93.25 755 PHE A O 1
ATOM 6065 N N . GLN A 1 756 ? 8.243 3.427 -1.720 1.00 88.62 756 GLN A N 1
ATOM 6066 C CA . GLN A 1 756 ? 7.287 3.253 -0.619 1.00 88.62 756 GLN A CA 1
ATOM 6067 C C . GLN A 1 756 ? 7.836 3.816 0.693 1.00 88.62 756 GLN A C 1
ATOM 6069 O O . GLN A 1 756 ? 7.083 4.409 1.465 1.00 88.62 756 GLN A O 1
ATOM 6074 N N . LEU A 1 757 ? 9.147 3.704 0.927 1.00 88.19 757 LEU A N 1
ATOM 6075 C CA . LEU A 1 757 ? 9.806 4.363 2.050 1.00 88.19 757 LEU A CA 1
ATOM 6076 C C . LEU A 1 757 ? 9.687 5.892 1.946 1.00 88.19 757 LEU A C 1
ATOM 6078 O O . LEU A 1 757 ? 9.260 6.527 2.909 1.00 88.19 757 LEU A O 1
ATOM 6082 N N . MET A 1 758 ? 9.972 6.477 0.777 1.00 90.56 758 MET A N 1
ATOM 6083 C CA . MET A 1 758 ? 9.754 7.907 0.504 1.00 90.56 758 MET A CA 1
ATOM 6084 C C . MET A 1 758 ? 8.292 8.315 0.756 1.00 90.56 758 MET A C 1
ATOM 6086 O O . MET A 1 758 ? 8.016 9.305 1.437 1.00 90.56 758 MET A O 1
ATOM 6090 N N . LYS A 1 759 ? 7.340 7.508 0.276 1.00 87.12 759 LYS A N 1
ATOM 6091 C CA . LYS A 1 759 ? 5.902 7.693 0.500 1.00 87.12 759 LYS A CA 1
ATOM 6092 C C . LYS A 1 759 ? 5.552 7.711 1.987 1.00 87.12 759 LYS A C 1
ATOM 6094 O O . LYS A 1 759 ? 4.816 8.584 2.454 1.00 87.12 759 LYS A O 1
ATOM 6099 N N . TYR A 1 760 ? 6.117 6.768 2.734 1.00 82.81 760 TYR A N 1
ATOM 6100 C CA . TYR A 1 760 ? 5.903 6.605 4.165 1.00 82.81 760 TYR A CA 1
ATOM 6101 C C . TYR A 1 760 ? 6.444 7.786 4.977 1.00 82.81 760 TYR A C 1
ATOM 6103 O O . TYR A 1 760 ? 5.761 8.272 5.879 1.00 82.81 760 TYR A O 1
ATOM 6111 N N . ILE A 1 761 ? 7.639 8.281 4.657 1.00 83.31 761 ILE A N 1
ATOM 6112 C CA . ILE A 1 761 ? 8.309 9.317 5.458 1.00 83.31 761 ILE A CA 1
ATOM 6113 C C . ILE A 1 761 ? 7.932 10.751 5.078 1.00 83.31 761 ILE A C 1
ATOM 6115 O O . ILE A 1 761 ? 8.080 11.657 5.898 1.00 83.31 761 ILE A O 1
ATOM 6119 N N . SER A 1 762 ? 7.438 10.971 3.858 1.00 84.38 762 SER A N 1
ATOM 6120 C CA . SER A 1 762 ? 7.046 12.302 3.373 1.00 84.38 762 SER A CA 1
ATOM 6121 C C . SER A 1 762 ? 5.536 12.494 3.254 1.00 84.38 762 SER A C 1
ATOM 6123 O O . SER A 1 762 ? 5.095 13.593 2.930 1.00 84.38 762 SER A O 1
ATOM 6125 N N . ASN A 1 763 ? 4.738 11.459 3.537 1.00 84.12 763 ASN A N 1
ATOM 6126 C CA . ASN A 1 763 ? 3.282 11.470 3.367 1.00 84.12 763 ASN A CA 1
ATOM 6127 C C . ASN A 1 763 ? 2.860 11.976 1.975 1.00 84.12 763 ASN A C 1
ATOM 6129 O O . ASN A 1 763 ? 2.029 12.868 1.857 1.00 84.12 763 ASN A O 1
ATOM 6133 N N . ILE A 1 764 ? 3.494 11.451 0.927 1.00 84.88 764 ILE A N 1
ATOM 6134 C CA . ILE A 1 764 ? 3.230 11.848 -0.462 1.00 84.88 764 ILE A CA 1
ATOM 6135 C C . ILE A 1 764 ? 2.308 10.845 -1.163 1.00 84.88 764 ILE A C 1
ATOM 6137 O O . ILE A 1 764 ? 2.196 9.688 -0.755 1.00 84.88 764 ILE A O 1
ATOM 6141 N N . TYR A 1 765 ? 1.681 11.265 -2.255 1.00 85.69 765 TYR A N 1
ATOM 6142 C CA . TYR A 1 765 ? 1.042 10.376 -3.222 1.00 85.69 765 TYR A CA 1
ATOM 6143 C C . TYR A 1 765 ? 1.448 10.762 -4.648 1.00 85.69 765 TYR A C 1
ATOM 6145 O O . TYR A 1 765 ? 1.834 11.903 -4.903 1.00 85.69 765 TYR A O 1
ATOM 6153 N N . LEU A 1 766 ? 1.397 9.789 -5.560 1.00 87.75 766 LEU A N 1
ATOM 6154 C CA . LEU A 1 766 ? 1.627 9.998 -6.987 1.00 87.75 766 LEU A CA 1
ATOM 6155 C C . LEU A 1 766 ? 0.293 10.331 -7.655 1.00 87.75 766 LEU A C 1
ATOM 6157 O O . LEU A 1 766 ? -0.638 9.528 -7.601 1.00 87.75 766 LEU A O 1
ATOM 6161 N N . ASP A 1 767 ? 0.213 11.499 -8.280 1.00 88.31 767 ASP A N 1
ATOM 6162 C CA . ASP A 1 767 ? -0.850 11.820 -9.227 1.00 88.31 767 ASP A CA 1
ATOM 6163 C C . ASP A 1 767 ? -0.541 11.122 -10.558 1.00 88.31 767 ASP A C 1
ATOM 6165 O O . ASP A 1 767 ? 0.457 11.425 -11.210 1.00 88.31 767 ASP A O 1
ATOM 6169 N N . VAL A 1 768 ? -1.369 10.151 -10.942 1.00 87.50 768 VAL A N 1
ATOM 6170 C CA . VAL A 1 768 ? -1.135 9.316 -12.128 1.00 87.50 768 VAL A CA 1
ATOM 6171 C C . VAL A 1 768 ? -1.329 10.105 -13.423 1.00 87.50 768 VAL A C 1
ATOM 6173 O O . VAL A 1 768 ? -0.637 9.834 -14.401 1.00 87.50 768 VAL A O 1
ATOM 6176 N N . ASP A 1 769 ? -2.207 11.106 -13.443 1.00 87.81 769 ASP A N 1
ATOM 6177 C CA . ASP A 1 769 ? -2.505 11.852 -14.670 1.00 87.81 769 ASP A CA 1
ATOM 6178 C C . ASP A 1 769 ? -1.388 12.837 -15.015 1.00 87.81 769 ASP A C 1
ATOM 6180 O O . ASP A 1 769 ? -1.098 13.081 -16.187 1.00 87.81 769 ASP A O 1
ATOM 6184 N N . THR A 1 770 ? -0.736 13.388 -13.990 1.00 87.81 770 THR A N 1
ATOM 6185 C CA . THR A 1 770 ? 0.305 14.407 -14.158 1.00 87.81 770 THR A CA 1
ATOM 6186 C C . THR A 1 770 ? 1.715 13.914 -13.826 1.00 87.81 770 THR A C 1
ATOM 6188 O O . THR A 1 770 ? 2.676 14.626 -14.095 1.00 87.81 770 THR A O 1
ATOM 6191 N N . HIS A 1 771 ? 1.852 12.715 -13.252 1.00 91.25 771 HIS A N 1
ATOM 6192 C CA . HIS A 1 771 ? 3.088 12.175 -12.673 1.00 91.25 771 HIS A CA 1
ATOM 6193 C C . HIS A 1 771 ? 3.756 13.103 -11.649 1.00 91.25 771 HIS A C 1
ATOM 6195 O O . HIS A 1 771 ? 4.964 13.045 -11.471 1.00 91.25 771 HIS A O 1
ATOM 6201 N N . HIS A 1 772 ? 3.003 13.935 -10.930 1.00 91.38 772 HIS A N 1
ATOM 6202 C CA . HIS A 1 772 ? 3.566 14.720 -9.832 1.00 91.38 772 HIS A CA 1
ATOM 6203 C C . HIS A 1 772 ? 3.491 13.954 -8.510 1.00 91.38 772 HIS A C 1
ATOM 6205 O O . HIS A 1 772 ? 2.476 13.334 -8.190 1.00 91.38 772 HIS A O 1
ATOM 6211 N N . LEU A 1 773 ? 4.547 14.048 -7.698 1.00 91.12 773 LEU A N 1
ATOM 6212 C CA . LEU A 1 773 ? 4.499 13.614 -6.302 1.00 91.12 773 LEU A CA 1
ATOM 6213 C C . LEU A 1 773 ? 4.058 14.786 -5.434 1.00 91.12 773 LEU A C 1
ATOM 6215 O O . LEU A 1 773 ? 4.758 15.797 -5.341 1.00 91.12 773 LEU A O 1
ATOM 6219 N N . ILE A 1 774 ? 2.901 14.639 -4.800 1.00 88.75 774 ILE A N 1
ATOM 6220 C CA . ILE A 1 774 ? 2.249 15.696 -4.030 1.00 88.75 774 ILE A CA 1
ATOM 6221 C C . ILE A 1 774 ? 2.260 15.297 -2.557 1.00 88.75 774 ILE A C 1
ATOM 6223 O O . ILE A 1 774 ? 1.896 14.172 -2.209 1.00 88.75 774 ILE A O 1
ATOM 6227 N N . VAL A 1 775 ? 2.687 16.210 -1.684 1.00 85.25 775 VAL A N 1
ATOM 6228 C CA . VAL A 1 775 ? 2.567 16.031 -0.230 1.00 85.25 775 VAL A CA 1
ATOM 6229 C C . VAL A 1 775 ? 1.091 16.094 0.136 1.00 85.25 775 VAL A C 1
ATOM 6231 O O . VAL A 1 775 ? 0.431 17.092 -0.145 1.00 85.25 775 VAL A O 1
ATOM 6234 N N . ALA A 1 776 ? 0.576 15.040 0.766 1.00 75.62 776 ALA A N 1
ATOM 6235 C CA . ALA A 1 776 ? -0.761 15.065 1.334 1.00 75.62 776 ALA A CA 1
ATOM 6236 C C . ALA A 1 776 ? -0.799 16.105 2.462 1.00 75.62 776 ALA A C 1
ATOM 6238 O O . ALA A 1 776 ? 0.073 16.122 3.342 1.00 75.62 776 ALA A O 1
ATOM 6239 N N . GLU A 1 777 ? -1.782 16.996 2.394 1.00 65.56 777 GLU A N 1
ATOM 6240 C CA . GLU A 1 777 ? -1.978 18.035 3.395 1.00 65.56 777 GLU A CA 1
ATOM 6241 C C . GLU A 1 777 ? -2.332 17.376 4.732 1.00 65.56 777 GLU A C 1
ATOM 6243 O O . GLU A 1 777 ? -3.198 16.508 4.813 1.00 65.56 777 GLU A O 1
ATOM 6248 N N . ASN A 1 778 ? -1.598 17.752 5.780 1.00 52.59 778 ASN A N 1
ATOM 6249 C CA . ASN A 1 778 ? -1.982 17.431 7.144 1.00 52.59 778 ASN A CA 1
ATOM 6250 C C . ASN A 1 778 ? -2.882 18.593 7.582 1.00 52.59 778 ASN A C 1
ATOM 6252 O O . ASN A 1 778 ? -2.367 19.664 7.907 1.00 52.59 778 ASN A O 1
ATOM 6256 N N . GLU A 1 779 ? -4.201 18.430 7.535 1.00 37.16 779 GLU A N 1
ATOM 6257 C CA . GLU A 1 779 ? -5.128 19.442 8.046 1.00 37.16 779 GLU A CA 1
ATOM 6258 C C . GLU A 1 779 ? -5.044 19.476 9.578 1.00 37.16 779 GLU A C 1
ATOM 6260 O O . GLU A 1 779 ? -5.790 18.832 10.304 1.00 37.16 779 GLU A O 1
ATOM 6265 N N . THR A 1 780 ? -4.075 20.220 10.099 1.00 29.92 780 THR A N 1
ATOM 6266 C CA . THR A 1 780 ? -4.140 20.742 11.462 1.00 29.92 780 THR A CA 1
ATOM 6267 C C . THR A 1 780 ? -4.355 22.244 11.354 1.00 29.92 780 THR A C 1
ATOM 6269 O O . THR A 1 780 ? -3.418 22.938 10.944 1.00 29.92 780 THR A O 1
ATOM 6272 N N . PRO A 1 781 ? -5.537 22.777 11.712 1.00 29.00 781 PRO A N 1
ATOM 6273 C CA . PRO A 1 781 ? -5.711 24.214 11.819 1.00 29.00 781 PRO A CA 1
ATOM 6274 C C . PRO A 1 781 ? -4.760 24.727 12.903 1.00 29.00 781 PRO A C 1
ATOM 6276 O O . PRO A 1 781 ? -4.843 24.325 14.067 1.00 29.00 781 PRO A O 1
ATOM 6279 N N . THR A 1 782 ? -3.825 25.597 12.530 1.00 26.64 782 THR A N 1
ATOM 6280 C CA . THR A 1 782 ? -3.039 26.357 13.502 1.00 26.64 782 THR A CA 1
ATOM 6281 C C . THR A 1 782 ? -3.980 27.241 14.313 1.00 26.64 782 THR A C 1
ATOM 6283 O O . THR A 1 782 ? -4.794 27.978 13.764 1.00 26.64 782 THR A O 1
ATOM 6286 N N . THR A 1 783 ? -3.840 27.180 15.634 1.00 30.25 783 THR A N 1
ATOM 6287 C CA . THR A 1 783 ? -4.687 27.797 16.668 1.00 30.25 783 THR A CA 1
ATOM 6288 C C . THR A 1 783 ? -4.789 29.336 16.618 1.00 30.25 783 THR A C 1
ATOM 6290 O O . THR A 1 783 ? -5.390 29.928 17.508 1.00 30.25 783 THR A O 1
ATOM 6293 N N . GLU A 1 784 ? -4.227 30.005 15.608 1.00 27.66 784 GLU A N 1
ATOM 6294 C CA . GLU A 1 784 ? -4.260 31.469 15.457 1.00 27.66 784 GLU A CA 1
ATOM 6295 C C . GLU A 1 784 ? -5.395 31.986 14.554 1.00 27.66 784 GLU A C 1
ATOM 6297 O O . GLU A 1 784 ? -5.700 33.175 14.593 1.00 27.66 784 GLU A O 1
ATOM 6302 N N . GLU A 1 785 ? -6.103 31.128 13.811 1.00 30.27 785 GLU A N 1
ATOM 6303 C CA . GLU A 1 785 ? -7.218 31.560 12.940 1.00 30.27 785 GLU A CA 1
ATOM 6304 C C . GLU A 1 785 ? -8.597 31.584 13.641 1.00 30.27 785 GLU A C 1
ATOM 6306 O O . GLU A 1 785 ? -9.636 31.714 13.001 1.00 30.27 785 GLU A O 1
ATOM 6311 N N . LEU A 1 786 ? -8.624 31.526 14.978 1.00 32.91 786 LEU A N 1
ATOM 6312 C CA . LEU A 1 786 ? -9.834 31.621 15.814 1.00 32.91 786 LEU A CA 1
ATOM 6313 C C . LEU A 1 786 ? -10.051 33.032 16.393 1.00 32.91 786 LEU A C 1
ATOM 6315 O O . LEU A 1 786 ? -10.424 33.186 17.556 1.00 32.91 786 LEU A O 1
ATOM 6319 N N . SER A 1 787 ? -9.835 34.081 15.594 1.00 28.88 787 SER A N 1
ATOM 6320 C CA . SER A 1 787 ? -10.262 35.437 15.964 1.00 28.88 787 SER A CA 1
ATOM 6321 C C . SER A 1 787 ? -11.160 36.052 14.892 1.00 28.88 787 SER A C 1
ATOM 6323 O O . SER A 1 787 ? -10.882 36.002 13.697 1.00 28.88 787 SER A O 1
ATOM 6325 N N . LEU A 1 788 ? -12.302 36.549 15.366 1.00 34.72 788 LEU A N 1
ATOM 6326 C CA . LEU A 1 788 ? -13.423 37.077 14.604 1.00 34.72 788 LEU A CA 1
ATOM 6327 C C . LEU A 1 788 ? -13.053 38.243 13.666 1.00 34.72 788 LEU A C 1
ATOM 6329 O O . LEU A 1 788 ? -12.182 39.054 13.962 1.00 34.72 788 LEU A O 1
ATOM 6333 N N . GLU A 1 789 ? -13.872 38.360 12.612 1.00 32.84 789 GLU A N 1
ATOM 6334 C CA . GLU A 1 789 ? -14.132 39.551 11.785 1.00 32.84 789 GLU A CA 1
ATOM 6335 C C . GLU A 1 789 ? -13.074 39.968 10.746 1.00 32.84 789 GLU A C 1
ATOM 6337 O O . GLU A 1 789 ? -12.274 40.879 10.950 1.00 32.84 789 GLU A O 1
ATOM 6342 N N . LYS A 1 790 ? -13.200 39.399 9.533 1.00 27.52 790 LYS A N 1
ATOM 6343 C CA . LYS A 1 790 ? -13.366 40.156 8.268 1.00 27.52 790 LYS A CA 1
ATOM 6344 C C . LYS A 1 790 ? -13.609 39.210 7.091 1.00 27.52 790 LYS A C 1
ATOM 6346 O O . LYS A 1 790 ? -12.694 38.624 6.521 1.00 27.52 790 LYS A O 1
ATOM 6351 N N . CYS A 1 791 ? -14.874 39.109 6.698 1.00 32.28 791 CYS A N 1
ATOM 6352 C CA . CYS A 1 791 ? -15.304 38.479 5.459 1.00 32.28 791 CYS A CA 1
ATOM 6353 C C . CYS A 1 791 ? -15.049 39.453 4.294 1.00 32.28 791 CYS A C 1
ATOM 6355 O O . CYS A 1 791 ? -15.900 40.282 3.995 1.00 32.28 791 CYS A O 1
ATOM 6357 N N . VAL A 1 792 ? -13.866 39.395 3.670 1.00 28.88 792 VAL A N 1
ATOM 6358 C CA . VAL A 1 792 ? -13.616 39.965 2.331 1.00 28.88 792 VAL A CA 1
ATOM 6359 C C . VAL A 1 792 ? -12.609 39.078 1.590 1.00 28.88 792 VAL A C 1
ATOM 6361 O O . VAL A 1 792 ? -11.428 39.038 1.921 1.00 28.88 792 VAL A O 1
ATOM 6364 N N . SER A 1 793 ? -13.121 38.350 0.595 1.00 37.28 793 SER A N 1
ATOM 6365 C CA . SER A 1 793 ? -12.433 37.784 -0.576 1.00 37.28 793 SER A CA 1
ATOM 6366 C C . SER A 1 793 ? -10.907 37.599 -0.494 1.00 37.28 793 SER A C 1
ATOM 6368 O O . SER A 1 793 ? -10.141 38.477 -0.890 1.00 37.28 793 SER A O 1
ATOM 6370 N N . ARG A 1 794 ? -10.466 36.395 -0.118 1.00 26.47 794 ARG A N 1
ATOM 6371 C CA . ARG A 1 794 ? -9.210 35.787 -0.589 1.00 26.47 794 ARG A CA 1
ATOM 6372 C C . ARG A 1 794 ? -9.308 34.272 -0.397 1.00 26.47 794 ARG A C 1
ATOM 6374 O O . ARG A 1 794 ? -8.935 33.748 0.644 1.00 26.47 794 ARG A O 1
ATOM 6381 N N . LYS A 1 795 ? -9.809 33.558 -1.414 1.00 32.38 795 LYS A N 1
ATOM 6382 C CA . LYS A 1 795 ? -9.478 32.136 -1.587 1.00 32.38 795 LYS A CA 1
ATOM 6383 C C . LYS A 1 795 ? -7.954 32.072 -1.704 1.00 32.38 795 LYS A C 1
ATOM 6385 O O . LYS A 1 795 ? -7.417 32.427 -2.751 1.00 32.38 795 LYS A O 1
ATOM 6390 N N . LYS A 1 796 ? -7.244 31.697 -0.638 1.00 31.50 796 LYS A N 1
ATOM 6391 C CA . LYS A 1 796 ? -5.870 31.216 -0.787 1.00 31.50 796 LYS A CA 1
ATOM 6392 C C . LYS A 1 796 ? -5.997 29.849 -1.449 1.00 31.50 796 LYS A C 1
ATOM 6394 O O . LYS A 1 796 ? -6.373 28.881 -0.805 1.00 31.50 796 LYS A O 1
ATOM 6399 N N . THR A 1 797 ? -5.761 29.779 -2.753 1.00 32.94 797 THR A N 1
ATOM 6400 C CA . THR A 1 797 ? -5.381 28.518 -3.391 1.00 32.94 797 THR A CA 1
ATOM 6401 C C . THR A 1 797 ? -4.121 28.045 -2.675 1.00 32.94 797 THR A C 1
ATOM 6403 O O . THR A 1 797 ? -3.067 28.656 -2.854 1.00 32.94 797 THR A O 1
ATOM 6406 N N . HIS A 1 798 ? -4.233 27.049 -1.796 1.00 49.34 798 HIS A N 1
ATOM 6407 C CA . HIS A 1 798 ? -3.056 26.435 -1.197 1.00 49.34 798 HIS A CA 1
ATOM 6408 C C . HIS A 1 798 ? -2.229 25.823 -2.330 1.00 49.34 798 HIS A C 1
ATOM 6410 O O . HIS A 1 798 ? -2.729 25.071 -3.169 1.00 49.34 798 HIS A O 1
ATOM 6416 N N . GLU A 1 799 ? -0.984 26.270 -2.439 1.00 63.41 799 GLU A N 1
ATOM 6417 C CA . GLU A 1 799 ? -0.085 25.870 -3.510 1.00 63.41 799 GLU A CA 1
ATOM 6418 C C . GLU A 1 799 ? 0.351 24.424 -3.251 1.00 63.41 799 GLU A C 1
ATOM 6420 O O . GLU A 1 799 ? 0.947 24.125 -2.211 1.00 63.41 799 GLU A O 1
ATOM 6425 N N . LYS A 1 800 ? 0.010 23.512 -4.174 1.00 77.25 800 LYS A N 1
ATOM 6426 C CA . LYS A 1 800 ? 0.368 22.091 -4.073 1.00 77.25 800 LYS A CA 1
ATOM 6427 C C . LYS A 1 800 ? 1.873 21.959 -3.847 1.00 77.25 800 LYS A C 1
ATOM 6429 O O . LYS A 1 800 ? 2.677 22.448 -4.638 1.00 77.25 800 LYS A O 1
ATOM 6434 N N . GLN A 1 801 ? 2.256 21.264 -2.780 1.00 85.06 801 GLN A N 1
ATOM 6435 C CA . GLN A 1 801 ? 3.662 21.025 -2.485 1.00 85.06 801 GLN A CA 1
ATOM 6436 C C . GLN A 1 801 ? 4.169 19.797 -3.235 1.00 85.06 801 GLN A C 1
ATOM 6438 O O . GLN A 1 801 ? 3.836 18.662 -2.889 1.00 85.06 801 GLN A O 1
ATOM 6443 N N . TYR A 1 802 ? 5.029 20.032 -4.218 1.00 91.19 802 TYR A N 1
ATOM 6444 C CA . TYR A 1 802 ? 5.679 18.971 -4.977 1.00 91.19 802 TYR A CA 1
ATOM 6445 C C . TYR A 1 802 ? 6.930 18.442 -4.269 1.00 91.19 802 TYR A C 1
ATOM 6447 O O . TYR A 1 802 ? 7.582 19.151 -3.487 1.00 91.19 802 TYR A O 1
ATOM 6455 N N . ARG A 1 803 ? 7.260 17.174 -4.522 1.00 93.56 803 ARG A N 1
ATOM 6456 C CA . ARG A 1 803 ? 8.502 16.539 -4.067 1.00 93.56 803 ARG A CA 1
ATOM 6457 C C . ARG A 1 803 ? 9.154 15.750 -5.195 1.00 93.56 803 ARG A C 1
ATOM 6459 O O . ARG A 1 803 ? 8.480 15.184 -6.043 1.00 93.56 803 ARG A O 1
ATOM 6466 N N . TYR A 1 804 ? 10.474 15.684 -5.149 1.00 95.94 804 TYR A N 1
ATOM 6467 C CA . TYR A 1 804 ? 11.306 14.879 -6.031 1.00 95.94 804 TYR A CA 1
ATOM 6468 C C . TYR A 1 804 ? 12.229 14.018 -5.178 1.00 95.94 804 TYR A C 1
ATOM 6470 O O . TYR A 1 804 ? 12.688 14.449 -4.113 1.00 95.94 804 TYR A O 1
ATOM 6478 N N . GLY A 1 805 ? 12.481 12.799 -5.634 1.00 95.94 805 GLY A N 1
ATOM 6479 C CA . GLY A 1 805 ? 13.324 11.815 -4.976 1.00 95.94 805 GLY A CA 1
ATOM 6480 C C . GLY A 1 805 ? 14.447 11.353 -5.893 1.00 95.94 805 GLY A C 1
ATOM 6481 O O . GLY A 1 805 ? 14.226 11.145 -7.080 1.00 95.94 805 GLY A O 1
ATOM 6482 N N . VAL A 1 806 ? 15.640 11.150 -5.343 1.00 96.56 806 VAL A N 1
ATOM 6483 C CA . VAL A 1 806 ? 16.736 10.431 -6.008 1.00 96.56 806 VAL A CA 1
ATOM 6484 C C . VAL A 1 806 ? 17.063 9.210 -5.157 1.00 96.56 806 VAL A C 1
ATOM 6486 O O . VAL A 1 806 ? 17.380 9.344 -3.973 1.00 96.56 806 VAL A O 1
ATOM 6489 N N . LEU A 1 807 ? 16.919 8.023 -5.744 1.00 94.88 807 LEU A N 1
ATOM 6490 C CA . LEU A 1 807 ? 16.939 6.726 -5.071 1.00 94.88 807 LEU A CA 1
ATOM 6491 C C . LEU A 1 807 ? 18.083 5.873 -5.632 1.00 94.88 807 LEU A C 1
ATOM 6493 O O . LEU A 1 807 ? 18.236 5.760 -6.847 1.00 94.88 807 LEU A O 1
ATOM 6497 N N . SER A 1 808 ? 18.839 5.192 -4.775 1.00 93.62 808 SER A N 1
ATOM 6498 C CA . SER A 1 808 ? 19.735 4.112 -5.203 1.00 93.62 808 SER A CA 1
ATOM 6499 C C . SER A 1 808 ? 19.886 3.059 -4.113 1.00 93.62 808 SER A C 1
ATOM 6501 O O . SER A 1 808 ? 20.009 3.407 -2.944 1.00 93.62 808 SER A O 1
ATOM 6503 N N . THR A 1 809 ? 19.916 1.783 -4.502 1.00 90.44 809 THR A N 1
ATOM 6504 C CA . THR A 1 809 ? 20.307 0.634 -3.656 1.00 90.44 809 THR A CA 1
ATOM 6505 C C . THR A 1 809 ? 21.618 -0.012 -4.119 1.00 90.44 809 THR A C 1
ATOM 6507 O O . THR A 1 809 ? 22.063 -1.002 -3.543 1.00 90.44 809 THR A O 1
ATOM 6510 N N . LYS A 1 810 ? 22.244 0.534 -5.170 1.00 88.81 810 LYS A N 1
ATOM 6511 C CA . LYS A 1 810 ? 23.409 -0.045 -5.856 1.00 88.81 810 LYS A CA 1
ATOM 6512 C C . LYS A 1 810 ? 24.715 0.701 -5.561 1.00 88.81 810 LYS A C 1
ATOM 6514 O O . LYS A 1 810 ? 25.695 0.507 -6.279 1.00 88.81 810 LYS A O 1
ATOM 6519 N N . LEU A 1 811 ? 24.752 1.561 -4.544 1.00 90.88 811 LEU A N 1
ATOM 6520 C CA . LEU A 1 811 ? 25.979 2.267 -4.176 1.00 90.88 811 LEU A CA 1
ATOM 6521 C C . LEU A 1 811 ? 26.919 1.285 -3.477 1.00 90.88 811 LEU A C 1
ATOM 6523 O O . LEU A 1 811 ? 26.577 0.722 -2.438 1.00 90.88 811 LEU A O 1
ATOM 6527 N N . TYR A 1 812 ? 28.090 1.076 -4.068 1.00 90.38 812 TYR A N 1
ATOM 6528 C CA . TYR A 1 812 ? 29.089 0.108 -3.639 1.00 90.38 812 TYR A CA 1
ATOM 6529 C C . TYR A 1 812 ? 30.375 0.802 -3.202 1.00 90.38 812 TYR A C 1
ATOM 6531 O O . TYR A 1 812 ? 30.907 1.667 -3.907 1.00 90.38 812 TYR A O 1
ATOM 6539 N N . HIS A 1 813 ? 30.909 0.367 -2.063 1.00 90.62 813 HIS A N 1
ATOM 6540 C CA . HIS A 1 813 ? 32.244 0.736 -1.619 1.00 90.62 813 HIS A CA 1
ATOM 6541 C C . HIS A 1 813 ? 32.830 -0.355 -0.712 1.00 90.62 813 HIS A C 1
ATOM 6543 O O . HIS A 1 813 ? 32.241 -0.702 0.311 1.00 90.62 813 HIS A O 1
ATOM 6549 N N . SER A 1 814 ? 34.015 -0.877 -1.040 1.00 88.50 814 SER A N 1
ATOM 6550 C CA . SER A 1 814 ? 34.624 -2.011 -0.317 1.00 88.50 814 SER A CA 1
ATOM 6551 C C . SER A 1 814 ? 34.872 -1.737 1.175 1.00 88.50 814 SER A C 1
ATOM 6553 O O . SER A 1 814 ? 34.684 -2.614 2.016 1.00 88.50 814 SER A O 1
ATOM 6555 N N . ASN A 1 815 ? 35.264 -0.508 1.519 1.00 88.12 815 ASN A N 1
ATOM 6556 C CA . ASN A 1 815 ? 35.549 -0.105 2.902 1.00 88.12 815 ASN A CA 1
ATOM 6557 C C . ASN A 1 815 ? 34.302 0.039 3.799 1.00 88.12 815 ASN A C 1
ATOM 6559 O O . ASN A 1 815 ? 34.462 0.118 5.016 1.00 88.12 815 ASN A O 1
ATOM 6563 N N . LEU A 1 816 ? 33.074 0.044 3.254 1.00 86.56 816 LEU A N 1
ATOM 6564 C CA . LEU A 1 816 ? 31.857 0.112 4.083 1.00 86.56 816 LEU A CA 1
ATOM 6565 C C . LEU A 1 816 ? 31.739 -1.089 5.030 1.00 86.56 816 LEU A C 1
ATOM 6567 O O . LEU A 1 816 ? 31.238 -0.942 6.139 1.00 86.56 816 LEU A O 1
ATOM 6571 N N . SER A 1 817 ? 32.290 -2.245 4.646 1.00 84.25 817 SER A N 1
ATOM 6572 C CA . SER A 1 817 ? 32.343 -3.443 5.495 1.00 84.25 817 SER A CA 1
ATOM 6573 C C . SER A 1 817 ? 33.015 -3.229 6.855 1.00 84.25 817 SER A C 1
ATOM 6575 O O . SER A 1 817 ? 32.659 -3.907 7.828 1.00 84.25 817 SER A O 1
ATOM 6577 N N . ILE A 1 818 ? 33.975 -2.300 6.910 1.00 84.62 818 ILE A N 1
ATOM 6578 C CA . ILE A 1 818 ? 34.853 -2.032 8.055 1.00 84.62 818 ILE A CA 1
ATOM 6579 C C . ILE A 1 818 ? 34.221 -1.000 9.002 1.00 84.62 818 ILE A C 1
ATOM 6581 O O . ILE A 1 818 ? 34.532 -0.974 10.192 1.00 84.62 818 ILE A O 1
ATOM 6585 N N . ILE A 1 819 ? 33.313 -0.162 8.499 1.00 84.19 819 ILE A N 1
ATOM 6586 C CA . ILE A 1 819 ? 32.726 0.947 9.253 1.00 84.19 819 ILE A CA 1
ATOM 6587 C C . ILE A 1 819 ? 31.453 0.474 9.965 1.00 84.19 819 ILE A C 1
ATOM 6589 O O . ILE A 1 819 ? 30.545 -0.087 9.358 1.00 84.19 819 ILE A O 1
ATOM 6593 N N . HIS A 1 820 ? 31.371 0.717 11.274 1.00 85.94 820 HIS A N 1
ATOM 6594 C CA . HIS A 1 820 ? 30.149 0.491 12.052 1.00 85.94 820 HIS A CA 1
ATOM 6595 C C . HIS A 1 820 ? 29.084 1.549 11.729 1.00 85.94 820 HIS A C 1
ATOM 6597 O O . HIS A 1 820 ? 29.424 2.715 11.507 1.00 85.94 820 HIS A O 1
ATOM 6603 N N . TYR A 1 821 ? 27.794 1.190 11.753 1.00 87.62 821 TYR A N 1
ATOM 6604 C CA . TYR A 1 821 ? 26.730 2.136 11.400 1.00 87.62 821 TYR A CA 1
ATOM 6605 C C . TYR A 1 821 ? 26.654 3.300 12.387 1.00 87.62 821 TYR A C 1
ATOM 6607 O O . TYR A 1 821 ? 26.389 4.431 11.985 1.00 87.62 821 TYR A O 1
ATOM 6615 N N . SER A 1 822 ? 26.948 3.064 13.666 1.00 86.62 822 SER A N 1
ATOM 6616 C CA . SER A 1 822 ? 27.069 4.132 14.666 1.00 86.62 822 SER A CA 1
ATOM 6617 C C . SER A 1 822 ? 28.084 5.212 14.264 1.00 86.62 822 SER A C 1
ATOM 6619 O O . SER A 1 822 ? 27.760 6.400 14.343 1.00 86.62 822 SER A O 1
ATOM 6621 N N . VAL A 1 823 ? 29.266 4.815 13.778 1.00 88.06 823 VAL A N 1
ATOM 6622 C CA . VAL A 1 823 ? 30.315 5.724 13.280 1.00 88.06 823 VAL A CA 1
ATOM 6623 C C . VAL A 1 823 ? 29.866 6.397 11.983 1.00 88.06 823 VAL A C 1
ATOM 6625 O O . VAL A 1 823 ? 29.897 7.622 11.887 1.00 88.06 823 VAL A O 1
ATOM 6628 N N . PHE A 1 824 ? 29.329 5.625 11.036 1.00 89.50 824 PHE A N 1
ATOM 6629 C CA . PHE A 1 824 ? 28.779 6.145 9.781 1.00 89.50 824 PHE A CA 1
ATOM 6630 C C . PHE A 1 824 ? 27.737 7.257 10.011 1.00 89.50 824 PHE A C 1
ATOM 6632 O O . PHE A 1 824 ? 27.814 8.335 9.419 1.00 89.50 824 PHE A O 1
ATOM 6639 N N . PHE A 1 825 ? 26.784 7.051 10.925 1.00 90.19 825 PHE A N 1
ATOM 6640 C CA . PHE A 1 825 ? 25.769 8.059 11.236 1.00 90.19 825 PHE A CA 1
ATOM 6641 C C . PHE A 1 825 ? 26.321 9.250 12.032 1.00 90.19 825 PHE A C 1
ATOM 6643 O O . PHE A 1 825 ? 25.768 10.345 11.930 1.00 90.19 825 PHE A O 1
ATOM 6650 N N . GLN A 1 826 ? 27.390 9.086 12.822 1.00 88.44 826 GLN A N 1
ATOM 6651 C CA . GLN A 1 826 ? 28.092 10.226 13.429 1.00 88.44 826 GLN A CA 1
ATOM 6652 C C . GLN A 1 826 ? 28.745 11.103 12.355 1.00 88.44 826 GLN A C 1
ATOM 6654 O O . GLN A 1 826 ? 28.581 12.321 12.401 1.00 88.44 826 GLN A O 1
ATOM 6659 N N . MET A 1 827 ? 29.389 10.488 11.361 1.00 89.00 827 MET A N 1
ATOM 6660 C CA . MET A 1 827 ? 30.006 11.187 10.229 1.00 89.00 827 MET A CA 1
ATOM 6661 C C . MET A 1 827 ? 28.963 11.933 9.392 1.00 89.00 827 MET A C 1
ATOM 6663 O O . MET A 1 827 ? 29.145 13.112 9.090 1.00 89.00 827 MET A O 1
ATOM 6667 N N . CYS A 1 828 ? 27.825 11.292 9.096 1.00 92.31 828 CYS A N 1
ATOM 6668 C CA . CYS A 1 828 ? 26.710 11.940 8.401 1.00 92.31 828 CYS A CA 1
ATOM 6669 C C . CYS A 1 828 ? 26.203 13.169 9.171 1.00 92.31 828 CYS A C 1
ATOM 6671 O O . CYS A 1 828 ? 26.046 14.242 8.592 1.00 92.31 828 CYS A O 1
ATOM 6673 N N . ARG A 1 829 ? 26.004 13.044 10.493 1.00 90.94 829 ARG A N 1
ATOM 6674 C CA . ARG A 1 829 ? 25.564 14.163 11.342 1.00 90.94 829 ARG A CA 1
ATOM 6675 C C . ARG A 1 829 ? 26.569 15.314 11.370 1.00 90.94 829 ARG A C 1
ATOM 6677 O O . ARG A 1 829 ? 26.138 16.462 11.324 1.00 90.94 829 ARG A O 1
ATOM 6684 N N . ALA A 1 830 ? 27.871 15.026 11.416 1.00 90.00 830 ALA A N 1
ATOM 6685 C CA . ALA A 1 830 ? 28.921 16.050 11.400 1.00 90.00 830 ALA A CA 1
ATOM 6686 C C . ALA A 1 830 ? 28.892 16.899 10.115 1.00 90.00 830 ALA A C 1
ATOM 6688 O O . ALA A 1 830 ? 29.154 18.097 10.162 1.00 90.00 830 ALA A O 1
ATOM 6689 N N . HIS A 1 831 ? 28.488 16.295 8.997 1.00 90.38 831 HIS A N 1
ATOM 6690 C CA . HIS A 1 831 ? 28.373 16.949 7.693 1.00 90.38 831 HIS A CA 1
ATOM 6691 C C . HIS A 1 831 ? 26.961 17.474 7.382 1.00 90.38 831 HIS A C 1
ATOM 6693 O O . HIS A 1 831 ? 26.685 17.886 6.257 1.00 90.38 831 HIS A O 1
ATOM 6699 N N . GLY A 1 832 ? 26.040 17.451 8.354 1.00 90.19 832 GLY A N 1
ATOM 6700 C CA . GLY A 1 832 ? 24.656 17.893 8.150 1.00 90.19 832 GLY A CA 1
ATOM 6701 C C . GLY A 1 832 ? 23.852 17.009 7.187 1.00 90.19 832 GLY A C 1
ATOM 6702 O O . GLY A 1 832 ? 22.834 17.449 6.653 1.00 90.19 832 GLY A O 1
ATOM 6703 N N . ILE A 1 833 ? 24.287 15.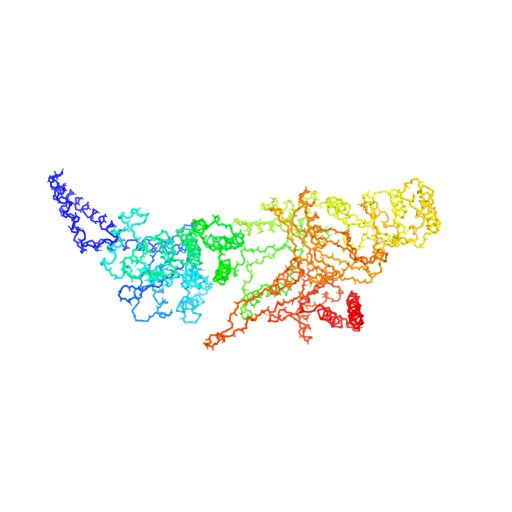768 6.956 1.00 94.25 833 ILE A N 1
ATOM 6704 C CA . ILE A 1 833 ? 23.576 14.789 6.134 1.00 94.25 833 ILE A CA 1
ATOM 6705 C C . ILE A 1 833 ? 22.520 14.112 7.009 1.00 94.25 833 ILE A C 1
ATOM 6707 O O . ILE A 1 833 ? 22.827 13.331 7.912 1.00 94.25 833 ILE A O 1
ATOM 6711 N N . GLY A 1 834 ? 21.254 14.404 6.732 1.00 90.75 834 GLY A N 1
ATOM 6712 C CA . GLY A 1 834 ? 20.125 13.809 7.434 1.00 90.75 834 GLY A CA 1
ATOM 6713 C C . GLY A 1 834 ? 18.790 14.208 6.822 1.00 90.75 834 GLY A C 1
ATOM 6714 O O . GLY A 1 834 ? 18.733 14.979 5.861 1.00 90.75 834 GLY A O 1
ATOM 6715 N N . TYR A 1 835 ? 17.716 13.658 7.379 1.00 90.50 835 TYR A N 1
ATOM 6716 C CA . TYR A 1 835 ? 16.347 13.950 6.973 1.00 90.50 835 TYR A CA 1
ATOM 6717 C C . TYR A 1 835 ? 15.677 14.887 7.972 1.00 90.50 835 TYR A C 1
ATOM 6719 O O . TYR A 1 835 ? 15.694 14.634 9.178 1.00 90.50 835 TYR A O 1
ATOM 6727 N N . ASP A 1 836 ? 15.064 15.948 7.459 1.00 87.81 836 ASP A N 1
ATOM 6728 C CA . ASP A 1 836 ? 14.265 16.881 8.237 1.00 87.81 836 ASP A CA 1
ATOM 6729 C C . ASP A 1 836 ? 12.793 16.452 8.203 1.00 87.81 836 ASP A C 1
ATOM 6731 O O . ASP A 1 836 ? 12.122 16.507 7.169 1.00 87.81 836 ASP A O 1
ATOM 6735 N N . ILE A 1 837 ? 12.287 16.030 9.364 1.00 82.06 837 ILE A N 1
ATOM 6736 C CA . ILE A 1 837 ? 10.903 15.576 9.542 1.00 82.06 837 ILE A CA 1
ATOM 6737 C C . ILE A 1 837 ? 9.905 16.721 9.318 1.00 82.06 837 ILE A C 1
ATOM 6739 O O . ILE A 1 837 ? 8.818 16.474 8.795 1.00 82.06 837 ILE A O 1
ATOM 6743 N N . LYS A 1 838 ? 10.252 17.962 9.690 1.00 81.00 838 LYS A N 1
ATOM 6744 C CA . LYS A 1 838 ? 9.353 19.120 9.568 1.00 81.00 838 LYS A CA 1
ATOM 6745 C C . LYS A 1 838 ? 9.200 19.535 8.112 1.00 81.00 838 LYS A C 1
ATOM 6747 O O . LYS A 1 838 ? 8.083 19.688 7.628 1.00 81.00 838 LYS A O 1
ATOM 6752 N N . GLU A 1 839 ? 10.318 19.663 7.404 1.00 82.88 839 GLU A N 1
ATOM 6753 C CA . GLU A 1 839 ? 10.313 20.055 5.988 1.00 82.88 839 GLU A CA 1
ATOM 6754 C C . GLU A 1 839 ? 9.980 18.889 5.039 1.00 82.88 839 GLU A C 1
ATOM 6756 O O . GLU A 1 839 ? 9.697 19.100 3.850 1.00 82.88 839 GLU A O 1
ATOM 6761 N N . LYS A 1 840 ? 9.985 17.653 5.561 1.00 87.25 840 LYS A N 1
ATOM 6762 C CA . LYS A 1 840 ? 9.781 16.409 4.808 1.00 87.25 840 LYS A CA 1
ATOM 6763 C C . LYS A 1 840 ? 10.747 16.316 3.617 1.00 87.25 840 LYS A C 1
ATOM 6765 O O . LYS A 1 840 ? 10.339 16.026 2.491 1.00 87.25 840 LYS A O 1
ATOM 6770 N N . GLN A 1 841 ? 12.014 16.656 3.854 1.00 90.31 841 GLN A N 1
ATOM 6771 C CA . GLN A 1 841 ? 13.083 16.688 2.850 1.00 90.31 841 GLN A CA 1
ATOM 6772 C C . GLN A 1 841 ? 14.435 16.348 3.489 1.00 90.31 841 GLN A C 1
ATOM 6774 O O . GLN A 1 841 ? 14.601 16.456 4.701 1.00 90.31 841 GLN A O 1
ATOM 6779 N N . GLY A 1 842 ? 15.419 15.966 2.680 1.00 93.56 842 GLY A N 1
ATOM 6780 C CA . GLY A 1 842 ? 16.757 15.592 3.140 1.00 93.56 842 GLY A CA 1
ATOM 6781 C C . GLY A 1 842 ? 17.132 14.169 2.740 1.00 93.56 842 GLY A C 1
ATOM 6782 O O . GLY A 1 842 ? 16.558 13.609 1.811 1.00 93.56 842 GLY A O 1
ATOM 6783 N N . THR A 1 843 ? 18.130 13.602 3.414 1.00 95.38 843 THR A N 1
ATOM 6784 C CA . THR A 1 843 ? 18.745 12.316 3.044 1.00 95.38 843 THR A CA 1
ATOM 6785 C C . THR A 1 843 ? 18.443 11.224 4.058 1.00 95.38 843 THR A C 1
ATOM 6787 O O . THR A 1 843 ? 18.609 11.426 5.261 1.00 95.38 843 THR A O 1
ATOM 6790 N N . LEU A 1 844 ? 18.051 10.053 3.565 1.00 93.00 844 LEU A N 1
ATOM 6791 C CA . LEU A 1 844 ? 17.950 8.814 4.326 1.00 93.00 844 LEU A CA 1
ATOM 6792 C C . LEU A 1 844 ? 18.843 7.744 3.718 1.00 93.00 844 LEU A C 1
ATOM 6794 O O . LEU A 1 844 ? 19.140 7.763 2.523 1.00 93.00 844 LEU A O 1
ATOM 6798 N N . PHE A 1 845 ? 19.207 6.778 4.552 1.00 92.88 845 PHE A N 1
ATOM 6799 C CA . PHE A 1 845 ? 19.997 5.629 4.150 1.00 92.88 845 PHE A CA 1
ATOM 6800 C C . PHE A 1 845 ? 19.206 4.353 4.391 1.00 92.88 845 PHE A C 1
ATOM 6802 O O . PHE A 1 845 ? 18.594 4.186 5.442 1.00 92.88 845 PHE A O 1
ATOM 6809 N N . THR A 1 846 ? 19.236 3.433 3.436 1.00 88.94 846 THR A N 1
ATOM 6810 C CA . THR A 1 846 ? 18.742 2.072 3.646 1.00 88.94 846 THR A CA 1
ATOM 6811 C C . THR A 1 846 ? 19.933 1.163 3.869 1.00 88.94 846 THR A C 1
ATOM 6813 O O . THR A 1 846 ? 20.760 0.965 2.975 1.00 88.94 846 THR A O 1
ATOM 6816 N N . LEU A 1 847 ? 20.028 0.644 5.088 1.00 86.56 847 LEU A N 1
ATOM 6817 C CA . LEU A 1 847 ? 21.089 -0.255 5.515 1.00 86.56 847 LEU A CA 1
ATOM 6818 C C . LEU A 1 847 ? 20.834 -1.640 4.919 1.00 86.56 847 LEU A C 1
ATOM 6820 O O . LEU A 1 847 ? 19.762 -2.215 5.131 1.00 86.56 847 LEU A O 1
ATOM 6824 N N . ILE A 1 848 ? 21.806 -2.154 4.165 1.00 74.06 848 ILE A N 1
ATOM 6825 C CA . ILE A 1 848 ? 21.727 -3.451 3.489 1.00 74.06 848 ILE A CA 1
ATOM 6826 C C . ILE A 1 848 ? 22.722 -4.397 4.168 1.00 74.06 848 ILE A C 1
ATOM 6828 O O . ILE A 1 848 ? 23.885 -4.502 3.773 1.00 74.06 848 ILE A O 1
ATOM 6832 N N . ASP A 1 849 ? 22.251 -5.116 5.188 1.00 65.69 849 ASP A N 1
ATOM 6833 C CA . ASP A 1 849 ? 23.036 -6.124 5.915 1.00 65.69 849 ASP A CA 1
ATOM 6834 C C . ASP A 1 849 ? 23.129 -7.443 5.120 1.00 65.69 849 ASP A C 1
ATOM 6836 O O . ASP A 1 849 ? 22.630 -8.499 5.516 1.00 65.69 849 ASP A O 1
ATOM 6840 N N . TYR A 1 850 ? 23.796 -7.391 3.963 1.00 64.38 850 TYR A N 1
ATOM 6841 C CA . TYR A 1 850 ? 24.318 -8.588 3.297 1.00 64.38 850 TYR A CA 1
ATOM 6842 C C . TYR A 1 850 ? 25.637 -9.021 3.958 1.00 64.38 850 TYR A C 1
ATOM 6844 O O . TYR A 1 850 ? 26.319 -8.199 4.568 1.00 64.38 850 TYR A O 1
ATOM 6852 N N . THR A 1 851 ? 26.063 -10.279 3.788 1.00 59.56 851 THR A N 1
ATOM 6853 C CA . THR A 1 851 ? 27.248 -10.861 4.463 1.00 59.56 851 THR A CA 1
ATOM 6854 C C . THR A 1 851 ? 28.544 -10.048 4.334 1.00 59.56 851 THR A C 1
ATOM 6856 O O . THR A 1 851 ? 29.448 -10.239 5.137 1.00 59.56 851 THR A O 1
ATOM 6859 N N . ALA A 1 852 ? 28.655 -9.165 3.336 1.00 67.50 852 ALA A N 1
ATOM 6860 C CA . ALA A 1 852 ? 29.820 -8.309 3.127 1.00 67.50 852 ALA A CA 1
ATOM 6861 C C . ALA A 1 852 ? 29.628 -6.830 3.528 1.00 67.50 852 ALA A C 1
ATOM 6863 O O . ALA A 1 852 ? 30.625 -6.137 3.600 1.00 67.50 852 ALA A O 1
ATOM 6864 N N . ARG A 1 853 ? 28.404 -6.321 3.767 1.00 78.38 853 ARG A N 1
ATOM 6865 C CA . ARG A 1 853 ? 28.111 -4.889 4.063 1.00 78.38 853 ARG A CA 1
ATOM 6866 C C . ARG A 1 853 ? 28.829 -3.857 3.162 1.00 78.38 853 ARG A C 1
ATOM 6868 O O . ARG A 1 853 ? 29.164 -2.763 3.596 1.00 78.38 853 ARG A O 1
ATOM 6875 N N . ASN A 1 854 ? 29.055 -4.194 1.891 1.00 86.81 854 ASN A N 1
ATOM 6876 C CA . ASN A 1 854 ? 29.728 -3.311 0.923 1.00 86.81 854 ASN A CA 1
ATOM 6877 C C . ASN A 1 854 ? 28.767 -2.402 0.140 1.00 86.81 854 ASN A C 1
ATOM 6879 O O . ASN A 1 854 ? 29.212 -1.630 -0.706 1.00 86.81 854 ASN A O 1
ATOM 6883 N N . TYR A 1 855 ? 27.460 -2.537 0.370 1.00 88.00 855 TYR A N 1
ATOM 6884 C CA . TYR A 1 855 ? 26.424 -1.773 -0.315 1.00 88.00 855 TYR A CA 1
ATOM 6885 C C . TYR A 1 855 ? 25.648 -0.932 0.684 1.00 88.00 855 TYR A C 1
ATOM 6887 O O . TYR A 1 855 ? 25.342 -1.389 1.785 1.00 88.00 855 TYR A O 1
ATOM 6895 N N . ILE A 1 856 ? 25.283 0.272 0.266 1.00 90.38 856 ILE A N 1
ATOM 6896 C CA . ILE A 1 856 ? 24.390 1.149 1.012 1.00 90.38 856 ILE A CA 1
ATOM 6897 C C . ILE A 1 856 ? 23.359 1.725 0.052 1.00 90.38 856 ILE A C 1
ATOM 6899 O O . ILE A 1 856 ? 23.677 2.039 -1.093 1.00 90.38 856 ILE A O 1
ATOM 6903 N N . GLY A 1 857 ? 22.111 1.846 0.492 1.00 92.56 857 GLY A N 1
ATOM 6904 C CA . GLY A 1 857 ? 21.139 2.618 -0.268 1.00 92.56 857 GLY A CA 1
ATOM 6905 C C . GLY A 1 857 ? 21.033 4.042 0.253 1.00 92.56 857 GLY A C 1
ATOM 6906 O O . GLY A 1 857 ? 21.165 4.282 1.453 1.00 92.56 857 GLY A O 1
ATOM 6907 N N . MET A 1 858 ? 20.795 4.984 -0.652 1.00 95.31 858 MET A N 1
ATOM 6908 C CA . MET A 1 858 ? 20.625 6.399 -0.344 1.00 95.31 858 MET A CA 1
ATOM 6909 C C . MET A 1 858 ? 19.364 6.926 -1.026 1.00 95.31 858 MET A C 1
ATOM 6911 O O . MET A 1 858 ? 19.109 6.648 -2.200 1.00 95.31 858 MET A O 1
ATOM 6915 N N . LEU A 1 859 ? 18.575 7.681 -0.267 1.00 96.12 859 LEU A N 1
ATOM 6916 C CA . LEU A 1 859 ? 17.364 8.361 -0.706 1.00 96.12 859 LEU A CA 1
ATOM 6917 C C . LEU A 1 859 ? 17.487 9.844 -0.371 1.00 96.12 859 LEU A C 1
ATOM 6919 O O . LEU A 1 859 ? 17.585 10.201 0.799 1.00 96.12 859 LEU A O 1
ATOM 6923 N N . VAL A 1 860 ? 17.435 10.704 -1.385 1.00 96.94 860 VAL A N 1
ATOM 6924 C CA . VAL A 1 860 ? 17.402 12.162 -1.212 1.00 96.94 860 VAL A CA 1
ATOM 6925 C C . VAL A 1 860 ? 16.054 12.700 -1.656 1.00 96.94 860 VAL A C 1
ATOM 6927 O O . VAL A 1 860 ? 15.658 12.496 -2.798 1.00 96.94 860 VAL A O 1
ATOM 6930 N N . ILE A 1 861 ? 15.360 13.396 -0.758 1.00 95.88 861 ILE A N 1
ATOM 6931 C CA . ILE A 1 861 ? 14.051 14.012 -0.996 1.00 95.88 861 ILE A CA 1
ATOM 6932 C C . ILE A 1 861 ? 14.221 15.524 -1.024 1.00 95.88 861 ILE A C 1
ATOM 6934 O O . ILE A 1 861 ? 14.847 16.103 -0.136 1.00 95.88 861 ILE A O 1
ATOM 6938 N N . SER A 1 862 ? 13.641 16.174 -2.026 1.00 95.19 862 SER A N 1
ATOM 6939 C CA . SER A 1 862 ? 13.791 17.610 -2.260 1.00 95.19 862 SER A CA 1
ATOM 6940 C C . SER A 1 862 ? 12.529 18.220 -2.872 1.00 95.19 862 SER A C 1
ATOM 6942 O O . SER A 1 862 ? 11.649 17.507 -3.352 1.00 95.19 862 SER A O 1
ATOM 6944 N N . LYS A 1 863 ? 12.423 19.553 -2.843 1.00 91.81 863 LYS A N 1
ATOM 6945 C CA . LYS A 1 863 ? 11.333 20.307 -3.495 1.00 91.81 863 LYS A CA 1
ATOM 6946 C C . LYS A 1 863 ? 11.557 20.493 -5.003 1.00 91.81 863 LYS A C 1
ATOM 6948 O O . LYS A 1 863 ? 10.617 20.816 -5.714 1.00 91.81 863 LYS A O 1
ATOM 6953 N N . ASP A 1 864 ? 12.784 20.278 -5.474 1.00 91.12 864 ASP A N 1
ATOM 6954 C CA . ASP A 1 864 ? 13.210 20.491 -6.856 1.00 91.12 864 ASP A CA 1
ATOM 6955 C C . ASP A 1 864 ? 14.213 19.407 -7.272 1.00 91.12 864 ASP A C 1
ATOM 6957 O O . ASP A 1 864 ? 15.158 19.128 -6.531 1.00 91.12 864 ASP A O 1
ATOM 6961 N N . LEU A 1 865 ? 14.024 18.817 -8.456 1.00 91.50 865 LEU A N 1
ATOM 6962 C CA . LEU A 1 865 ? 14.829 17.690 -8.930 1.00 91.50 865 LEU A CA 1
ATOM 6963 C C . LEU A 1 865 ? 16.320 18.030 -9.052 1.00 91.50 865 LEU A C 1
ATOM 6965 O O . LEU A 1 865 ? 17.158 17.223 -8.649 1.00 91.50 865 LEU A O 1
ATOM 6969 N N . ARG A 1 866 ? 16.670 19.223 -9.556 1.00 91.31 866 ARG A N 1
ATOM 6970 C CA . ARG A 1 866 ? 18.073 19.646 -9.708 1.00 91.31 866 ARG A CA 1
ATOM 6971 C C . ARG A 1 866 ? 18.748 19.753 -8.348 1.00 91.31 866 ARG A C 1
ATOM 6973 O O . ARG A 1 866 ? 19.857 19.251 -8.176 1.00 91.31 866 ARG A O 1
ATOM 6980 N N . ASN A 1 867 ? 18.070 20.356 -7.376 1.00 91.56 867 ASN A N 1
ATOM 6981 C CA . ASN A 1 867 ? 18.566 20.434 -6.004 1.00 91.56 867 ASN A CA 1
ATOM 6982 C C . ASN A 1 867 ? 18.701 19.045 -5.364 1.00 91.56 867 ASN A C 1
ATOM 6984 O O . ASN A 1 867 ? 19.674 18.799 -4.651 1.00 91.56 867 ASN A O 1
ATOM 6988 N N . GLY A 1 868 ? 17.764 18.131 -5.632 1.00 93.25 868 GLY A N 1
ATOM 6989 C CA . GLY A 1 868 ? 17.833 16.738 -5.185 1.00 93.25 868 GLY A CA 1
ATOM 6990 C C . GLY A 1 868 ? 19.045 15.993 -5.743 1.00 93.25 868 GLY A C 1
ATOM 6991 O O . GLY A 1 868 ? 19.793 15.386 -4.978 1.00 93.25 868 GLY A O 1
ATOM 6992 N N . LEU A 1 869 ? 19.281 16.094 -7.054 1.00 93.88 869 LEU A N 1
ATOM 6993 C CA . LEU A 1 869 ? 20.445 15.517 -7.732 1.00 93.88 869 LEU A CA 1
ATOM 6994 C C . LEU A 1 869 ? 21.758 16.1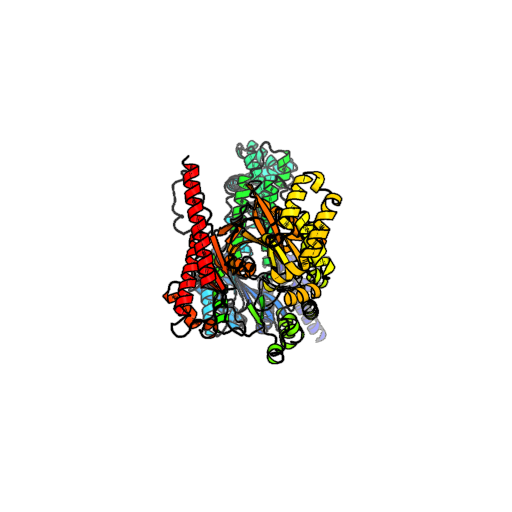02 -7.189 1.00 93.88 869 LEU A C 1
ATOM 6996 O O . LEU A 1 869 ? 22.643 15.352 -6.783 1.00 93.88 869 LEU A O 1
ATOM 7000 N N . ALA A 1 870 ? 21.861 17.430 -7.085 1.00 93.88 870 ALA A N 1
ATOM 7001 C CA . ALA A 1 870 ? 23.051 18.095 -6.554 1.00 93.88 870 ALA A CA 1
ATOM 7002 C C . ALA A 1 870 ? 23.339 17.699 -5.095 1.00 93.88 870 ALA A C 1
ATOM 7004 O O . ALA A 1 870 ? 24.486 17.442 -4.728 1.00 93.88 870 ALA A O 1
ATOM 7005 N N . ALA A 1 871 ? 22.300 17.607 -4.257 1.00 94.44 871 ALA A N 1
ATOM 7006 C CA . ALA A 1 871 ? 22.438 17.144 -2.881 1.00 94.44 871 ALA A CA 1
ATOM 7007 C C . ALA A 1 871 ? 22.878 15.673 -2.815 1.00 94.44 871 ALA A C 1
ATOM 7009 O O . ALA A 1 871 ? 23.732 15.343 -1.994 1.00 94.44 871 ALA A O 1
ATOM 7010 N N . PHE A 1 872 ? 22.355 14.811 -3.692 1.00 95.69 872 PHE A N 1
ATOM 7011 C CA . PHE A 1 872 ? 22.773 13.412 -3.795 1.00 95.69 872 PHE A CA 1
ATOM 7012 C C . PHE A 1 872 ? 24.261 13.295 -4.145 1.00 95.69 872 PHE A C 1
ATOM 7014 O O . PHE A 1 872 ? 24.993 12.616 -3.427 1.00 95.69 872 PHE A O 1
ATOM 7021 N N . ALA A 1 873 ? 24.722 13.996 -5.186 1.00 94.50 873 ALA A N 1
ATOM 7022 C CA . ALA A 1 873 ? 26.127 13.994 -5.602 1.00 94.50 873 ALA A CA 1
ATOM 7023 C C . ALA A 1 873 ? 27.053 14.517 -4.495 1.00 94.50 873 ALA A C 1
ATOM 7025 O O . ALA A 1 873 ? 28.036 13.864 -4.151 1.00 94.50 873 ALA A O 1
ATOM 7026 N N . ARG A 1 874 ? 26.702 15.653 -3.876 1.00 94.69 874 ARG A N 1
ATOM 7027 C CA . ARG A 1 874 ? 27.474 16.240 -2.772 1.00 94.69 874 ARG A CA 1
ATOM 7028 C C . ARG A 1 874 ? 27.601 15.275 -1.596 1.00 94.69 874 ARG A C 1
ATOM 7030 O O . ARG A 1 874 ? 28.705 15.057 -1.109 1.00 94.69 874 ARG A O 1
ATOM 7037 N N . ASN A 1 875 ? 26.487 14.692 -1.155 1.00 94.75 875 ASN A N 1
ATOM 7038 C CA . ASN A 1 875 ? 26.488 13.770 -0.022 1.00 94.75 875 ASN A CA 1
ATOM 7039 C C . ASN A 1 875 ? 27.299 12.509 -0.342 1.00 94.75 875 ASN A C 1
ATOM 7041 O O . ASN A 1 875 ? 28.045 12.035 0.510 1.00 94.75 875 ASN A O 1
ATOM 7045 N N . LEU A 1 876 ? 27.206 11.997 -1.574 1.00 93.25 876 LEU A N 1
ATOM 7046 C CA . LEU A 1 876 ? 27.993 10.847 -2.013 1.00 93.25 876 LEU A CA 1
ATOM 7047 C C . LEU A 1 876 ? 29.494 11.157 -2.069 1.00 93.25 876 LEU A C 1
ATOM 7049 O O . LEU A 1 876 ? 30.296 10.309 -1.683 1.00 93.25 876 LEU A O 1
ATOM 7053 N N . ASN A 1 877 ? 29.875 12.366 -2.495 1.00 92.50 877 ASN A N 1
ATOM 7054 C CA . ASN A 1 877 ? 31.271 12.803 -2.502 1.00 92.50 877 ASN A CA 1
ATOM 7055 C C . ASN A 1 877 ? 31.838 12.899 -1.080 1.00 92.50 877 ASN A C 1
ATOM 7057 O O . ASN A 1 877 ? 32.895 12.342 -0.807 1.00 92.50 877 ASN A O 1
ATOM 7061 N N . THR A 1 878 ? 31.099 13.515 -0.152 1.00 91.31 878 THR A N 1
ATOM 7062 C CA . THR A 1 878 ? 31.492 13.571 1.265 1.00 91.31 878 THR A CA 1
ATOM 7063 C C . THR A 1 878 ? 31.672 12.172 1.852 1.00 91.31 878 THR A C 1
ATOM 7065 O O . THR A 1 878 ? 32.662 11.901 2.524 1.00 91.31 878 THR A O 1
ATOM 7068 N N . LEU A 1 879 ? 30.752 11.244 1.560 1.00 89.88 879 LEU A N 1
ATOM 7069 C CA . LEU A 1 879 ? 30.903 9.852 1.986 1.00 89.88 879 LEU A CA 1
ATOM 7070 C C . LEU A 1 879 ? 32.127 9.186 1.354 1.00 89.88 879 LEU A C 1
ATOM 7072 O O . LEU A 1 879 ? 32.809 8.415 2.021 1.00 89.88 879 LEU A O 1
ATOM 7076 N N . HIS A 1 880 ? 32.420 9.465 0.085 1.00 89.88 880 HIS A N 1
ATOM 7077 C CA . HIS A 1 880 ? 33.600 8.919 -0.574 1.00 89.88 880 HIS A CA 1
ATOM 7078 C C . HIS A 1 880 ? 34.900 9.380 0.099 1.00 89.88 880 HIS A C 1
ATOM 7080 O O . HIS A 1 880 ? 35.748 8.537 0.389 1.00 89.88 880 HIS A O 1
ATOM 7086 N N . GLU A 1 881 ? 35.038 10.682 0.364 1.00 88.06 881 GLU A N 1
ATOM 7087 C CA . GLU A 1 881 ? 36.222 11.293 0.989 1.00 88.06 881 GLU A CA 1
ATOM 7088 C C . GLU A 1 881 ? 36.486 10.730 2.387 1.00 88.06 881 GLU A C 1
ATOM 7090 O O . GLU A 1 881 ? 37.613 10.378 2.727 1.00 88.06 881 GLU A O 1
ATOM 7095 N N . GLU A 1 882 ? 35.429 10.573 3.174 1.00 86.31 882 GLU A N 1
ATOM 7096 C CA . GLU A 1 882 ? 35.516 10.070 4.538 1.00 86.31 882 GLU A CA 1
ATOM 7097 C C . GLU A 1 882 ? 35.818 8.562 4.614 1.00 86.31 882 GLU A C 1
ATOM 7099 O O . GLU A 1 882 ? 36.542 8.090 5.493 1.00 86.31 882 GLU A O 1
ATOM 7104 N N . VAL A 1 883 ? 35.266 7.778 3.684 1.00 84.69 883 VAL A N 1
ATOM 7105 C CA . VAL A 1 883 ? 35.443 6.317 3.645 1.00 84.69 883 VAL A CA 1
ATOM 7106 C C . VAL A 1 883 ? 36.749 5.921 2.928 1.00 84.69 883 VAL A C 1
ATOM 7108 O O . VAL A 1 883 ? 37.264 4.814 3.132 1.00 84.69 883 VAL A O 1
ATOM 7111 N N . SER A 1 884 ? 37.319 6.817 2.116 1.00 82.56 884 SER A N 1
ATOM 7112 C CA . SER A 1 884 ? 38.571 6.620 1.373 1.00 82.56 884 SER A CA 1
ATOM 7113 C C . SER A 1 884 ? 39.715 7.436 1.973 1.00 82.56 884 SER A C 1
ATOM 7115 O O . SER A 1 884 ? 40.071 8.503 1.478 1.00 82.56 884 SER A O 1
ATOM 7117 N N . SER A 1 885 ? 40.351 6.911 3.023 1.00 69.31 885 SER A N 1
ATOM 7118 C CA . SER A 1 885 ? 41.573 7.523 3.560 1.00 69.31 885 SER A CA 1
ATOM 7119 C C . SER A 1 885 ? 42.762 7.378 2.582 1.00 69.31 885 SER A C 1
ATOM 7121 O O . SER A 1 885 ? 42.764 6.467 1.745 1.00 69.31 885 SER A O 1
ATOM 7123 N N . PRO A 1 886 ? 43.822 8.209 2.687 1.00 61.16 886 PRO A N 1
ATOM 7124 C CA . PRO A 1 886 ? 44.994 8.143 1.800 1.00 61.16 886 PRO A CA 1
ATOM 7125 C C . PRO A 1 886 ? 45.667 6.761 1.738 1.00 61.16 886 PRO A C 1
ATOM 7127 O O . PRO A 1 886 ? 46.269 6.415 0.726 1.00 61.16 886 PRO A O 1
ATOM 7130 N N . ASN A 1 887 ? 45.521 5.956 2.797 1.00 58.91 887 ASN A N 1
ATOM 7131 C CA . ASN A 1 887 ? 46.109 4.622 2.924 1.00 58.91 887 ASN A CA 1
ATOM 7132 C C . ASN A 1 887 ? 45.104 3.477 2.665 1.00 58.91 887 ASN A C 1
ATOM 7134 O O . ASN A 1 887 ? 45.479 2.311 2.767 1.00 58.91 887 ASN A O 1
ATOM 7138 N N . MET A 1 888 ? 43.837 3.778 2.347 1.00 63.44 888 MET A N 1
ATOM 7139 C CA . MET A 1 888 ? 42.772 2.795 2.096 1.00 63.44 888 MET A CA 1
ATOM 7140 C C . MET A 1 888 ? 41.884 3.221 0.919 1.00 63.44 888 MET A C 1
ATOM 7142 O O . MET A 1 888 ? 40.705 3.537 1.087 1.00 63.44 888 MET A O 1
ATOM 7146 N N . GLN A 1 889 ? 42.433 3.204 -0.295 1.00 74.25 889 GLN A N 1
ATOM 7147 C CA . GLN A 1 889 ? 41.623 3.335 -1.509 1.00 74.25 889 GLN A CA 1
ATOM 7148 C C . GLN A 1 889 ? 40.814 2.045 -1.712 1.00 74.25 889 GLN A C 1
ATOM 7150 O O . GLN A 1 889 ? 41.386 0.974 -1.911 1.00 74.25 889 GLN A O 1
ATOM 7155 N N . GLY A 1 890 ? 39.489 2.146 -1.605 1.00 75.88 890 GLY A N 1
ATOM 7156 C CA . GLY A 1 890 ? 38.569 1.033 -1.830 1.00 75.88 890 GLY A CA 1
ATOM 7157 C C . GLY A 1 890 ? 38.025 0.997 -3.259 1.00 75.88 890 GLY A C 1
ATOM 7158 O O . GLY A 1 890 ? 37.972 2.020 -3.940 1.00 75.88 890 GLY A O 1
ATOM 7159 N N . GLU A 1 891 ? 37.571 -0.172 -3.711 1.00 84.06 891 GLU A N 1
ATOM 7160 C CA . GLU A 1 891 ? 36.788 -0.271 -4.947 1.00 84.06 891 GLU A CA 1
ATOM 7161 C C . GLU A 1 891 ? 35.410 0.366 -4.728 1.00 84.06 891 GLU A C 1
ATOM 7163 O O . GLU A 1 891 ? 34.736 0.059 -3.741 1.00 84.06 891 GLU A O 1
ATOM 7168 N N . THR A 1 892 ? 34.977 1.242 -5.640 1.00 88.69 892 THR A N 1
ATOM 7169 C CA . THR A 1 892 ? 33.711 1.973 -5.509 1.00 88.69 892 THR A CA 1
ATOM 7170 C C . THR A 1 892 ? 33.136 2.415 -6.853 1.00 88.69 892 THR A C 1
ATOM 7172 O O . THR A 1 892 ? 33.885 2.689 -7.789 1.00 88.69 892 THR A O 1
ATOM 7175 N N . ASN A 1 893 ? 31.806 2.537 -6.931 1.00 89.38 893 ASN A N 1
ATOM 7176 C CA . ASN A 1 893 ? 31.101 3.188 -8.042 1.00 89.38 893 ASN A CA 1
ATOM 7177 C C . ASN A 1 893 ? 30.643 4.626 -7.717 1.00 89.38 893 ASN A C 1
ATOM 7179 O O . ASN A 1 893 ? 29.914 5.229 -8.501 1.00 89.38 893 ASN A O 1
ATOM 7183 N N . PHE A 1 894 ? 31.064 5.201 -6.583 1.00 90.75 894 PHE A N 1
ATOM 7184 C CA . PHE A 1 894 ? 30.596 6.520 -6.137 1.00 90.75 894 PHE A CA 1
ATOM 7185 C C . PHE A 1 894 ? 30.997 7.629 -7.112 1.00 90.75 894 PHE A C 1
ATOM 7187 O O . PHE A 1 894 ? 30.163 8.446 -7.487 1.00 90.75 894 PHE A O 1
ATOM 7194 N N . LYS A 1 895 ? 32.254 7.625 -7.577 1.00 88.19 895 LYS A N 1
ATOM 7195 C CA . LYS A 1 895 ? 32.758 8.613 -8.548 1.00 88.19 895 LYS A CA 1
ATOM 7196 C C . LYS A 1 895 ? 31.998 8.564 -9.867 1.00 88.19 895 LYS A C 1
ATOM 7198 O O . LYS A 1 895 ? 31.692 9.598 -10.444 1.00 88.19 895 LYS A O 1
ATOM 7203 N N . GLU A 1 896 ? 31.685 7.357 -10.327 1.00 87.06 896 GLU A N 1
ATOM 7204 C CA . GLU A 1 896 ? 30.924 7.161 -11.555 1.00 87.06 896 GLU A CA 1
ATOM 7205 C C . GLU A 1 896 ? 29.514 7.750 -11.413 1.00 87.06 896 GLU A C 1
ATOM 7207 O O . GLU A 1 896 ? 29.090 8.523 -12.265 1.00 87.06 896 GLU A O 1
ATOM 7212 N N . ALA A 1 897 ? 28.842 7.477 -10.289 1.00 89.19 897 ALA A N 1
ATOM 7213 C CA . ALA A 1 897 ? 27.527 8.033 -9.984 1.00 89.19 897 ALA A CA 1
ATOM 7214 C C . ALA A 1 897 ? 27.525 9.571 -9.871 1.00 89.19 897 ALA A C 1
ATOM 7216 O O . ALA A 1 897 ? 26.603 10.221 -10.365 1.00 89.19 897 ALA A O 1
ATOM 7217 N N . ILE A 1 898 ? 28.559 10.159 -9.256 1.00 90.38 898 ILE A N 1
ATOM 7218 C CA . ILE A 1 898 ? 28.724 11.619 -9.145 1.00 90.38 898 ILE A CA 1
ATOM 7219 C C . ILE A 1 898 ? 28.850 12.245 -10.536 1.00 90.38 898 ILE A C 1
ATOM 7221 O O . ILE A 1 898 ? 28.074 13.140 -10.868 1.00 90.38 898 ILE A O 1
ATOM 7225 N N . ASN A 1 899 ? 29.751 11.721 -11.372 1.00 89.00 899 ASN A N 1
ATOM 7226 C CA . ASN A 1 899 ? 29.966 12.230 -12.727 1.00 89.00 899 ASN A CA 1
ATOM 7227 C C . ASN A 1 899 ? 28.682 12.164 -13.571 1.00 89.00 899 ASN A C 1
ATOM 7229 O O . ASN A 1 899 ? 28.366 13.114 -14.283 1.00 89.00 899 ASN A O 1
ATOM 7233 N N . SER A 1 900 ? 27.908 11.077 -13.457 1.00 87.44 900 SER A N 1
ATOM 7234 C CA . SER A 1 900 ? 26.619 10.946 -14.152 1.00 87.44 900 SER A CA 1
ATOM 7235 C C . SER A 1 900 ? 25.610 12.013 -13.731 1.00 87.44 900 SER A C 1
ATOM 7237 O O . SER A 1 900 ? 24.894 12.555 -14.569 1.00 87.44 900 SER A O 1
ATOM 7239 N N . ILE A 1 901 ? 25.541 12.338 -12.436 1.00 89.81 901 ILE A N 1
ATOM 7240 C CA . ILE A 1 901 ? 24.664 13.410 -11.954 1.00 89.81 901 ILE A CA 1
ATOM 7241 C C . ILE A 1 901 ? 25.120 14.770 -12.495 1.00 89.81 901 ILE A C 1
ATOM 7243 O O . ILE A 1 901 ? 24.285 15.564 -12.930 1.00 89.81 901 ILE A O 1
ATOM 7247 N N . GLU A 1 902 ? 26.420 15.053 -12.456 1.00 88.00 902 GLU A N 1
ATOM 7248 C CA . GLU A 1 902 ? 26.973 16.324 -12.933 1.00 88.00 902 GLU A CA 1
ATOM 7249 C C . GLU A 1 902 ? 26.700 16.541 -14.425 1.00 88.00 902 GLU A C 1
ATOM 7251 O O . GLU A 1 902 ? 26.316 17.643 -14.823 1.00 88.00 902 GLU A O 1
ATOM 7256 N N . GLU A 1 903 ? 26.798 15.483 -15.234 1.00 85.75 903 GLU A N 1
ATOM 7257 C CA . GLU A 1 903 ? 26.440 15.503 -16.653 1.00 85.75 903 GLU A CA 1
ATOM 7258 C C . GLU A 1 903 ? 24.952 15.834 -16.860 1.00 85.75 903 GLU A C 1
ATOM 7260 O O . GLU A 1 903 ? 24.620 16.747 -17.621 1.00 85.75 903 GLU A O 1
ATOM 7265 N N . ILE A 1 904 ? 24.051 15.182 -16.114 1.00 84.94 904 ILE A N 1
ATOM 7266 C CA . ILE A 1 904 ? 22.603 15.452 -16.172 1.00 84.94 904 ILE A CA 1
ATOM 7267 C C . ILE A 1 904 ? 22.297 16.907 -15.791 1.00 84.94 904 ILE A C 1
ATOM 7269 O O . ILE A 1 904 ? 21.518 17.586 -16.470 1.00 84.94 904 ILE A O 1
ATOM 7273 N N . ILE A 1 905 ? 22.913 17.419 -14.721 1.00 84.75 905 ILE A N 1
ATOM 7274 C CA . ILE A 1 905 ? 22.731 18.810 -14.287 1.00 84.75 905 ILE A CA 1
ATOM 7275 C C . ILE A 1 905 ? 23.250 19.772 -15.364 1.00 84.75 905 ILE A C 1
ATOM 7277 O O . ILE A 1 905 ? 22.556 20.738 -15.694 1.00 84.75 905 ILE A O 1
ATOM 7281 N N . GLY A 1 906 ? 24.422 19.496 -15.942 1.00 81.38 906 GLY A N 1
ATOM 7282 C CA . GLY A 1 906 ? 25.020 20.293 -17.014 1.00 81.38 906 GLY A CA 1
ATOM 7283 C C . GLY A 1 906 ? 24.118 20.397 -18.245 1.00 81.38 906 GLY A C 1
ATOM 7284 O O . GLY A 1 906 ? 23.842 21.505 -18.712 1.00 81.38 906 GLY A O 1
ATOM 7285 N N . ILE A 1 907 ? 23.581 19.266 -18.715 1.00 78.62 907 ILE A N 1
ATOM 7286 C CA . ILE A 1 907 ? 22.640 19.213 -19.847 1.00 78.62 907 ILE A CA 1
ATOM 7287 C C . ILE A 1 907 ? 21.364 20.005 -19.532 1.00 78.62 907 ILE A C 1
ATOM 7289 O O . ILE A 1 907 ? 20.904 20.802 -20.350 1.00 78.62 907 ILE A O 1
ATOM 7293 N N . THR A 1 908 ? 20.815 19.856 -18.324 1.00 75.75 908 THR A N 1
ATOM 7294 C CA . THR A 1 908 ? 19.591 20.569 -17.924 1.00 75.75 908 THR A CA 1
ATOM 7295 C C . THR A 1 908 ? 19.788 22.092 -17.946 1.00 75.75 908 THR A C 1
ATOM 7297 O O . THR A 1 908 ? 18.902 22.831 -18.377 1.00 75.75 908 THR A O 1
ATOM 7300 N N . VAL A 1 909 ? 20.958 22.581 -17.518 1.00 77.38 909 VAL A N 1
ATOM 7301 C CA . VAL A 1 909 ? 21.294 24.015 -17.544 1.00 77.38 909 VAL A CA 1
ATOM 7302 C C . VAL A 1 909 ? 21.433 24.538 -18.975 1.00 77.38 909 VAL A C 1
ATOM 7304 O O . VAL A 1 909 ? 20.963 25.641 -19.261 1.00 77.38 909 VAL A O 1
ATOM 7307 N N . LEU A 1 910 ? 22.050 23.768 -19.876 1.00 73.06 910 LEU A N 1
ATOM 7308 C CA . LEU A 1 910 ? 22.169 24.135 -21.290 1.00 73.06 910 LEU A CA 1
ATOM 7309 C C . LEU A 1 910 ? 20.788 24.249 -21.953 1.00 73.06 910 LEU A C 1
ATOM 7311 O O . LEU A 1 910 ? 20.498 25.275 -22.570 1.00 73.06 910 LEU A O 1
ATOM 7315 N N . ASN A 1 911 ? 19.907 23.272 -21.727 1.00 71.50 911 ASN A N 1
ATOM 7316 C CA . ASN A 1 911 ? 18.547 23.269 -22.275 1.00 71.50 911 ASN A CA 1
ATOM 7317 C C . ASN A 1 911 ? 17.725 24.478 -21.793 1.00 71.50 911 ASN A C 1
ATOM 7319 O O . ASN A 1 911 ? 17.068 25.143 -22.592 1.00 71.50 911 ASN A O 1
ATOM 7323 N N . GLU A 1 912 ? 17.815 24.850 -20.510 1.00 69.81 912 GLU A N 1
ATOM 7324 C CA . GLU A 1 912 ? 17.146 26.055 -19.991 1.00 69.81 912 GLU A CA 1
ATOM 7325 C C . GLU A 1 912 ? 17.670 27.357 -20.610 1.00 69.81 912 GLU A C 1
ATOM 7327 O O . GLU A 1 912 ? 16.927 28.337 -20.741 1.00 69.81 912 GLU A O 1
ATOM 7332 N N . GLN A 1 913 ? 18.960 27.411 -20.946 1.00 69.81 913 GLN A N 1
ATOM 7333 C CA . GLN A 1 913 ? 19.558 28.570 -21.605 1.00 69.81 913 GLN A CA 1
ATOM 7334 C C . GLN A 1 913 ? 19.134 28.665 -23.073 1.00 69.81 913 GLN A C 1
ATOM 7336 O O . GLN A 1 913 ? 18.928 29.779 -23.564 1.00 69.81 913 GLN A O 1
ATOM 7341 N N . GLU A 1 914 ? 18.981 27.533 -23.760 1.00 64.31 914 GLU A N 1
ATOM 7342 C CA . GLU A 1 914 ? 18.449 27.479 -25.122 1.00 64.31 914 GLU A CA 1
ATOM 7343 C C . GLU A 1 914 ? 16.967 27.857 -25.163 1.00 64.31 914 GLU A C 1
ATOM 7345 O O . GLU A 1 914 ? 16.620 28.775 -25.903 1.00 64.31 914 GLU A O 1
ATOM 7350 N N . ASP A 1 915 ? 16.130 27.307 -24.280 1.00 57.56 915 ASP A N 1
ATOM 7351 C CA . ASP A 1 915 ? 14.701 27.647 -24.183 1.00 57.56 915 ASP A CA 1
ATOM 7352 C C . ASP A 1 915 ? 14.456 29.130 -23.874 1.00 57.56 915 ASP A C 1
ATOM 7354 O O . ASP A 1 915 ? 13.527 29.760 -24.392 1.00 57.56 915 ASP A O 1
ATOM 7358 N N . LYS A 1 916 ? 15.311 29.737 -23.043 1.00 63.78 916 LYS A N 1
ATOM 7359 C CA . LYS A 1 916 ? 15.268 31.184 -22.779 1.00 63.78 916 LYS A CA 1
ATOM 7360 C C . LYS A 1 916 ? 15.699 32.017 -23.989 1.00 63.78 916 LYS A C 1
ATOM 7362 O O . LYS A 1 916 ? 15.279 33.171 -24.085 1.00 63.78 916 LYS A O 1
ATOM 7367 N N . LYS A 1 917 ? 16.523 31.479 -24.895 1.00 55.97 917 LYS A N 1
ATOM 7368 C CA . LYS A 1 917 ? 16.895 32.136 -26.160 1.00 55.97 917 LYS A CA 1
ATOM 7369 C C . LYS A 1 917 ? 15.793 31.998 -27.213 1.00 55.97 917 LYS A C 1
ATOM 7371 O O . LYS A 1 917 ? 15.551 32.971 -27.920 1.00 55.97 917 LYS A O 1
ATOM 7376 N N . THR A 1 918 ? 15.101 30.860 -27.294 1.00 53.12 918 THR A N 1
ATOM 7377 C CA . THR A 1 918 ? 13.956 30.651 -28.202 1.00 53.12 918 THR A CA 1
ATOM 7378 C C . THR A 1 918 ? 12.709 31.411 -27.769 1.00 53.12 918 THR A C 1
ATOM 7380 O O . THR A 1 918 ? 12.015 31.915 -28.634 1.00 53.12 918 THR A O 1
ATOM 7383 N N . LYS A 1 919 ? 12.450 31.586 -26.464 1.00 49.50 919 LYS A N 1
ATOM 7384 C CA . LYS A 1 919 ? 11.336 32.428 -25.967 1.00 49.50 919 LYS A CA 1
ATOM 7385 C C . LYS A 1 919 ? 11.592 33.942 -26.062 1.00 49.50 919 LYS A C 1
ATOM 7387 O O . LYS A 1 919 ? 10.685 34.726 -25.797 1.00 49.50 919 LYS A O 1
ATOM 7392 N N . LYS A 1 920 ? 12.827 34.362 -26.366 1.00 47.81 920 LYS A N 1
ATOM 7393 C CA . LYS A 1 920 ? 13.222 35.773 -26.561 1.00 47.81 920 LYS A CA 1
ATOM 7394 C C . LYS A 1 920 ? 13.325 36.186 -28.037 1.00 47.81 920 LYS A C 1
ATOM 7396 O O . LYS A 1 920 ? 13.563 37.363 -28.299 1.00 47.81 920 LYS A O 1
ATOM 7401 N N . LYS A 1 921 ? 13.190 35.239 -28.965 1.00 38.97 921 LYS A N 1
ATOM 7402 C CA . LYS A 1 921 ? 12.976 35.478 -30.397 1.00 38.97 921 LYS A CA 1
ATOM 7403 C C . LYS A 1 921 ? 11.497 35.308 -30.698 1.00 38.97 921 LYS A C 1
ATOM 7405 O O . LYS A 1 921 ? 11.043 35.991 -31.638 1.00 38.97 921 LYS A O 1
#

Sequence (921 aa):
MQFVFKKKAVEKERATRASFHVANLLAKKGKPFTDGELIKKCLNEVAKEMCPENVDLFSAISLSANTVAHRVEHIERNIKSQLKDKASKFVCFSVALDESIDVSDTSQLLLFIRGINANFEITEELVSVHSMHGTTTGIDIFREVEKSVAEYNLEWKKLKCITTDGGRNMCGTKKGLVGQINKVIENSGGLKPLVLHCILHQQALCGKHLDLSSVLDPVISTVNYIRSHGLKHRQFRDFLEEMNAEFPDLPYYTSVRWLSYGKILARFFELRTEIEIFLNEKNHSQVLLKDSEWLWKLAFSADLTMHLNDFNLRIQGETSLICDLYSKVKAFCKKLILFESQLTRSCFTHFSRCDKYRQEAATPFPNLFAQDVILALKQQFEERFSDLDAYPNVDVIYISPTHLTEEAEQYYEKLLALRPAILSGDINKISDMTKRVTFIVPEVITHFSRKKMCLASMLKYSPVALRRIKNLVKGREAYIVPGMVYMDDMEVAKQLDLAILGPDPETAQLYSTKSGVKRIFQSSEVNMPPGIFDIYTEEQLHESLAQLIIENLTIGRWLLKFDTTVSSNGIAYCDIMHLKCFVQIYKEAIRYGDKWTHKWAHESSFNILLNELPEYLKHYANPVNKSRYCAWEIYKKAFLLRGGIIEAYPPSDFVTAVQVDLLIAPNGETQILCTGDQIISQNPFDPWGLSVPQCSIEPPRINCACFKIANSCKVRGILGYVTVIFATFICEQTKQQLLWCIDMKLGYSDSLAMFQLMKYISNIYLDVDTHHLIVAENETPTTEELSLEKCVSRKKTHEKQYRYGVLSTKLYHSNLSIIHYSVFFQMCRAHGIGYDIKEKQGTLFTLIDYTARNYIGMLVISKDLRNGLAAFARNLNTLHEEVSSPNMQGETNFKEAINSIEEIIGITVLNEQEDKKTKKK

InterPro domains:
  IPR012337 Ribonuclease H-like superfamily [SSF53098] (77-332)
  IPR038752 IQ domain-containing protein H [PTHR14465] (387-917)
  IPR056855 IQCH-like, ATP-grasp [PF24923] (505-768)

Foldseek 3Di:
DVVVVVVVVVLLVVLAVVLLVVLVVCVVVVHQLQVLVVVLVVQLVCCCPPPVVCSVSSNSRDRHSVSSVVSVVVVVVVVLVVQLVVQVQFQAKEWEWEWDQDPVRWIKIWIWMWGAGPVRDIDIDTQDIDTDPDDLAQVSVLVVVVVSCVSSVHDLLRYAEYEYQPDCRDPPLCTHVLVVSQVVCVVVVHDRHHYHYDPLNLLLVLVVPFPLCLLPVLLLVLLCVQPVDPVSVVVLLVLCVVVVAPDSHADHDDPVDSLNQLSRLQVCLSCLVSSQVSCVVVVNHDVLSVPLQSSLSSLLSNLVSVLSNVLSVVLDDPPDDPVNSVVSLVVVLVVLVVVLVCVVVVHCPSRVSNVVSVVVGPDDRPSVSSNVRSVSSSVSSCVSCVSVVVDPPAAAEAEDQDDDDPVQVVVVQQLLQCLVCLLVVNRPRGDRCVRRYHYAYQPCSVVPVPDDDDSLVSNLVRVPSLVVLLVVCPPHQDADADQADAPSNVSSCVSSVHHYQWFDHVLSVQCLFPLNVVVLLVQLVHFAFDKDWQAQDPLCVLLRVLVSCLQCVLFQKKWKAFGNDDFLQLIKMFGCVPPPCSVVSVVLCVVCPPVSNDPVSCPVVSVVSSVCPVVRCQVGIGRLPCVQDVGSVSSVVVCNVRIIMMGTDDSDPDKKKKKWKWFCAPVRDIDTAWIWIFQAFPRNTHGFKTKAHHDQDQLVSVVSSRVSSSVSCVVSRTGGMKMWMWMWDQDPVVRDIDIHGYDMHTGDDPVSVLVVSLCSLQVWGADSNGRWTFRDDSPDPDPPVPDDDDPDDDPPPPDTQTKMKMKGFRWFWQLQLVDDVVRVVVLCVVVVQDADSNVSFGKDKDQDPDVRSGTIMMMGMDSDRLVSLVRLLVSLVSVQDVSDDPVRDIDTCSVRSSVSSVVVSVVVVVVVVVVVVVVVD

=== Feature glossary ===
The features interleaved in this record are:

— What the protein is —

Sequence gives the chain of amino acids in standard one-letter code (A=alanine, C=cysteine, …, Y=tyrosine), read N→C. It is the only feature that is directly encoded by the gene; all structural features are derived from the folded form of this sequence.

Database cross-references. InterPro integrates a dozen domain/family signature databases into unified entries with residue-range hits. GO terms attach function/process/location labels with evidence codes. CATH codes position the fold in a four-level structural taxonomy. Organism is the NCBI-taxonomy species name.

— Where its atoms are —

Atomic coordinates in PDBx/mmCIF format — the same representation the Protein Data Bank distributes. Each line of the _atom_site loop places one backbone atom in Cartesian space (units: ångströms, origin: arbitrary).

The six renders are orthographic views along the three Cartesian axes in both directions. Representation (cartoon, sticks, or surface) and color scheme (sequence-rainbow or by-chain) vary across proteins so the training set covers all the common visualization conventions.

— Local backbone conformation —

Eight-state secondary structure (DSSP): H is the canonical α-helix, G the tighter 3₁₀-helix, I the wider π-helix; E/B are β-structure, T and S are turns and bends, and '-' is everything else. DSSP derives these from the pattern of main-chain N–H···O=C hydrogen bonds, not from the sequence.

P-SEA three-state annotation labels each residue as helix, strand, or coil based purely on the geometry of the Cα trace. It serves as a fallback when the full backbone (and thus DSSP) is unavailable.

The φ/ψ torsion pair specifies the backbone conformation at each residue. φ rotates about the N–Cα bond, ψ about the Cα–C bond. Steric clashes forbid most of the (φ, ψ) plane — the allowed regions (α-helix basin, β-sheet basin, left-handed helix) are the Ramachandran-allowed regions.

— Global shape and packing —

The geometric summary reports three shape descriptors. Rg (radius of gyration) measures how spread out the Cα atoms are about their centre of mass; compact globular proteins have small Rg, elongated or unfolded ones large. Cα contacts (<8 Å, |i−j|>4) count long-range residue pairs in spatial proximity — high for tightly packed folds, near zero for rods or random coil. The bounding-box extents give the protein's footprint along x, y, z in Å.

Solvent-accessible surface area (SASA) is the area in Å² traced out by the centre of a 1.4 Å probe sphere (a water molecule) rolled over the protein's van der Waals surface (Shrake–Rupley / Lee–Richards construction). Buried residues have near-zero SASA; fully exposed residues can exceed 200 Å². The total SASA scales roughly with the number of surface residues.

The contact map is a binary N×N matrix image: pixel (i, j) is dark where Cα_i and Cα_j are within 8 Å and |i−j|>4. Because the |i−j|>4 filter removes local helical contacts, off-diagonal stripes parallel to the main diagonal indicate parallel β-sheets; stripes perpendicular to it indicate antiparallel β-sheets. The Ramachandran plot scatters every residue's (φ, ψ) pair against the sterically allowed regions. The PAE heatmap renders the predicted-aligned-error matrix.

— Structural neighborhood —

3Di is Foldseek's structural alphabet. Each residue is assigned one of twenty discrete states based on how its Cα sits relative to its spatial (not sequential) neighbors. Aligning 3Di strings finds structural homologs roughly as well as full 3D superposition, but orders of magnitude faster.

Nearest PDB neighbors are the top structural matches found by Foldseek when searching this structure against the entire Protein Data Bank. Each hit reports a TM-score (0 to 1; >0.5 almost always implies the same fold) and an E-value. These are *structural* homologs — they may share no detectable sequence similarity.

— Confidence and disorder —

For AlphaFold models, the B-factor field carries pLDDT — the model's own estimate of local accuracy on a 0–100 scale. Regions with pLDDT<50 should be treated as essentially unmodeled; they often correspond to intrinsically disordered segments.

Crystallographic B-factors measure how much each atom's electron density is smeared out, in Å². They rise in mobile loops and surface residues and fall in the buried interior. In AlphaFold models this column is repurposed to hold pLDDT instead.

Predicted aligned error is AlphaFold's pairwise confidence. Unlike pLDDT (per-residue), PAE is per-residue-pair and captures whether two parts of the structure are correctly placed relative to each other. Units are ångströms of expected positional error.